Protein 6HSJ (pdb70)

Solvent-accessible surface area: 30578 Å² total

B-factor: mean 15.61, std 7.83, range [5.98, 73.57]

InterPro domains:
  IPR003033 SCP2 sterol-binding domain [PF02036] (428-529)
  IPR016039 Thiolase-like [G3DSA:3.40.47.10] (7-398)
  IPR016039 Thiolase-like [SSF53901] (8-240)
  IPR016039 Thiolase-like [SSF53901] (267-387)
  IPR020613 Thiolase, conserved site [PS00737] (338-354)
  IPR020615 Thiolase, acyl-enzyme intermediate active site [PS00098] (83-101)
  IPR020616 Thiolase, N-terminal [PF00108] (8-233)
  IPR036527 SCP2 sterol-binding domain superfamily [G3DSA:3.30.1050.10] (414-533)
  IPR036527 SCP2 sterol-binding domain superfamily [SSF55718] (421-530)
  IPR055140 Thiolase, C-terminal domain 2 [PF22691] (264-387)

Sequence (773 aa):
NRVFVIGVGMTKFEKPGARDIDYPDMMAKEAGQRALADAGIKYSAIQQACVGYVYGDSTCGQRAIYHSLGLSGIPIINVNNNCSTGSTALFMMMGRQLIQGGLADCVLALGFEKMENPMDKHMEVMMINRYGLAAVPAAPQMMFGNAGREHMEKYGTKPEHFAKVAWKNHKHSTNNPYSQFQDEYSLEQVIDSRKVFEFLTLLQCCPTSDGAGAAVLASESFVRRNGLEKKAVEIVAQEMVTDLSSTTFEENSCMKMVGYDMTRLAAERCYDDTAGVKPSDVDVIELHDCFSANELITYEALGLCPEGKAGELIDRGDNTYGGKWVINPSGGLISKGHPLGATGLAQCAELCWQLRAEAGPRQVPGAKLALQHNIGLGGAVVVTLYKMGFPNRVFVIGVGMTKKFEKPGARDIDYPDMAKEAGQRALADAGIKYSAIQQACVGYVYGDSTCGQRAIYHSLGLSGIPIINVNNNNSTGSTALFMGRQLIQGGLADCVLALGFEKMEKYMDRTNPMMDKHMMEVMINRRYGLAAVPAAPQMFGNAGREHMEKYGTKPEEHFAKVAWKNHKHSTNNPYSQFQDEYSLEQVIDSRRKVFEFLTLLQCCPTSDGAGAAVLASESFVRRNGLEKKAVEIVAQEMVTDLSTTFEENNSCMKMVGYDMTRLAAERCYDTAGVKPSDVDVIELHDCFSANELITYEALGLCPEGKAGELIDRGDNTYGGKWVINPSGGLISKGHPLGATGLAQCAELCWQLRAEAGPRQVPGAKLALQHNIGLGGAVVVTLYKMGFP

Organism: Danio rerio (NCBI:txid7955)

Secondary structure (DSSP, 8-state):
--EEEEEEEEPPPB-TTSS---HHHHHHHHHHHHHHHHT--GGG--EEEEE-SSS-TTHHHHHHHHHH-S----EEESS-TTS----HHHHHHHHHHTTS-SEEEEEEEE----HHHHHHHHHHHHHTBSS-THHHHHHHHHHHHHHHHH---HHHHHHHHHHHHHHHTT-TTSS---PPPHHHHHHSPEEETTEEGGGBPBP-BEEEEEEEEEHHHHHHHT-GGG-EEEEEEEEE------TTT--HHHHTTHHHHHHHHHHHHHHHT--GGG--EEE---SBHHHHHHHHHHTTSS-TT-HHHHHHHTTTSTTSS-EE-TT-HHHHH---TTTHHHHHHHHHHHHHTT--GGG--TT---EEEEEE-TTS-EEEEEEEES--/--EEEEEEEEPPPB-TTSS---HHHHHHHHHHHHHHHHT--GGG---EEEE-SSSSTTHHHHHHTTTT------EEEE----HHHHHHHHHHHHHHTTS-SEEEEEEEE-----TTS--TTHHHHHHHHHHH---SS-HHHHHHHHHHHHHHHHH---HHHHHHHHHHHHHHHTT-TT-S------HHHHHHSPEEETTEEGGGBPPP-BEEEEEEEEEHHHHHHHT-GGG-EEEEEEEEE---THHHHS--HHHHTTHHHHHHHHHHHHHHHT--GGG--EEE---SBHHHHHHHHHHTTSS-TT-HHHHHHTTTTSTTSS-EE-TT-HHHHH---TTTHHHHHHHHHHHHHTT--GGG--TT---EEEEEEETTTEEEEEEEEES--

Radius of gyration: 32.55 Å; Cα contacts (8 Å, |Δi|>4): 1963; chains: 2; bounding box: 54×94×73 Å

Nearest PDB structures (foldseek):
  6hsj-assembly1_A  TM=1.003E+00  e=1.430E-80  Danio rerio
  6hrv-assembly1_A  TM=1.001E+00  e=1.631E-75  Danio rerio
  6hsp-assembly1_A  TM=1.001E+00  e=6.613E-75  Danio rerio
  6hrv-assembly2_B  TM=9.274E-01  e=1.551E-68  Danio rerio
  6hsp-assembly2_B-2  TM=9.266E-01  e=2.427E-68  Danio rerio

Foldseek 3Di:
DWKWFLFKFKAQWAQQPPDPDDWLVLQQRQQVRRCVSNVDQLVLAQAEEEEADDDDPCVQVVSVCSNRNDDDHHRHYQCDPVLQGFALVVVVRVCQVVVVHFKHKRKYWFRDPVVQLVVLVVVCVVLQFPDHSCPVVLLVQLLVVLCVPQVFDLLLLLLLLQLLLCLQLLARSANHNDHDDSVCSQPADDNDDSFHLLQAFGATGIMMMTMMGYPCVCVVVVSLLLIKIFQAKFWFDQDDDDPVPDGSCSVLPLQLLLVQLVRRCVSNVHALLLAAEEAAASNGSSCVQSSCCSNPVDDRSCSSVCSVVVLCPAPHSYPYNSNSHSSTRPDNPRHRQSVRVVCVSCQQSVNSPPSHRPPGFKYWYWDAGSSGIIMITIIGRPND/DWKWFLFKFKAQWADFPPDPDDQLVLQLRQVVRRCVSNVHALLQAQEFEEEADDDDPPVQVVSCPPRRHDNPHHYHYAYFLVRQVVLVVVLRCCQVVVVHFKHKRKFWFRDNDDPVDDDLCVLLLVLQCVQPNDDPADSPCSLLVVLLVVLCVVQVQDLLLLLLLLLLLQCLQCLASSWNFNDHDDSVCSQPAPDRDDSFHLSQAFAATTMMMMTMMGYPVVCVVVVSLLLIKIFQFKDKFDADCCLRPVSHSNSVQPLQQLLVGLVVRCVSNVHALLLAAEEAAASNGSSNVLSSCCSNPVDDRSCSSVCSVQVLCPAPHSYPYNSNSHSSGRPDRSGHRQSVRVNCVSCQQSVNSPPSHRPPGAKYWYWDWRRSRMIMITIIGRPND

Structure (mmCIF, N/CA/C/O backbone):
data_6HSJ
#
_entry.id   6HSJ
#
_cell.length_a   132.960
_cell.length_b   80.880
_cell.length_c   96.470
_cell.angle_alpha   90.00
_cell.angle_beta   126.29
_cell.angle_gamma   90.00
#
_symmetry.space_group_name_H-M   'C 1 2 1'
#
loop_
_entity.id
_entity.type
_entity.pdbx_description
1 polymer 'SCP2-thiolase (type-1)'
2 polymer 'SCP2-thiolase (type-1)'
3 non-polymer 'ACETATE ION'
4 non-polymer GLYCEROL
5 non-polymer 'COENZYME A'
6 water water
#
loop_
_atom_site.group_PDB
_atom_site.id
_atom_site.type_symbol
_atom_site.label_atom_id
_atom_site.label_alt_id
_atom_site.label_comp_id
_atom_site.label_asym_id
_atom_site.label_entity_id
_atom_site.label_seq_id
_atom_site.pdbx_PDB_ins_code
_atom_site.Cartn_x
_atom_site.Cartn_y
_atom_site.Cartn_z
_atom_site.occupancy
_atom_site.B_iso_or_equiv
_atom_site.auth_seq_id
_atom_site.auth_comp_id
_atom_site.auth_asym_id
_atom_site.auth_atom_id
_atom_site.pdbx_PDB_model_num
ATOM 1 N N . ASN A 1 14 ? 28.788 -37.371 32.871 1.00 31.05 6 ASN A N 1
ATOM 2 C CA . ASN A 1 14 ? 30.138 -37.362 32.236 1.00 27.93 6 ASN A CA 1
ATOM 3 C C . ASN A 1 14 ? 30.180 -36.235 31.192 1.00 24.36 6 ASN A C 1
ATOM 4 O O . ASN A 1 14 ? 29.301 -36.210 30.301 1.00 23.91 6 ASN A O 1
ATOM 9 N N . ARG A 1 15 ? 31.139 -35.317 31.299 1.00 20.39 7 ARG A N 1
ATOM 10 C CA . ARG A 1 15 ? 31.306 -34.210 30.316 1.00 18.39 7 ARG A CA 1
ATOM 11 C C . ARG A 1 15 ? 31.824 -34.802 29.003 1.00 16.01 7 ARG A C 1
ATOM 12 O O . ARG A 1 15 ? 32.559 -35.830 29.023 1.00 16.89 7 ARG A O 1
ATOM 20 N N . VAL A 1 16 ? 31.440 -34.186 27.890 1.00 14.29 8 VAL A N 1
ATOM 21 C CA . VAL A 1 16 ? 31.818 -34.665 26.535 1.00 12.85 8 VAL A CA 1
ATOM 22 C C . VAL A 1 16 ? 32.453 -33.516 25.755 1.00 11.53 8 VAL A C 1
ATOM 23 O O . VAL A 1 16 ? 31.923 -32.394 25.806 1.00 11.99 8 VAL A O 1
ATOM 27 N N . PHE A 1 17 ? 33.521 -33.814 25.038 1.00 11.27 9 PHE A N 1
ATOM 28 C CA . PHE A 1 17 ? 34.296 -32.802 24.279 1.00 11.02 9 PHE A CA 1
ATOM 29 C C . PHE A 1 17 ? 34.500 -33.267 22.849 1.00 11.01 9 PHE A C 1
ATOM 30 O O . PHE A 1 17 ? 34.761 -34.440 22.601 1.00 11.78 9 PHE A O 1
ATOM 38 N N . VAL A 1 18 ? 34.414 -32.316 21.937 1.00 10.52 10 VAL A N 1
ATOM 39 C CA . VAL A 1 18 ? 34.846 -32.514 20.530 1.00 10.46 10 VAL A CA 1
ATOM 40 C C . VAL A 1 18 ? 36.298 -32.073 20.455 1.00 10.52 10 VAL A C 1
ATOM 41 O O . VAL A 1 18 ? 36.562 -30.888 20.758 1.00 12.37 10 VAL A O 1
ATOM 45 N N . ILE A 1 19 ? 37.213 -32.993 20.175 1.00 11.14 11 ILE A N 1
ATOM 46 C CA . ILE A 1 19 ? 38.685 -32.722 20.214 1.00 11.27 11 ILE A CA 1
ATOM 47 C C . ILE A 1 19 ? 39.277 -32.666 18.810 1.00 12.15 11 ILE A C 1
ATOM 48 O O . ILE A 1 19 ? 40.446 -32.289 18.671 1.00 12.04 11 ILE A O 1
ATOM 53 N N . GLY A 1 20 ? 38.508 -32.991 17.773 1.00 11.38 12 GLY A N 1
ATOM 54 C CA . GLY A 1 20 ? 38.983 -32.915 16.385 1.00 10.90 12 GLY A CA 1
ATOM 55 C C . GLY A 1 20 ? 37.809 -32.882 15.446 1.00 10.09 12 GLY A C 1
ATOM 56 O O . GLY A 1 20 ? 36.861 -33.612 15.705 1.00 10.66 12 GLY A O 1
ATOM 57 N N . VAL A 1 21 ? 37.905 -32.103 14.387 1.00 9.96 13 VAL A N 1
ATOM 58 C CA . VAL A 1 21 ? 36.835 -32.031 13.344 1.00 10.10 13 VAL A CA 1
ATOM 59 C C . VAL A 1 21 ? 37.473 -32.082 11.969 1.00 10.12 13 VAL A C 1
ATOM 60 O O . VAL A 1 21 ? 38.650 -31.696 11.783 1.00 10.13 13 VAL A O 1
ATOM 64 N N . GLY A 1 22 ? 36.706 -32.553 11.002 1.00 10.09 14 GLY A N 1
ATOM 65 C CA . GLY A 1 22 ? 37.178 -32.610 9.620 1.00 10.52 14 GLY A CA 1
ATOM 66 C C . GLY A 1 22 ? 36.026 -32.703 8.657 1.00 11.10 14 GLY A C 1
ATOM 67 O O . GLY A 1 22 ? 34.983 -33.280 9.000 1.00 11.11 14 GLY A O 1
ATOM 68 N N . MET A 1 23 ? 36.175 -32.164 7.468 1.00 10.95 15 MET A N 1
ATOM 69 C CA . MET A 1 23 ? 35.152 -32.418 6.447 1.00 12.01 15 MET A CA 1
ATOM 70 C C . MET A 1 23 ? 35.766 -32.351 5.064 1.00 10.49 15 MET A C 1
ATOM 71 O O . MET A 1 23 ? 36.859 -31.796 4.883 1.00 10.64 15 MET A O 1
ATOM 76 N N . THR A 1 24 ? 35.111 -32.972 4.124 1.00 10.04 16 THR A N 1
ATOM 77 C CA . THR A 1 24 ? 35.363 -32.723 2.689 1.00 10.04 16 THR A CA 1
ATOM 78 C C . THR A 1 24 ? 34.699 -31.417 2.291 1.00 10.15 16 THR A C 1
ATOM 79 O O . THR A 1 24 ? 33.737 -30.957 2.946 1.00 9.69 16 THR A O 1
ATOM 83 N N . LYS A 1 25 ? 35.116 -30.868 1.173 1.00 10.13 17 LYS A N 1
ATOM 84 C CA . LYS A 1 25 ? 34.261 -29.875 0.486 1.00 10.70 17 LYS A CA 1
ATOM 85 C C . LYS A 1 25 ? 32.933 -30.570 0.160 1.00 10.52 17 LYS A C 1
ATOM 86 O O . LYS A 1 25 ? 32.937 -31.763 -0.193 1.00 11.20 17 LYS A O 1
ATOM 92 N N . PHE A 1 26 ? 31.818 -29.875 0.295 1.00 10.64 18 PHE A N 1
ATOM 93 C CA . PHE A 1 26 ? 30.502 -30.358 -0.169 1.00 10.76 18 PHE A CA 1
ATOM 94 C C . PHE A 1 26 ? 30.330 -29.917 -1.622 1.00 11.73 18 PHE A C 1
ATOM 95 O O . PHE A 1 26 ? 30.484 -28.718 -1.876 1.00 12.16 18 PHE A O 1
ATOM 103 N N . GLU A 1 27 ? 30.130 -30.858 -2.544 1.00 11.59 19 GLU A N 1
ATOM 104 C CA . GLU A 1 27 ? 30.090 -30.539 -3.999 1.00 13.64 19 GLU A CA 1
ATOM 105 C C . GLU A 1 27 ? 28.835 -31.099 -4.643 1.00 12.89 19 GLU A C 1
ATOM 106 O O . GLU A 1 27 ? 28.195 -32.003 -4.085 1.00 11.32 19 GLU A O 1
ATOM 112 N N . LYS A 1 28 ? 28.511 -30.591 -5.831 1.00 13.88 20 LYS A N 1
ATOM 113 C CA . LYS A 1 28 ? 27.359 -31.103 -6.602 1.00 15.59 20 LYS A CA 1
ATOM 114 C C . LYS A 1 28 ? 27.548 -32.606 -6.787 1.00 15.54 20 LYS A C 1
ATOM 115 O O . LYS A 1 28 ? 28.675 -33.028 -7.046 1.00 15.75 20 LYS A O 1
ATOM 121 N N . PRO A 1 29 ? 26.519 -33.464 -6.640 1.00 16.27 21 PRO A N 1
ATOM 122 C CA . PRO A 1 29 ? 26.685 -34.892 -6.913 1.00 17.85 21 PRO A CA 1
ATOM 123 C C . PRO A 1 29 ? 27.253 -35.109 -8.318 1.00 18.75 21 PRO A C 1
ATOM 124 O O . PRO A 1 29 ? 26.772 -34.480 -9.271 1.00 20.05 21 PRO A O 1
ATOM 128 N N . GLY A 1 30 ? 28.319 -35.914 -8.391 1.00 19.36 22 GLY A N 1
ATOM 129 C CA . GLY A 1 30 ? 29.021 -36.240 -9.647 1.00 20.75 22 GLY A CA 1
ATOM 130 C C . GLY A 1 30 ? 30.110 -35.246 -10.016 1.00 21.01 22 GLY A C 1
ATOM 131 O O . GLY A 1 30 ? 30.866 -35.524 -10.972 1.00 23.62 22 GLY A O 1
ATOM 132 N N . ALA A 1 31 ? 30.262 -34.139 -9.288 1.00 19.69 23 ALA A N 1
ATOM 133 C CA . ALA A 1 31 ? 31.307 -33.133 -9.576 1.00 19.61 23 ALA A CA 1
ATOM 134 C C . ALA A 1 31 ? 32.686 -33.738 -9.303 1.00 19.67 23 ALA A C 1
ATOM 135 O O . ALA A 1 31 ? 33.623 -33.473 -10.049 1.00 21.86 23 ALA A O 1
ATOM 137 N N . ARG A 1 32 ? 32.796 -34.533 -8.246 1.00 17.76 24 ARG A N 1
ATOM 138 C CA . ARG A 1 32 ? 34.064 -35.141 -7.798 1.00 18.73 24 ARG A CA 1
ATOM 139 C C . ARG A 1 32 ? 33.958 -36.648 -7.972 1.00 19.05 24 ARG A C 1
ATOM 140 O O . ARG A 1 32 ? 33.001 -37.241 -7.468 1.00 21.87 24 ARG A O 1
ATOM 148 N N . ASP A 1 33 ? 34.933 -37.238 -8.660 1.00 21.65 25 ASP A N 1
ATOM 149 C CA . ASP A 1 33 ? 34.899 -38.665 -9.045 1.00 24.64 25 ASP A CA 1
ATOM 150 C C . ASP A 1 33 ? 35.571 -39.497 -7.951 1.00 25.46 25 ASP A C 1
ATOM 151 O O . ASP A 1 33 ? 36.587 -40.160 -8.245 1.00 28.41 25 ASP A O 1
ATOM 156 N N . ILE A 1 34 ? 35.050 -39.448 -6.727 1.00 21.65 26 ILE A N 1
ATOM 157 C CA . ILE A 1 34 ? 35.454 -40.420 -5.675 1.00 21.15 26 ILE A CA 1
ATOM 158 C C . ILE A 1 34 ? 34.199 -40.997 -5.030 1.00 20.28 26 ILE A C 1
ATOM 159 O O . ILE A 1 34 ? 33.134 -40.349 -5.064 1.00 21.68 26 ILE A O 1
ATOM 164 N N . ASP A 1 35 ? 34.324 -42.213 -4.526 1.00 18.15 27 ASP A N 1
ATOM 165 C CA . ASP A 1 35 ? 33.167 -42.916 -3.938 1.00 17.92 27 ASP A CA 1
ATOM 166 C C . ASP A 1 35 ? 33.142 -42.598 -2.444 1.00 15.52 27 ASP A C 1
ATOM 167 O O . ASP A 1 35 ? 34.048 -41.912 -1.906 1.00 14.03 27 ASP A O 1
ATOM 172 N N . TYR A 1 36 ? 32.084 -43.050 -1.793 1.00 14.04 28 TYR A N 1
ATOM 173 C CA . TYR A 1 36 ? 31.813 -42.614 -0.410 1.00 13.82 28 TYR A CA 1
ATOM 174 C C . TYR A 1 36 ? 32.943 -43.065 0.517 1.00 11.85 28 TYR A C 1
ATOM 175 O O . TYR A 1 36 ? 33.255 -42.340 1.460 1.00 12.58 28 TYR A O 1
ATOM 184 N N . PRO A 1 37 ? 33.610 -44.241 0.374 1.00 12.36 29 PRO A N 1
ATOM 185 C CA . PRO A 1 37 ? 34.676 -44.559 1.317 1.00 12.01 29 PRO A CA 1
ATOM 186 C C . PRO A 1 37 ? 35.812 -43.535 1.263 1.00 11.74 29 PRO A C 1
ATOM 187 O O . PRO A 1 37 ? 36.308 -43.185 2.279 1.00 12.04 29 PRO A O 1
ATOM 191 N N . ASP A 1 38 ? 36.203 -43.059 0.087 1.00 12.29 30 ASP A N 1
ATOM 192 C CA . ASP A 1 38 ? 37.284 -42.049 -0.000 1.00 13.75 30 ASP A CA 1
ATOM 193 C C . ASP A 1 38 ? 36.812 -40.721 0.605 1.00 12.25 30 ASP A C 1
ATOM 194 O O . ASP A 1 38 ? 37.640 -40.004 1.165 1.00 12.26 30 ASP A O 1
ATOM 199 N N . MET A 1 39 ? 35.533 -40.372 0.478 1.00 11.94 31 MET A N 1
ATOM 200 C CA A MET A 1 39 ? 34.993 -39.133 1.095 0.50 11.67 31 MET A CA 1
ATOM 201 C CA B MET A 1 39 ? 35.018 -39.125 1.094 0.50 12.07 31 MET A CA 1
ATOM 202 C C . MET A 1 39 ? 35.108 -39.260 2.619 1.00 11.52 31 MET A C 1
ATOM 203 O O . MET A 1 39 ? 35.614 -38.343 3.285 1.00 10.39 31 MET A O 1
ATOM 212 N N . ALA A 1 40 ? 34.650 -40.391 3.146 1.00 11.14 32 ALA A N 1
ATOM 213 C CA . ALA A 1 40 ? 34.736 -40.703 4.590 1.00 11.29 32 ALA A CA 1
ATOM 214 C C . ALA A 1 40 ? 36.187 -40.631 5.050 1.00 11.08 32 ALA A C 1
ATOM 215 O O . ALA A 1 40 ? 36.470 -40.069 6.118 1.00 11.18 32 ALA A O 1
ATOM 217 N N . LYS A 1 41 ? 37.112 -41.211 4.280 1.00 11.03 33 LYS A N 1
ATOM 218 C CA . LYS A 1 41 ? 38.539 -41.228 4.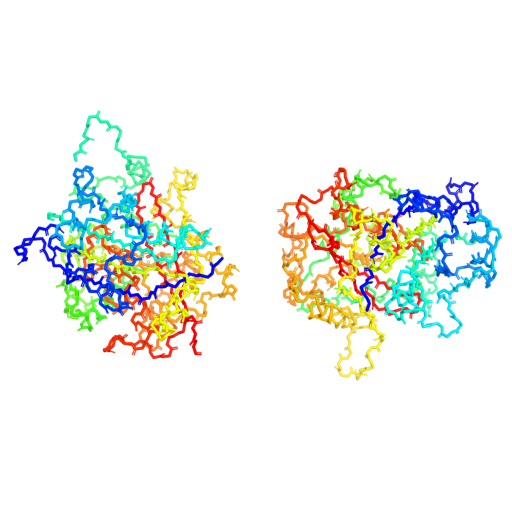659 1.00 12.31 33 LYS A CA 1
ATOM 219 C C . LYS A 1 41 ? 39.080 -39.792 4.732 1.00 11.77 33 LYS A C 1
ATOM 220 O O . LYS A 1 41 ? 39.804 -39.450 5.689 1.00 11.15 33 LYS A O 1
ATOM 226 N N . GLU A 1 42 ? 38.749 -38.964 3.749 1.00 10.96 34 GLU A N 1
ATOM 227 C CA . GLU A 1 42 ? 39.257 -37.574 3.755 1.00 11.22 34 GLU A CA 1
ATOM 228 C C . GLU A 1 42 ? 38.756 -36.863 5.009 1.00 10.52 34 GLU A C 1
ATOM 229 O O . GLU A 1 42 ? 39.562 -36.268 5.731 1.00 11.20 34 GLU A O 1
ATOM 235 N N . ALA A 1 43 ? 37.456 -36.948 5.311 1.00 9.91 35 ALA A N 1
ATOM 236 C CA . ALA A 1 43 ? 36.890 -36.244 6.482 1.00 10.47 35 ALA A CA 1
ATOM 237 C C . ALA A 1 43 ? 37.431 -36.867 7.779 1.00 9.63 35 ALA A C 1
ATOM 238 O O . ALA A 1 43 ? 37.839 -36.144 8.692 1.00 9.91 35 ALA A O 1
ATOM 240 N N . GLY A 1 44 ? 37.446 -38.194 7.854 1.00 10.53 36 GLY A N 1
ATOM 241 C CA . GLY A 1 44 ? 37.830 -38.907 9.082 1.00 10.36 36 GLY A CA 1
ATOM 242 C C . GLY A 1 44 ? 39.297 -38.691 9.404 1.00 10.35 36 GLY A C 1
ATOM 243 O O . GLY A 1 44 ? 39.620 -38.393 10.584 1.00 11.01 36 GLY A O 1
ATOM 244 N N . GLN A 1 45 ? 40.154 -38.819 8.392 1.00 11.17 37 GLN A N 1
ATOM 245 C CA . GLN A 1 45 ? 41.596 -38.610 8.650 1.00 11.35 37 GLN A CA 1
ATOM 246 C C . GLN A 1 45 ? 41.854 -37.140 8.988 1.00 11.54 37 GLN A C 1
ATOM 247 O O . GLN A 1 45 ? 42.748 -36.886 9.788 1.00 12.60 37 GLN A O 1
ATOM 253 N N . ARG A 1 46 ? 41.095 -36.186 8.447 1.00 10.18 38 ARG A N 1
ATOM 254 C CA . ARG A 1 46 ? 41.261 -34.771 8.843 1.00 10.55 38 ARG A CA 1
ATOM 255 C C . ARG A 1 46 ? 40.870 -34.619 10.309 1.00 10.19 38 ARG A C 1
ATOM 256 O O . ARG A 1 46 ? 41.563 -33.912 11.049 1.00 11.02 38 ARG A O 1
ATOM 264 N N . ALA A 1 47 ? 39.785 -35.259 10.760 1.00 10.82 39 ALA A N 1
ATOM 265 C CA . ALA A 1 47 ? 39.369 -35.116 12.161 1.00 10.54 39 ALA A CA 1
ATOM 266 C C . ALA A 1 47 ? 40.418 -35.746 13.086 1.00 10.77 39 ALA A C 1
ATOM 267 O O . ALA A 1 47 ? 40.699 -35.176 14.139 1.00 10.98 39 ALA A O 1
ATOM 269 N N . LEU A 1 48 ? 40.963 -36.892 12.693 1.00 11.51 40 LEU A N 1
ATOM 270 C CA . LEU A 1 48 ? 41.959 -37.581 13.549 1.00 12.33 40 LEU A CA 1
ATOM 271 C C . LEU A 1 48 ? 43.257 -36.775 13.586 1.00 12.33 40 LEU A C 1
ATOM 272 O O . LEU A 1 48 ? 43.822 -36.712 14.676 1.00 12.70 40 LEU A O 1
ATOM 277 N N . ALA A 1 49 ? 43.663 -36.157 12.466 1.00 11.58 41 ALA A N 1
ATOM 278 C CA . ALA A 1 49 ? 44.867 -35.285 12.445 1.00 12.74 41 ALA A CA 1
ATOM 279 C C . ALA A 1 49 ? 44.623 -34.083 13.341 1.00 13.65 41 ALA A C 1
ATOM 280 O O . ALA A 1 49 ? 45.531 -33.709 14.091 1.00 15.43 41 ALA A O 1
ATOM 282 N N . ASP A 1 50 ? 43.422 -33.520 13.295 1.00 12.19 42 ASP A N 1
ATOM 283 C CA . ASP A 1 50 ? 43.073 -32.338 14.108 1.00 13.68 42 ASP A CA 1
ATOM 284 C C . ASP A 1 50 ? 43.166 -32.735 15.575 1.00 13.70 42 ASP A C 1
ATOM 285 O O . ASP A 1 50 ? 43.698 -31.940 16.380 1.00 16.62 42 ASP A O 1
ATOM 290 N N . ALA A 1 51 ? 42.609 -33.891 15.920 1.00 14.21 43 ALA A N 1
ATOM 291 C CA . ALA A 1 51 ? 42.559 -34.392 17.315 1.00 13.92 43 ALA A CA 1
ATOM 292 C C . ALA A 1 51 ? 43.985 -34.641 17.839 1.00 15.47 43 ALA A C 1
ATOM 293 O O . ALA A 1 51 ? 44.208 -34.416 19.049 1.00 17.01 43 ALA A O 1
ATOM 295 N N . GLY A 1 52 ? 44.870 -35.154 16.983 1.00 15.57 44 GLY A N 1
ATOM 296 C CA . GLY A 1 52 ? 46.274 -35.430 17.346 1.00 17.12 44 GLY A CA 1
ATOM 297 C C . GLY A 1 52 ? 46.402 -36.712 18.135 1.00 18.79 44 GLY A C 1
ATOM 298 O O . GLY A 1 52 ? 47.228 -36.742 19.073 1.00 22.00 44 GLY A O 1
ATOM 299 N N . ILE A 1 53 ? 45.559 -37.708 17.845 1.00 17.78 45 ILE A N 1
ATOM 300 C CA . ILE A 1 53 ? 45.525 -39.011 18.574 1.00 17.00 45 ILE A CA 1
ATOM 301 C C . ILE A 1 53 ? 45.874 -40.150 17.624 1.00 16.89 45 ILE A C 1
ATOM 302 O O . ILE A 1 53 ? 45.676 -40.051 16.406 1.00 16.58 45 ILE A O 1
ATOM 307 N N . LYS A 1 54 ? 46.299 -41.264 18.202 1.00 18.42 46 LYS A N 1
ATOM 308 C CA . LYS A 1 54 ? 46.488 -42.517 17.451 1.00 19.23 46 LYS A CA 1
ATOM 309 C C . LYS A 1 54 ? 45.113 -43.022 17.000 1.00 16.46 46 LYS A C 1
ATOM 310 O O . LYS A 1 54 ? 44.125 -42.838 17.755 1.00 16.45 46 LYS A O 1
ATOM 316 N N . TYR A 1 55 ? 45.048 -43.634 15.825 1.00 16.02 47 TYR A N 1
ATOM 317 C CA . TYR A 1 55 ? 43.795 -44.233 15.297 1.00 17.11 47 TYR A CA 1
ATOM 318 C C . TYR A 1 55 ? 43.252 -45.291 16.252 1.00 16.27 47 TYR A C 1
ATOM 319 O O . TYR A 1 55 ? 42.004 -45.408 16.391 1.00 15.00 47 TYR A O 1
ATOM 328 N N . SER A 1 56 ? 44.134 -46.003 16.957 1.00 16.40 48 SER A N 1
ATOM 329 C CA . SER A 1 56 ? 43.747 -47.059 17.924 1.00 16.39 48 SER A CA 1
ATOM 330 C C . SER A 1 56 ? 42.996 -46.487 19.132 1.00 16.28 48 SER A C 1
ATOM 331 O O . SER A 1 56 ? 42.370 -47.271 19.846 1.00 17.16 48 SER A O 1
ATOM 334 N N . ALA A 1 57 ? 43.042 -45.176 19.386 1.00 14.36 49 ALA A N 1
ATOM 335 C CA . ALA A 1 57 ? 42.332 -44.534 20.509 1.00 14.40 49 ALA A CA 1
ATOM 336 C C . ALA A 1 57 ? 40.817 -44.607 20.268 1.00 13.53 49 ALA A C 1
ATOM 337 O O . ALA A 1 57 ? 40.086 -44.506 21.250 1.00 15.68 49 ALA A O 1
ATOM 339 N N . ILE A 1 58 ? 40.383 -44.703 19.008 1.00 13.10 50 ILE A N 1
ATOM 340 C CA . ILE A 1 58 ? 38.926 -44.764 18.676 1.00 12.17 50 ILE A CA 1
ATOM 341 C C . ILE A 1 58 ? 38.367 -46.099 19.187 1.00 12.48 50 ILE A C 1
ATOM 342 O O . ILE A 1 58 ? 38.787 -47.156 18.677 1.00 12.89 50 ILE A O 1
ATOM 347 N N . GLN A 1 59 ? 37.415 -46.057 20.117 1.00 11.63 51 GLN A N 1
ATOM 348 C CA . GLN A 1 59 ? 36.846 -47.299 20.715 1.00 12.10 51 GLN A CA 1
ATOM 349 C C . GLN A 1 59 ? 35.563 -47.753 20.017 1.00 11.93 51 GLN A C 1
ATOM 350 O O . GLN A 1 59 ? 35.225 -48.942 20.069 1.00 12.02 51 GLN A O 1
ATOM 356 N N . GLN A 1 60 ? 34.825 -46.806 19.436 1.00 10.98 52 GLN A N 1
ATOM 357 C CA . GLN A 1 60 ? 33.570 -47.088 18.712 1.00 10.52 52 GLN A CA 1
ATOM 358 C C . GLN A 1 60 ? 33.406 -46.007 17.643 1.00 10.39 52 GLN A C 1
ATOM 359 O O . GLN A 1 60 ? 33.962 -44.882 17.812 1.00 10.58 52 GLN A O 1
ATOM 365 N N . ALA A 1 61 ? 32.696 -46.354 16.578 1.00 9.91 53 ALA A N 1
ATOM 366 C CA . ALA A 1 61 ? 32.370 -45.396 15.500 1.00 10.22 53 ALA A CA 1
ATOM 367 C C . ALA A 1 61 ? 30.845 -45.338 15.379 1.00 11.05 53 ALA A C 1
ATOM 368 O O . ALA A 1 61 ? 30.184 -46.381 15.370 1.00 11.56 53 ALA A O 1
ATOM 370 N N . CYS A 1 62 ? 30.314 -44.135 15.261 1.00 10.45 54 CYS A N 1
ATOM 371 C CA . CYS A 1 62 ? 28.888 -43.884 14.971 1.00 10.66 54 CYS A CA 1
ATOM 372 C C . CYS A 1 62 ? 28.824 -43.270 13.578 1.00 9.72 54 CYS A C 1
ATOM 373 O O . CYS A 1 62 ? 29.484 -42.237 13.365 1.00 10.32 54 CYS A O 1
ATOM 376 N N . VAL A 1 63 ? 28.100 -43.896 12.667 1.00 9.44 55 VAL A N 1
ATOM 377 C CA . VAL A 1 63 ? 28.175 -43.562 11.220 1.00 9.76 55 VAL A CA 1
ATOM 378 C C . VAL A 1 63 ? 26.791 -43.223 10.680 1.00 8.85 55 VAL A C 1
ATOM 379 O O . VAL A 1 63 ? 25.901 -44.084 10.724 1.00 9.68 55 VAL A O 1
ATOM 383 N N . GLY A 1 64 ? 26.623 -42.019 10.139 1.00 8.86 56 GLY A N 1
ATOM 384 C CA . GLY A 1 64 ? 25.337 -41.522 9.636 1.00 8.80 56 GLY A CA 1
ATOM 385 C C . GLY A 1 64 ? 25.335 -41.475 8.117 1.00 8.77 56 GLY A C 1
ATOM 386 O O . GLY A 1 64 ? 26.223 -40.847 7.530 1.00 9.63 56 GLY A O 1
ATOM 387 N N . TYR A 1 65 ? 24.387 -42.144 7.485 1.00 9.13 57 TYR A N 1
ATOM 388 C CA . TYR A 1 65 ? 24.178 -42.083 6.019 1.00 10.14 57 TYR A CA 1
ATOM 389 C C . TYR A 1 65 ? 22.786 -42.631 5.744 1.00 11.41 57 TYR A C 1
ATOM 390 O O . TYR A 1 65 ? 22.243 -43.363 6.578 1.00 11.44 57 TYR A O 1
ATOM 399 N N . VAL A 1 66 ? 22.186 -42.214 4.646 1.00 13.76 58 VAL A N 1
ATOM 400 C CA . VAL A 1 66 ? 20.795 -42.627 4.327 1.00 14.75 58 VAL A CA 1
ATOM 401 C C . VAL A 1 66 ? 20.795 -43.634 3.193 1.00 17.24 58 VAL A C 1
ATOM 402 O O . VAL A 1 66 ? 19.996 -44.581 3.270 1.00 20.45 58 VAL A O 1
ATOM 406 N N . TYR A 1 67 ? 21.586 -43.412 2.160 1.00 18.60 59 TYR A N 1
ATOM 407 C CA . TYR A 1 67 ? 21.517 -44.255 0.942 1.00 22.25 59 TYR A CA 1
ATOM 408 C C . TYR A 1 67 ? 22.501 -45.412 1.103 1.00 24.38 59 TYR A C 1
ATOM 409 O O . TYR A 1 67 ? 23.573 -45.218 1.681 1.00 29.54 59 TYR A O 1
ATOM 418 N N . GLY A 1 68 ? 22.121 -46.597 0.638 1.00 25.03 60 GLY A N 1
ATOM 419 C CA . GLY A 1 68 ? 23.005 -47.776 0.582 1.00 26.05 60 GLY A CA 1
ATOM 420 C C . GLY A 1 68 ? 22.655 -48.758 1.672 1.00 26.35 60 GLY A C 1
ATOM 421 O O . GLY A 1 68 ? 21.827 -48.418 2.533 1.00 26.60 60 GLY A O 1
ATOM 422 N N . ASP A 1 69 ? 23.276 -49.930 1.667 1.00 23.08 61 ASP A N 1
ATOM 423 C CA . ASP A 1 69 ? 22.860 -51.032 2.565 1.00 22.21 61 ASP A CA 1
ATOM 424 C C . ASP A 1 69 ? 23.563 -50.874 3.916 1.00 19.54 61 ASP A C 1
ATOM 425 O O . ASP A 1 69 ? 24.362 -49.910 4.096 1.00 17.43 61 ASP A O 1
ATOM 430 N N . SER A 1 70 ? 23.276 -51.788 4.835 1.00 18.00 62 SER A N 1
ATOM 431 C CA . SER A 1 70 ? 23.749 -51.746 6.237 1.00 17.22 62 SER A CA 1
ATOM 432 C C . SER A 1 70 ? 25.275 -51.931 6.337 1.00 16.84 62 SER A C 1
ATOM 433 O O . SER A 1 70 ? 25.796 -51.705 7.419 1.00 15.80 62 SER A O 1
ATOM 436 N N . THR A 1 71 ? 25.969 -52.377 5.288 1.00 15.01 63 THR A N 1
ATOM 437 C CA . THR A 1 71 ? 27.441 -52.615 5.356 1.00 14.55 63 THR A CA 1
ATOM 438 C C . THR A 1 71 ? 28.238 -51.340 5.026 1.00 14.14 63 THR A C 1
ATOM 439 O O . THR A 1 71 ? 29.457 -51.339 5.269 1.00 12.69 63 THR A O 1
ATOM 443 N N . CYS A 1 72 ? 27.626 -50.272 4.513 1.00 12.86 64 CYS A N 1
ATOM 444 C CA . CYS A 1 72 ? 28.407 -49.099 4.037 1.00 12.95 64 CYS A CA 1
ATOM 445 C C . CYS A 1 72 ? 29.148 -48.426 5.210 1.00 12.11 64 CYS A C 1
ATOM 446 O O . CYS A 1 72 ? 30.247 -47.910 4.976 1.00 10.47 64 CYS A O 1
ATOM 449 N N . GLY A 1 73 ? 28.578 -48.378 6.410 1.00 11.58 65 GLY A N 1
ATOM 450 C CA . GLY A 1 73 ? 29.242 -47.765 7.577 1.00 11.94 65 GLY A CA 1
ATOM 451 C C . GLY A 1 73 ? 30.561 -48.459 7.856 1.00 12.37 65 GLY A C 1
ATOM 452 O O . GLY A 1 73 ? 31.591 -47.779 7.964 1.00 11.06 65 GLY A O 1
ATOM 453 N N . GLN A 1 74 ? 30.539 -49.788 7.960 1.00 12.51 66 GLN A N 1
ATOM 454 C CA . GLN A 1 74 ? 31.744 -50.630 8.172 1.00 13.69 66 GLN A CA 1
ATOM 455 C C . GLN A 1 74 ? 32.717 -50.416 7.018 1.00 12.24 66 GLN A C 1
ATOM 456 O O . GLN A 1 74 ? 33.948 -50.268 7.255 1.00 11.59 66 GLN A O 1
ATOM 462 N N . ARG A 1 75 ? 32.235 -50.424 5.784 1.00 11.58 67 ARG A N 1
ATOM 463 C CA . ARG A 1 75 ? 33.127 -50.273 4.616 1.00 11.22 67 ARG A CA 1
ATOM 464 C C . ARG A 1 75 ? 33.863 -48.942 4.709 1.00 11.03 67 ARG A C 1
ATOM 465 O O . ARG A 1 75 ? 35.088 -48.883 4.445 1.00 11.83 67 ARG A O 1
ATOM 473 N N . ALA A 1 76 ? 33.163 -47.870 5.048 1.00 10.08 68 ALA A N 1
ATOM 474 C CA . ALA A 1 76 ? 33.759 -46.525 5.145 1.00 10.08 68 ALA A CA 1
ATOM 475 C C . ALA A 1 76 ? 34.774 -46.482 6.280 1.00 10.13 68 ALA A C 1
ATOM 476 O O . ALA A 1 76 ? 35.867 -45.910 6.095 1.00 10.24 68 ALA A O 1
ATOM 478 N N . ILE A 1 77 ? 34.434 -47.016 7.457 1.00 10.75 69 ILE A N 1
ATOM 479 C CA . ILE A 1 77 ? 35.369 -47.020 8.606 1.00 10.69 69 ILE A CA 1
ATOM 480 C C . ILE A 1 77 ? 36.623 -47.831 8.306 1.00 10.79 69 ILE A C 1
ATOM 481 O O . ILE A 1 77 ? 37.727 -47.355 8.611 1.00 11.43 69 ILE A O 1
ATOM 486 N N . TYR A 1 78 ? 36.505 -49.019 7.734 1.00 11.11 70 TYR A N 1
ATOM 487 C CA . TYR A 1 78 ? 37.728 -49.819 7.504 1.00 11.91 70 TYR A CA 1
ATOM 488 C C . TYR A 1 78 ? 38.606 -49.130 6.461 1.00 11.81 70 TYR A C 1
ATOM 489 O O . TYR A 1 78 ? 39.859 -49.177 6.587 1.00 12.57 70 TYR A O 1
ATOM 498 N N . HIS A 1 79 ? 38.020 -48.512 5.440 1.00 11.37 71 HIS A N 1
ATOM 499 C CA . HIS A 1 79 ? 38.788 -47.762 4.416 1.00 11.79 71 HIS A CA 1
ATOM 500 C C . HIS A 1 79 ? 39.497 -46.568 5.069 1.00 12.22 71 HIS A C 1
ATOM 501 O O . HIS A 1 79 ? 40.599 -46.178 4.627 1.00 15.01 71 HIS A O 1
ATOM 508 N N . SER A 1 80 ? 38.886 -45.969 6.089 1.00 12.47 72 SER A N 1
ATOM 509 C CA . SER A 1 80 ? 39.394 -44.749 6.756 1.00 13.54 72 SER A CA 1
ATOM 510 C C . SER A 1 80 ? 40.468 -45.099 7.793 1.00 15.00 72 SER A C 1
ATOM 511 O O . SER A 1 80 ? 41.532 -44.427 7.825 1.00 17.38 72 SER A O 1
ATOM 514 N N . LEU A 1 81 ? 40.249 -46.121 8.624 1.00 14.76 73 LEU A N 1
ATOM 515 C CA . LEU A 1 81 ? 41.080 -46.363 9.828 1.00 15.84 73 LEU A CA 1
ATOM 516 C C . LEU A 1 81 ? 41.907 -47.634 9.690 1.00 15.38 73 LEU A C 1
ATOM 517 O O . LEU A 1 81 ? 42.797 -47.830 10.541 1.00 18.06 73 LEU A O 1
ATOM 522 N N . GLY A 1 82 ? 41.562 -48.494 8.740 1.00 14.53 74 GLY A N 1
ATOM 523 C CA . GLY A 1 82 ? 42.045 -49.883 8.693 1.00 14.38 74 GLY A CA 1
ATOM 524 C C . GLY A 1 82 ? 41.061 -50.824 9.353 1.00 13.93 74 GLY A C 1
ATOM 525 O O . GLY A 1 82 ? 40.058 -50.358 9.990 1.00 13.78 74 GLY A O 1
ATOM 526 N N . LEU A 1 83 ? 41.294 -52.117 9.215 1.00 13.08 75 LEU A N 1
ATOM 527 C CA . LEU A 1 83 ? 40.388 -53.122 9.797 1.00 14.23 75 LEU A CA 1
ATOM 528 C C . LEU A 1 83 ? 40.557 -53.118 11.311 1.00 14.79 75 LEU A C 1
ATOM 529 O O . LEU A 1 83 ? 41.654 -52.916 11.819 1.00 16.20 75 LEU A O 1
ATOM 534 N N . SER A 1 84 ? 39.455 -53.259 12.032 1.00 15.00 76 SER A N 1
ATOM 535 C CA . SER A 1 84 ? 39.511 -53.414 13.504 1.00 16.24 76 SER A CA 1
ATOM 536 C C . SER A 1 84 ? 38.246 -54.118 13.971 1.00 15.79 76 SER A C 1
ATOM 537 O O . SER A 1 84 ? 37.372 -54.334 13.142 1.00 16.87 76 SER A O 1
ATOM 540 N N . GLY A 1 85 ? 38.220 -54.434 15.263 1.00 15.36 77 GLY A N 1
ATOM 541 C CA . GLY A 1 85 ? 37.093 -55.108 15.921 1.00 16.07 77 GLY A CA 1
ATOM 542 C C . GLY A 1 85 ? 36.131 -54.130 16.560 1.00 15.19 77 GLY A C 1
ATOM 543 O O . GLY A 1 85 ? 35.168 -54.603 17.197 1.00 15.82 77 GLY A O 1
ATOM 544 N N . ILE A 1 86 ? 36.313 -52.818 16.392 1.00 12.77 78 ILE A N 1
ATOM 545 C CA . ILE A 1 86 ? 35.504 -51.846 17.171 1.00 12.15 78 ILE A CA 1
ATOM 546 C C . ILE A 1 86 ? 34.050 -51.918 16.712 1.00 11.22 78 ILE A C 1
ATOM 547 O O . ILE A 1 86 ? 33.750 -52.194 15.546 1.00 10.61 78 ILE A O 1
ATOM 552 N N . PRO A 1 87 ? 33.093 -51.624 17.616 1.00 11.00 79 PRO A N 1
ATOM 553 C CA . PRO A 1 87 ? 31.719 -51.434 17.203 1.00 10.72 79 PRO A CA 1
ATOM 554 C C . PRO A 1 87 ? 31.614 -50.315 16.157 1.00 10.55 79 PRO A C 1
ATOM 555 O O . PRO A 1 87 ? 32.202 -49.260 16.315 1.00 11.00 79 PRO A O 1
ATOM 559 N N . ILE A 1 88 ? 30.797 -50.586 15.161 1.00 10.52 80 ILE A N 1
ATOM 560 C CA . ILE A 1 88 ? 30.448 -49.609 14.103 1.00 11.20 80 ILE A CA 1
ATOM 561 C C . ILE A 1 88 ? 28.932 -49.534 14.105 1.00 10.62 80 ILE A C 1
ATOM 562 O O . ILE A 1 88 ? 28.242 -50.504 13.733 1.00 11.86 80 ILE A O 1
ATOM 567 N N . ILE A 1 89 ? 28.445 -48.435 14.638 1.00 10.72 81 ILE A N 1
ATOM 568 C CA . ILE A 1 89 ? 26.991 -48.211 14.842 1.00 11.83 81 ILE A CA 1
ATOM 569 C C . ILE A 1 89 ? 26.444 -47.393 13.678 1.00 11.64 81 ILE A C 1
ATOM 570 O O . ILE A 1 89 ? 26.959 -46.296 13.422 1.00 12.25 81 ILE A O 1
ATOM 575 N N . ASN A 1 90 ? 25.450 -47.922 12.990 1.00 11.75 82 ASN A N 1
ATOM 576 C CA . ASN A 1 90 ? 24.757 -47.145 11.934 1.00 11.69 82 ASN A CA 1
ATOM 577 C C . ASN A 1 90 ? 23.643 -46.342 12.597 1.00 11.38 82 ASN A C 1
ATOM 578 O O . ASN A 1 90 ? 22.746 -46.940 13.187 1.00 11.60 82 ASN A O 1
ATOM 583 N N . VAL A 1 91 ? 23.652 -45.023 12.422 1.00 10.69 83 VAL A N 1
ATOM 584 C CA . VAL A 1 91 ? 22.660 -44.098 13.018 1.00 12.67 83 VAL A CA 1
ATOM 585 C C . VAL A 1 91 ? 21.274 -44.425 12.483 1.00 13.04 83 VAL A C 1
ATOM 586 O O . VAL A 1 91 ? 20.312 -44.414 13.277 1.00 13.16 83 VAL A O 1
ATOM 590 N N . ASN A 1 92 ? 21.168 -44.694 11.185 1.00 12.47 84 ASN A N 1
ATOM 591 C CA . ASN A 1 92 ? 19.844 -44.784 10.515 1.00 15.33 84 ASN A CA 1
ATOM 592 C C . ASN A 1 92 ? 19.308 -46.220 10.627 1.00 15.94 84 ASN A C 1
ATOM 593 O O . ASN A 1 92 ? 19.401 -46.976 9.665 1.00 19.34 84 ASN A O 1
ATOM 598 N N . ASN A 1 93 ? 18.727 -46.576 11.767 1.00 17.72 85 ASN A N 1
ATOM 599 C CA . ASN A 1 93 ? 18.189 -47.938 12.013 1.00 18.24 85 ASN A CA 1
ATOM 600 C C . ASN A 1 93 ? 16.800 -48.080 11.356 1.00 20.77 85 ASN A C 1
ATOM 601 O O . ASN A 1 93 ? 16.186 -47.066 10.941 1.00 19.91 85 ASN A O 1
ATOM 606 N N . ASN A 1 94 ? 16.303 -49.317 11.288 1.00 21.15 86 ASN A N 1
ATOM 607 C CA . ASN A 1 94 ? 15.040 -49.674 10.581 1.00 26.85 86 ASN A CA 1
ATOM 608 C C . ASN A 1 94 ? 13.794 -49.242 11.377 1.00 26.82 86 ASN A C 1
ATOM 609 O O . ASN A 1 94 ? 12.682 -49.398 10.820 1.00 30.15 86 ASN A O 1
ATOM 614 N N . CYS A 1 95 ? 13.926 -48.720 12.604 1.00 25.46 87 CYS A N 1
ATOM 615 C CA . CYS A 1 95 ? 12.796 -48.070 13.335 1.00 26.73 87 CYS A CA 1
ATOM 616 C C . CYS A 1 95 ? 12.457 -46.702 12.722 1.00 29.60 87 CYS A C 1
ATOM 617 O O . CYS A 1 95 ? 11.381 -46.171 13.064 1.00 31.68 87 CYS A O 1
ATOM 620 N N . SER A 1 96 ? 13.338 -46.134 11.883 1.00 29.57 88 SER A N 1
ATOM 621 C CA . SER A 1 96 ? 13.171 -44.791 11.259 1.00 29.63 88 SER A CA 1
ATOM 622 C C . SER A 1 96 ? 13.070 -43.709 12.348 1.00 28.76 88 SER A C 1
ATOM 623 O O . SER A 1 96 ? 12.390 -42.681 12.100 1.00 29.86 88 SER A O 1
ATOM 626 N N . THR A 1 97 ? 13.714 -43.922 13.508 1.00 26.67 89 THR A N 1
ATOM 627 C CA . THR A 1 97 ? 13.747 -42.969 14.653 1.00 25.65 89 THR A CA 1
ATOM 628 C C . THR A 1 97 ? 15.200 -42.549 14.932 1.00 22.92 89 THR A C 1
ATOM 629 O O . THR A 1 97 ? 15.468 -42.032 16.011 1.00 23.54 89 THR A O 1
ATOM 633 N N . GLY A 1 98 ? 16.100 -42.746 13.968 1.00 21.74 90 GLY A N 1
ATOM 634 C CA . GLY A 1 98 ? 17.540 -42.447 14.093 1.00 20.09 90 GLY A CA 1
ATOM 635 C C . GLY A 1 98 ? 17.811 -40.996 14.456 1.00 16.84 90 GLY A C 1
ATOM 636 O O . GLY A 1 98 ? 17.043 -40.112 14.059 1.00 17.75 90 GLY A O 1
ATOM 637 N N . SER A 1 99 ? 18.905 -40.745 15.166 1.00 14.57 91 SER A N 1
ATOM 638 C CA . SER A 1 99 ? 19.325 -39.390 15.567 1.00 13.29 91 SER A CA 1
ATOM 639 C C . SER A 1 99 ? 20.401 -38.940 14.582 1.00 12.66 91 SER A C 1
ATOM 640 O O . SER A 1 99 ? 20.096 -38.788 13.363 1.00 12.18 91 SER A O 1
ATOM 643 N N . THR A 1 100 ? 21.608 -38.698 15.076 1.00 12.76 92 THR A N 1
ATOM 644 C CA . THR A 1 100 ? 22.745 -38.223 14.266 1.00 12.64 92 THR A CA 1
ATOM 645 C C . THR A 1 100 ? 24.015 -38.872 14.799 1.00 11.46 92 THR A C 1
ATOM 646 O O . THR A 1 100 ? 24.017 -39.348 15.945 1.00 11.08 92 THR A O 1
ATOM 650 N N . ALA A 1 101 ? 25.058 -38.914 13.978 1.00 11.25 93 ALA A N 1
ATOM 651 C CA . ALA A 1 101 ? 26.332 -39.532 14.402 1.00 11.37 93 ALA A CA 1
ATOM 652 C C . ALA A 1 101 ? 26.886 -38.799 15.630 1.00 11.62 93 ALA A C 1
ATOM 653 O O . ALA A 1 101 ? 27.356 -39.433 16.587 1.00 11.51 93 ALA A O 1
ATOM 655 N N . LEU A 1 102 ? 26.861 -37.476 15.624 1.00 12.13 94 LEU A N 1
ATOM 656 C CA . LEU A 1 102 ? 27.395 -36.695 16.748 1.00 14.23 94 LEU A CA 1
ATOM 657 C C . LEU A 1 102 ? 26.561 -36.973 17.999 1.00 12.78 94 LEU A C 1
ATOM 658 O O . LEU A 1 102 ? 27.115 -37.081 19.091 1.00 13.06 94 LEU A O 1
ATOM 663 N N . PHE A 1 103 ? 25.239 -37.007 17.874 1.00 12.14 95 PHE A N 1
ATOM 664 C CA . PHE A 1 103 ? 24.352 -37.186 19.037 1.00 11.54 95 PHE A CA 1
ATOM 665 C C . PHE A 1 103 ? 24.648 -38.540 19.683 1.00 11.11 95 PHE A C 1
ATOM 666 O O . PHE A 1 103 ? 24.785 -38.655 20.915 1.00 10.60 95 PHE A O 1
ATOM 674 N N . MET A 1 104 ? 24.738 -39.571 18.848 1.00 10.74 96 MET A N 1
ATOM 675 C CA A MET A 1 104 ? 25.036 -40.956 19.322 0.10 11.12 96 MET A CA 1
ATOM 676 C CA B MET A 1 104 ? 25.029 -40.937 19.352 0.60 10.84 96 MET A CA 1
ATOM 677 C CA C MET A 1 104 ? 25.017 -40.930 19.378 0.30 11.52 96 MET A CA 1
ATOM 678 C C . MET A 1 104 ? 26.425 -40.999 19.980 1.00 11.03 96 MET A C 1
ATOM 679 O O . MET A 1 104 ? 26.549 -41.634 21.059 1.00 11.71 96 MET A O 1
ATOM 692 N N . GLY A 1 105 ? 27.412 -40.374 19.348 1.00 11.47 97 GLY A N 1
ATOM 693 C CA . GLY A 1 105 ? 28.767 -40.400 19.925 1.00 11.55 97 GLY A CA 1
ATOM 694 C C . GLY A 1 105 ? 28.765 -39.715 21.285 1.00 12.90 97 GLY A C 1
ATOM 695 O O . GLY A 1 105 ? 29.376 -40.253 22.245 1.00 13.27 97 GLY A O 1
ATOM 696 N N . ARG A 1 106 ? 28.022 -38.619 21.421 1.00 11.38 98 ARG A N 1
ATOM 697 C CA . ARG A 1 106 ? 27.892 -37.892 22.710 1.00 12.78 98 ARG A CA 1
ATOM 698 C C . ARG A 1 106 ? 27.238 -38.833 23.725 1.00 12.96 98 ARG A C 1
ATOM 699 O O . ARG A 1 106 ? 27.691 -38.901 24.887 1.00 13.28 98 ARG A O 1
ATOM 707 N N . GLN A 1 107 ? 26.215 -39.584 23.312 1.00 12.11 99 GLN A N 1
ATOM 708 C CA . GLN A 1 107 ? 25.524 -40.547 24.202 1.00 12.65 99 GLN A CA 1
ATOM 709 C C . GLN A 1 107 ? 26.517 -41.570 24.736 1.00 13.04 99 GLN A C 1
ATOM 710 O O . GLN A 1 107 ? 26.433 -41.896 25.918 1.00 13.39 99 GLN A O 1
ATOM 716 N N . LEU A 1 108 ? 27.366 -42.107 23.866 1.00 12.88 100 LEU A N 1
ATOM 717 C CA . LEU A 1 108 ? 28.309 -43.182 24.272 1.00 14.21 100 LEU A CA 1
ATOM 718 C C . LEU A 1 108 ? 29.257 -42.623 25.324 1.00 14.22 100 LEU A C 1
ATOM 719 O O . LEU A 1 108 ? 29.495 -43.357 26.299 1.00 17.47 100 LEU A O 1
ATOM 724 N N . ILE A 1 109 ? 29.772 -41.408 25.131 1.00 14.57 101 ILE A N 1
ATOM 725 C CA . ILE A 1 109 ? 30.733 -40.800 26.101 1.00 15.64 101 ILE A CA 1
ATOM 726 C C . ILE A 1 109 ? 29.963 -40.514 27.397 1.00 16.17 101 ILE A C 1
ATOM 727 O O . ILE A 1 109 ? 30.462 -40.837 28.501 1.00 16.44 101 ILE A O 1
ATOM 732 N N . GLN A 1 110 ? 28.837 -39.818 27.288 1.00 16.26 102 GLN A N 1
ATOM 733 C CA . GLN A 1 110 ? 28.100 -39.289 28.461 1.00 17.05 102 GLN A CA 1
ATOM 734 C C . GLN A 1 110 ? 27.602 -40.468 29.291 1.00 18.09 102 GLN A C 1
ATOM 735 O O . GLN A 1 110 ? 27.636 -40.363 30.544 1.00 19.78 102 GLN A O 1
ATOM 741 N N . GLY A 1 111 ? 27.235 -41.573 28.638 1.00 17.86 103 GLY A N 1
ATOM 742 C CA . GLY A 1 111 ? 26.755 -42.807 29.289 1.00 19.03 103 GLY A CA 1
ATOM 743 C C . GLY A 1 111 ? 27.863 -43.705 29.816 1.00 19.95 103 GLY A C 1
ATOM 744 O O . GLY A 1 111 ? 27.528 -44.774 30.362 1.00 22.79 103 GLY A O 1
ATOM 745 N N . GLY A 1 112 ? 29.137 -43.328 29.656 1.00 19.82 104 GLY A N 1
ATOM 746 C CA . GLY A 1 112 ? 30.299 -44.106 30.127 1.00 20.39 104 GLY A CA 1
ATOM 747 C C . GLY A 1 112 ? 30.489 -45.398 29.350 1.00 21.16 104 GLY A C 1
ATOM 748 O O . GLY A 1 112 ? 31.1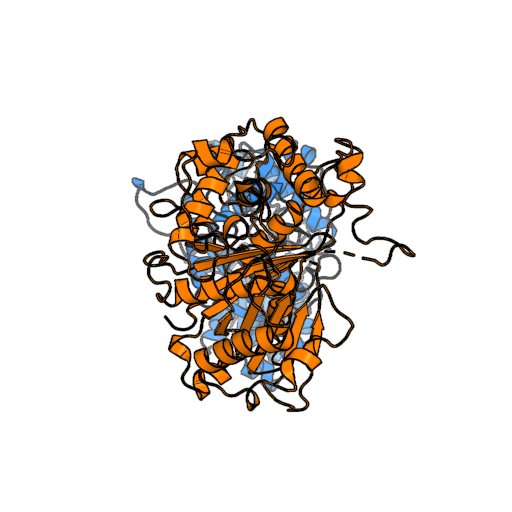07 -46.322 29.865 1.00 22.98 104 GLY A O 1
ATOM 749 N N . LEU A 1 113 ? 29.988 -45.479 28.115 1.00 19.66 105 LEU A N 1
ATOM 750 C CA . LEU A 1 113 ? 30.119 -46.690 27.274 1.00 19.27 105 LEU A CA 1
ATOM 751 C C . LEU A 1 113 ? 31.433 -46.655 26.478 1.00 19.11 105 LEU A C 1
ATOM 752 O O . LEU A 1 113 ? 31.847 -47.708 25.993 1.00 21.81 105 LEU A O 1
ATOM 757 N N . ALA A 1 114 ? 32.081 -45.494 26.366 1.00 18.44 106 ALA A N 1
ATOM 758 C CA . ALA A 1 114 ? 33.365 -45.288 25.664 1.00 17.31 106 ALA A CA 1
ATOM 759 C C . ALA A 1 114 ? 34.044 -44.023 26.200 1.00 16.94 106 ALA A C 1
ATOM 760 O O . ALA A 1 114 ? 33.329 -43.158 26.731 1.00 17.63 106 ALA A O 1
ATOM 762 N N . ASP A 1 115 ? 35.354 -43.949 26.044 1.00 17.00 107 ASP A N 1
ATOM 763 C CA . ASP A 1 115 ? 36.201 -42.782 26.385 1.00 17.82 107 ASP A CA 1
ATOM 764 C C . ASP A 1 115 ? 36.469 -41.935 25.136 1.00 15.27 107 ASP A C 1
ATOM 765 O O . ASP A 1 115 ? 36.768 -40.752 25.301 1.00 14.50 107 ASP A O 1
ATOM 770 N N . CYS A 1 116 ? 36.493 -42.539 23.947 1.00 12.82 108 CYS A N 1
ATOM 771 C CA . CYS A 1 116 ? 36.886 -41.819 22.718 1.00 12.62 108 CYS A CA 1
ATOM 772 C C . CYS A 1 116 ? 36.178 -42.479 21.538 1.00 12.26 108 CYS A C 1
ATOM 773 O O . CYS A 1 116 ? 36.264 -43.729 21.402 1.00 12.70 108 CYS A O 1
ATOM 776 N N . VAL A 1 117 ? 35.437 -41.688 20.757 1.00 10.72 109 VAL A N 1
ATOM 777 C CA . VAL A 1 117 ? 34.589 -42.231 19.668 1.00 11.98 109 VAL A CA 1
ATOM 778 C C . VAL A 1 117 ? 34.789 -41.365 18.421 1.00 11.12 109 VAL A C 1
ATOM 779 O O . VAL A 1 117 ? 35.086 -40.136 18.531 1.00 11.72 109 VAL A O 1
ATOM 783 N N . LEU A 1 118 ? 34.619 -41.983 17.271 1.00 10.05 110 LEU A N 1
ATOM 784 C CA . LEU A 1 118 ? 34.578 -41.239 15.996 1.00 10.03 110 LEU A CA 1
ATOM 785 C C . LEU A 1 118 ? 33.124 -41.136 15.546 1.00 9.89 110 LEU A C 1
ATOM 786 O O . LEU A 1 118 ? 32.462 -42.178 15.434 1.00 10.67 110 LEU A O 1
ATOM 791 N N . ALA A 1 119 ? 32.659 -39.919 15.283 1.00 9.16 111 ALA A N 1
ATOM 792 C CA . ALA A 1 119 ? 31.364 -39.654 14.623 1.00 8.97 111 ALA A CA 1
ATOM 793 C C . ALA A 1 119 ? 31.689 -39.351 13.161 1.00 9.08 111 ALA A C 1
ATOM 794 O O . ALA A 1 119 ? 32.534 -38.476 12.888 1.00 10.80 111 ALA A O 1
ATOM 796 N N . LEU A 1 120 ? 31.057 -40.068 12.238 1.00 8.74 112 LEU A N 1
ATOM 797 C CA . LEU A 1 120 ? 31.336 -39.963 10.796 1.00 9.73 112 LEU A CA 1
ATOM 798 C C . LEU A 1 120 ? 30.011 -39.899 10.073 1.00 8.87 112 LEU A C 1
ATOM 799 O O . LEU A 1 120 ? 29.084 -40.645 10.417 1.00 9.13 112 LEU A O 1
ATOM 804 N N . GLY A 1 121 ? 29.902 -39.010 9.102 1.00 8.82 113 GLY A N 1
ATOM 805 C CA . GLY A 1 121 ? 28.690 -38.967 8.274 1.00 9.05 113 GLY A CA 1
ATOM 806 C C . GLY A 1 121 ? 29.053 -38.708 6.836 1.00 9.22 113 GLY A C 1
ATOM 807 O O . GLY A 1 121 ? 30.057 -38.008 6.581 1.00 9.31 113 GLY A O 1
ATOM 808 N N . PHE A 1 122 ? 28.299 -39.251 5.899 1.00 9.13 114 PHE A N 1
ATOM 809 C CA . PHE A 1 122 ? 28.618 -39.083 4.467 1.00 9.95 114 PHE A CA 1
ATOM 810 C C . PHE A 1 122 ? 27.357 -39.262 3.661 1.00 10.19 114 PHE A C 1
ATOM 811 O O . PHE A 1 122 ? 26.402 -39.916 4.103 1.00 10.07 114 PHE A O 1
ATOM 819 N N . GLU A 1 123 ? 27.356 -38.726 2.459 1.00 11.07 115 GLU A N 1
ATOM 820 C CA . GLU A 1 123 ? 26.337 -39.102 1.458 1.00 12.75 115 GLU A CA 1
ATOM 821 C C . GLU A 1 123 ? 26.935 -38.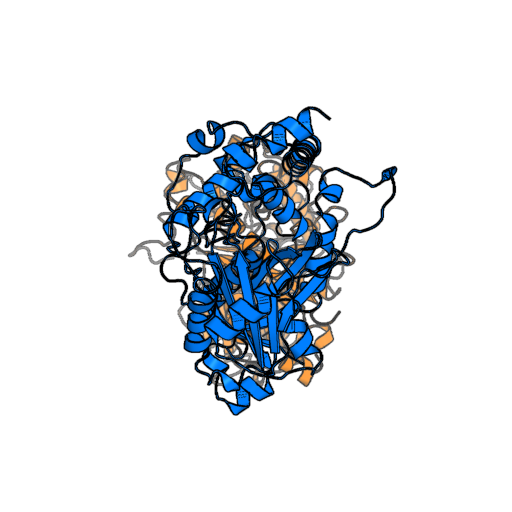976 0.069 1.00 14.08 115 GLU A C 1
ATOM 822 O O . GLU A 1 123 ? 27.626 -37.991 -0.190 1.00 13.78 115 GLU A O 1
ATOM 828 N N . LYS A 1 124 ? 26.687 -39.985 -0.769 1.00 15.27 116 LYS A N 1
ATOM 829 C CA . LYS A 1 124 ? 26.996 -40.014 -2.229 1.00 18.73 116 LYS A CA 1
ATOM 830 C C . LYS A 1 124 ? 25.668 -40.386 -2.911 1.00 20.74 116 LYS A C 1
ATOM 831 O O . LYS A 1 124 ? 25.291 -41.553 -2.805 1.00 23.05 116 LYS A O 1
ATOM 837 N N . MET A 1 125 ? 24.955 -39.412 -3.479 1.00 23.76 117 MET A N 1
ATOM 838 C CA . MET A 1 125 ? 23.660 -39.630 -4.198 1.00 29.10 117 MET A CA 1
ATOM 839 C C . MET A 1 125 ? 23.785 -40.845 -5.118 1.00 30.42 117 MET A C 1
ATOM 840 O O . MET A 1 125 ? 24.827 -40.970 -5.788 1.00 27.47 117 MET A O 1
ATOM 845 N N . GLU A 1 126 ? 22.751 -41.684 -5.178 1.00 34.25 118 GLU A N 1
ATOM 846 C CA . GLU A 1 126 ? 22.645 -42.764 -6.199 1.00 44.37 118 GLU A CA 1
ATOM 847 C C . GLU A 1 126 ? 24.017 -43.427 -6.381 1.00 46.53 118 GLU A C 1
ATOM 848 O O . GLU A 1 126 ? 24.038 -44.557 -6.903 1.00 54.81 118 GLU A O 1
ATOM 854 N N . ASN A 1 139 ? -0.905 -37.364 -4.620 1.00 51.08 131 ASN A N 1
ATOM 855 C CA . ASN A 1 139 ? -1.721 -36.519 -5.534 1.00 48.58 131 ASN A CA 1
ATOM 856 C C . ASN A 1 139 ? -0.809 -35.964 -6.636 1.00 43.68 131 ASN A C 1
ATOM 857 O O . ASN A 1 139 ? 0.391 -36.257 -6.662 1.00 40.66 131 ASN A O 1
ATOM 862 N N . PRO A 1 140 ? -1.340 -35.187 -7.614 1.00 35.93 132 PRO A N 1
ATOM 863 C CA . PRO A 1 140 ? -0.508 -34.583 -8.654 1.00 30.43 132 PRO A CA 1
ATOM 864 C C . PRO A 1 140 ? 0.582 -33.630 -8.136 1.00 23.58 132 PRO A C 1
ATOM 865 O O . PRO A 1 140 ? 1.605 -33.551 -8.777 1.00 21.52 132 PRO A O 1
ATOM 869 N N . MET A 1 141 ? 0.354 -32.898 -7.049 1.00 21.79 133 MET A N 1
ATOM 870 C CA . MET A 1 141 ? 1.378 -31.955 -6.545 1.00 19.69 133 MET A CA 1
ATOM 871 C C . MET A 1 141 ? 2.573 -32.749 -5.988 1.00 17.39 133 MET A C 1
ATOM 872 O O . MET A 1 141 ? 3.738 -32.311 -6.148 1.00 16.58 133 MET A O 1
ATOM 877 N N . ASP A 1 142 ? 2.329 -33.875 -5.333 1.00 17.20 134 ASP A N 1
ATOM 878 C CA . ASP A 1 142 ? 3.437 -34.710 -4.803 1.00 17.59 134 ASP A CA 1
ATOM 879 C C . ASP A 1 142 ? 4.273 -35.258 -5.966 1.00 17.04 134 ASP A C 1
ATOM 880 O O . ASP A 1 142 ? 5.526 -35.221 -5.889 1.00 16.33 134 ASP A O 1
ATOM 885 N N . LYS A 1 143 ? 3.628 -35.703 -7.040 1.00 17.32 135 LYS A N 1
ATOM 886 C CA . LYS A 1 143 ? 4.348 -36.153 -8.255 1.00 19.75 135 LYS A CA 1
ATOM 887 C C . LYS A 1 143 ? 5.148 -34.980 -8.845 1.00 16.96 135 LYS A C 1
ATOM 888 O O . LYS A 1 143 ? 6.318 -35.185 -9.225 1.00 15.96 135 LYS A O 1
ATOM 894 N N . HIS A 1 144 ? 4.558 -33.798 -8.962 1.00 14.39 136 HIS A N 1
ATOM 895 C CA . HIS A 1 144 ? 5.240 -32.601 -9.517 1.00 13.73 136 HIS A CA 1
ATOM 896 C C . HIS A 1 144 ? 6.459 -32.276 -8.649 1.00 13.30 136 HIS A C 1
ATOM 897 O O . HIS A 1 144 ? 7.535 -32.019 -9.213 1.00 12.22 136 HIS A O 1
ATOM 904 N N . MET A 1 145 ? 6.330 -32.282 -7.320 1.00 13.57 137 MET A N 1
ATOM 905 C CA . MET A 1 145 ? 7.475 -31.970 -6.435 1.00 14.18 137 MET A CA 1
ATOM 906 C C . MET A 1 145 ? 8.562 -33.040 -6.540 1.00 13.52 137 MET A C 1
ATOM 907 O O . MET A 1 145 ? 9.750 -32.689 -6.494 1.00 12.89 137 MET A O 1
ATOM 912 N N . GLU A 1 146 ? 8.196 -34.305 -6.701 1.00 13.25 138 GLU A N 1
ATOM 913 C CA . GLU A 1 146 ? 9.204 -35.385 -6.853 1.00 15.50 138 GLU A CA 1
ATOM 914 C C . GLU A 1 146 ? 10.035 -35.115 -8.103 1.00 13.99 138 GLU A C 1
ATOM 915 O O . GLU A 1 146 ? 11.274 -35.197 -8.049 1.00 13.69 138 GLU A O 1
ATOM 921 N N . VAL A 1 147 ? 9.378 -34.769 -9.203 1.00 13.02 139 VAL A N 1
ATOM 922 C CA . VAL A 1 147 ? 10.128 -34.462 -10.454 1.00 13.38 139 VAL A CA 1
ATOM 923 C C . VAL A 1 147 ? 10.980 -33.206 -10.234 1.00 13.59 139 VAL A C 1
ATOM 924 O O . VAL A 1 147 ? 12.162 -33.188 -10.642 1.00 13.13 139 VAL A O 1
ATOM 928 N N . MET A 1 148 ? 10.411 -32.163 -9.642 1.00 13.24 140 MET A N 1
ATOM 929 C CA A MET A 1 148 ? 11.119 -30.879 -9.363 0.30 13.93 140 MET A CA 1
ATOM 930 C CA B MET A 1 148 ? 11.135 -30.898 -9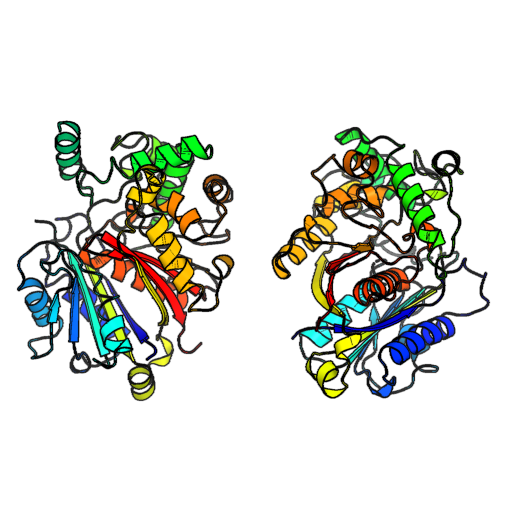.391 0.70 13.33 140 MET A CA 1
ATOM 931 C C . MET A 1 148 ? 12.385 -31.179 -8.540 1.00 13.69 140 MET A C 1
ATOM 932 O O . MET A 1 148 ? 13.477 -30.683 -8.882 1.00 13.90 140 MET A O 1
ATOM 941 N N . ILE A 1 149 ? 12.244 -31.981 -7.500 1.00 13.96 141 ILE A N 1
ATOM 942 C CA . ILE A 1 149 ? 13.389 -32.304 -6.594 1.00 15.16 141 ILE A CA 1
ATOM 943 C C . ILE A 1 149 ? 14.506 -32.963 -7.398 1.00 16.23 141 ILE A C 1
ATOM 944 O O . ILE A 1 149 ? 15.668 -32.584 -7.216 1.00 15.75 141 ILE A O 1
ATOM 949 N N . ASN A 1 150 ? 14.168 -33.912 -8.253 1.00 15.40 142 ASN A N 1
ATOM 950 C CA . ASN A 1 150 ? 15.123 -34.637 -9.132 1.00 17.98 142 ASN A CA 1
ATOM 951 C C . ASN A 1 150 ? 15.772 -33.615 -10.079 1.00 17.76 142 ASN A C 1
ATOM 952 O O . ASN A 1 150 ? 17.032 -33.518 -10.136 1.00 20.46 142 ASN A O 1
ATOM 957 N N . ARG A 1 151 ? 14.979 -32.840 -10.805 1.00 15.83 143 ARG A N 1
ATOM 958 C CA . ARG A 1 151 ? 15.538 -32.029 -11.922 1.00 17.11 143 ARG A CA 1
ATOM 959 C C . ARG A 1 151 ? 16.276 -30.794 -11.396 1.00 17.72 143 ARG A C 1
ATOM 960 O O . ARG A 1 151 ? 17.243 -30.357 -12.070 1.00 19.77 143 ARG A O 1
ATOM 968 N N . TYR A 1 152 ? 15.858 -30.218 -10.269 1.00 16.54 144 TYR A N 1
ATOM 969 C CA . TYR A 1 152 ? 16.490 -29.008 -9.676 1.00 16.70 144 TYR A CA 1
ATOM 970 C C . TYR A 1 152 ? 17.617 -29.445 -8.715 1.00 16.54 144 TYR A C 1
ATOM 971 O O . TYR A 1 152 ? 18.376 -28.580 -8.271 1.00 16.31 144 TYR A O 1
ATOM 980 N N . GLY A 1 153 ? 17.732 -30.731 -8.386 1.00 14.73 145 GLY A N 1
ATOM 981 C CA . GLY A 1 153 ? 18.761 -31.239 -7.450 1.00 14.91 145 GLY A CA 1
ATOM 982 C C . GLY A 1 153 ? 18.556 -30.690 -6.040 1.00 14.96 145 GLY A C 1
ATOM 983 O O . GLY A 1 153 ? 19.524 -30.185 -5.432 1.00 15.10 145 GLY A O 1
ATOM 984 N N . LEU A 1 154 ? 17.339 -30.796 -5.507 1.00 12.77 146 LEU A N 1
ATOM 985 C CA . LEU A 1 154 ? 17.016 -30.351 -4.135 1.00 13.68 146 LEU A CA 1
ATOM 986 C C . LEU A 1 154 ? 17.200 -31.516 -3.169 1.00 12.62 146 LEU A C 1
ATOM 987 O O . LEU A 1 154 ? 16.888 -32.669 -3.515 1.00 13.96 146 LEU A O 1
ATOM 992 N N . ALA A 1 155 ? 17.660 -31.208 -1.963 1.00 12.16 147 ALA A N 1
ATOM 993 C CA . ALA A 1 155 ? 17.823 -32.223 -0.908 1.00 12.00 147 ALA A CA 1
ATOM 994 C C . ALA A 1 155 ? 16.589 -32.187 -0.021 1.00 13.27 147 ALA A C 1
ATOM 995 O O . ALA A 1 155 ? 16.642 -31.646 1.115 1.00 17.07 147 ALA A O 1
ATOM 997 N N . ALA A 1 156 ? 15.486 -32.670 -0.548 1.00 12.50 148 ALA A N 1
ATOM 998 C CA . ALA A 1 156 ? 14.168 -32.624 0.111 1.00 12.25 148 ALA A CA 1
ATOM 999 C C . ALA A 1 156 ? 13.370 -33.848 -0.299 1.00 11.92 148 ALA A C 1
ATOM 1000 O O . ALA A 1 156 ? 13.597 -34.411 -1.373 1.00 12.93 148 ALA A O 1
ATOM 1002 N N . VAL A 1 157 ? 12.432 -34.241 0.549 1.00 12.54 149 VAL A N 1
ATOM 1003 C CA . VAL A 1 157 ? 11.387 -35.208 0.144 1.00 12.60 149 VAL A CA 1
ATOM 1004 C C . VAL A 1 157 ? 10.211 -34.430 -0.451 1.00 12.26 149 VAL A C 1
ATOM 1005 O O . VAL A 1 157 ? 10.056 -33.226 -0.196 1.00 11.00 149 VAL A O 1
ATOM 1009 N N . PRO A 1 158 ? 9.357 -35.076 -1.290 1.00 12.34 150 PRO A N 1
ATOM 1010 C CA . PRO A 1 158 ? 8.295 -34.358 -2.001 1.00 12.75 150 PRO A CA 1
ATOM 1011 C C . PRO A 1 158 ? 7.360 -33.502 -1.131 1.00 13.63 150 PRO A C 1
ATOM 1012 O O . PRO A 1 158 ? 6.950 -32.452 -1.566 1.00 14.12 150 PRO A O 1
ATOM 1016 N N . ALA A 1 159 ? 7.045 -33.938 0.090 1.00 12.70 151 ALA A N 1
ATOM 1017 C CA . ALA A 1 159 ? 6.139 -33.187 0.983 1.00 12.69 151 ALA A CA 1
ATOM 1018 C C . ALA A 1 159 ? 6.793 -31.888 1.477 1.00 12.18 151 ALA A C 1
ATOM 1019 O O . ALA A 1 159 ? 6.064 -30.933 1.870 1.00 11.96 151 ALA A O 1
ATOM 1021 N N . ALA A 1 160 ? 8.129 -31.822 1.510 1.00 11.69 152 ALA A N 1
ATOM 1022 C CA . ALA A 1 160 ? 8.818 -30.805 2.334 1.00 11.68 152 ALA A CA 1
ATOM 1023 C C . ALA A 1 160 ? 8.595 -29.398 1.779 1.00 11.49 152 ALA A C 1
ATOM 1024 O O . ALA A 1 160 ? 8.316 -28.464 2.544 1.00 10.48 152 ALA A O 1
ATOM 1026 N N . PRO A 1 161 ? 8.748 -29.132 0.461 1.00 11.12 153 PRO A N 1
ATOM 1027 C CA . PRO A 1 161 ? 8.544 -27.754 0.015 1.00 11.46 153 PRO A CA 1
ATOM 1028 C C . PRO A 1 161 ? 7.116 -27.259 0.308 1.00 11.41 153 PRO A C 1
ATOM 1029 O O . PRO A 1 161 ? 6.966 -26.105 0.651 1.00 11.27 153 PRO A O 1
ATOM 1033 N N . GLN A 1 162 ? 6.124 -28.140 0.178 1.00 11.79 154 GLN A N 1
ATOM 1034 C CA . GLN A 1 162 ? 4.712 -27.809 0.470 1.00 12.67 154 GLN A CA 1
ATOM 1035 C C . GLN A 1 162 ? 4.556 -27.500 1.967 1.00 10.70 154 GLN A C 1
ATOM 1036 O O . GLN A 1 162 ? 3.998 -26.472 2.327 1.00 10.41 154 GLN A O 1
ATOM 1042 N N . MET A 1 163 ? 5.109 -28.343 2.832 1.00 10.71 155 MET A N 1
ATOM 1043 C CA A MET A 1 163 ? 4.973 -28.135 4.296 0.70 11.45 155 MET A CA 1
ATOM 1044 C CA B MET A 1 163 ? 4.984 -28.151 4.306 0.30 11.28 155 MET A CA 1
ATOM 1045 C C . MET A 1 163 ? 5.672 -26.839 4.726 1.00 11.25 155 MET A C 1
ATOM 1046 O O . MET A 1 163 ? 5.107 -26.093 5.526 1.00 11.28 155 MET A O 1
ATOM 1055 N N . PHE A 1 164 ? 6.860 -26.564 4.196 1.00 10.81 156 PHE A N 1
ATOM 1056 C CA . PHE A 1 164 ? 7.596 -25.338 4.598 1.00 11.43 156 PHE A CA 1
ATOM 1057 C C . PHE A 1 164 ? 7.000 -24.085 3.961 1.00 11.28 156 PHE A C 1
ATOM 1058 O O . PHE A 1 164 ? 6.975 -23.036 4.621 1.00 11.49 156 PHE A O 1
ATOM 1066 N N . GLY A 1 165 ? 6.512 -24.163 2.725 1.00 11.42 157 GLY A N 1
ATOM 1067 C CA . GLY A 1 165 ? 5.771 -23.054 2.132 1.00 12.30 157 GLY A CA 1
ATOM 1068 C C . GLY A 1 165 ? 4.516 -22.757 2.935 1.00 12.03 157 GLY A C 1
ATOM 1069 O O . GLY A 1 165 ? 4.224 -21.591 3.156 1.00 13.63 157 GLY A O 1
ATOM 1070 N N . ASN A 1 166 ? 3.804 -23.796 3.367 1.00 11.53 158 ASN A N 1
ATOM 1071 C CA . ASN A 1 166 ? 2.568 -23.611 4.176 1.00 10.75 158 ASN A CA 1
ATOM 1072 C C . ASN A 1 166 ? 2.917 -22.917 5.506 1.00 9.85 158 ASN A C 1
ATOM 1073 O O . ASN A 1 166 ? 2.161 -22.051 5.980 1.00 9.79 158 ASN A O 1
ATOM 1078 N N . ALA A 1 167 ? 3.985 -23.354 6.160 1.00 9.97 159 ALA A N 1
ATOM 1079 C CA . ALA A 1 167 ? 4.424 -22.757 7.443 1.00 10.01 159 ALA A CA 1
ATOM 1080 C C . ALA A 1 167 ? 4.800 -21.287 7.232 1.00 9.41 159 ALA A C 1
ATOM 1081 O O . ALA A 1 167 ? 4.450 -20.440 8.043 1.00 9.66 159 ALA A O 1
ATOM 1083 N N . GLY A 1 168 ? 5.552 -20.982 6.160 1.00 9.61 160 GLY A N 1
ATOM 1084 C CA . GLY A 1 168 ? 5.896 -19.594 5.827 1.00 10.23 160 GLY A CA 1
ATOM 1085 C C . GLY A 1 168 ? 4.658 -18.741 5.623 1.00 10.43 160 GLY A C 1
ATOM 1086 O O . GLY A 1 168 ? 4.591 -17.622 6.173 1.00 10.55 160 GLY A O 1
ATOM 1087 N N . ARG A 1 169 ? 3.708 -19.250 4.856 1.00 11.06 161 ARG A N 1
ATOM 1088 C CA . ARG A 1 169 ? 2.463 -18.516 4.533 1.00 12.00 161 ARG A CA 1
ATOM 1089 C C . ARG A 1 169 ? 1.673 -18.299 5.818 1.00 11.78 161 ARG A C 1
ATOM 1090 O O . ARG A 1 169 ? 1.195 -17.176 6.039 1.00 12.16 161 ARG A O 1
ATOM 1098 N N . GLU A 1 170 ? 1.623 -19.300 6.696 1.00 11.68 162 GLU A N 1
ATOM 1099 C CA . GLU A 1 170 ? 0.947 -19.152 8.014 1.00 12.09 162 GLU A CA 1
ATOM 1100 C C . GLU A 1 170 ? 1.579 -18.003 8.796 1.00 12.34 162 GLU A C 1
ATOM 1101 O O . GLU A 1 170 ? 0.855 -17.206 9.403 1.00 13.04 162 GLU A O 1
ATOM 1107 N N . HIS A 1 171 ? 2.904 -17.885 8.776 1.00 11.80 163 HIS A N 1
ATOM 1108 C CA . HIS A 1 171 ? 3.607 -16.820 9.526 1.00 11.76 163 HIS A CA 1
ATOM 1109 C C . HIS A 1 171 ? 3.260 -15.456 8.923 1.00 12.03 163 HIS A C 1
ATOM 1110 O O . HIS A 1 171 ? 3.024 -14.507 9.699 1.00 13.08 163 HIS A O 1
ATOM 1117 N N . MET A 1 172 ? 3.185 -15.372 7.596 1.00 12.30 164 MET A N 1
ATOM 1118 C CA . MET A 1 172 ? 2.843 -14.096 6.923 1.00 13.63 164 MET A CA 1
ATOM 1119 C C . MET A 1 172 ? 1.422 -13.698 7.308 1.00 14.61 164 MET A C 1
ATOM 1120 O O . MET A 1 172 ? 1.228 -12.519 7.630 1.00 15.62 164 MET A O 1
ATOM 1125 N N . GLU A 1 173 ? 0.499 -14.649 7.349 1.00 16.47 165 GLU A N 1
ATOM 1126 C CA . GLU A 1 173 ? -0.933 -14.289 7.542 1.00 19.45 165 GLU A CA 1
ATOM 1127 C C . GLU A 1 173 ? -1.119 -13.880 9.008 1.00 19.71 165 GLU A C 1
ATOM 1128 O O . GLU A 1 173 ? -1.852 -12.890 9.271 1.00 22.59 165 GLU A O 1
ATOM 1134 N N . LYS A 1 174 ? -0.424 -14.516 9.939 1.00 17.76 166 LYS A N 1
ATOM 1135 C CA . LYS A 1 174 ? -0.594 -14.229 11.390 1.00 19.76 166 LYS A CA 1
ATOM 1136 C C . LYS A 1 174 ? 0.161 -12.961 11.810 1.00 18.93 166 LYS A C 1
ATOM 1137 O O . LYS A 1 174 ? -0.348 -12.232 12.692 1.00 18.99 166 LYS A O 1
ATOM 1143 N N . TYR A 1 175 ? 1.361 -12.711 11.276 1.00 16.82 167 TYR A N 1
ATOM 1144 C CA . TYR A 1 175 ? 2.300 -11.723 11.855 1.00 16.49 167 TYR A CA 1
ATOM 1145 C C . TYR A 1 175 ? 2.664 -10.601 10.876 1.00 15.61 167 TYR A C 1
ATOM 1146 O O . TYR A 1 175 ? 3.290 -9.637 11.343 1.00 17.76 167 TYR A O 1
ATOM 1155 N N . GLY A 1 176 ? 2.340 -10.710 9.592 1.00 15.20 168 GLY A N 1
ATOM 1156 C CA . GLY A 1 176 ? 2.612 -9.635 8.619 1.00 15.09 168 GLY A CA 1
ATOM 1157 C C . GLY A 1 176 ? 4.007 -9.704 8.044 1.00 15.37 168 GLY A C 1
ATOM 1158 O O . GLY A 1 176 ? 4.392 -8.795 7.317 1.00 16.35 168 GLY A O 1
ATOM 1159 N N . THR A 1 177 ? 4.745 -10.785 8.312 1.00 14.83 169 THR A N 1
ATOM 1160 C CA . THR A 1 177 ? 6.008 -11.092 7.610 1.00 13.90 169 THR A CA 1
ATOM 1161 C C . THR A 1 177 ? 5.777 -10.959 6.101 1.00 13.94 169 THR A C 1
ATOM 1162 O O . THR A 1 177 ? 4.697 -11.396 5.601 1.00 14.35 169 THR A O 1
ATOM 1166 N N . LYS A 1 178 ? 6.775 -10.441 5.377 1.00 15.28 170 LYS A N 1
ATOM 1167 C CA . LYS A 1 178 ? 6.705 -10.276 3.904 1.00 15.68 170 LYS A CA 1
ATOM 1168 C C . LYS A 1 178 ? 7.425 -11.424 3.199 1.00 15.45 170 LYS A C 1
ATOM 1169 O O . LYS A 1 178 ? 8.376 -11.987 3.745 1.00 13.69 170 LYS A O 1
ATOM 1175 N N . PRO A 1 179 ? 7.011 -11.807 1.972 1.00 15.59 171 PRO A N 1
ATOM 1176 C CA . PRO A 1 179 ? 7.762 -12.764 1.165 1.00 14.59 171 PRO A CA 1
ATOM 1177 C C . PRO A 1 179 ? 9.240 -12.361 1.079 1.00 14.85 171 PRO A C 1
ATOM 1178 O O . PRO A 1 179 ? 10.110 -13.214 1.074 1.00 14.20 171 PRO A O 1
ATOM 1182 N N . GLU A 1 180 ? 9.535 -11.070 0.978 1.00 14.57 172 GLU A N 1
ATOM 1183 C CA . GLU A 1 180 ? 10.932 -10.575 0.865 1.00 15.90 172 GLU A CA 1
ATOM 1184 C C . GLU A 1 180 ? 11.759 -10.917 2.113 1.00 13.98 172 GLU A C 1
ATOM 1185 O O . GLU A 1 180 ? 12.991 -11.044 1.971 1.00 13.08 172 GLU A O 1
ATOM 1191 N N . HIS A 1 181 ? 11.155 -11.089 3.297 1.00 11.83 173 HIS A N 1
ATOM 1192 C CA . HIS A 1 181 ? 11.911 -11.470 4.506 1.00 11.20 173 HIS A CA 1
ATOM 1193 C C . HIS A 1 181 ? 12.508 -12.872 4.300 1.00 10.52 173 HIS A C 1
ATOM 1194 O O . HIS A 1 181 ? 13.663 -13.101 4.709 1.00 10.06 173 HIS A O 1
ATOM 1201 N N . PHE A 1 182 ? 11.759 -13.781 3.675 1.00 9.89 174 PHE A N 1
ATOM 1202 C CA . PHE A 1 182 ? 12.249 -15.158 3.416 1.00 9.88 174 PHE A CA 1
ATOM 1203 C C . PHE A 1 182 ? 13.402 -15.070 2.413 1.00 9.75 174 PHE A C 1
ATOM 1204 O O . PHE A 1 182 ? 14.459 -15.720 2.596 1.00 9.36 174 PHE A O 1
ATOM 1212 N N . ALA A 1 183 ? 13.246 -14.246 1.374 1.00 9.83 175 ALA A N 1
ATOM 1213 C CA . ALA A 1 183 ? 14.296 -14.055 0.351 1.00 9.93 175 ALA A CA 1
ATOM 1214 C C . ALA A 1 183 ? 15.527 -13.433 1.021 1.00 9.97 175 ALA A C 1
ATOM 1215 O O . ALA A 1 183 ? 16.649 -13.848 0.689 1.00 9.78 175 ALA A O 1
ATOM 1217 N N . LYS A 1 184 ? 15.360 -12.518 1.977 1.00 10.52 176 LYS A N 1
ATOM 1218 C CA . LYS A 1 184 ? 16.507 -11.855 2.647 1.00 11.50 176 LYS A CA 1
ATOM 1219 C C . LYS A 1 184 ? 17.284 -12.883 3.479 1.00 10.63 176 LYS A C 1
ATOM 1220 O O . LYS A 1 184 ? 18.521 -12.754 3.588 1.00 10.31 176 LYS A O 1
ATOM 1226 N N . VAL A 1 185 ? 16.593 -13.849 4.084 1.00 9.68 177 VAL A N 1
ATOM 1227 C CA . VAL A 1 185 ? 17.293 -14.925 4.844 1.00 9.99 177 VAL A CA 1
ATOM 1228 C C . VAL A 1 185 ? 18.213 -15.693 3.881 1.00 9.52 177 VAL A C 1
ATOM 1229 O O . VAL A 1 185 ? 19.403 -15.922 4.187 1.00 8.93 177 VAL A O 1
ATOM 1233 N N . ALA A 1 186 ? 17.688 -16.084 2.734 1.00 8.92 178 ALA A N 1
ATOM 1234 C CA . ALA A 1 186 ? 18.450 -16.885 1.758 1.00 9.48 178 ALA A CA 1
ATOM 1235 C C . ALA A 1 186 ? 19.612 -16.037 1.242 1.00 9.18 178 ALA A C 1
ATOM 1236 O O . ALA A 1 186 ? 20.736 -16.543 1.089 1.00 9.52 178 ALA A O 1
ATOM 1238 N N . TRP A 1 187 ? 19.340 -14.781 0.902 1.00 9.67 179 TRP A N 1
ATOM 1239 C CA . TRP A 1 187 ? 20.369 -13.816 0.458 1.00 9.90 179 TRP A CA 1
ATOM 1240 C C . TRP A 1 187 ? 21.521 -13.764 1.474 1.00 10.31 179 TRP A C 1
ATOM 1241 O O . TRP A 1 187 ? 22.710 -13.794 1.076 1.00 9.68 179 TRP A O 1
ATOM 1252 N N . LYS A 1 188 ? 21.203 -13.665 2.758 1.00 10.13 180 LYS A N 1
ATOM 1253 C CA . LYS A 1 188 ? 22.234 -13.547 3.819 1.00 10.08 180 LYS A CA 1
ATOM 1254 C C . LYS A 1 188 ? 23.071 -14.828 3.828 1.00 10.06 180 LYS A C 1
ATOM 1255 O O . LYS A 1 188 ? 24.313 -14.786 3.970 1.00 9.80 180 LYS A O 1
ATOM 1261 N N . ASN A 1 189 ? 22.443 -15.978 3.656 1.00 9.47 181 ASN A N 1
ATOM 1262 C CA . ASN A 1 189 ? 23.197 -17.256 3.657 1.00 9.56 181 ASN A CA 1
ATOM 1263 C C . ASN A 1 189 ? 24.155 -17.311 2.466 1.00 9.20 181 ASN A C 1
ATOM 1264 O O . ASN A 1 189 ? 25.341 -17.643 2.645 1.00 9.95 181 ASN A O 1
ATOM 1269 N N . HIS A 1 190 ? 23.701 -16.969 1.270 1.00 9.13 182 HIS A N 1
ATOM 1270 C CA . HIS A 1 190 ? 24.611 -16.955 0.106 1.00 9.59 182 HIS A CA 1
ATOM 1271 C C . HIS A 1 190 ? 25.726 -15.932 0.339 1.00 9.90 182 HIS A C 1
ATOM 1272 O O . HIS A 1 190 ? 26.875 -16.199 -0.085 1.00 9.76 182 HIS A O 1
ATOM 1279 N N . LYS A 1 191 ? 25.448 -14.787 0.953 1.00 10.68 183 LYS A N 1
ATOM 1280 C CA . LYS A 1 191 ? 26.504 -13.785 1.210 1.00 11.98 183 LYS A CA 1
ATOM 1281 C C . LYS A 1 191 ? 27.569 -14.410 2.125 1.00 11.26 183 LYS A C 1
ATOM 1282 O O . LYS A 1 191 ? 28.777 -14.266 1.858 1.00 11.36 183 LYS A O 1
ATOM 1288 N N . HIS A 1 192 ? 27.177 -15.083 3.190 1.00 9.85 184 HIS A N 1
ATOM 1289 C CA . HIS A 1 192 ? 28.113 -15.737 4.135 1.00 10.12 184 HIS A CA 1
ATOM 1290 C C . HIS A 1 192 ? 28.959 -16.774 3.401 1.00 10.26 184 HIS A C 1
ATOM 1291 O O . HIS A 1 192 ? 30.158 -16.907 3.708 1.00 10.82 184 HIS A O 1
ATOM 1298 N N . SER A 1 193 ? 28.376 -17.491 2.439 1.00 10.02 185 SER A N 1
ATOM 1299 C CA . SER A 1 193 ? 29.024 -18.629 1.754 1.00 10.27 185 SER A CA 1
ATOM 1300 C C . SER A 1 193 ? 30.274 -18.164 1.009 1.00 10.05 185 SER A C 1
ATOM 1301 O O . SER A 1 193 ? 31.135 -19.023 0.695 1.00 10.01 185 SER A O 1
ATOM 1304 N N . THR A 1 194 ? 30.348 -16.870 0.666 1.00 10.73 186 THR A N 1
ATOM 1305 C CA . THR A 1 194 ? 31.515 -16.355 -0.098 1.00 11.39 186 THR A CA 1
ATOM 1306 C C . THR A 1 194 ? 32.808 -16.601 0.674 1.00 11.92 186 THR A C 1
ATOM 1307 O O . THR A 1 194 ? 33.868 -16.626 0.011 1.00 13.05 186 THR A O 1
ATOM 1311 N N . ASN A 1 195 ? 32.741 -16.815 1.991 1.00 12.01 187 ASN A N 1
ATOM 1312 C CA . ASN A 1 195 ? 33.962 -17.024 2.800 1.00 12.04 187 ASN A CA 1
ATOM 1313 C C . ASN A 1 195 ? 34.098 -18.469 3.284 1.00 12.26 187 ASN A C 1
ATOM 1314 O O . ASN A 1 195 ? 34.949 -18.689 4.168 1.00 12.05 187 ASN A O 1
ATOM 1319 N N . ASN A 1 196 ? 33.338 -19.414 2.726 1.00 10.88 188 ASN A N 1
ATOM 1320 C CA . ASN A 1 196 ? 33.430 -20.831 3.160 1.00 10.75 188 ASN A CA 1
ATOM 1321 C C . ASN A 1 196 ? 33.922 -21.709 2.031 1.00 10.86 188 ASN A C 1
ATOM 1322 O O . ASN A 1 196 ? 33.157 -22.060 1.139 1.00 11.21 188 ASN A O 1
ATOM 1327 N N . PRO A 1 197 ? 35.211 -22.114 2.037 1.00 10.78 189 PRO A N 1
ATOM 1328 C CA . PRO A 1 197 ? 35.747 -22.936 0.963 1.00 11.85 189 PRO A CA 1
ATOM 1329 C C . PRO A 1 197 ? 35.230 -24.380 0.908 1.00 11.17 189 PRO A C 1
ATOM 1330 O O . PRO A 1 197 ? 35.444 -25.084 -0.075 1.00 12.24 189 PRO A O 1
ATOM 1334 N N . TYR A 1 198 ? 34.479 -24.765 1.937 1.00 10.47 190 TYR A N 1
ATOM 1335 C CA . TYR A 1 198 ? 33.863 -26.107 2.003 1.00 10.69 190 TYR A CA 1
ATOM 1336 C C . TYR A 1 198 ? 32.471 -26.123 1.362 1.00 10.55 190 TYR A C 1
ATOM 1337 O O . TYR A 1 198 ? 31.860 -27.188 1.302 1.00 11.34 190 TYR A O 1
ATOM 1346 N N . SER A 1 199 ? 31.915 -24.959 1.013 1.00 9.27 191 SER A N 1
ATOM 1347 C CA . SER A 1 199 ? 30.518 -24.840 0.540 1.00 9.59 191 SER A CA 1
ATOM 1348 C C . SER A 1 199 ? 30.425 -25.131 -0.960 1.00 9.99 191 SER A C 1
ATOM 1349 O O . SER A 1 199 ? 31.286 -24.673 -1.728 1.00 10.37 191 SER A O 1
ATOM 1352 N N . GLN A 1 200 ? 29.378 -25.806 -1.410 1.00 10.32 192 GLN A N 1
ATOM 1353 C CA . GLN A 1 200 ? 29.170 -26.077 -2.852 1.00 10.80 192 GLN A CA 1
ATOM 1354 C C . GLN A 1 200 ? 29.069 -24.733 -3.575 1.00 11.63 192 GLN A C 1
ATOM 1355 O O . GLN A 1 200 ? 29.715 -24.576 -4.615 1.00 13.11 192 GLN A O 1
ATOM 1361 N N . PHE A 1 201 ? 28.248 -23.824 -3.052 1.00 10.76 193 PHE A N 1
ATOM 1362 C CA . PHE A 1 201 ? 28.071 -22.468 -3.636 1.00 11.19 193 PHE A CA 1
ATOM 1363 C C . PHE A 1 201 ? 28.775 -21.456 -2.763 1.00 11.35 193 PHE A C 1
ATOM 1364 O O . PHE A 1 201 ? 28.639 -21.493 -1.541 1.00 10.59 193 PHE A O 1
ATOM 1372 N N . GLN A 1 202 ? 29.522 -20.567 -3.412 1.00 11.12 194 GLN A N 1
ATOM 1373 C CA . GLN A 1 202 ? 30.339 -19.537 -2.720 1.00 12.11 194 GLN A CA 1
ATOM 1374 C C . GLN A 1 202 ? 30.163 -18.171 -3.381 1.00 13.52 194 GLN A C 1
ATOM 1375 O O . GLN A 1 202 ? 31.049 -17.341 -3.195 1.00 14.47 194 GLN A O 1
ATOM 1381 N N . ASP A 1 203 ? 29.004 -17.927 -3.978 1.00 14.54 195 ASP A N 1
ATOM 1382 C CA . ASP A 1 203 ? 28.751 -16.675 -4.723 1.00 16.01 195 ASP A CA 1
ATOM 1383 C C . ASP A 1 203 ? 27.622 -15.904 -4.073 1.00 14.96 195 ASP A C 1
ATOM 1384 O O . ASP A 1 203 ? 26.613 -16.506 -3.653 1.00 13.97 195 ASP A O 1
ATOM 1389 N N . GLU A 1 204 ? 27.792 -14.587 -4.030 1.00 13.06 196 GLU A N 1
ATOM 1390 C CA . GLU A 1 204 ? 26.748 -13.672 -3.557 1.00 13.67 196 GLU A CA 1
ATOM 1391 C C . GLU A 1 204 ? 25.785 -13.433 -4.717 1.00 14.23 196 GLU A C 1
ATOM 1392 O O . GLU A 1 204 ? 26.222 -13.044 -5.808 1.00 16.57 196 GLU A O 1
ATOM 1398 N N . TYR A 1 205 ? 24.516 -13.705 -4.492 1.00 12.51 197 TYR A N 1
ATOM 1399 C CA . TYR A 1 205 ? 23.419 -13.335 -5.406 1.00 12.39 197 TYR A CA 1
ATOM 1400 C C . TYR A 1 205 ? 22.792 -12.048 -4.887 1.00 11.87 197 TYR A C 1
ATOM 1401 O O . TYR A 1 205 ? 22.831 -11.786 -3.679 1.00 12.82 197 TYR A O 1
ATOM 1410 N N . SER A 1 206 ? 22.252 -11.218 -5.774 1.00 11.30 198 SER A N 1
ATOM 1411 C CA . SER A 1 206 ? 21.450 -10.057 -5.331 1.00 11.41 198 SER A CA 1
ATOM 1412 C C . SER A 1 206 ? 20.119 -10.535 -4.750 1.00 10.96 198 SER A C 1
ATOM 1413 O O . SER A 1 206 ? 19.692 -11.652 -5.058 1.00 11.59 198 SER A O 1
ATOM 1416 N N . LEU A 1 207 ? 19.494 -9.707 -3.942 1.00 11.18 199 LEU A N 1
ATOM 1417 C CA . LEU A 1 207 ? 18.162 -10.053 -3.404 1.00 11.37 199 LEU A CA 1
ATOM 1418 C C . LEU A 1 207 ? 17.188 -10.286 -4.562 1.00 12.09 199 LEU A C 1
ATOM 1419 O O . LEU A 1 207 ? 16.409 -11.280 -4.533 1.00 11.21 199 LEU A O 1
ATOM 1424 N N . GLU A 1 208 ? 17.233 -9.438 -5.597 1.00 13.04 200 GLU A N 1
ATOM 1425 C CA . GLU A 1 208 ? 16.360 -9.608 -6.789 1.00 15.16 200 GLU A CA 1
ATOM 1426 C C . GLU A 1 208 ? 16.628 -10.971 -7.426 1.00 13.20 200 GLU A C 1
ATOM 1427 O O . GLU A 1 208 ? 15.678 -11.683 -7.823 1.00 13.66 200 GLU A O 1
ATOM 1433 N N . GLN A 1 209 ? 17.877 -11.417 -7.514 1.00 11.35 201 GLN A N 1
ATOM 1434 C CA . GLN A 1 209 ? 18.157 -12.745 -8.105 1.00 11.63 201 GLN A CA 1
ATOM 1435 C C . GLN A 1 209 ? 17.563 -13.873 -7.253 1.00 10.82 201 GLN A C 1
ATOM 1436 O O . GLN A 1 209 ? 17.103 -14.865 -7.835 1.00 10.79 201 GLN A O 1
ATOM 1442 N N . VAL A 1 210 ? 17.604 -13.743 -5.939 1.00 10.53 202 VAL A N 1
ATOM 1443 C CA . VAL A 1 210 ? 16.961 -14.775 -5.075 1.00 10.60 202 VAL A CA 1
ATOM 1444 C C . VAL A 1 210 ? 15.465 -14.830 -5.389 1.00 11.30 202 VAL A C 1
ATOM 1445 O O . VAL A 1 210 ? 14.937 -15.934 -5.615 1.00 11.43 202 VAL A O 1
ATOM 1449 N N . ILE A 1 211 ? 14.814 -13.671 -5.426 1.00 11.98 203 ILE A N 1
ATOM 1450 C CA . ILE A 1 211 ? 13.343 -13.577 -5.673 1.00 12.81 203 ILE A CA 1
ATOM 1451 C C . ILE A 1 211 ? 12.996 -14.087 -7.076 1.00 13.46 203 ILE A C 1
ATOM 1452 O O . ILE A 1 211 ? 11.935 -14.712 -7.245 1.00 13.60 203 ILE A O 1
ATOM 1457 N N . ASP A 1 212 ? 13.853 -13.829 -8.063 1.00 13.59 204 ASP A N 1
ATOM 1458 C CA . ASP A 1 212 ? 13.580 -14.143 -9.480 1.00 14.42 204 ASP A CA 1
ATOM 1459 C C . ASP A 1 212 ? 14.041 -15.545 -9.870 1.00 13.33 204 ASP A C 1
ATOM 1460 O O . ASP A 1 212 ? 13.802 -15.954 -11.031 1.00 14.68 204 ASP A O 1
ATOM 1465 N N . SER A 1 213 ? 14.670 -16.308 -8.964 1.00 12.68 205 SER A N 1
ATOM 1466 C CA . SER A 1 213 ? 15.125 -17.677 -9.286 1.00 12.62 205 SER A CA 1
ATOM 1467 C C . SER A 1 213 ? 13.907 -18.599 -9.451 1.00 12.29 205 SER A C 1
ATOM 1468 O O . SER A 1 213 ? 12.781 -18.222 -9.090 1.00 12.44 205 SER A O 1
ATOM 1471 N N . ARG A 1 214 ? 14.121 -19.777 -10.009 1.00 13.60 206 ARG A N 1
ATOM 1472 C CA . ARG A 1 214 ? 13.017 -20.661 -10.476 1.00 14.71 206 ARG A CA 1
ATOM 1473 C C . ARG A 1 214 ? 12.079 -20.945 -9.301 1.00 13.94 206 ARG A C 1
ATOM 1474 O O . ARG A 1 214 ? 12.564 -21.283 -8.195 1.00 12.80 206 ARG A O 1
ATOM 1482 N N . LYS A 1 215 ? 10.776 -20.843 -9.541 1.00 14.11 207 LYS A N 1
ATOM 1483 C CA . LYS A 1 215 ? 9.758 -21.138 -8.509 1.00 14.77 207 LYS A CA 1
ATOM 1484 C C . LYS A 1 215 ? 9.850 -22.606 -8.099 1.00 13.45 207 LYS A C 1
ATOM 1485 O O . LYS A 1 215 ? 9.902 -23.511 -8.969 1.00 13.63 207 LYS A O 1
ATOM 1491 N N . VAL A 1 216 ? 9.863 -22.849 -6.789 1.00 12.50 208 VAL A N 1
ATOM 1492 C CA . VAL A 1 216 ? 9.769 -24.229 -6.230 1.00 12.74 208 VAL A CA 1
ATOM 1493 C C . VAL A 1 216 ? 8.345 -24.448 -5.718 1.00 13.72 208 VAL A C 1
ATOM 1494 O O . VAL A 1 216 ? 7.658 -25.381 -6.193 1.00 14.97 208 VAL A O 1
ATOM 1498 N N . PHE A 1 217 ? 7.915 -23.619 -4.786 1.00 14.18 209 PHE A N 1
ATOM 1499 C CA . PHE A 1 217 ? 6.545 -23.703 -4.235 1.00 15.82 209 PHE A CA 1
ATOM 1500 C C . PHE A 1 217 ? 6.188 -22.347 -3.666 1.00 16.47 209 PHE A C 1
ATOM 1501 O O . PHE A 1 217 ? 6.837 -21.877 -2.721 1.00 13.56 209 PHE A O 1
ATOM 1509 N N . GLU A 1 218 ? 5.153 -21.726 -4.216 1.00 19.27 210 GLU A N 1
ATOM 1510 C CA . GLU A 1 218 ? 4.661 -20.449 -3.661 1.00 22.03 210 GLU A CA 1
ATOM 1511 C C . GLU A 1 218 ? 5.833 -19.453 -3.693 1.00 17.45 210 GLU A C 1
ATOM 1512 O O . GLU A 1 218 ? 6.537 -19.361 -4.681 1.00 21.33 210 GLU A O 1
ATOM 1518 N N . PHE A 1 219 ? 6.104 -18.810 -2.567 1.00 16.20 211 PHE A N 1
ATOM 1519 C CA . PHE A 1 219 ? 7.160 -17.780 -2.427 1.00 13.35 211 PHE A CA 1
ATOM 1520 C C . PHE A 1 219 ? 8.549 -18.437 -2.456 1.00 13.03 211 PHE A C 1
ATOM 1521 O O . PHE A 1 219 ? 9.533 -17.730 -2.671 1.00 13.29 211 PHE A O 1
ATOM 1529 N N . LEU A 1 220 ? 8.653 -19.736 -2.192 1.00 11.71 212 LEU A N 1
ATOM 1530 C CA . LEU A 1 220 ? 9.970 -20.423 -2.184 1.00 11.59 212 LEU A CA 1
ATOM 1531 C C . LEU A 1 220 ? 10.488 -20.569 -3.619 1.00 11.43 212 LEU A C 1
ATOM 1532 O O . LEU A 1 220 ? 9.826 -21.185 -4.457 1.00 12.75 212 LEU A O 1
ATOM 1537 N N . THR A 1 221 ? 11.672 -20.019 -3.864 1.00 11.19 213 THR A N 1
ATOM 1538 C CA . THR A 1 221 ? 12.409 -20.136 -5.147 1.00 11.32 213 THR A CA 1
ATOM 1539 C C . THR A 1 221 ? 13.662 -20.980 -4.934 1.00 11.48 213 THR A C 1
ATOM 1540 O O . THR A 1 221 ? 14.051 -21.286 -3.793 1.00 10.83 213 THR A O 1
ATOM 1544 N N . LEU A 1 222 ? 14.290 -21.387 -6.023 1.00 11.07 214 LEU A N 1
ATOM 1545 C CA . LEU A 1 222 ? 15.415 -22.339 -5.979 1.00 11.41 214 LEU A CA 1
ATOM 1546 C C . LEU A 1 222 ? 16.537 -21.850 -5.051 1.00 10.69 214 LEU A C 1
ATOM 1547 O O . LEU A 1 222 ? 17.090 -22.658 -4.280 1.00 11.09 214 LEU A O 1
ATOM 1552 N N . LEU A 1 223 ? 16.843 -20.566 -5.036 1.00 9.61 215 LEU A N 1
ATOM 1553 C CA . LEU A 1 223 ? 17.959 -20.050 -4.208 1.00 10.15 215 LEU A CA 1
ATOM 1554 C C . LEU A 1 223 ? 17.554 -19.943 -2.737 1.00 10.10 215 LEU A C 1
ATOM 1555 O O . LEU A 1 223 ? 18.411 -19.559 -1.954 1.00 10.78 215 LEU A O 1
ATOM 1560 N N . GLN A 1 224 ? 16.312 -20.285 -2.358 1.00 9.70 216 GLN A N 1
ATOM 1561 C CA . GLN A 1 224 ? 15.863 -20.374 -0.943 1.00 9.85 216 GLN A CA 1
ATOM 1562 C C . GLN A 1 224 ? 15.769 -21.822 -0.472 1.00 10.01 216 GLN A C 1
ATOM 1563 O O . GLN A 1 224 ? 15.307 -22.027 0.654 1.00 10.10 216 GLN A O 1
ATOM 1569 N N . CYS A 1 225 ? 16.178 -22.778 -1.294 1.00 9.83 217 CYS A N 1
ATOM 1570 C CA . CYS A 1 225 ? 16.017 -24.224 -0.995 1.00 10.83 217 CYS A CA 1
ATOM 1571 C C . CYS A 1 225 ? 17.379 -24.895 -1.011 1.00 11.08 217 CYS A C 1
ATOM 1572 O O . CYS A 1 225 ? 18.254 -24.542 -1.815 1.00 12.67 217 CYS A O 1
ATOM 1575 N N . CYS A 1 226 ? 17.596 -25.833 -0.114 1.00 10.30 218 CYS A N 1
ATOM 1576 C CA . CYS A 1 226 ? 18.943 -26.445 -0.056 1.00 10.62 218 CYS A CA 1
ATOM 1577 C C . CYS A 1 226 ? 19.125 -27.448 -1.191 1.00 9.67 218 CYS A C 1
ATOM 1578 O O . CYS A 1 226 ? 18.279 -28.299 -1.485 1.00 10.67 218 CYS A O 1
ATOM 1581 N N . PRO A 1 227 ? 20.270 -27.368 -1.899 1.00 9.61 219 PRO A N 1
ATOM 1582 C CA . PRO A 1 227 ? 20.568 -28.344 -2.936 1.00 10.28 219 PRO A CA 1
ATOM 1583 C C . PRO A 1 227 ? 21.164 -29.627 -2.341 1.00 10.37 219 PRO A C 1
ATOM 1584 O O . PRO A 1 227 ? 21.666 -29.591 -1.233 1.00 10.54 219 PRO A O 1
ATOM 1588 N N . THR A 1 228 ? 21.144 -30.703 -3.104 1.00 11.16 220 THR A N 1
ATOM 1589 C CA . THR A 1 228 ? 21.967 -31.888 -2.768 1.00 12.05 220 THR A CA 1
ATOM 1590 C C . THR A 1 228 ? 23.447 -31.545 -2.919 1.00 10.95 220 THR A C 1
ATOM 1591 O O . THR A 1 228 ? 23.844 -30.832 -3.856 1.00 11.21 220 THR A O 1
ATOM 1595 N N . SER A 1 229 ? 24.230 -32.063 -1.990 1.00 10.86 221 SER A N 1
ATOM 1596 C CA . SER A 1 229 ? 25.696 -32.128 -2.065 1.00 10.94 221 SER A CA 1
ATOM 1597 C C . SER A 1 229 ? 26.099 -33.541 -1.715 1.00 10.71 221 SER A C 1
ATOM 1598 O O . SER A 1 229 ? 25.396 -34.206 -0.937 1.00 11.83 221 SER A O 1
ATOM 1601 N N . ASP A 1 230 ? 27.215 -33.950 -2.292 1.00 10.04 222 ASP A N 1
ATOM 1602 C CA . ASP A 1 230 ? 27.914 -35.166 -1.848 1.00 11.01 222 ASP A CA 1
ATOM 1603 C C . ASP A 1 230 ? 29.096 -34.725 -0.989 1.00 10.14 222 ASP A C 1
ATOM 1604 O O . ASP A 1 230 ? 29.724 -33.690 -1.286 1.00 10.33 222 ASP A O 1
ATOM 1609 N N . GLY A 1 231 ? 29.378 -35.450 0.071 1.00 9.94 223 GLY A N 1
ATOM 1610 C CA . GLY A 1 231 ? 30.475 -35.072 0.954 1.00 10.05 223 GLY A CA 1
ATOM 1611 C C . GLY A 1 231 ? 30.461 -35.864 2.236 1.00 9.26 223 GLY A C 1
ATOM 1612 O O . GLY A 1 231 ? 29.629 -36.754 2.409 1.00 9.45 223 GLY A O 1
ATOM 1613 N N . ALA A 1 232 ? 31.411 -35.569 3.097 1.00 8.93 224 ALA A N 1
ATOM 1614 C CA . ALA A 1 232 ? 31.534 -36.270 4.388 1.00 8.25 224 ALA A CA 1
ATOM 1615 C C . ALA A 1 232 ? 31.983 -35.273 5.456 1.00 8.39 224 ALA A C 1
ATOM 1616 O O . ALA A 1 232 ? 32.671 -34.281 5.150 1.00 8.84 224 ALA A O 1
ATOM 1618 N N . GLY A 1 233 ? 31.675 -35.610 6.702 1.00 8.40 225 GLY A N 1
ATOM 1619 C CA . GLY A 1 233 ? 32.178 -34.886 7.856 1.00 8.10 225 GLY A CA 1
ATOM 1620 C C . GLY A 1 233 ? 32.485 -35.830 8.971 1.00 8.00 225 GLY A C 1
ATOM 1621 O O . GLY A 1 233 ? 32.006 -36.974 8.953 1.00 8.79 225 GLY A O 1
ATOM 1622 N N . ALA A 1 234 ? 33.287 -35.374 9.910 1.00 8.48 226 ALA A N 1
ATOM 1623 C CA . ALA A 1 234 ? 33.717 -36.249 11.020 1.00 8.28 226 ALA A CA 1
ATOM 1624 C C . ALA A 1 234 ? 34.100 -35.438 12.240 1.00 9.02 226 ALA A C 1
ATOM 1625 O O . ALA A 1 234 ? 34.539 -34.280 12.110 1.00 9.30 226 ALA A O 1
ATOM 1627 N N . ALA A 1 235 ? 33.972 -36.051 13.403 1.00 9.06 227 ALA A N 1
ATOM 1628 C CA . ALA A 1 235 ? 34.382 -35.437 14.683 1.00 9.35 227 ALA A CA 1
ATOM 1629 C C . ALA A 1 235 ? 34.864 -36.541 15.607 1.00 9.43 227 ALA A C 1
ATOM 1630 O O . ALA A 1 235 ? 34.295 -37.646 15.620 1.00 10.28 227 ALA A O 1
ATOM 1632 N N . VAL A 1 236 ? 35.916 -36.239 16.341 1.00 9.70 228 VAL A N 1
ATOM 1633 C CA . VAL A 1 236 ? 36.417 -37.116 17.424 1.00 10.38 228 VAL A CA 1
ATOM 1634 C C . VAL A 1 236 ? 35.874 -36.587 18.735 1.00 10.02 228 VAL A C 1
ATOM 1635 O O . VAL A 1 236 ? 36.082 -35.401 19.031 1.00 10.15 228 VAL A O 1
ATOM 1639 N N . LEU A 1 237 ? 35.150 -37.424 19.462 1.00 11.00 229 LEU A N 1
ATOM 1640 C CA . LEU A 1 237 ? 34.591 -37.053 20.781 1.00 11.80 229 LEU A CA 1
ATOM 1641 C C . LEU A 1 237 ? 35.331 -37.804 21.890 1.00 12.13 229 LEU A C 1
ATOM 1642 O O . LEU A 1 237 ? 35.752 -38.957 21.689 1.00 12.02 229 LEU A O 1
ATOM 1647 N N . ALA A 1 238 ? 35.457 -37.155 23.032 1.00 11.65 230 ALA A N 1
ATOM 1648 C CA . ALA A 1 238 ? 36.251 -37.731 24.142 1.00 12.51 230 ALA A CA 1
ATOM 1649 C C . ALA A 1 238 ? 35.697 -37.326 25.498 1.00 12.80 230 ALA A C 1
ATOM 1650 O O . ALA A 1 238 ? 35.042 -36.293 25.620 1.00 12.20 230 ALA A O 1
ATOM 1652 N N . SER A 1 239 ? 35.981 -38.167 26.496 1.00 13.11 231 SER A N 1
ATOM 1653 C CA . SER A 1 239 ? 35.640 -37.883 27.902 1.00 13.66 231 SER A CA 1
ATOM 1654 C C . SER A 1 239 ? 36.636 -36.865 28.474 1.00 14.08 231 SER A C 1
ATOM 1655 O O . SER A 1 239 ? 37.710 -36.666 27.902 1.00 14.41 231 SER A O 1
ATOM 1658 N N . GLU A 1 240 ? 36.276 -36.296 29.615 1.00 15.78 232 GLU A N 1
ATOM 1659 C CA . GLU A 1 240 ? 37.157 -35.415 30.412 1.00 17.36 232 GLU A CA 1
ATOM 1660 C C . GLU A 1 240 ? 38.451 -36.164 30.749 1.00 17.86 232 GLU A C 1
ATOM 1661 O O . GLU A 1 240 ? 39.533 -35.577 30.578 1.00 18.03 232 GLU A O 1
ATOM 1667 N N . SER A 1 241 ? 38.366 -37.411 31.216 1.00 19.28 233 SER A N 1
ATOM 1668 C CA . SER A 1 241 ? 39.590 -38.166 31.594 1.00 20.57 233 SER A CA 1
ATOM 1669 C C . SER A 1 241 ? 40.481 -38.372 30.365 1.00 19.09 233 SER A C 1
ATOM 1670 O O . SER A 1 241 ? 41.725 -38.224 30.477 1.00 19.67 233 SER A O 1
ATOM 1673 N N . PHE A 1 242 ? 39.898 -38.659 29.193 1.00 16.39 234 PHE A N 1
ATOM 1674 C CA . PHE A 1 242 ? 40.690 -38.854 27.955 1.00 15.46 234 PHE A CA 1
ATOM 1675 C C . PHE A 1 242 ? 41.407 -37.545 27.610 1.00 15.56 234 PHE A C 1
ATOM 1676 O O . PHE A 1 242 ? 42.587 -37.563 27.278 1.00 15.16 234 PHE A O 1
ATOM 1684 N N . VAL A 1 243 ? 40.710 -36.417 27.678 1.00 15.11 235 VAL A N 1
ATOM 1685 C CA . VAL A 1 243 ? 41.317 -35.093 27.365 1.00 15.61 235 VAL A CA 1
ATOM 1686 C C . VAL A 1 243 ? 42.474 -34.810 28.338 1.00 16.79 235 VAL A C 1
ATOM 1687 O O . VAL A 1 243 ? 43.544 -34.396 27.842 1.00 17.26 235 VAL A O 1
ATOM 1691 N N . ARG A 1 244 ? 42.246 -35.024 29.631 1.00 19.57 236 ARG A N 1
ATOM 1692 C CA . ARG A 1 244 ? 43.258 -34.745 30.689 1.00 21.63 236 ARG A CA 1
ATOM 1693 C C . ARG A 1 244 ? 44.474 -35.653 30.474 1.00 22.23 236 ARG A C 1
ATOM 1694 O O . ARG A 1 244 ? 45.604 -35.127 30.417 1.00 25.09 236 ARG A O 1
ATOM 1702 N N . ARG A 1 245 ? 44.251 -36.961 30.354 1.00 23.76 237 ARG A N 1
ATOM 1703 C CA . ARG A 1 245 ? 45.334 -37.975 30.238 1.00 25.09 237 ARG A CA 1
ATOM 1704 C C . ARG A 1 245 ? 46.210 -37.685 29.017 1.00 25.03 237 ARG A C 1
ATOM 1705 O O . ARG A 1 245 ? 47.427 -37.921 29.081 1.00 24.60 237 ARG A O 1
ATOM 1713 N N . ASN A 1 246 ? 45.636 -37.165 27.932 1.00 22.41 238 ASN A N 1
ATOM 1714 C CA . ASN A 1 246 ? 46.352 -36.974 26.650 1.00 21.90 238 ASN A CA 1
ATOM 1715 C C . ASN A 1 246 ? 46.786 -35.512 26.478 1.00 19.33 238 ASN A C 1
ATOM 1716 O O . ASN A 1 246 ? 47.380 -35.205 25.438 1.00 20.51 238 ASN A O 1
ATOM 1721 N N . GLY A 1 247 ? 46.466 -34.622 27.409 1.00 19.70 239 GLY A N 1
ATOM 1722 C CA . GLY A 1 247 ? 46.866 -33.198 27.323 1.00 20.37 239 GLY A CA 1
ATOM 1723 C C . GLY A 1 247 ? 46.217 -32.470 26.157 1.00 19.08 239 GLY A C 1
ATOM 1724 O O . GLY A 1 247 ? 46.875 -31.644 25.526 1.00 19.28 239 GLY A O 1
ATOM 1725 N N . LEU A 1 248 ? 44.932 -32.731 25.901 1.00 18.75 240 LEU A N 1
ATOM 1726 C CA . LEU A 1 248 ? 44.243 -32.210 24.688 1.00 18.80 240 LEU A CA 1
ATOM 1727 C C . LEU A 1 248 ? 43.274 -31.077 25.046 1.00 20.03 240 LEU A C 1
ATOM 1728 O O . LEU A 1 248 ? 42.305 -30.843 24.267 1.00 17.91 240 LEU A O 1
ATOM 1733 N N . GLU A 1 249 ? 43.518 -30.340 26.132 1.00 18.44 241 GLU A N 1
ATOM 1734 C CA . GLU A 1 249 ? 42.623 -29.237 26.583 1.00 19.43 241 GLU A CA 1
ATOM 1735 C C . GLU A 1 249 ? 42.490 -28.149 25.498 1.00 19.20 241 GLU A C 1
ATOM 1736 O O . GLU A 1 249 ? 41.412 -27.574 25.392 1.00 19.95 241 GLU A O 1
ATOM 1742 N N . LYS A 1 250 ? 43.529 -27.874 24.719 1.00 19.03 242 LYS A N 1
ATOM 1743 C CA . LYS A 1 250 ? 43.600 -26.674 23.847 1.00 20.88 242 LYS A CA 1
ATOM 1744 C C . LYS A 1 250 ? 42.431 -26.614 22.855 1.00 20.82 242 LYS A C 1
ATOM 1745 O O . LYS A 1 250 ? 41.862 -25.512 22.700 1.00 20.59 242 LYS A O 1
ATOM 1751 N N . LYS A 1 251 ? 42.158 -27.711 22.147 1.00 18.74 243 LYS A N 1
ATOM 1752 C CA . LYS A 1 251 ? 41.137 -27.752 21.065 1.00 18.24 243 LYS A CA 1
ATOM 1753 C C . LYS A 1 251 ? 39.823 -28.337 21.584 1.00 18.47 243 LYS A C 1
ATOM 1754 O O . LYS A 1 251 ? 38.890 -28.463 20.775 1.00 18.32 243 LYS A O 1
ATOM 1760 N N . ALA A 1 252 ? 39.732 -28.672 22.869 1.00 15.11 244 ALA A N 1
ATOM 1761 C CA . ALA A 1 252 ? 38.576 -29.420 23.412 1.00 14.43 244 ALA A CA 1
ATOM 1762 C C . ALA A 1 252 ? 37.366 -28.495 23.488 1.00 13.65 244 ALA A C 1
ATOM 1763 O O . ALA A 1 252 ? 37.333 -27.569 24.335 1.00 14.54 244 ALA A O 1
ATOM 1765 N N . VAL A 1 253 ? 36.377 -28.728 22.625 1.00 11.79 245 VAL A N 1
ATOM 1766 C CA . VAL A 1 253 ? 35.115 -27.941 22.626 1.00 11.39 245 VAL A CA 1
ATOM 1767 C C . VAL A 1 253 ? 34.060 -28.729 23.387 1.00 11.71 245 VAL A C 1
ATOM 1768 O O . VAL A 1 253 ? 33.753 -29.841 22.967 1.00 12.05 245 VAL A O 1
ATOM 1772 N N . GLU A 1 254 ? 33.576 -28.207 24.502 1.00 11.61 246 GLU A N 1
ATOM 1773 C CA . GLU A 1 254 ? 32.619 -28.954 25.344 1.00 12.38 246 GLU A CA 1
ATOM 1774 C C . GLU A 1 254 ? 31.221 -28.879 24.726 1.00 12.23 246 GLU A C 1
ATOM 1775 O O . GLU A 1 254 ? 30.800 -27.789 24.326 1.00 11.52 246 GLU A O 1
ATOM 1781 N N . ILE A 1 255 ? 30.543 -30.019 24.674 1.00 11.52 247 ILE A N 1
ATOM 1782 C CA . ILE A 1 255 ? 29.067 -30.064 24.482 1.00 12.29 247 ILE A CA 1
ATOM 1783 C C . ILE A 1 255 ? 28.427 -29.789 25.844 1.00 11.89 247 ILE A C 1
ATOM 1784 O O . ILE A 1 255 ? 28.378 -30.706 26.676 1.00 13.02 247 ILE A O 1
ATOM 1789 N N . VAL A 1 256 ? 27.996 -28.557 26.077 1.00 12.74 248 VAL A N 1
ATOM 1790 C CA . VAL A 1 256 ? 27.476 -28.168 27.423 1.00 13.12 248 VAL A CA 1
ATOM 1791 C C . VAL A 1 256 ? 25.988 -28.501 27.541 1.00 14.30 248 VAL A C 1
ATOM 1792 O O . VAL A 1 256 ? 25.484 -28.518 28.678 1.00 15.75 248 VAL A O 1
ATOM 1796 N N . ALA A 1 257 ? 25.285 -28.763 26.426 1.00 13.16 249 ALA A N 1
ATOM 1797 C CA . ALA A 1 257 ? 23.883 -29.219 26.458 1.00 12.62 249 ALA A CA 1
ATOM 1798 C C . ALA A 1 257 ? 23.571 -29.838 25.104 1.00 12.29 249 ALA A C 1
ATOM 1799 O O . ALA A 1 257 ? 24.108 -29.353 24.102 1.00 11.25 249 ALA A O 1
ATOM 1801 N N . GLN A 1 258 ? 22.733 -30.861 25.083 1.00 10.85 250 GLN A N 1
ATOM 1802 C CA . GLN A 1 258 ? 22.283 -31.462 23.810 1.00 10.82 250 GLN A CA 1
ATOM 1803 C C . GLN A 1 258 ? 20.950 -32.138 24.056 1.00 11.60 250 GLN A C 1
ATOM 1804 O O . GLN A 1 258 ? 20.841 -32.951 24.991 1.00 13.01 250 GLN A O 1
ATOM 1810 N N . GLU A 1 259 ? 19.939 -31.775 23.286 1.00 11.90 251 GLU A N 1
ATOM 1811 C CA . GLU A 1 259 ? 18.567 -32.294 23.485 1.00 12.53 251 GLU A CA 1
ATOM 1812 C C . GLU A 1 259 ? 17.981 -32.690 22.143 1.00 13.34 251 GLU A C 1
ATOM 1813 O O . GLU A 1 259 ? 18.118 -31.911 21.192 1.00 13.68 251 GLU A O 1
ATOM 1819 N N . MET A 1 260 ? 17.306 -33.822 22.107 1.00 12.79 252 MET A N 1
ATOM 1820 C CA . MET A 1 260 ? 16.506 -34.217 20.938 1.00 13.25 252 MET A CA 1
ATOM 1821 C C . MET A 1 260 ? 15.048 -34.237 21.371 1.00 12.87 252 MET A C 1
ATOM 1822 O O . MET A 1 260 ? 14.738 -34.757 22.463 1.00 15.07 252 MET A O 1
ATOM 1827 N N . VAL A 1 261 ? 14.191 -33.663 20.546 1.00 11.28 253 VAL A N 1
ATOM 1828 C CA . VAL A 1 261 ? 12.729 -33.715 20.795 1.00 11.66 253 VAL A CA 1
ATOM 1829 C C . VAL A 1 261 ? 12.069 -34.336 19.579 1.00 12.17 253 VAL A C 1
ATOM 1830 O O . VAL A 1 261 ? 12.236 -33.804 18.462 1.00 12.03 253 VAL A O 1
ATOM 1834 N N . THR A 1 262 ? 11.299 -35.393 19.801 1.00 12.46 254 THR A N 1
ATOM 1835 C CA . THR A 1 262 ? 10.511 -36.080 18.746 1.00 14.37 254 THR A CA 1
ATOM 1836 C C . THR A 1 262 ? 9.129 -35.441 18.646 1.00 14.06 254 THR A C 1
ATOM 1837 O O . THR A 1 262 ? 8.795 -34.601 19.485 1.00 14.39 254 THR A O 1
ATOM 1841 N N . ASP A 1 263 ? 8.367 -35.834 17.629 1.00 16.27 255 ASP A N 1
ATOM 1842 C CA . ASP A 1 263 ? 7.020 -35.307 17.307 1.00 19.16 255 ASP A CA 1
ATOM 1843 C C . ASP A 1 263 ? 6.178 -35.211 18.578 1.00 17.22 255 ASP A C 1
ATOM 1844 O O . ASP A 1 263 ? 6.111 -36.189 19.346 1.00 17.80 255 ASP A O 1
ATOM 1849 N N . LEU A 1 264 ? 5.582 -34.053 18.788 1.00 15.70 256 LEU A N 1
ATOM 1850 C CA . LEU A 1 264 ? 4.739 -33.777 19.968 1.00 16.09 256 LEU A CA 1
ATOM 1851 C C . LEU A 1 264 ? 3.266 -33.983 19.619 1.00 17.09 256 LEU A C 1
ATOM 1852 O O . LEU A 1 264 ? 2.636 -33.045 19.067 1.00 21.60 256 LEU A O 1
ATOM 1857 N N . SER A 1 265 ? 2.694 -35.100 20.028 1.00 13.40 257 SER A N 1
ATOM 1858 C CA A SER A 1 265 ? 1.289 -35.475 19.726 0.50 13.66 257 SER A CA 1
ATOM 1859 C CA B SER A 1 265 ? 1.296 -35.440 19.671 0.50 14.02 257 SER A CA 1
ATOM 1860 C C . SER A 1 265 ? 0.344 -34.381 20.225 1.00 13.62 257 SER A C 1
ATOM 1861 O O . SER A 1 265 ? 0.379 -34.129 21.429 1.00 13.09 257 SER A O 1
ATOM 1866 N N . THR A 1 266 ? -0.446 -33.801 19.336 1.00 13.59 258 THR A N 1
ATOM 1867 C CA . THR A 1 266 ? -1.326 -32.676 19.693 1.00 14.45 258 THR A CA 1
ATOM 1868 C C . THR A 1 266 ? -2.722 -32.916 19.139 1.00 14.41 258 THR A C 1
ATOM 1869 O O . THR A 1 266 ? -2.998 -33.970 18.575 1.00 17.61 258 THR A O 1
ATOM 1873 N N . THR A 1 267 ? -3.616 -31.993 19.424 1.00 11.67 259 THR A N 1
ATOM 1874 C CA . THR A 1 267 ? -5.017 -32.106 18.996 1.00 10.44 259 THR A CA 1
ATOM 1875 C C . THR A 1 267 ? -5.226 -31.354 17.691 1.00 10.16 259 THR A C 1
ATOM 1876 O O . THR A 1 267 ? -4.418 -30.499 17.316 1.00 10.20 259 THR A O 1
ATOM 1880 N N . PHE A 1 268 ? -6.342 -31.645 17.052 1.00 10.54 260 PHE A N 1
ATOM 1881 C CA . PHE A 1 268 ? -6.805 -30.901 15.874 1.00 10.77 260 PHE A CA 1
ATOM 1882 C C . PHE A 1 268 ? -6.812 -29.406 16.180 1.00 10.76 260 PHE A C 1
ATOM 1883 O O . PHE A 1 268 ? -6.325 -28.584 15.398 1.00 10.77 260 PHE A O 1
ATOM 1891 N N . GLU A 1 269 ? -7.389 -29.022 17.324 1.00 10.36 261 GLU A N 1
ATOM 1892 C CA . GLU A 1 269 ? -7.593 -27.604 17.668 1.00 11.42 261 GLU A CA 1
ATOM 1893 C C . GLU A 1 269 ? -6.273 -26.864 17.820 1.00 10.31 261 GLU A C 1
ATOM 1894 O O . GLU A 1 269 ? -6.260 -25.677 17.551 1.00 11.95 261 GLU A O 1
ATOM 1900 N N . GLU A 1 270 ? -5.213 -27.528 18.284 1.00 9.43 262 GLU A N 1
ATOM 1901 C CA . GLU A 1 270 ? -3.936 -26.833 18.559 1.00 10.41 262 GLU A CA 1
ATOM 1902 C C . GLU A 1 270 ? -2.967 -26.957 17.384 1.00 10.65 262 GLU A C 1
ATOM 1903 O O . GLU A 1 270 ? -1.925 -26.280 17.448 1.00 12.76 262 GLU A O 1
ATOM 1909 N N . ASN A 1 271 ? -3.223 -27.826 16.416 1.00 10.64 263 ASN A N 1
ATOM 1910 C CA . ASN A 1 271 ? -2.205 -28.052 15.357 1.00 10.99 263 ASN A CA 1
ATOM 1911 C C . ASN A 1 271 ? -2.113 -26.818 14.452 1.00 11.68 263 ASN A C 1
ATOM 1912 O O . ASN A 1 271 ? -3.028 -25.983 14.393 1.00 12.52 263 ASN A O 1
ATOM 1917 N N . SER A 1 272 ? -0.978 -26.684 13.790 1.00 10.90 264 SER A N 1
ATOM 1918 C CA . SER A 1 272 ? -0.712 -25.559 12.876 1.00 10.87 264 SER A CA 1
ATOM 1919 C C . SER A 1 272 ? 0.331 -25.991 11.857 1.00 10.10 264 SER A C 1
ATOM 1920 O O . SER A 1 272 ? 1.026 -26.962 12.069 1.00 9.92 264 SER A O 1
ATOM 1923 N N . CYS A 1 273 ? 0.437 -25.244 10.766 1.00 11.25 265 CYS A N 1
ATOM 1924 C CA . CYS A 1 273 ? 1.467 -25.569 9.747 1.00 10.99 265 CYS A CA 1
ATOM 1925 C C . CYS A 1 273 ? 2.872 -25.410 10.330 1.00 10.74 265 CYS A C 1
ATOM 1926 O O . CYS A 1 273 ? 3.738 -26.217 9.984 1.00 10.69 265 CYS A O 1
ATOM 1929 N N . MET A 1 274 ? 3.087 -24.429 11.202 1.00 10.14 266 MET A N 1
ATOM 1930 C CA . MET A 1 274 ? 4.415 -24.238 11.846 1.00 10.37 266 MET A CA 1
ATOM 1931 C C . MET A 1 274 ? 4.722 -25.412 12.800 1.00 9.88 266 MET A C 1
ATOM 1932 O O . MET A 1 274 ? 5.839 -25.958 12.778 1.00 9.90 266 MET A O 1
ATOM 1937 N N . LYS A 1 275 ? 3.752 -25.877 13.569 1.00 9.72 267 LYS A N 1
ATOM 1938 C CA . LYS A 1 275 ? 3.956 -27.063 14.447 1.00 10.96 267 LYS A CA 1
ATOM 1939 C C . LYS A 1 275 ? 4.252 -28.312 13.594 1.00 10.13 267 LYS A C 1
ATOM 1940 O O . LYS A 1 275 ? 5.083 -29.146 13.956 1.00 10.37 267 LYS A O 1
ATOM 1946 N N . MET A 1 276 ? 3.634 -28.453 12.420 1.00 10.49 268 MET A N 1
ATOM 1947 C CA . MET A 1 276 ? 3.788 -29.652 11.572 1.00 10.81 268 MET A CA 1
ATOM 1948 C C . MET A 1 276 ? 5.203 -29.734 10.990 1.00 10.81 268 MET A C 1
ATOM 1949 O O . MET A 1 276 ? 5.594 -30.844 10.599 1.00 12.23 268 MET A O 1
ATOM 1954 N N . VAL A 1 277 ? 5.941 -28.621 10.926 1.00 9.52 269 VAL A N 1
ATOM 1955 C CA . VAL A 1 277 ? 7.367 -28.633 10.492 1.00 9.39 269 VAL A CA 1
ATOM 1956 C C . VAL A 1 277 ? 8.316 -28.521 11.692 1.00 9.81 269 VAL A C 1
ATOM 1957 O O . VAL A 1 277 ? 9.527 -28.284 11.482 1.00 11.19 269 VAL A O 1
ATOM 1961 N N . GLY A 1 278 ? 7.834 -28.747 12.901 1.00 9.70 270 GLY A N 1
ATOM 1962 C CA . GLY A 1 278 ? 8.704 -28.981 14.071 1.00 9.41 270 GLY A CA 1
ATOM 1963 C C . GLY A 1 278 ? 8.950 -27.748 14.924 1.00 9.14 270 GLY A C 1
ATOM 1964 O O . GLY A 1 278 ? 9.877 -27.801 15.739 1.00 9.88 270 GLY A O 1
ATOM 1965 N N . TYR A 1 279 ? 8.195 -26.659 14.774 1.00 8.97 271 TYR A N 1
ATOM 1966 C CA . TYR A 1 279 ? 8.443 -25.404 15.515 1.00 9.63 271 TYR A CA 1
ATOM 1967 C C . TYR A 1 279 ? 8.547 -25.717 17.018 1.00 9.85 271 TYR A C 1
ATOM 1968 O O . TYR A 1 279 ? 9.455 -25.225 17.686 1.00 10.22 271 TYR A O 1
ATOM 1977 N N . ASP A 1 280 ? 7.572 -26.425 17.572 1.00 9.95 272 ASP A N 1
ATOM 1978 C CA . ASP A 1 280 ? 7.557 -26.649 19.037 1.00 10.61 272 ASP A CA 1
ATOM 1979 C C . ASP A 1 280 ? 8.620 -27.677 19.433 1.00 10.49 272 ASP A C 1
ATOM 1980 O O . ASP A 1 280 ? 9.067 -27.623 20.584 1.00 10.27 272 ASP A O 1
ATOM 1985 N N . MET A 1 281 ? 9.027 -28.583 18.545 1.00 9.46 273 MET A N 1
ATOM 1986 C CA . MET A 1 281 ? 10.163 -29.487 18.861 1.00 9.42 273 MET A CA 1
ATOM 1987 C C . MET A 1 281 ? 11.446 -28.660 19.017 1.00 9.68 273 MET A C 1
ATOM 1988 O O . MET A 1 281 ? 12.204 -28.885 19.973 1.00 9.15 273 MET A O 1
ATOM 1993 N N . THR A 1 282 ? 11.710 -27.744 18.093 1.00 8.48 274 THR A N 1
ATOM 1994 C CA . THR A 1 282 ? 12.852 -26.818 18.226 1.00 9.25 274 THR A CA 1
ATOM 1995 C C . THR A 1 282 ? 12.718 -26.026 19.525 1.00 9.41 274 THR A C 1
ATOM 1996 O O . THR A 1 282 ? 13.711 -25.880 20.227 1.00 10.60 274 THR A O 1
ATOM 2000 N N . ARG A 1 283 ? 11.535 -25.491 19.781 1.00 9.41 275 ARG A N 1
ATOM 2001 C CA . ARG A 1 283 ? 11.338 -24.580 20.935 1.00 10.51 275 ARG A CA 1
ATOM 2002 C C . ARG A 1 283 ? 11.675 -25.342 22.222 1.00 10.11 275 ARG A C 1
ATOM 2003 O O . ARG A 1 283 ? 12.451 -24.821 23.062 1.00 11.34 275 ARG A O 1
ATOM 2011 N N . LEU A 1 284 ? 11.146 -26.541 22.391 1.00 10.54 276 LEU A N 1
ATOM 2012 C CA . LEU A 1 284 ? 11.386 -27.310 23.642 1.00 11.51 276 LEU A CA 1
ATOM 2013 C C . LEU A 1 284 ? 12.844 -27.782 23.675 1.00 10.78 276 LEU A C 1
ATOM 2014 O O . LEU A 1 284 ? 13.441 -27.743 24.751 1.00 11.20 276 LEU A O 1
ATOM 2019 N N . ALA A 1 285 ? 13.449 -28.250 22.573 1.00 9.80 277 ALA A N 1
ATOM 2020 C CA . ALA A 1 285 ? 14.860 -28.683 22.609 1.00 10.17 277 ALA A CA 1
ATOM 2021 C C . ALA A 1 285 ? 15.750 -27.529 23.083 1.00 10.83 277 ALA A C 1
ATOM 2022 O O . ALA A 1 285 ? 16.635 -27.750 23.925 1.00 10.45 277 ALA A O 1
ATOM 2024 N N . ALA A 1 286 ? 15.552 -26.333 22.540 1.00 10.56 278 ALA A N 1
ATOM 2025 C CA . ALA A 1 286 ? 16.349 -25.147 22.894 1.00 10.56 278 ALA A CA 1
ATOM 2026 C C . ALA A 1 286 ? 16.083 -24.764 24.352 1.00 11.49 278 ALA A C 1
ATOM 2027 O O . ALA A 1 286 ? 17.052 -24.531 25.043 1.00 12.06 278 ALA A O 1
ATOM 2029 N N . GLU A 1 287 ? 14.832 -24.698 24.784 1.00 11.97 279 GLU A N 1
ATOM 2030 C CA . GLU A 1 287 ? 14.496 -24.317 26.188 1.00 13.56 279 GLU A CA 1
ATOM 2031 C C . GLU A 1 287 ? 15.263 -25.260 27.119 1.00 13.82 279 GLU A C 1
ATOM 2032 O O . GLU A 1 287 ? 15.851 -24.765 28.123 1.00 13.61 279 GLU A O 1
ATOM 2038 N N . ARG A 1 288 ? 15.256 -26.561 26.830 1.00 12.92 280 ARG A N 1
ATOM 2039 C CA . ARG A 1 288 ? 15.902 -27.558 27.729 1.00 12.94 280 ARG A CA 1
ATOM 2040 C C . ARG A 1 288 ? 17.414 -27.324 27.713 1.00 13.33 280 ARG A C 1
ATOM 2041 O O . ARG A 1 288 ? 18.042 -27.389 28.807 1.00 14.62 280 ARG A O 1
ATOM 2049 N N . CYS A 1 289 ? 18.005 -27.033 26.550 1.00 12.24 281 CYS A N 1
ATOM 2050 C CA . CYS A 1 289 ? 19.451 -26.739 26.483 1.00 12.88 281 CYS A CA 1
ATOM 2051 C C . CYS A 1 289 ? 19.769 -25.492 27.319 1.00 13.57 281 CYS A C 1
ATOM 2052 O O . CYS A 1 289 ? 20.731 -25.519 28.097 1.00 13.97 281 CYS A O 1
ATOM 2055 N N . TYR A 1 290 ? 19.050 -24.397 27.116 1.00 13.34 282 TYR A N 1
ATOM 2056 C CA . TYR A 1 290 ? 19.279 -23.125 27.850 1.00 14.53 282 TYR A CA 1
ATOM 2057 C C . TYR A 1 290 ? 19.251 -23.420 29.353 1.00 15.99 282 TYR A C 1
ATOM 2058 O O . TYR A 1 290 ? 20.105 -22.896 30.066 1.00 17.66 282 TYR A O 1
ATOM 2067 N N . ASP A 1 291 ? 18.284 -24.206 29.808 1.00 16.52 283 ASP A N 1
ATOM 2068 C CA A ASP A 1 291 ? 18.099 -24.496 31.254 0.70 18.92 283 ASP A CA 1
ATOM 2069 C CA B ASP A 1 291 ? 18.103 -24.477 31.260 0.30 17.97 283 ASP A CA 1
ATOM 2070 C C . ASP A 1 291 ? 19.309 -25.300 31.750 1.00 19.47 283 ASP A C 1
ATOM 2071 O O . ASP A 1 291 ? 19.895 -24.934 32.795 1.00 21.31 283 ASP A O 1
ATOM 2080 N N . THR A 1 292 ? 19.699 -26.331 31.017 1.00 18.07 284 THR A N 1
ATOM 2081 C CA . THR A 1 292 ? 20.846 -27.207 31.370 1.00 19.53 284 THR A CA 1
ATOM 2082 C C . THR A 1 292 ? 22.119 -26.367 31.462 1.00 19.67 284 THR A C 1
ATOM 2083 O O . THR A 1 292 ? 22.873 -26.544 32.434 1.00 21.08 284 THR A O 1
ATOM 2087 N N . ALA A 1 293 ? 22.367 -25.477 30.502 1.00 18.92 285 ALA A N 1
ATOM 2088 C CA . ALA A 1 293 ? 23.655 -24.766 30.378 1.00 18.64 285 ALA A CA 1
ATOM 2089 C C . ALA A 1 293 ? 23.649 -23.504 31.247 1.00 19.45 285 ALA A C 1
ATOM 2090 O O . ALA A 1 293 ? 24.740 -22.910 31.387 1.00 21.64 285 ALA A O 1
ATOM 2092 N N . GLY A 1 294 ? 22.476 -23.088 31.740 1.00 19.97 286 GLY A N 1
ATOM 2093 C CA . GLY A 1 294 ? 22.271 -21.836 32.492 1.00 20.62 286 GLY A CA 1
ATOM 2094 C C . GLY A 1 294 ? 22.563 -20.619 31.649 1.00 21.61 286 GLY A C 1
ATOM 2095 O O . GLY A 1 294 ? 23.182 -19.670 32.146 1.00 22.67 286 GLY A O 1
ATOM 2096 N N . VAL A 1 295 ? 22.071 -20.596 30.413 1.00 21.01 287 VAL A N 1
ATOM 2097 C CA . VAL A 1 295 ? 22.290 -19.454 29.489 1.00 20.31 287 VAL A CA 1
ATOM 2098 C C . VAL A 1 295 ? 20.944 -19.040 28.907 1.00 19.44 287 VAL A C 1
ATOM 2099 O O . VAL A 1 295 ? 19.945 -19.747 29.131 1.00 20.25 287 VAL A O 1
ATOM 2103 N N . LYS A 1 296 ? 20.968 -17.932 28.180 1.00 19.98 288 LYS A N 1
ATOM 2104 C CA . LYS A 1 296 ? 19.805 -17.339 27.482 1.00 21.01 288 LYS A CA 1
ATOM 2105 C C . LYS A 1 296 ? 20.156 -17.225 26.006 1.00 18.20 288 LYS A C 1
ATOM 2106 O O . LYS A 1 296 ? 21.325 -17.174 25.637 1.00 17.05 288 LYS A O 1
ATOM 2112 N N . PRO A 1 297 ? 19.155 -17.103 25.109 1.00 17.92 289 PRO A N 1
ATOM 2113 C CA . PRO A 1 297 ? 19.448 -16.836 23.701 1.00 18.14 289 PRO A CA 1
ATOM 2114 C C . PRO A 1 297 ? 20.389 -15.655 23.449 1.00 17.83 289 PRO A C 1
ATOM 2115 O O . PRO A 1 297 ? 21.233 -15.724 22.577 1.00 17.66 289 PRO A O 1
ATOM 2119 N N . SER A 1 298 ? 20.266 -14.579 24.232 1.00 18.50 290 SER A N 1
ATOM 2120 C CA . SER A 1 298 ? 21.127 -13.381 24.076 1.00 19.00 290 SER A CA 1
ATOM 2121 C C . SER A 1 298 ? 22.592 -13.697 24.395 1.00 18.68 290 SER A C 1
ATOM 2122 O O . SER A 1 298 ? 23.465 -12.879 24.028 1.00 21.24 290 SER A O 1
ATOM 2125 N N . ASP A 1 299 ? 22.885 -14.810 25.073 1.00 17.20 291 ASP A N 1
ATOM 2126 C CA . ASP A 1 299 ? 24.284 -15.209 25.374 1.00 16.90 291 ASP A CA 1
ATOM 2127 C C . ASP A 1 299 ? 24.922 -15.892 24.161 1.00 15.76 291 ASP A C 1
ATOM 2128 O O . ASP A 1 299 ? 26.151 -15.955 24.106 1.00 17.25 291 ASP A O 1
ATOM 2133 N N . VAL A 1 300 ? 24.111 -16.417 23.247 1.00 14.80 292 VAL A N 1
ATOM 2134 C CA . VAL A 1 300 ? 24.638 -17.181 22.080 1.00 14.08 292 VAL A CA 1
ATOM 2135 C C . VAL A 1 300 ? 25.281 -16.179 21.112 1.00 13.81 292 VAL A C 1
ATOM 2136 O O . VAL A 1 300 ? 24.651 -15.126 20.836 1.00 14.30 292 VAL A O 1
ATOM 2140 N N . ASP A 1 301 ? 26.475 -16.476 20.610 1.00 13.41 293 ASP A N 1
ATOM 2141 C CA . ASP A 1 301 ? 27.259 -15.556 19.762 1.00 13.38 293 ASP A CA 1
ATOM 2142 C C . ASP A 1 301 ? 27.126 -15.972 18.301 1.00 12.83 293 ASP A C 1
ATOM 2143 O O . ASP A 1 301 ? 27.204 -15.115 17.404 1.00 13.47 293 ASP A O 1
ATOM 2148 N N . VAL A 1 302 ? 27.006 -17.274 18.059 1.00 11.47 294 VAL A N 1
ATOM 2149 C CA . VAL A 1 302 ? 27.116 -17.805 16.682 1.00 11.17 294 VAL A CA 1
ATOM 2150 C C . VAL A 1 302 ? 26.228 -19.040 16.602 1.00 10.01 294 VAL A C 1
ATOM 2151 O O . VAL A 1 302 ? 26.157 -19.803 17.576 1.00 10.91 294 VAL A O 1
ATOM 2155 N N . ILE A 1 303 ? 25.549 -19.203 15.474 1.00 10.60 295 ILE A N 1
ATOM 2156 C CA . ILE A 1 303 ? 24.538 -20.274 15.285 1.00 10.22 295 ILE A CA 1
ATOM 2157 C C . ILE A 1 303 ? 24.791 -20.956 13.950 1.00 9.82 295 ILE A C 1
ATOM 2158 O O . ILE A 1 303 ? 25.033 -20.264 12.966 1.00 10.24 295 ILE A O 1
ATOM 2163 N N . GLU A 1 304 ? 24.676 -22.280 13.903 1.00 9.37 296 GLU A N 1
ATOM 2164 C CA . GLU A 1 304 ? 24.483 -23.031 12.641 1.00 8.91 296 GLU A CA 1
ATOM 2165 C C . GLU A 1 304 ? 23.144 -23.735 12.775 1.00 9.04 296 GLU A C 1
ATOM 2166 O O . GLU A 1 304 ? 22.970 -24.482 13.762 1.00 8.82 296 GLU A O 1
ATOM 2172 N N . LEU A 1 305 ? 22.196 -23.443 11.893 1.00 8.36 297 LEU A N 1
ATOM 2173 C CA . LEU A 1 305 ? 20.835 -24.026 12.022 1.00 8.36 297 LEU A CA 1
ATOM 2174 C C . LEU A 1 305 ? 20.464 -24.703 10.699 1.00 8.71 297 LEU A C 1
ATOM 2175 O O . LEU A 1 305 ? 21.199 -24.627 9.721 1.00 8.54 297 LEU A O 1
ATOM 2180 N N . HIS A 1 306 ? 19.322 -25.391 10.712 1.00 9.04 298 HIS A N 1
ATOM 2181 C CA . HIS A 1 306 ? 18.933 -26.289 9.613 1.00 9.50 298 HIS A CA 1
ATOM 2182 C C . HIS A 1 306 ? 18.067 -25.509 8.634 1.00 9.37 298 HIS A C 1
ATOM 2183 O O . HIS A 1 306 ? 16.834 -25.622 8.685 1.00 9.83 298 HIS A O 1
ATOM 2190 N N . ASP A 1 307 ? 18.700 -24.719 7.776 1.00 9.11 299 ASP A N 1
ATOM 2191 C CA . ASP A 1 307 ? 17.989 -23.884 6.767 1.00 10.08 299 ASP A CA 1
ATOM 2192 C C . ASP A 1 307 ? 17.760 -24.739 5.512 1.00 10.01 299 ASP A C 1
ATOM 2193 O O . ASP A 1 307 ? 18.264 -24.417 4.444 1.00 10.75 299 ASP A O 1
ATOM 2198 N N . CYS A 1 308 ? 16.991 -25.821 5.632 1.00 10.49 300 CYS A N 1
ATOM 2199 C CA . CYS A 1 308 ? 16.614 -26.674 4.488 1.00 10.46 300 CYS A CA 1
ATOM 2200 C C . CYS A 1 308 ? 15.833 -25.817 3.476 1.00 10.14 300 CYS A C 1
ATOM 2201 O O . CYS A 1 308 ? 15.923 -26.037 2.273 1.00 10.99 300 CYS A O 1
ATOM 2204 N N . PHE A 1 309 ? 15.041 -24.894 4.006 1.00 9.59 301 PHE A N 1
ATOM 2205 C CA . PHE A 1 309 ? 14.335 -23.821 3.272 1.00 9.49 301 PHE A CA 1
ATOM 2206 C C . PHE A 1 309 ? 14.518 -22.547 4.078 1.00 9.71 301 PHE A C 1
ATOM 2207 O O . PHE A 1 309 ? 14.654 -22.566 5.311 1.00 9.63 301 PHE A O 1
ATOM 2215 N N . SER A 1 310 ? 14.488 -21.418 3.389 1.00 9.09 302 SER A N 1
ATOM 2216 C CA . SER A 1 310 ? 14.536 -20.099 4.050 1.00 9.39 302 SER A CA 1
ATOM 2217 C C . SER A 1 310 ? 13.443 -20.041 5.119 1.00 9.16 302 SER A C 1
ATOM 2218 O O . SER A 1 310 ? 13.651 -19.415 6.159 1.00 10.08 302 SER A O 1
ATOM 2221 N N . ALA A 1 311 ? 12.277 -20.604 4.847 1.00 9.68 303 ALA A N 1
ATOM 2222 C CA . ALA A 1 311 ? 11.115 -20.570 5.767 1.00 9.21 303 ALA A CA 1
ATOM 2223 C C . ALA A 1 311 ? 11.469 -21.240 7.101 1.00 8.88 303 ALA A C 1
ATOM 2224 O O . ALA A 1 311 ? 11.035 -20.756 8.142 1.00 9.03 303 ALA A O 1
ATOM 2226 N N . ASN A 1 312 ? 12.249 -22.323 7.077 1.00 8.60 304 ASN A N 1
ATOM 2227 C CA . ASN A 1 312 ? 12.640 -22.995 8.341 1.00 8.86 304 ASN A CA 1
ATOM 2228 C C . ASN A 1 312 ? 13.544 -22.074 9.145 1.00 8.96 304 ASN A C 1
ATOM 2229 O O . ASN A 1 312 ? 13.315 -21.930 10.356 1.00 9.04 304 ASN A O 1
ATOM 2234 N N . GLU A 1 313 ? 14.525 -21.433 8.521 1.00 8.96 305 GLU A N 1
ATOM 2235 C CA . GLU A 1 313 ? 15.392 -20.520 9.280 1.00 9.26 305 GLU A CA 1
ATOM 2236 C C . GLU A 1 313 ? 14.550 -19.401 9.906 1.00 9.42 305 GLU A C 1
ATOM 2237 O O . GLU A 1 313 ? 14.761 -19.080 11.094 1.00 10.24 305 GLU A O 1
ATOM 2243 N N . LEU A 1 314 ? 13.671 -18.756 9.136 1.00 9.37 306 LEU A N 1
ATOM 2244 C CA . LEU A 1 314 ? 12.944 -17.567 9.639 1.00 9.78 306 LEU A CA 1
ATOM 2245 C C . LEU A 1 314 ? 12.110 -17.952 10.857 1.00 9.54 306 LEU A C 1
ATOM 2246 O O . LEU A 1 314 ? 12.215 -17.277 11.896 1.00 10.33 306 LEU A O 1
ATOM 2251 N N . ILE A 1 315 ? 11.359 -19.047 10.805 1.00 9.45 307 ILE A N 1
ATOM 2252 C CA . ILE A 1 315 ? 10.524 -19.399 11.992 1.00 9.41 307 ILE A CA 1
ATOM 2253 C C . ILE A 1 315 ? 11.413 -19.910 13.132 1.00 9.87 307 ILE A C 1
ATOM 2254 O O . ILE A 1 315 ? 11.031 -19.744 14.288 1.00 10.60 307 ILE A O 1
ATOM 2259 N N . THR A 1 316 ? 12.553 -20.519 12.825 1.00 9.43 308 THR A N 1
ATOM 2260 C CA . THR A 1 316 ? 13.484 -21.037 13.855 1.00 9.56 308 THR A CA 1
ATOM 2261 C C . THR A 1 316 ? 14.044 -19.867 14.681 1.00 10.20 308 THR A C 1
ATOM 2262 O O . THR A 1 316 ? 14.356 -20.070 15.862 1.00 9.54 308 THR A O 1
ATOM 2266 N N . TYR A 1 317 ? 14.178 -18.665 14.112 1.00 9.67 309 TYR A N 1
ATOM 2267 C CA . TYR A 1 317 ? 14.599 -17.487 14.936 1.00 10.25 309 TYR A CA 1
ATOM 2268 C C . TYR A 1 317 ? 13.659 -17.377 16.145 1.00 10.95 309 TYR A C 1
ATOM 2269 O O . TYR A 1 317 ? 14.110 -17.052 17.263 1.00 12.29 309 TYR A O 1
ATOM 2278 N N . GLU A 1 318 ? 12.365 -17.533 15.919 1.00 11.17 310 GLU A N 1
ATOM 2279 C CA . GLU A 1 318 ? 11.357 -17.354 16.989 1.00 10.87 310 GLU A CA 1
ATOM 2280 C C . GLU A 1 318 ? 11.321 -18.602 17.885 1.00 11.07 310 GLU A C 1
ATOM 2281 O O . GLU A 1 318 ? 11.240 -18.456 19.120 1.00 11.76 310 GLU A O 1
ATOM 2287 N N . ALA A 1 319 ? 11.440 -19.798 17.310 1.00 10.34 311 ALA A N 1
ATOM 2288 C CA . ALA A 1 319 ? 11.437 -21.040 18.104 1.00 10.59 311 ALA A CA 1
ATOM 2289 C C . ALA A 1 319 ? 12.613 -21.036 19.077 1.00 10.96 311 ALA A C 1
ATOM 2290 O O . ALA A 1 319 ? 12.451 -21.513 20.221 1.00 11.08 311 ALA A O 1
ATOM 2292 N N . LEU A 1 320 ? 13.772 -20.561 18.630 1.00 10.57 312 LEU A N 1
ATOM 2293 C CA . LEU A 1 320 ? 14.984 -20.504 19.485 1.00 11.61 312 LEU A CA 1
ATOM 2294 C C . LEU A 1 320 ? 14.894 -19.364 20.511 1.00 12.71 312 LEU A C 1
ATOM 2295 O O . LEU A 1 320 ? 15.803 -19.266 21.377 1.00 13.67 312 LEU A O 1
ATOM 2300 N N . GLY A 1 321 ? 13.902 -18.483 20.395 1.00 13.37 313 GLY A N 1
ATOM 2301 C CA . GLY A 1 321 ? 13.736 -17.381 21.361 1.00 13.90 313 GLY A CA 1
ATOM 2302 C C . GLY A 1 321 ? 14.700 -16.241 21.105 1.00 14.43 313 GLY A C 1
ATOM 2303 O O . GLY A 1 321 ? 14.876 -15.415 22.034 1.00 15.83 313 GLY A O 1
ATOM 2304 N N . LEU A 1 322 ? 15.220 -16.084 19.885 1.00 13.55 314 LEU A N 1
ATOM 2305 C CA . LEU A 1 322 ? 16.082 -14.925 19.531 1.00 14.86 314 LEU A CA 1
ATOM 2306 C C . LEU A 1 322 ? 15.242 -13.652 19.583 1.00 16.26 314 LEU A C 1
ATOM 2307 O O . LEU A 1 322 ? 15.768 -12.618 20.026 1.00 20.26 314 LEU A O 1
ATOM 2312 N N . CYS A 1 323 ? 13.986 -13.713 19.143 1.00 16.18 315 CYS A N 1
ATOM 2313 C CA . CYS A 1 323 ? 13.046 -12.566 19.179 1.00 16.84 315 CYS A CA 1
ATOM 2314 C C . CYS A 1 323 ? 11.654 -13.073 19.520 1.00 16.97 315 CYS A C 1
ATOM 2315 O O . CYS A 1 323 ? 11.384 -14.264 19.398 1.00 17.35 315 CYS A O 1
ATOM 2318 N N . PRO A 1 324 ? 10.735 -12.186 19.958 1.00 17.72 316 PRO A N 1
ATOM 2319 C CA . PRO A 1 324 ? 9.351 -12.580 20.193 1.00 18.33 316 PRO A CA 1
ATOM 2320 C C . PRO A 1 324 ? 8.625 -13.103 18.951 1.00 17.74 316 PRO A C 1
ATOM 2321 O O . PRO A 1 324 ? 9.062 -12.867 17.839 1.00 16.50 316 PRO A O 1
ATOM 2325 N N . GLU A 1 325 ? 7.543 -13.824 19.218 1.00 17.65 317 GLU A N 1
ATOM 2326 C CA . GLU A 1 325 ? 6.554 -14.317 18.232 1.00 19.67 317 GLU A CA 1
ATOM 2327 C C . GLU A 1 325 ? 6.244 -13.190 17.240 1.00 17.38 317 GLU A C 1
ATOM 2328 O O . GLU A 1 325 ? 5.867 -12.094 17.652 1.00 17.62 317 GLU A O 1
ATOM 2334 N N . GLY A 1 326 ? 6.424 -13.451 15.955 1.00 16.73 318 GLY A N 1
ATOM 2335 C CA . GLY A 1 326 ? 6.056 -12.516 14.887 1.00 16.55 318 GLY A CA 1
ATOM 2336 C C . GLY A 1 326 ? 7.105 -11.471 14.601 1.00 17.23 318 GLY A C 1
ATOM 2337 O O . GLY A 1 326 ? 6.866 -10.675 13.673 1.00 19.76 318 GLY A O 1
ATOM 2338 N N . LYS A 1 327 ? 8.239 -11.452 15.311 1.00 16.70 319 LYS A N 1
ATOM 2339 C CA . LYS A 1 327 ? 9.247 -10.363 15.183 1.00 17.09 319 LYS A CA 1
ATOM 2340 C C . LYS A 1 327 ? 10.455 -10.749 14.312 1.00 14.67 319 LYS A C 1
ATOM 2341 O O . LYS A 1 327 ? 11.376 -9.932 14.187 1.00 14.90 319 LYS A O 1
ATOM 2347 N N . ALA A 1 328 ? 10.465 -11.903 13.645 1.00 13.79 320 ALA A N 1
ATOM 2348 C CA . ALA A 1 328 ? 11.621 -12.321 12.818 1.00 13.00 320 ALA A CA 1
ATOM 2349 C C . ALA A 1 328 ? 11.886 -11.292 11.710 1.00 12.57 320 ALA A C 1
ATOM 2350 O O . ALA A 1 328 ? 13.053 -11.061 11.360 1.00 13.62 320 ALA A O 1
ATOM 2352 N N . GLY A 1 329 ? 10.842 -10.713 11.120 1.00 13.67 321 GLY A N 1
ATOM 2353 C CA . GLY A 1 329 ? 11.025 -9.753 10.021 1.00 14.18 321 GLY A CA 1
ATOM 2354 C C . GLY A 1 329 ? 11.824 -8.552 10.512 1.00 14.76 321 GLY A C 1
ATOM 2355 O O . GLY A 1 329 ? 12.648 -8.016 9.745 1.00 15.14 321 GLY A O 1
ATOM 2356 N N . GLU A 1 330 ? 11.598 -8.143 11.761 1.00 15.88 322 GLU A N 1
ATOM 2357 C CA . GLU A 1 330 ? 12.331 -6.996 12.370 1.00 17.95 322 GLU A CA 1
ATOM 2358 C C . GLU A 1 330 ? 13.789 -7.384 12.631 1.00 16.51 322 GLU A C 1
ATOM 2359 O O . GLU A 1 330 ? 14.681 -6.583 12.291 1.00 17.62 322 GLU A O 1
ATOM 2365 N N . LEU A 1 331 ? 14.040 -8.611 13.119 1.00 15.50 323 LEU A N 1
ATOM 2366 C CA . LEU A 1 331 ? 15.411 -9.137 13.318 1.00 14.71 323 LEU A CA 1
ATOM 2367 C C . LEU A 1 331 ? 16.136 -9.102 11.964 1.00 13.99 323 LEU A C 1
ATOM 2368 O O . LEU A 1 331 ? 17.272 -8.582 11.873 1.00 14.44 323 LEU A O 1
ATOM 2373 N N . ILE A 1 332 ? 15.492 -9.605 10.903 1.00 13.16 324 ILE A N 1
ATOM 2374 C CA . ILE A 1 332 ? 16.070 -9.663 9.540 1.00 13.92 324 ILE A CA 1
ATOM 2375 C C . ILE A 1 332 ? 16.371 -8.237 9.073 1.00 14.97 324 ILE A C 1
ATOM 2376 O O . ILE A 1 332 ? 17.463 -8.000 8.547 1.00 14.62 324 ILE A O 1
ATOM 2381 N N . ASP A 1 333 ? 15.421 -7.323 9.234 1.00 16.65 325 ASP A N 1
ATOM 2382 C CA . ASP A 1 333 ? 15.570 -5.957 8.658 1.00 17.01 325 ASP A CA 1
ATOM 2383 C C . ASP A 1 333 ? 16.630 -5.166 9.435 1.00 18.97 325 ASP A C 1
ATOM 2384 O O . ASP A 1 333 ? 17.215 -4.253 8.826 1.00 19.90 325 ASP A O 1
ATOM 2389 N N . ARG A 1 334 ? 16.897 -5.515 10.692 1.00 18.25 326 ARG A N 1
ATOM 2390 C CA . ARG A 1 334 ? 17.962 -4.890 11.525 1.00 19.64 326 ARG A CA 1
ATOM 2391 C C . ARG A 1 334 ? 19.335 -5.478 11.162 1.00 19.11 326 ARG A C 1
ATOM 2392 O O . ARG A 1 334 ? 20.346 -4.898 11.567 1.00 19.86 326 ARG A O 1
ATOM 2400 N N . GLY A 1 335 ? 19.396 -6.576 10.408 1.00 17.18 327 GLY A N 1
ATOM 2401 C CA . GLY A 1 335 ? 20.636 -7.328 10.156 1.00 16.51 327 GLY A CA 1
ATOM 2402 C C . GLY A 1 335 ? 21.136 -8.035 11.413 1.00 15.45 327 GLY A C 1
ATOM 2403 O O . GLY A 1 335 ? 22.337 -8.265 11.525 1.00 16.14 327 GLY A O 1
ATOM 2404 N N . ASP A 1 336 ? 20.247 -8.451 12.311 1.00 15.47 328 ASP A N 1
ATOM 2405 C CA . ASP A 1 336 ? 20.644 -9.074 13.598 1.00 15.16 328 ASP A CA 1
ATOM 2406 C C . ASP A 1 336 ? 20.892 -10.582 13.429 1.00 14.27 328 ASP A C 1
ATOM 2407 O O . ASP A 1 336 ? 21.054 -11.236 14.454 1.00 14.85 328 ASP A O 1
ATOM 2412 N N . ASN A 1 337 ? 21.025 -11.055 12.194 1.00 13.99 329 ASN A N 1
ATOM 2413 C CA . ASN A 1 337 ? 21.355 -12.459 11.844 1.00 13.72 329 ASN A CA 1
ATOM 2414 C C . ASN A 1 337 ? 22.703 -12.509 11.128 1.00 13.55 329 ASN A C 1
ATOM 2415 O O . ASN A 1 337 ? 23.074 -13.594 10.671 1.00 13.53 329 ASN A O 1
ATOM 2420 N N . THR A 1 338 ? 23.459 -11.395 11.041 1.00 13.54 330 THR A N 1
ATOM 2421 C CA . THR A 1 338 ? 24.763 -11.379 10.335 1.00 13.97 330 THR A CA 1
ATOM 2422 C C . THR A 1 338 ? 25.784 -10.518 11.071 1.00 14.33 330 THR A C 1
ATOM 2423 O O . THR A 1 338 ? 25.465 -10.003 12.163 1.00 15.07 330 THR A O 1
ATOM 2427 N N . TYR A 1 339 ? 26.965 -10.426 10.484 1.00 14.28 331 TYR A N 1
ATOM 2428 C CA . TYR A 1 339 ? 28.122 -9.724 11.078 1.00 14.92 331 TYR A CA 1
ATOM 2429 C C . TYR A 1 339 ? 27.704 -8.285 11.355 1.00 15.88 331 TYR A C 1
ATOM 2430 O O . TYR A 1 339 ? 27.057 -7.661 10.487 1.00 16.37 331 TYR A O 1
ATOM 2439 N N . GLY A 1 340 ? 28.080 -7.817 12.531 1.00 17.70 332 GLY A N 1
ATOM 2440 C CA . GLY A 1 340 ? 27.738 -6.476 13.041 1.00 18.53 332 GLY A CA 1
ATOM 2441 C C . GLY A 1 340 ? 26.395 -6.429 13.727 1.00 20.11 332 GLY A C 1
ATOM 2442 O O . GLY A 1 340 ? 26.067 -5.372 14.288 1.00 22.02 332 GLY A O 1
ATOM 2443 N N . GLY A 1 341 ? 25.616 -7.514 13.668 1.00 18.55 333 GLY A N 1
ATOM 2444 C CA . GLY A 1 341 ? 24.348 -7.636 14.390 1.00 16.98 333 GLY A CA 1
ATOM 2445 C C . GLY A 1 341 ? 24.449 -8.512 15.616 1.00 16.24 333 GLY A C 1
ATOM 2446 O O . GLY A 1 341 ? 25.530 -8.945 15.959 1.00 18.04 333 GLY A O 1
ATOM 2447 N N . LYS A 1 342 ? 23.324 -8.789 16.247 1.00 16.96 334 LYS A N 1
ATOM 2448 C CA . LYS A 1 342 ? 23.298 -9.488 17.548 1.00 15.92 334 LYS A CA 1
ATOM 2449 C C . LYS A 1 342 ? 23.816 -10.924 17.376 1.00 16.36 334 LYS A C 1
ATOM 2450 O O . LYS A 1 342 ? 24.690 -11.322 18.140 1.00 16.34 334 LYS A O 1
ATOM 2456 N N . TRP A 1 343 ? 23.318 -11.678 16.393 1.00 14.46 335 TRP A N 1
ATOM 2457 C CA . TRP A 1 343 ? 23.747 -13.091 16.165 1.00 14.39 335 TRP A CA 1
ATOM 2458 C C . TRP A 1 343 ? 24.345 -13.243 14.780 1.00 13.93 335 TRP A C 1
ATOM 2459 O O . TRP A 1 343 ? 23.706 -12.822 13.819 1.00 15.88 335 TRP A O 1
ATOM 2470 N N . VAL A 1 344 ? 25.451 -13.954 14.658 1.00 13.04 336 VAL A N 1
ATOM 2471 C CA . VAL A 1 344 ? 25.916 -14.369 13.317 1.00 12.51 336 VAL A CA 1
ATOM 2472 C C . VAL A 1 344 ? 25.353 -15.769 13.066 1.00 11.43 336 VAL A C 1
ATOM 2473 O O . VAL A 1 344 ? 25.783 -16.724 13.718 1.00 11.38 336 VAL A O 1
ATOM 2477 N N . ILE A 1 345 ? 24.448 -15.864 12.112 1.00 10.95 337 ILE A N 1
ATOM 2478 C CA . ILE A 1 345 ? 23.673 -17.102 11.871 1.00 9.99 337 ILE A CA 1
ATOM 2479 C C . ILE A 1 345 ? 24.156 -17.689 10.550 1.00 9.56 337 ILE A C 1
ATOM 2480 O O . ILE A 1 345 ? 24.098 -17.015 9.508 1.00 9.45 337 ILE A O 1
ATOM 2485 N N . ASN A 1 346 ? 24.596 -18.938 10.602 1.00 9.65 338 ASN A N 1
ATOM 2486 C CA . ASN A 1 346 ? 25.142 -19.701 9.461 1.00 9.54 338 ASN A CA 1
ATOM 2487 C C . ASN A 1 346 ? 26.315 -18.952 8.837 1.00 9.58 338 ASN A C 1
ATOM 2488 O O . ASN A 1 346 ? 26.292 -18.662 7.648 1.00 9.68 338 ASN A O 1
ATOM 2493 N N . PRO A 1 347 ? 27.405 -18.722 9.593 1.00 9.96 339 PRO A N 1
ATOM 2494 C CA . PRO A 1 347 ? 28.623 -18.201 8.968 1.00 9.90 339 PRO A CA 1
ATOM 2495 C C . PRO A 1 347 ? 29.115 -19.117 7.835 1.00 10.38 339 PRO A C 1
ATOM 2496 O O . PRO A 1 347 ? 29.806 -18.657 6.942 1.00 10.38 339 PRO A O 1
ATOM 2500 N N . SER A 1 348 ? 28.748 -20.410 7.858 1.00 10.05 340 SER A N 1
ATOM 2501 C CA . SER A 1 348 ? 29.109 -21.385 6.801 1.00 10.09 340 SER A CA 1
ATOM 2502 C C . SER A 1 348 ? 28.455 -21.073 5.444 1.00 9.42 340 SER A C 1
ATOM 2503 O O . SER A 1 348 ? 28.833 -21.676 4.444 1.00 9.96 340 SER A O 1
ATOM 2506 N N . GLY A 1 349 ? 27.350 -20.325 5.448 1.00 9.25 341 GLY A N 1
ATOM 2507 C CA . GLY A 1 349 ? 26.471 -20.163 4.275 1.00 9.22 341 GLY A CA 1
ATOM 2508 C C . GLY A 1 349 ? 25.213 -21.008 4.361 1.00 9.15 341 GLY A C 1
ATOM 2509 O O . GLY A 1 349 ? 24.332 -20.896 3.483 1.00 8.91 341 GLY A O 1
ATOM 2510 N N . GLY A 1 350 ? 25.111 -21.831 5.399 1.00 8.56 342 GLY A N 1
ATOM 2511 C CA . GLY A 1 350 ? 23.926 -22.668 5.665 1.00 9.14 342 GLY A CA 1
ATOM 2512 C C . GLY A 1 350 ? 23.780 -23.809 4.670 1.00 8.62 342 GLY A C 1
ATOM 2513 O O . GLY A 1 350 ? 24.586 -23.933 3.716 1.00 8.82 342 GLY A O 1
ATOM 2514 N N . LEU A 1 351 ? 22.779 -24.663 4.893 1.00 8.14 343 LEU A N 1
ATOM 2515 C CA . LEU A 1 351 ? 22.426 -25.733 3.930 1.00 8.20 343 LEU A CA 1
ATOM 2516 C C . LEU A 1 351 ? 22.108 -25.130 2.550 1.00 8.57 343 LEU A C 1
ATOM 2517 O O . LEU A 1 351 ? 22.356 -25.786 1.536 1.00 9.10 343 LEU A O 1
ATOM 2522 N N . ILE A 1 352 ? 21.557 -23.909 2.524 1.00 9.78 344 ILE A N 1
ATOM 2523 C CA . ILE A 1 352 ? 21.153 -23.213 1.269 1.00 10.22 344 ILE A CA 1
ATOM 2524 C C . ILE A 1 352 ? 22.372 -23.084 0.357 1.00 9.95 344 ILE A C 1
ATOM 2525 O O . ILE A 1 352 ? 22.206 -23.163 -0.862 1.00 10.97 344 ILE A O 1
ATOM 2530 N N . SER A 1 353 ? 23.566 -22.876 0.911 1.00 9.30 345 SER A N 1
ATOM 2531 C CA . SER A 1 353 ? 24.794 -22.659 0.104 1.00 9.35 345 SER A CA 1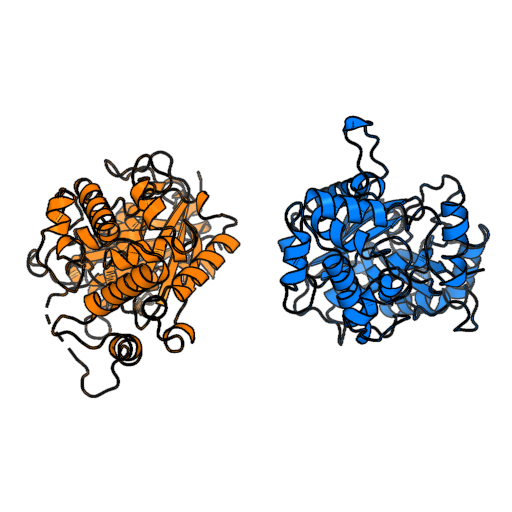
ATOM 2532 C C . SER A 1 353 ? 25.630 -23.935 0.076 1.00 9.43 345 SER A C 1
ATOM 2533 O O . SER A 1 353 ? 26.200 -24.281 -0.989 1.00 9.94 345 SER A O 1
ATOM 2536 N N . LYS A 1 354 ? 25.779 -24.587 1.228 1.00 9.32 346 LYS A N 1
ATOM 2537 C CA . LYS A 1 354 ? 26.682 -25.761 1.334 1.00 9.88 346 LYS A CA 1
ATOM 2538 C C . LYS A 1 354 ? 26.089 -26.929 0.550 1.00 10.58 346 LYS A C 1
ATOM 2539 O O . LYS A 1 354 ? 26.857 -27.781 0.058 1.00 11.39 346 LYS A O 1
ATOM 2545 N N . GLY A 1 355 ? 24.770 -26.979 0.453 1.00 10.20 347 GLY A N 1
ATOM 2546 C CA . GLY A 1 355 ? 24.034 -28.211 0.122 1.00 10.16 347 GLY A CA 1
ATOM 2547 C C . GLY A 1 355 ? 23.967 -29.147 1.316 1.00 10.49 347 GLY A C 1
ATOM 2548 O O . GLY A 1 355 ? 24.557 -28.838 2.374 1.00 10.48 347 GLY A O 1
ATOM 2549 N N . HIS A 1 356 ? 23.267 -30.266 1.171 1.00 9.92 348 HIS A N 1
ATOM 2550 C CA . HIS A 1 356 ? 22.792 -31.099 2.297 1.00 10.80 348 HIS A CA 1
ATOM 2551 C C . HIS A 1 356 ? 23.042 -32.563 1.965 1.00 11.67 348 HIS A C 1
ATOM 2552 O O . HIS A 1 356 ? 22.189 -33.203 1.339 1.00 12.52 348 HIS A O 1
ATOM 2559 N N . PRO A 1 357 ? 24.261 -33.101 2.230 1.00 10.52 349 PRO A N 1
ATOM 2560 C CA . PRO A 1 357 ? 24.503 -34.537 2.164 1.00 11.11 349 PRO A CA 1
ATOM 2561 C C . PRO A 1 357 ? 23.926 -35.104 3.467 1.00 11.63 349 PRO A C 1
ATOM 2562 O O . PRO A 1 357 ? 24.426 -34.790 4.541 1.00 13.68 349 PRO A O 1
ATOM 2566 N N . LEU A 1 358 ? 22.821 -35.838 3.372 1.00 13.94 350 LEU A N 1
ATOM 2567 C CA . LEU A 1 358 ? 21.946 -36.109 4.532 1.00 15.53 350 LEU A CA 1
ATOM 2568 C C . LEU A 1 358 ? 22.740 -36.549 5.764 1.00 16.73 350 LEU A C 1
ATOM 2569 O O . LEU A 1 358 ? 22.508 -35.990 6.832 1.00 19.28 350 LEU A O 1
ATOM 2574 N N . GLY A 1 359 ? 23.623 -37.523 5.646 1.00 14.95 351 GLY A N 1
ATOM 2575 C CA . GLY A 1 359 ? 24.328 -38.052 6.839 1.00 13.59 351 GLY A CA 1
ATOM 2576 C C . GLY A 1 359 ? 25.399 -37.129 7.421 1.00 11.63 351 GLY A C 1
ATOM 2577 O O . GLY A 1 359 ? 25.847 -37.389 8.529 1.00 11.63 351 GLY A O 1
ATOM 2578 N N . ALA A 1 360 ? 25.852 -36.122 6.676 1.00 11.55 352 ALA A N 1
ATOM 2579 C CA . ALA A 1 360 ? 27.068 -35.334 6.990 1.00 10.69 352 ALA A CA 1
ATOM 2580 C C . ALA A 1 360 ? 26.739 -33.936 7.514 1.00 10.12 352 ALA A C 1
ATOM 2581 O O . ALA A 1 360 ? 27.660 -33.271 7.976 1.00 9.45 352 ALA A O 1
ATOM 2583 N N . THR A 1 361 ? 25.506 -33.459 7.372 1.00 9.45 353 THR A N 1
ATOM 2584 C CA . THR A 1 361 ? 25.168 -32.039 7.630 1.00 9.65 353 THR A CA 1
ATOM 2585 C C . THR A 1 361 ? 25.499 -31.654 9.072 1.00 9.23 353 THR A C 1
ATOM 2586 O O . THR A 1 361 ? 26.133 -30.597 9.266 1.00 9.11 353 THR A O 1
ATOM 2590 N N . GLY A 1 362 ? 25.089 -32.443 10.057 1.00 9.29 354 GLY A N 1
ATOM 2591 C CA . GLY A 1 362 ? 25.351 -32.095 11.462 1.00 9.11 354 GLY A CA 1
ATOM 2592 C C . GLY A 1 362 ? 26.834 -31.992 11.751 1.00 9.07 354 GLY A C 1
ATOM 2593 O O . GLY A 1 362 ? 27.266 -31.140 12.556 1.00 9.65 354 GLY A O 1
ATOM 2594 N N . LEU A 1 363 ? 27.624 -32.878 11.165 1.00 9.06 355 LEU A N 1
ATOM 2595 C CA . LEU A 1 363 ? 29.072 -32.844 11.438 1.00 9.42 355 LEU A CA 1
ATOM 2596 C C . LEU A 1 363 ? 29.719 -31.633 10.774 1.00 9.07 355 LEU A C 1
ATOM 2597 O O . LEU A 1 363 ? 30.667 -31.094 11.383 1.00 9.96 355 LEU A O 1
ATOM 2602 N N . ALA A 1 364 ? 29.230 -31.160 9.620 1.00 8.69 356 ALA A N 1
ATOM 2603 C CA . ALA A 1 364 ? 29.737 -29.909 9.019 1.00 8.53 356 ALA A CA 1
ATOM 2604 C C . ALA A 1 364 ? 29.363 -28.727 9.918 1.00 8.83 356 ALA A C 1
ATOM 2605 O O . ALA A 1 364 ? 30.173 -27.772 10.047 1.00 9.27 356 ALA A O 1
ATOM 2607 N N . GLN A 1 365 ? 28.149 -28.690 10.447 1.00 8.80 357 GLN A N 1
ATOM 2608 C CA . GLN A 1 365 ? 27.739 -27.620 11.391 1.00 9.04 357 GLN A CA 1
ATOM 2609 C C . GLN A 1 365 ? 28.679 -27.623 12.593 1.00 9.14 357 GLN A C 1
ATOM 2610 O O . GLN A 1 365 ? 29.158 -26.530 13.002 1.00 9.39 357 GLN A O 1
ATOM 2616 N N . CYS A 1 366 ? 28.929 -28.807 13.168 1.00 9.13 358 CYS A N 1
ATOM 2617 C CA . CYS A 1 366 ? 29.828 -28.968 14.335 1.00 10.40 358 CYS A CA 1
ATOM 2618 C C . CYS A 1 366 ? 31.229 -28.458 13.977 1.00 9.95 358 CYS A C 1
ATOM 2619 O O . CYS A 1 366 ? 31.809 -27.692 14.772 1.00 10.05 358 CYS A O 1
ATOM 2622 N N . ALA A 1 367 ? 31.753 -28.802 12.821 1.00 9.95 359 ALA A N 1
ATOM 2623 C CA . ALA A 1 367 ? 33.114 -28.392 12.418 1.00 9.84 359 ALA A CA 1
ATOM 2624 C C . ALA A 1 367 ? 33.170 -26.867 12.429 1.00 10.12 359 ALA A C 1
ATOM 2625 O O . ALA A 1 367 ? 34.107 -26.295 13.026 1.00 10.63 359 ALA A O 1
ATOM 2627 N N . GLU A 1 368 ? 32.201 -26.200 11.818 1.00 9.80 360 GLU A N 1
ATOM 2628 C CA . GLU A 1 368 ? 32.240 -24.728 11.730 1.00 10.24 360 GLU A CA 1
ATOM 2629 C C . GLU A 1 368 ? 32.133 -24.139 13.127 1.00 9.23 360 GLU A C 1
ATOM 2630 O O . GLU A 1 368 ? 32.902 -23.197 13.432 1.00 9.84 360 GLU A O 1
ATOM 2636 N N . LEU A 1 369 ? 31.258 -24.648 13.999 1.00 8.56 361 LEU A N 1
ATOM 2637 C CA . LEU A 1 369 ? 31.092 -24.028 15.328 1.00 9.14 361 LEU A CA 1
ATOM 2638 C C . LEU A 1 369 ? 32.353 -24.268 16.175 1.00 10.05 361 LEU A C 1
ATOM 2639 O O . LEU A 1 369 ? 32.738 -23.360 16.920 1.00 10.95 361 LEU A O 1
ATOM 2644 N N . CYS A 1 370 ? 32.975 -25.428 16.051 1.00 10.17 362 CYS A N 1
ATOM 2645 C CA . CYS A 1 370 ? 34.257 -25.692 16.758 1.00 10.52 362 CYS A CA 1
ATOM 2646 C C . CYS A 1 370 ? 35.333 -24.726 16.257 1.00 10.72 362 CYS A C 1
ATOM 2647 O O . CYS A 1 370 ? 36.019 -24.125 17.099 1.00 11.35 362 CYS A O 1
ATOM 2650 N N . TRP A 1 371 ? 35.450 -24.527 14.954 1.00 9.99 363 TRP A N 1
ATOM 2651 C CA . TRP A 1 371 ? 36.444 -23.569 14.401 1.00 10.85 363 TRP A CA 1
ATOM 2652 C C . TRP A 1 371 ? 36.123 -22.177 14.939 1.00 11.60 363 TRP A C 1
ATOM 2653 O O . TRP A 1 371 ? 37.062 -21.443 15.316 1.00 12.73 363 TRP A O 1
ATOM 2664 N N . GLN A 1 372 ? 34.852 -21.775 14.974 1.00 10.44 364 GLN A N 1
ATOM 2665 C CA . GLN A 1 372 ? 34.459 -20.441 15.497 1.00 11.20 364 GLN A CA 1
ATOM 2666 C C . GLN A 1 372 ? 34.927 -20.322 16.944 1.00 11.30 364 GLN A C 1
ATOM 2667 O O . GLN A 1 372 ? 35.558 -19.297 17.277 1.00 12.14 364 GLN A O 1
ATOM 2673 N N . LEU A 1 373 ? 34.678 -21.306 17.808 1.00 11.36 365 LEU A N 1
ATOM 2674 C CA . LEU A 1 373 ? 35.015 -21.145 19.247 1.00 12.04 365 LEU A CA 1
ATOM 2675 C C . LEU A 1 373 ? 36.532 -21.233 19.442 1.00 12.80 365 LEU A C 1
ATOM 2676 O O . LEU A 1 373 ? 37.033 -20.599 20.409 1.00 14.22 365 LEU A O 1
ATOM 2681 N N . ARG A 1 374 ? 37.230 -21.962 18.579 1.00 13.60 366 ARG A N 1
ATOM 2682 C CA . ARG A 1 374 ? 38.706 -22.096 18.649 1.00 13.26 366 ARG A CA 1
ATOM 2683 C C . ARG A 1 374 ? 39.382 -20.868 18.024 1.00 14.15 366 ARG A C 1
ATOM 2684 O O . ARG A 1 374 ? 40.625 -20.855 18.020 1.00 16.35 366 ARG A O 1
ATOM 2692 N N . ALA A 1 375 ? 38.636 -19.921 17.432 1.00 13.50 367 ALA A N 1
ATOM 2693 C CA . ALA A 1 375 ? 39.175 -18.711 16.761 1.00 14.78 367 ALA A CA 1
ATOM 2694 C C . ALA A 1 375 ? 40.004 -19.134 15.544 1.00 15.59 367 ALA A C 1
ATOM 2695 O O . ALA A 1 375 ? 41.019 -18.472 15.217 1.00 18.19 367 ALA A O 1
ATOM 2697 N N . GLU A 1 376 ? 39.579 -20.202 14.847 1.00 14.43 368 GLU A N 1
ATOM 2698 C CA . GLU A 1 376 ? 40.237 -20.754 13.637 1.00 14.79 368 GLU A CA 1
ATOM 2699 C C . GLU A 1 376 ? 39.332 -20.648 12.399 1.00 13.43 368 GLU A C 1
ATOM 2700 O O . GLU A 1 376 ? 39.616 -21.323 11.410 1.00 15.15 368 GLU A O 1
ATOM 2706 N N . ALA A 1 377 ? 38.264 -19.846 12.434 1.00 12.88 369 ALA A N 1
ATOM 2707 C CA . ALA A 1 377 ? 37.312 -19.771 11.304 1.00 13.39 369 ALA A CA 1
ATOM 2708 C C . ALA A 1 377 ? 37.743 -18.718 10.269 1.00 14.56 369 ALA A C 1
ATOM 2709 O O . ALA A 1 377 ? 37.015 -18.496 9.290 1.00 15.04 369 ALA A O 1
ATOM 2711 N N . GLY A 1 378 ? 38.952 -18.176 10.389 1.00 14.62 370 GLY A N 1
ATOM 2712 C CA . GLY A 1 378 ? 39.581 -17.379 9.321 1.00 15.36 370 GLY A CA 1
ATOM 2713 C C . GLY A 1 378 ? 38.672 -16.246 8.861 1.00 14.48 370 GLY A C 1
ATOM 2714 O O . GLY A 1 378 ? 38.216 -15.442 9.679 1.00 16.64 370 GLY A O 1
ATOM 2715 N N . PRO A 1 379 ? 38.344 -16.189 7.544 1.00 15.69 371 PRO A N 1
ATOM 2716 C CA . PRO A 1 379 ? 37.560 -15.074 6.992 1.00 15.22 371 PRO A CA 1
ATOM 2717 C C . PRO A 1 379 ? 36.096 -15.047 7.462 1.00 16.21 371 PRO A C 1
ATOM 2718 O O . PRO A 1 379 ? 35.404 -14.079 7.215 1.00 17.53 371 PRO A O 1
ATOM 2722 N N . ARG A 1 380 ? 35.643 -16.077 8.166 1.00 13.90 372 ARG A N 1
ATOM 2723 C CA . ARG A 1 380 ? 34.270 -16.140 8.697 1.00 13.12 372 ARG A CA 1
ATOM 2724 C C . ARG A 1 380 ? 34.240 -15.860 10.202 1.00 12.70 372 ARG A C 1
ATOM 2725 O O . ARG A 1 380 ? 33.170 -15.915 10.811 1.00 12.78 372 ARG A O 1
ATOM 2733 N N . GLN A 1 381 ? 35.394 -15.617 10.824 1.00 13.38 373 GLN A N 1
ATOM 2734 C CA . GLN A 1 381 ? 35.488 -15.573 12.297 1.00 13.79 373 GLN A CA 1
ATOM 2735 C C . GLN A 1 381 ? 34.504 -14.559 12.877 1.00 14.48 373 GLN A C 1
ATOM 2736 O O . GLN A 1 381 ? 34.511 -13.367 12.462 1.00 16.82 373 GLN A O 1
ATOM 2742 N N . VAL A 1 382 ? 33.713 -15.017 13.837 1.00 13.42 374 VAL A N 1
ATOM 2743 C CA . VAL A 1 382 ? 32.853 -14.168 14.705 1.00 14.89 374 VAL A CA 1
ATOM 2744 C C . VAL A 1 382 ? 33.761 -13.723 15.842 1.00 16.24 374 VAL A C 1
ATOM 2745 O O . VAL A 1 382 ? 34.172 -14.537 16.670 1.00 15.17 374 VAL A O 1
ATOM 2749 N N . PRO A 1 383 ? 34.165 -12.428 15.884 1.00 17.43 375 PRO A N 1
ATOM 2750 C CA . PRO A 1 383 ? 35.114 -11.985 16.907 1.00 18.90 375 PRO A CA 1
ATOM 2751 C C . PRO A 1 383 ? 34.560 -12.220 18.322 1.00 18.31 375 PRO A C 1
ATOM 2752 O O . PRO A 1 383 ? 33.431 -11.873 18.574 1.00 19.37 375 PRO A O 1
ATOM 2756 N N . GLY A 1 384 ? 35.354 -12.853 19.198 1.00 18.61 376 GLY A N 1
ATOM 2757 C CA . GLY A 1 384 ? 35.022 -13.048 20.620 1.00 18.89 376 GLY A CA 1
ATOM 2758 C C . GLY A 1 384 ? 33.994 -14.141 20.867 1.00 17.16 376 GLY A C 1
ATOM 2759 O O . GLY A 1 384 ? 33.473 -14.221 21.992 1.00 18.83 376 GLY A O 1
ATOM 2760 N N . ALA A 1 385 ? 33.659 -14.954 19.856 1.00 16.54 377 ALA A N 1
ATOM 2761 C CA . ALA A 1 385 ? 32.617 -15.982 20.049 1.00 15.73 377 ALA A CA 1
ATOM 2762 C C . ALA A 1 385 ? 33.009 -16.924 21.192 1.00 14.58 377 ALA A C 1
ATOM 2763 O O . ALA A 1 385 ? 34.115 -17.482 21.172 1.00 14.79 377 ALA A O 1
ATOM 2765 N N . LYS A 1 386 ? 32.086 -17.142 22.113 1.00 15.16 378 LYS A N 1
ATOM 2766 C CA . LYS A 1 386 ? 32.291 -18.009 23.297 1.00 16.24 378 LYS A CA 1
ATOM 2767 C C . LYS A 1 386 ? 31.181 -19.054 23.433 1.00 14.26 378 LYS A C 1
ATOM 2768 O O . LYS A 1 386 ? 31.466 -20.113 24.042 1.00 15.58 378 LYS A O 1
ATOM 2774 N N . LEU A 1 387 ? 29.967 -18.787 22.958 1.00 13.95 379 LEU A N 1
ATOM 2775 C CA . LEU A 1 387 ? 28.844 -19.759 23.070 1.00 13.51 379 LEU A CA 1
ATOM 2776 C C . LEU A 1 387 ? 28.249 -19.964 21.682 1.00 12.78 379 LEU A C 1
ATOM 2777 O O . LEU A 1 387 ? 27.909 -18.986 21.016 1.00 12.25 379 LEU A O 1
ATOM 2782 N N . ALA A 1 388 ? 28.158 -21.222 21.247 1.00 10.88 380 ALA A N 1
ATOM 2783 C CA . ALA A 1 388 ? 27.660 -21.586 19.901 1.00 10.18 380 ALA A CA 1
ATOM 2784 C C . ALA A 1 388 ? 26.433 -22.461 20.077 1.00 9.92 380 ALA A C 1
ATOM 2785 O O . ALA A 1 388 ? 26.402 -23.293 20.999 1.00 10.51 380 ALA A O 1
ATOM 2787 N N . LEU A 1 389 ? 25.453 -22.270 19.203 1.00 9.65 381 LEU A N 1
ATOM 2788 C CA . LEU A 1 389 ? 24.229 -23.103 19.164 1.00 9.77 381 LEU A CA 1
ATOM 2789 C C . LEU A 1 389 ? 24.156 -23.769 17.794 1.00 9.09 381 LEU A C 1
ATOM 2790 O O . LEU A 1 389 ? 24.314 -23.083 16.758 1.00 9.19 381 LEU A O 1
ATOM 2795 N N . GLN A 1 390 ? 23.862 -25.059 17.818 1.00 8.94 382 GLN A N 1
ATOM 2796 C CA . GLN A 1 390 ? 23.594 -25.885 16.617 1.00 8.80 382 GLN A CA 1
ATOM 2797 C C . GLN A 1 390 ? 22.136 -26.329 16.667 1.00 8.42 382 GLN A C 1
ATOM 2798 O O . GLN A 1 390 ? 21.648 -26.784 17.711 1.00 8.19 382 GLN A O 1
ATOM 2804 N N . HIS A 1 391 ? 21.458 -26.224 15.521 1.00 7.97 383 HIS A N 1
ATOM 2805 C CA . HIS A 1 391 ? 20.092 -26.729 15.297 1.00 8.29 383 HIS A CA 1
ATOM 2806 C C . HIS A 1 391 ? 20.108 -27.632 14.074 1.00 8.44 383 HIS A C 1
ATOM 2807 O O . HIS A 1 391 ? 20.589 -27.219 13.015 1.00 7.90 383 HIS A O 1
ATOM 2814 N N . ASN A 1 392 ? 19.597 -28.844 14.254 1.00 8.81 384 ASN A N 1
ATOM 2815 C CA . ASN A 1 392 ? 19.680 -29.864 13.194 1.00 9.60 384 ASN A CA 1
ATOM 2816 C C . ASN A 1 392 ? 18.509 -30.819 13.332 1.00 9.72 384 ASN A C 1
ATOM 2817 O O . ASN A 1 392 ? 17.782 -30.720 14.334 1.00 9.74 384 ASN A O 1
ATOM 2822 N N . ILE A 1 393 ? 18.287 -31.619 12.292 1.00 10.28 385 ILE A N 1
ATOM 2823 C CA . ILE A 1 393 ? 17.166 -32.588 12.237 1.00 11.74 385 ILE A CA 1
ATOM 2824 C C . ILE A 1 393 ? 17.796 -33.974 12.095 1.00 12.38 385 ILE A C 1
ATOM 2825 O O . ILE A 1 393 ? 18.692 -34.173 11.248 1.00 13.83 385 ILE A O 1
ATOM 2830 N N . GLY A 1 394 ? 17.327 -34.895 12.910 1.00 12.89 386 GLY A N 1
ATOM 2831 C CA . GLY A 1 394 ? 17.795 -36.286 12.943 1.00 13.79 386 GLY A CA 1
ATOM 2832 C C . GLY A 1 394 ? 17.355 -37.007 11.697 1.00 15.11 386 GLY A C 1
ATOM 2833 O O . GLY A 1 394 ? 16.427 -36.554 10.965 1.00 14.94 386 GLY A O 1
ATOM 2834 N N . LEU A 1 395 ? 17.997 -38.145 11.433 1.00 16.93 387 LEU A N 1
ATOM 2835 C CA . LEU A 1 395 ? 17.653 -38.947 10.235 1.00 18.46 387 LEU A CA 1
ATOM 2836 C C . LEU A 1 395 ? 16.208 -39.440 10.344 1.00 20.21 387 LEU A C 1
ATOM 2837 O O . LEU A 1 395 ? 15.615 -39.680 9.286 1.00 21.14 387 LEU A O 1
ATOM 2842 N N . GLY A 1 396 ? 15.678 -39.605 11.562 1.00 18.00 388 GLY A N 1
ATOM 2843 C CA . GLY A 1 396 ? 14.265 -39.936 11.811 1.00 17.50 388 GLY A CA 1
ATOM 2844 C C . GLY A 1 396 ? 13.341 -38.730 11.975 1.00 17.64 388 GLY A C 1
ATOM 2845 O O . GLY A 1 396 ? 12.150 -38.980 12.257 1.00 20.41 388 GLY A O 1
ATOM 2846 N N . GLY A 1 397 ? 13.790 -37.476 11.784 1.00 15.68 389 GLY A N 1
ATOM 2847 C CA . GLY A 1 397 ? 12.891 -36.297 11.724 1.00 15.06 389 GLY A CA 1
ATOM 2848 C C . GLY A 1 397 ? 12.822 -35.476 13.037 1.00 14.49 389 GLY A C 1
ATOM 2849 O O . GLY A 1 397 ? 12.239 -34.367 13.072 1.00 16.24 389 GLY A O 1
ATOM 2850 N N . ALA A 1 398 ? 13.420 -35.950 14.113 1.00 12.49 390 ALA A N 1
ATOM 2851 C CA . ALA A 1 398 ? 13.447 -35.258 15.418 1.00 11.97 390 ALA A CA 1
ATOM 2852 C C . ALA A 1 398 ? 14.362 -34.046 15.321 1.00 11.85 390 ALA A C 1
ATOM 2853 O O . ALA A 1 398 ? 15.308 -34.062 14.520 1.00 12.01 390 ALA A O 1
ATOM 2855 N N . VAL A 1 399 ? 14.114 -33.049 16.152 1.00 10.95 391 VAL A N 1
ATOM 2856 C CA . VAL A 1 399 ? 14.983 -31.852 16.195 1.00 10.21 391 VAL A CA 1
ATOM 2857 C C . VAL A 1 399 ? 16.027 -32.051 17.285 1.00 10.66 391 VAL A C 1
ATOM 2858 O O . VAL A 1 399 ? 15.699 -32.487 18.396 1.00 10.38 391 VAL A O 1
ATOM 2862 N N . VAL A 1 400 ? 17.261 -31.713 16.958 1.00 9.66 392 VAL A N 1
ATOM 2863 C CA . VAL A 1 400 ? 18.395 -31.753 17.917 1.00 10.29 392 VAL A CA 1
ATOM 2864 C C . VAL A 1 400 ? 18.972 -30.353 18.050 1.00 9.71 392 VAL A C 1
ATOM 2865 O O . VAL A 1 400 ? 19.354 -29.739 17.045 1.00 9.90 392 VAL A O 1
ATOM 2869 N N . VAL A 1 401 ? 19.041 -29.850 19.279 1.00 9.34 393 VAL A N 1
ATOM 2870 C CA . VAL A 1 401 ? 19.730 -28.576 19.556 1.00 9.14 393 VAL A CA 1
ATOM 2871 C C . VAL A 1 401 ? 20.924 -28.894 20.448 1.00 9.26 393 VAL A C 1
ATOM 2872 O O . VAL A 1 401 ? 20.805 -29.746 21.331 1.00 9.92 393 VAL A O 1
ATOM 2876 N N . THR A 1 402 ? 22.050 -28.260 20.158 1.00 9.40 394 THR A N 1
ATOM 2877 C CA . THR A 1 402 ? 23.330 -28.473 20.863 1.00 9.72 394 THR A CA 1
ATOM 2878 C C . THR A 1 402 ? 23.896 -27.116 21.248 1.00 10.77 394 THR A C 1
ATOM 2879 O O . THR A 1 402 ? 23.900 -26.210 20.406 1.00 10.30 394 THR A O 1
ATOM 2883 N N . LEU A 1 403 ? 24.449 -27.001 22.456 1.00 10.45 395 LEU A N 1
ATOM 2884 C CA . LEU A 1 403 ? 25.257 -25.817 22.844 1.00 11.46 395 LEU A CA 1
ATOM 2885 C C . LEU A 1 403 ? 26.702 -26.224 23.078 1.00 10.87 395 LEU A C 1
ATOM 2886 O O . LEU A 1 403 ? 26.939 -27.282 23.711 1.00 11.09 395 LEU A O 1
ATOM 2891 N N . TYR A 1 404 ? 27.626 -25.387 22.619 1.00 10.20 396 TYR A N 1
ATOM 2892 C CA . TYR A 1 404 ? 29.084 -25.608 22.714 1.00 10.76 396 TYR A CA 1
ATOM 2893 C C . TYR A 1 404 ? 29.740 -24.397 23.368 1.00 12.25 396 TYR A C 1
ATOM 2894 O O . TYR A 1 404 ? 29.357 -23.241 23.069 1.00 11.56 396 TYR A O 1
ATOM 2903 N N . LYS A 1 405 ? 30.756 -24.684 24.166 1.00 12.60 397 LYS A N 1
ATOM 2904 C CA . LYS A 1 405 ? 31.705 -23.684 24.721 1.00 14.26 397 LYS A CA 1
ATOM 2905 C C . LYS A 1 405 ? 33.080 -24.340 24.765 1.00 13.46 397 LYS A C 1
ATOM 2906 O O . LYS A 1 405 ? 33.157 -25.588 24.852 1.00 13.79 397 LYS A O 1
ATOM 2912 N N . MET A 1 406 ? 34.155 -23.551 24.753 1.00 13.92 398 MET A N 1
ATOM 2913 C CA . MET A 1 406 ? 35.494 -24.152 24.979 1.00 14.60 398 MET A CA 1
ATOM 2914 C C . MET A 1 406 ? 35.479 -24.854 26.354 1.00 15.00 398 MET A C 1
ATOM 2915 O O . MET A 1 406 ? 34.904 -24.325 27.337 1.00 16.13 398 MET A O 1
ATOM 2920 N N . GLY A 1 407 ? 36.092 -26.036 26.429 1.00 15.25 399 GLY A N 1
ATOM 2921 C CA . GLY A 1 407 ? 36.080 -26.888 27.630 1.00 15.83 399 GLY A CA 1
ATOM 2922 C C . GLY A 1 407 ? 36.959 -26.329 28.741 1.00 18.66 399 GLY A C 1
ATOM 2923 O O . GLY A 1 407 ? 36.620 -26.547 29.895 1.00 18.89 399 GLY A O 1
ATOM 2924 N N . PHE A 1 408 ? 38.060 -25.679 28.367 1.00 20.19 400 PHE A N 1
ATOM 2925 C CA . PHE A 1 408 ? 39.204 -25.310 29.256 1.00 23.12 400 PHE A CA 1
ATOM 2926 C C . PHE A 1 408 ? 39.702 -23.937 28.822 1.00 27.62 400 PHE A C 1
ATOM 2927 O O . PHE A 1 408 ? 40.772 -23.818 28.249 1.00 33.12 400 PHE A O 1
ATOM 2935 N N . PRO A 1 409 ? 38.904 -22.866 29.007 1.00 33.22 401 PRO A N 1
ATOM 2936 C CA . PRO A 1 409 ? 39.228 -21.564 28.413 1.00 37.48 401 PRO A CA 1
ATOM 2937 C C . PRO A 1 409 ? 40.438 -20.851 29.048 1.00 40.63 401 PRO A C 1
ATOM 2938 O O . PRO A 1 409 ? 40.785 -21.101 30.201 1.00 41.36 401 PRO A O 1
ATOM 2942 N N . ASN B 2 14 ? 31.694 -7.884 40.225 1.00 24.48 6 ASN B N 1
ATOM 2943 C CA . ASN B 2 14 ? 31.307 -7.750 41.664 1.00 19.73 6 ASN B CA 1
ATOM 2944 C C . ASN B 2 14 ? 30.046 -6.879 41.796 1.00 16.84 6 ASN B C 1
ATOM 2945 O O . ASN B 2 14 ? 29.978 -5.822 41.175 1.00 16.84 6 ASN B O 1
ATOM 2950 N N . ARG B 2 15 ? 29.098 -7.300 42.619 1.00 13.97 7 ARG B N 1
ATOM 2951 C CA . ARG B 2 15 ? 27.867 -6.520 42.906 1.00 12.54 7 ARG B CA 1
ATOM 2952 C C . ARG B 2 15 ? 28.263 -5.291 43.731 1.00 11.36 7 ARG B C 1
ATOM 2953 O O . ARG B 2 15 ? 29.227 -5.329 44.484 1.00 11.20 7 ARG B O 1
ATOM 2961 N N . VAL B 2 16 ? 27.496 -4.231 43.585 1.00 9.50 8 VAL B N 1
ATOM 2962 C CA . VAL B 2 16 ? 27.778 -2.940 44.266 1.00 8.92 8 VAL B CA 1
ATOM 2963 C C . VAL B 2 16 ? 26.528 -2.509 45.012 1.00 8.56 8 VAL B C 1
ATOM 2964 O O . VAL B 2 16 ? 25.436 -2.513 44.426 1.00 8.82 8 VAL B O 1
ATOM 2968 N N . PHE B 2 17 ? 26.686 -2.061 46.245 1.00 8.14 9 PHE B N 1
ATOM 2969 C CA . PHE B 2 17 ? 25.558 -1.631 47.102 1.00 8.57 9 PHE B CA 1
ATOM 2970 C C . PHE B 2 17 ? 25.826 -0.248 47.679 1.00 9.35 9 PHE B C 1
ATOM 2971 O O . PHE B 2 17 ? 26.943 0.048 48.147 1.00 10.19 9 PHE B O 1
ATOM 2979 N N . VAL B 2 18 ? 24.790 0.581 47.698 1.00 8.38 10 VAL B N 1
ATOM 2980 C CA . VAL B 2 18 ? 24.775 1.817 48.514 1.00 8.98 10 VAL B CA 1
ATOM 2981 C C . VAL B 2 18 ? 24.292 1.416 49.902 1.00 9.59 10 VAL B C 1
ATOM 2982 O O . VAL B 2 18 ? 23.156 0.955 50.026 1.00 10.20 10 VAL B O 1
ATOM 2986 N N . ILE B 2 19 ? 25.133 1.550 50.912 1.00 9.28 11 ILE B N 1
ATOM 2987 C CA . ILE B 2 19 ? 24.814 1.078 52.296 1.00 9.56 11 ILE B CA 1
ATOM 2988 C C . ILE B 2 19 ? 24.500 2.262 53.203 1.00 9.79 11 ILE B C 1
ATOM 2989 O O . ILE B 2 19 ? 24.057 2.021 54.334 1.00 10.69 11 ILE B O 1
ATOM 2994 N N . GLY B 2 20 ? 24.773 3.497 52.777 1.00 8.65 12 GLY B N 1
ATOM 2995 C CA . GLY B 2 20 ? 24.421 4.667 53.589 1.00 8.65 12 GLY B CA 1
ATOM 2996 C C . GLY B 2 20 ? 24.326 5.895 52.724 1.00 7.99 12 GLY B C 1
ATOM 2997 O O . GLY B 2 20 ? 25.135 6.015 51.803 1.00 7.71 12 GLY B O 1
ATOM 2998 N N . VAL B 2 21 ? 23.404 6.768 53.040 1.00 7.95 13 VAL B N 1
ATOM 2999 C CA . VAL B 2 21 ? 23.231 8.052 52.324 1.00 8.11 13 VAL B CA 1
ATOM 3000 C C . VAL B 2 21 ? 23.015 9.175 53.330 1.00 8.27 13 VAL B C 1
ATOM 3001 O O . VAL B 2 21 ? 22.537 8.963 54.452 1.00 8.05 13 VAL B O 1
ATOM 3005 N N . GLY B 2 22 ? 23.316 10.374 52.882 1.00 7.57 14 GLY B N 1
ATOM 3006 C CA . GLY B 2 22 ? 23.105 11.551 53.714 1.00 8.10 14 GLY B CA 1
ATOM 3007 C C . GLY B 2 22 ? 23.099 12.809 52.890 1.00 8.33 14 GLY B C 1
ATOM 3008 O O . GLY B 2 22 ? 23.765 12.864 51.861 1.00 9.55 14 GLY B O 1
ATOM 3009 N N . MET B 2 23 ? 22.386 13.817 53.345 1.00 8.36 15 MET B N 1
ATOM 3010 C CA . MET B 2 23 ? 22.420 15.113 52.659 1.00 9.16 15 MET B CA 1
ATOM 3011 C C . MET B 2 23 ? 22.090 16.223 53.643 1.00 9.15 15 MET B C 1
ATOM 3012 O O . MET B 2 23 ? 21.479 15.945 54.701 1.00 9.14 15 MET B O 1
ATOM 3017 N N . THR B 2 24 ? 22.515 17.420 53.315 1.00 8.47 16 THR B N 1
ATOM 3018 C CA . THR B 2 24 ? 22.048 18.646 53.982 1.00 8.92 16 THR B CA 1
ATOM 3019 C C . THR B 2 24 ? 20.707 19.049 53.413 1.00 9.50 16 THR B C 1
ATOM 3020 O O . THR B 2 24 ? 20.353 18.673 52.300 1.00 8.69 16 THR B O 1
ATOM 3024 N N . LYS B 2 25 ? 19.976 19.879 54.130 1.00 9.28 17 LYS B N 1
ATOM 3025 C CA A LYS B 2 25 ? 18.921 20.671 53.469 0.40 10.25 17 LYS B CA 1
ATOM 3026 C CA B LYS B 2 25 ? 18.921 20.664 53.459 0.60 10.30 17 LYS B CA 1
ATOM 3027 C C . LYS B 2 25 ? 19.560 21.462 52.323 1.00 9.66 17 LYS B C 1
ATOM 3028 O O . LYS B 2 25 ? 20.725 21.921 52.459 1.00 9.42 17 LYS B O 1
ATOM 3039 N N . PHE B 2 26 ? 18.832 21.649 51.242 1.00 9.70 18 PHE B N 1
ATOM 3040 C CA . PHE B 2 26 ? 19.279 22.495 50.124 1.00 9.84 18 PHE B CA 1
ATOM 3041 C C . PHE B 2 26 ? 18.654 23.863 50.352 1.00 11.05 18 PHE B C 1
ATOM 3042 O O . PHE B 2 26 ? 17.423 23.932 50.416 1.00 12.74 18 PHE B O 1
ATOM 3050 N N . GLU B 2 27 ? 19.464 24.887 50.534 1.00 11.09 19 GLU B N 1
ATOM 3051 C CA . GLU B 2 27 ? 18.978 26.234 50.923 1.00 12.94 19 GLU B CA 1
ATOM 3052 C C . GLU B 2 27 ? 19.425 27.309 49.947 1.00 12.83 19 GLU B C 1
ATOM 3053 O O . GLU B 2 27 ? 20.444 27.150 49.258 1.00 12.42 19 GLU B O 1
ATOM 3059 N N . LYS B 2 28 ? 18.692 28.421 49.936 1.00 13.44 20 LYS B N 1
ATOM 3060 C CA . LYS B 2 28 ? 19.121 29.610 49.168 1.00 15.42 20 LYS B CA 1
ATOM 3061 C C . LYS B 2 28 ? 20.532 29.989 49.591 1.00 15.47 20 LYS B C 1
ATOM 3062 O O . LYS B 2 28 ? 20.844 29.975 50.783 1.00 13.81 20 LYS B O 1
ATOM 3068 N N . PRO B 2 29 ? 21.421 30.349 48.643 1.00 15.94 21 PRO B N 1
ATOM 3069 C CA . PRO B 2 29 ? 22.763 30.815 49.010 1.00 18.31 21 PRO B CA 1
ATOM 3070 C C . PRO B 2 29 ? 22.697 31.946 50.044 1.00 18.99 21 PRO B C 1
ATOM 3071 O O . PRO B 2 29 ? 21.899 32.843 49.879 1.00 20.36 21 PRO B O 1
ATOM 3075 N N . GLY B 2 30 ? 23.488 31.840 51.109 1.00 21.21 22 GLY B N 1
ATOM 3076 C CA . GLY B 2 30 ? 23.521 32.837 52.199 1.00 23.10 22 GLY B CA 1
ATOM 3077 C C . GLY B 2 30 ? 22.434 32.653 53.253 1.00 23.53 22 GLY B C 1
ATOM 3078 O O . GLY B 2 30 ? 22.540 33.308 54.308 1.00 26.18 22 GLY B O 1
ATOM 3079 N N . ALA B 2 31 ? 21.427 31.784 53.053 1.00 19.83 23 ALA B N 1
ATOM 3080 C CA . ALA B 2 31 ? 20.378 31.537 54.069 1.00 19.09 23 ALA B CA 1
ATOM 3081 C C . ALA B 2 31 ? 20.975 30.885 55.319 1.00 20.17 23 ALA B C 1
ATOM 3082 O O . ALA B 2 31 ? 20.520 31.189 56.441 1.00 22.39 23 ALA B O 1
ATOM 3084 N N . ARG B 2 32 ? 21.923 29.965 55.136 1.00 17.46 24 ARG B N 1
ATOM 3085 C CA . ARG B 2 32 ? 22.616 29.270 56.232 1.00 17.29 24 ARG B CA 1
ATOM 3086 C C . ARG B 2 32 ? 24.051 29.797 56.266 1.00 18.87 24 ARG B C 1
ATOM 3087 O O . ARG B 2 32 ? 24.726 29.839 55.216 1.00 18.25 24 ARG B O 1
ATOM 3095 N N . ASP B 2 33 ? 24.505 30.160 57.456 1.00 17.30 25 ASP B N 1
ATOM 3096 C CA . ASP B 2 33 ? 25.848 30.754 57.664 1.00 18.24 25 ASP B CA 1
ATOM 3097 C C . ASP B 2 33 ? 26.862 29.614 57.814 1.00 19.21 25 ASP B C 1
ATOM 3098 O O . ASP B 2 33 ? 27.288 29.328 58.943 1.00 20.56 25 ASP B O 1
ATOM 3103 N N . ILE B 2 34 ? 27.209 28.959 56.704 1.00 18.17 26 ILE B N 1
ATOM 3104 C CA . ILE B 2 34 ? 28.015 27.704 56.703 1.00 18.31 26 ILE B CA 1
ATOM 3105 C C . ILE B 2 34 ? 28.886 27.730 55.445 1.00 16.04 26 ILE B C 1
ATOM 3106 O O . ILE B 2 34 ? 28.416 28.219 54.433 1.00 17.26 26 ILE B O 1
ATOM 3111 N N . ASP B 2 35 ? 30.111 27.217 55.504 1.00 14.41 27 ASP B N 1
ATOM 3112 C CA . ASP B 2 35 ? 30.963 27.104 54.291 1.00 14.31 27 ASP B CA 1
ATOM 3113 C C . ASP B 2 35 ? 31.011 25.629 53.883 1.00 12.51 27 ASP B C 1
ATOM 3114 O O . ASP B 2 35 ? 30.497 24.760 54.609 1.00 11.86 27 ASP B O 1
ATOM 3119 N N . TYR B 2 36 ? 31.638 25.340 52.752 1.00 11.31 28 TYR B N 1
ATOM 3120 C CA . TYR B 2 36 ? 31.547 23.991 52.155 1.00 10.74 28 TYR B CA 1
ATOM 3121 C C . TYR B 2 36 ? 32.145 22.929 53.079 1.00 10.37 28 TYR B C 1
ATOM 3122 O O . TYR B 2 36 ? 31.629 21.819 53.086 1.00 10.91 28 TYR B O 1
ATOM 3131 N N . PRO B 2 37 ? 33.236 23.129 53.861 1.00 10.08 29 PRO B N 1
ATOM 3132 C CA . PRO B 2 37 ? 33.695 22.052 54.740 1.00 10.26 29 PRO B CA 1
ATOM 3133 C C . PRO B 2 37 ? 32.619 21.590 55.730 1.00 11.04 29 PRO B C 1
ATOM 3134 O O . PRO B 2 37 ? 32.451 20.390 55.953 1.00 11.22 29 PRO B O 1
ATOM 3138 N N . ASP B 2 38 ? 31.891 22.529 56.327 1.00 11.82 30 ASP B N 1
ATOM 3139 C CA . ASP B 2 38 ? 30.852 22.157 57.313 1.00 12.82 30 ASP B CA 1
ATOM 3140 C C . ASP B 2 38 ? 29.629 21.529 56.613 1.00 11.14 30 ASP B C 1
ATOM 3141 O O . ASP B 2 38 ? 28.997 20.643 57.206 1.00 11.17 30 ASP B O 1
ATOM 3146 N N . MET B 2 39 ? 29.332 21.908 55.374 1.00 10.77 31 MET B N 1
ATOM 3147 C CA . MET B 2 39 ? 28.249 21.246 54.590 1.00 11.35 31 MET B CA 1
ATOM 3148 C C . MET B 2 39 ? 28.647 19.793 54.332 1.00 10.08 31 MET B C 1
ATOM 3149 O O . MET B 2 39 ? 27.854 18.850 54.521 1.00 9.96 31 MET B O 1
ATOM 3154 N N . ALA B 2 40 ? 29.877 19.591 53.864 1.00 9.51 32 ALA B N 1
ATOM 3155 C CA . ALA B 2 40 ? 30.426 18.238 53.635 1.00 9.95 32 ALA B CA 1
ATOM 3156 C C . ALA B 2 40 ? 30.406 17.416 54.918 1.00 9.96 32 ALA B C 1
ATOM 3157 O O . ALA B 2 40 ? 30.109 16.219 54.883 1.00 10.34 32 ALA B O 1
ATOM 3159 N N . LYS B 2 41 ? 30.781 18.014 56.048 1.00 10.01 33 LYS B N 1
ATOM 3160 C CA . LYS B 2 41 ? 30.797 17.308 57.336 1.00 10.40 33 LYS B CA 1
ATOM 3161 C C . LYS B 2 41 ? 29.394 16.770 57.621 1.00 10.54 33 LYS B C 1
ATOM 3162 O O . LYS B 2 41 ? 29.248 15.609 57.955 1.00 11.15 33 LYS B O 1
ATOM 3168 N N . GLU B 2 42 ? 28.376 17.601 57.455 1.00 10.51 34 GLU B N 1
ATOM 3169 C CA . GLU B 2 42 ? 27.006 17.166 57.806 1.00 10.82 34 GLU B CA 1
ATOM 3170 C C . GLU B 2 42 ? 26.588 16.010 56.891 1.00 9.90 34 GLU B C 1
ATOM 3171 O O . GLU B 2 42 ? 26.059 15.009 57.370 1.00 10.63 34 GLU B O 1
ATOM 3177 N N . ALA B 2 43 ? 26.768 16.161 55.588 1.00 9.26 35 ALA B N 1
ATOM 3178 C CA . ALA B 2 43 ? 26.308 15.102 54.661 1.00 9.01 35 ALA B CA 1
ATOM 3179 C C . ALA B 2 43 ? 27.126 13.830 54.899 1.00 9.45 35 ALA B C 1
ATOM 3180 O O . ALA B 2 43 ? 26.582 12.732 54.877 1.00 10.02 35 ALA B O 1
ATOM 3182 N N . GLY B 2 44 ? 28.443 13.970 54.999 1.00 9.31 36 GLY B N 1
ATOM 3183 C CA . GLY B 2 44 ? 29.342 12.828 55.139 1.00 9.61 36 GLY B CA 1
ATOM 3184 C C . GLY B 2 44 ? 29.094 12.086 56.422 1.00 9.22 36 GLY B C 1
ATOM 3185 O O . GLY B 2 44 ? 28.996 10.858 56.399 1.00 8.86 36 GLY B O 1
ATOM 3186 N N . GLN B 2 45 ? 28.964 12.816 57.523 1.00 9.28 37 GLN B N 1
ATOM 3187 C CA . GLN B 2 45 ? 28.695 12.151 58.824 1.00 10.85 37 GLN B CA 1
ATOM 3188 C C . GLN B 2 45 ? 27.320 11.473 58.792 1.00 9.96 37 GLN B C 1
ATOM 3189 O O . GLN B 2 45 ? 27.192 10.353 59.322 1.00 11.01 37 GLN B O 1
ATOM 3195 N N . ARG B 2 46 ? 26.330 12.067 58.128 1.00 9.53 38 ARG B N 1
ATOM 3196 C CA . ARG B 2 46 ? 25.008 11.429 57.998 1.00 9.80 38 ARG B CA 1
ATOM 3197 C C . ARG B 2 46 ? 25.127 10.134 57.197 1.00 8.95 38 ARG B C 1
ATOM 3198 O O . ARG B 2 46 ? 24.535 9.120 57.602 1.00 9.28 38 ARG B O 1
ATOM 3206 N N . ALA B 2 47 ? 25.888 10.109 56.114 1.00 9.08 39 ALA B N 1
ATOM 3207 C CA . ALA B 2 47 ? 26.006 8.893 55.295 1.00 8.97 39 ALA B CA 1
ATOM 3208 C C . ALA B 2 47 ? 26.721 7.786 56.078 1.00 8.84 39 ALA B C 1
ATOM 3209 O O . ALA B 2 47 ? 26.306 6.628 56.012 1.00 9.33 39 ALA B O 1
ATOM 3211 N N . LEU B 2 48 ? 27.786 8.133 56.788 1.00 9.00 40 LEU B N 1
ATOM 3212 C CA . LEU B 2 48 ? 28.581 7.154 57.568 1.00 9.38 40 LEU B CA 1
ATOM 3213 C C . LEU B 2 48 ? 27.683 6.589 58.674 1.00 9.68 40 LEU B C 1
ATOM 3214 O O . LEU B 2 48 ? 27.684 5.374 58.879 1.00 10.02 40 LEU B O 1
ATOM 3219 N N . ALA B 2 49 ? 26.965 7.459 59.363 1.00 10.54 41 ALA B N 1
ATOM 3220 C CA . ALA B 2 49 ? 26.063 7.030 60.458 1.00 11.42 41 ALA B CA 1
ATOM 3221 C C . ALA B 2 49 ? 24.954 6.122 59.929 1.00 11.05 41 ALA B C 1
ATOM 3222 O O . ALA B 2 49 ? 24.641 5.080 60.568 1.00 12.26 41 ALA B O 1
ATOM 3224 N N . ASP B 2 50 ? 24.353 6.475 58.800 1.00 10.43 42 ASP B N 1
ATOM 3225 C CA . ASP B 2 50 ? 23.294 5.667 58.147 1.00 11.18 42 ASP B CA 1
ATOM 3226 C C . ASP B 2 50 ? 23.869 4.300 57.782 1.00 11.38 42 ASP B C 1
ATOM 3227 O O . ASP B 2 50 ? 23.216 3.261 57.999 1.00 12.75 42 ASP B O 1
ATOM 3232 N N . ALA B 2 51 ? 25.098 4.259 57.268 1.00 11.02 43 ALA B N 1
ATOM 3233 C CA . ALA B 2 51 ? 25.773 2.995 56.931 1.00 12.10 43 ALA B CA 1
ATOM 3234 C C . ALA B 2 51 ? 26.122 2.191 58.191 1.00 13.27 43 ALA B C 1
ATOM 3235 O O . ALA B 2 51 ? 26.306 0.972 58.054 1.00 18.59 43 ALA B O 1
ATOM 3237 N N . GLY B 2 52 ? 26.325 2.840 59.332 1.00 12.15 44 GLY B N 1
ATOM 3238 C CA . GLY B 2 52 ? 26.763 2.175 60.578 1.00 13.62 44 GLY B CA 1
ATOM 3239 C C . GLY B 2 52 ? 28.263 1.946 60.609 1.00 14.11 44 GLY B C 1
ATOM 3240 O O . GLY B 2 52 ? 28.732 0.975 61.254 1.00 16.63 44 GLY B O 1
ATOM 3241 N N . ILE B 2 53 ? 29.038 2.813 59.958 1.00 12.80 45 ILE B N 1
ATOM 3242 C CA . ILE B 2 53 ? 30.518 2.672 59.885 1.00 13.06 45 ILE B CA 1
ATOM 3243 C C . ILE B 2 53 ? 31.199 3.971 60.303 1.00 12.41 45 ILE B C 1
ATOM 3244 O O . ILE B 2 53 ? 30.560 5.025 60.401 1.00 13.20 45 ILE B O 1
ATOM 3249 N N . LYS B 2 54 ? 32.501 3.862 60.549 1.00 12.61 46 LYS B N 1
ATOM 3250 C CA . LYS B 2 54 ? 33.357 5.032 60.817 1.00 13.74 46 LYS B CA 1
ATOM 3251 C C . LYS B 2 54 ? 34.076 5.388 59.512 1.00 11.17 46 LYS B C 1
ATOM 3252 O O . LYS B 2 54 ? 34.211 4.525 58.625 1.00 11.50 46 LYS B O 1
ATOM 3258 N N . TYR B 2 55 ? 34.562 6.619 59.441 1.00 11.19 47 TYR B N 1
ATOM 3259 C CA . TYR B 2 55 ? 35.395 7.068 58.298 1.00 11.15 47 TYR B CA 1
ATOM 3260 C C . TYR B 2 55 ? 36.586 6.143 58.086 1.00 11.39 47 TYR B C 1
ATOM 3261 O O . TYR B 2 55 ? 37.003 5.951 56.929 1.00 10.25 47 TYR B O 1
ATOM 3270 N N . SER B 2 56 ? 37.142 5.548 59.147 1.00 11.79 48 SER B N 1
ATOM 3271 C CA . SER B 2 56 ? 38.294 4.622 59.001 1.00 12.33 48 SER B CA 1
ATOM 3272 C C . SER B 2 56 ? 37.993 3.435 58.076 1.00 11.51 48 SER B C 1
ATOM 3273 O O . SER B 2 56 ? 38.964 2.812 57.560 1.00 13.65 48 SER B O 1
ATOM 3276 N N . ALA B 2 57 ? 36.726 3.079 57.848 1.00 10.36 49 ALA B N 1
ATOM 3277 C CA . ALA B 2 57 ? 36.355 1.968 56.950 1.00 10.14 49 ALA B CA 1
ATOM 3278 C C . ALA B 2 57 ? 36.435 2.391 55.479 1.00 9.72 49 ALA B C 1
ATOM 3279 O O . ALA B 2 57 ? 36.504 1.504 54.651 1.00 11.12 49 ALA B O 1
ATOM 3281 N N . ILE B 2 58 ? 36.400 3.684 55.186 1.00 9.65 50 ILE B N 1
ATOM 3282 C CA . ILE B 2 58 ? 36.431 4.190 53.782 1.00 9.49 50 ILE B CA 1
ATOM 3283 C C . ILE B 2 58 ? 37.834 3.932 53.216 1.00 8.63 50 ILE B C 1
ATOM 3284 O O . ILE B 2 58 ? 38.824 4.314 53.844 1.00 9.37 50 ILE B O 1
ATOM 3289 N N . GLN B 2 59 ? 37.910 3.383 52.006 1.00 8.83 51 GLN B N 1
ATOM 3290 C CA . GLN B 2 59 ? 39.220 3.009 51.410 1.00 9.17 51 GLN B CA 1
ATOM 3291 C C . GLN B 2 59 ? 39.595 3.976 50.299 1.00 8.96 51 GLN B C 1
ATOM 3292 O O . GLN B 2 59 ? 40.786 4.044 49.947 1.00 9.55 51 GLN B O 1
ATOM 3298 N N . GLN B 2 60 ? 38.645 4.720 49.764 1.00 8.10 52 GLN B N 1
ATOM 3299 C CA . GLN B 2 60 ? 38.897 5.725 48.711 1.00 8.60 52 GLN B CA 1
ATOM 3300 C C . GLN B 2 60 ? 37.705 6.672 48.706 1.00 8.55 52 GLN B C 1
ATOM 3301 O O . GLN B 2 60 ? 36.583 6.227 49.000 1.00 8.66 52 GLN B O 1
ATOM 3307 N N . ALA B 2 61 ? 37.937 7.948 48.443 1.00 8.05 53 ALA B N 1
ATOM 3308 C CA . ALA B 2 61 ? 36.881 8.964 48.360 1.00 8.45 53 ALA B CA 1
ATOM 3309 C C . ALA B 2 61 ? 36.936 9.636 47.003 1.00 8.38 53 ALA B C 1
ATOM 3310 O O . ALA B 2 61 ? 38.020 9.986 46.510 1.00 9.20 53 ALA B O 1
ATOM 3312 N N . CYS B 2 62 ? 35.758 9.824 46.441 1.00 8.90 54 CYS B N 1
ATOM 3313 C CA . CYS B 2 62 ? 35.519 10.477 45.139 1.00 9.20 54 CYS B CA 1
ATOM 3314 C C . CYS B 2 62 ? 34.688 11.702 45.466 1.00 8.00 54 CYS B C 1
ATOM 3315 O O . CYS B 2 62 ? 33.555 11.531 45.978 1.00 7.63 54 CYS B O 1
ATOM 3318 N N . VAL B 2 63 ? 35.233 12.900 45.290 1.00 7.21 55 VAL B N 1
ATOM 3319 C CA . VAL B 2 63 ? 34.587 14.148 45.765 1.00 7.52 55 VAL B CA 1
ATOM 3320 C C . VAL B 2 63 ? 34.265 15.051 44.577 1.00 7.13 55 VAL B C 1
ATOM 3321 O O . VAL B 2 63 ? 35.191 15.446 43.842 1.00 7.99 55 VAL B O 1
ATOM 3325 N N . GLY B 2 64 ? 32.999 15.401 44.396 1.00 7.37 56 GLY B N 1
ATOM 3326 C CA . GLY B 2 64 ? 32.528 16.255 43.288 1.00 7.35 56 GLY B CA 1
ATOM 3327 C C . GLY B 2 64 ? 32.159 17.649 43.732 1.00 7.77 56 GLY B C 1
ATOM 3328 O O . GLY B 2 64 ? 31.340 17.791 44.645 1.00 8.32 56 GLY B O 1
ATOM 3329 N N . TYR B 2 65 ? 32.663 18.659 43.062 1.00 7.22 57 TYR B N 1
ATOM 3330 C CA . TYR B 2 65 ? 32.239 20.061 43.226 1.00 7.56 57 TYR B CA 1
ATOM 3331 C C . TYR B 2 65 ? 32.671 20.767 41.950 1.00 8.17 57 TYR B C 1
ATOM 3332 O O . TYR B 2 65 ? 33.677 20.364 41.339 1.00 8.03 57 TYR B O 1
ATOM 3341 N N . VAL B 2 66 ? 31.959 21.799 41.579 1.00 8.51 58 VAL B N 1
ATOM 3342 C CA . VAL B 2 66 ? 32.252 22.567 40.337 1.00 10.15 58 VAL B CA 1
ATOM 3343 C C . VAL B 2 66 ? 33.029 23.818 40.695 1.00 10.33 58 VAL B C 1
ATOM 3344 O O . VAL B 2 66 ? 33.988 24.148 39.956 1.00 14.49 58 VAL B O 1
ATOM 3348 N N . TYR B 2 67 ? 32.632 24.531 41.724 1.00 11.07 59 TYR B N 1
ATOM 3349 C CA . TYR B 2 67 ? 33.236 25.839 42.055 1.00 12.11 59 TYR B CA 1
ATOM 3350 C C . TYR B 2 67 ? 34.213 25.667 43.202 1.00 12.97 59 TYR B C 1
ATOM 3351 O O . TYR B 2 67 ? 33.882 25.122 44.254 1.00 15.44 59 TYR B O 1
ATOM 3360 N N . GLY B 2 68 ? 35.445 26.086 42.970 1.00 12.39 60 GLY B N 1
ATOM 3361 C CA . GLY B 2 68 ? 36.469 26.057 44.015 1.00 11.57 60 GLY B CA 1
ATOM 3362 C C . GLY B 2 68 ? 37.819 25.775 43.417 1.00 11.40 60 GLY B C 1
ATOM 3363 O O . GLY B 2 68 ? 37.903 25.238 42.310 1.00 11.71 60 GLY B O 1
ATOM 3364 N N . ASP B 2 69 ? 38.843 26.068 44.191 1.00 11.46 61 ASP B N 1
ATOM 3365 C CA . ASP B 2 69 ? 40.235 25.754 43.810 1.00 11.69 61 ASP B CA 1
ATOM 3366 C C . ASP B 2 69 ? 40.402 24.231 43.855 1.00 10.33 61 ASP B C 1
ATOM 3367 O O . ASP B 2 69 ? 39.640 23.539 44.558 1.00 10.63 61 ASP B O 1
ATOM 3372 N N . SER B 2 70 ? 41.407 23.702 43.171 1.00 9.35 62 SER B N 1
ATOM 3373 C CA . SER B 2 70 ? 41.737 22.255 43.262 1.00 8.58 62 SER B CA 1
ATOM 3374 C C . SER B 2 70 ? 41.983 21.834 44.719 1.00 8.70 62 SER B C 1
ATOM 3375 O O . SER B 2 70 ? 42.565 22.603 45.463 1.00 9.62 62 SER B O 1
ATOM 3378 N N . THR B 2 71 ? 41.525 20.647 45.085 1.00 8.59 63 THR B N 1
ATOM 3379 C CA . THR B 2 71 ? 41.656 19.977 46.408 1.00 8.64 63 THR B CA 1
ATOM 3380 C C . THR B 2 71 ? 40.695 20.567 47.454 1.00 8.50 63 THR B C 1
ATOM 3381 O O . THR B 2 71 ? 40.877 20.296 48.637 1.00 9.00 63 THR B O 1
ATOM 3385 N N . CYS B 2 72 ? 39.597 21.174 47.035 1.00 8.30 64 CYS B N 1
ATOM 3386 C CA . CYS B 2 72 ? 38.499 21.461 47.994 1.00 8.65 64 CYS B CA 1
ATOM 3387 C C . CYS B 2 72 ? 37.987 20.142 48.601 1.00 8.63 64 CYS B C 1
ATOM 3388 O O . CYS B 2 72 ? 37.421 20.171 49.695 1.00 8.63 64 CYS B O 1
ATOM 3391 N N . GLY B 2 73 ? 38.066 19.006 47.898 1.00 8.73 65 GLY B N 1
ATOM 3392 C CA . GLY B 2 73 ? 37.587 17.728 48.451 1.00 8.74 65 GLY B CA 1
ATOM 3393 C C . GLY B 2 73 ? 38.343 17.351 49.705 1.00 8.81 65 GLY B C 1
ATOM 3394 O O . GLY B 2 73 ? 37.734 17.067 50.756 1.00 9.71 65 GLY B O 1
ATOM 3395 N N . GLN B 2 74 ? 39.670 17.349 49.625 1.00 8.44 66 GLN B N 1
ATOM 3396 C CA . GLN B 2 74 ? 40.512 17.097 50.814 1.00 8.28 66 GLN B CA 1
ATOM 3397 C C . GLN B 2 74 ? 40.160 18.139 51.875 1.00 8.86 66 GLN B C 1
ATOM 3398 O O . GLN B 2 74 ? 40.033 17.774 53.050 1.00 9.54 66 GLN B O 1
ATOM 3404 N N . ARG B 2 75 ? 40.042 19.404 51.488 1.00 8.76 67 ARG B N 1
ATOM 3405 C CA . ARG B 2 75 ? 39.854 20.476 52.506 1.00 8.82 67 ARG B CA 1
ATOM 3406 C C . ARG B 2 75 ? 38.531 20.236 53.235 1.00 10.16 67 ARG B C 1
ATOM 3407 O O . ARG B 2 75 ? 38.436 20.621 54.417 1.00 11.34 67 ARG B O 1
ATOM 3415 N N . ALA B 2 76 ? 37.566 19.652 52.548 1.00 10.48 68 ALA B N 1
ATOM 3416 C CA . ALA B 2 76 ? 36.209 19.397 53.087 1.00 11.14 68 ALA B CA 1
ATOM 3417 C C . ALA B 2 76 ? 36.179 18.161 53.977 1.00 12.71 68 ALA B C 1
ATOM 3418 O O . ALA B 2 76 ? 35.242 18.113 54.798 1.00 16.46 68 ALA B O 1
ATOM 3420 N N . ILE B 2 77 ? 37.066 17.189 53.780 1.00 12.06 69 ILE B N 1
ATOM 3421 C CA . ILE B 2 77 ? 37.107 15.864 54.493 1.00 13.24 69 ILE B CA 1
ATOM 3422 C C . ILE B 2 77 ? 38.051 15.920 55.699 1.00 11.98 69 ILE B C 1
ATOM 3423 O O . ILE B 2 77 ? 37.760 15.305 56.739 1.00 11.21 69 ILE B O 1
ATOM 3428 N N . TYR B 2 78 ? 39.246 16.477 55.515 1.00 11.23 70 TYR B N 1
ATOM 3429 C CA . TYR B 2 78 ? 40.391 16.237 56.420 1.00 10.88 70 TYR B CA 1
ATOM 3430 C C . TYR B 2 78 ? 40.050 16.573 57.871 1.00 11.72 70 TYR B C 1
ATOM 3431 O O . TYR B 2 78 ? 40.422 15.828 58.766 1.00 12.66 70 TYR B O 1
ATOM 3440 N N . HIS B 2 79 ? 39.348 17.670 58.084 1.00 13.37 71 HIS B N 1
ATOM 3441 C CA . HIS B 2 79 ? 39.264 18.282 59.442 1.00 14.61 71 HIS B CA 1
ATOM 3442 C C . HIS B 2 79 ? 37.912 17.956 60.070 1.00 17.21 71 HIS B C 1
ATOM 3443 O O . HIS B 2 79 ? 37.710 18.346 61.230 1.00 22.12 71 HIS B O 1
ATOM 3450 N N . SER B 2 80 ? 37.062 17.219 59.377 1.00 18.62 72 SER B N 1
ATOM 3451 C CA . SER B 2 80 ? 35.804 16.699 59.962 1.00 21.47 72 SER B CA 1
ATOM 3452 C C . SER B 2 80 ? 35.815 15.175 59.961 1.00 21.39 72 SER B C 1
ATOM 3453 O O . SER B 2 80 ? 35.716 14.547 61.062 1.00 28.30 72 SER B O 1
ATOM 3456 N N . LEU B 2 81 ? 35.953 14.554 58.798 1.00 17.19 73 LEU B N 1
ATOM 3457 C CA . LEU B 2 81 ? 35.849 13.081 58.746 1.00 15.02 73 LEU B CA 1
ATOM 3458 C C . LEU B 2 81 ? 37.160 12.444 59.234 1.00 14.03 73 LEU B C 1
ATOM 3459 O O . LEU B 2 81 ? 37.109 11.494 60.057 1.00 14.69 73 LEU B O 1
ATOM 3464 N N . GLY B 2 82 ? 38.330 12.927 58.787 1.00 12.43 74 GLY B N 1
ATOM 3465 C CA . GLY B 2 82 ? 39.599 12.365 59.270 1.00 12.37 74 GLY B CA 1
ATOM 3466 C C . GLY B 2 82 ? 40.729 12.493 58.270 1.00 12.20 74 GLY B C 1
ATOM 3467 O O . GLY B 2 82 ? 40.487 12.970 57.132 1.00 10.99 74 GLY B O 1
ATOM 3468 N N . LEU B 2 83 ? 41.912 12.076 58.701 1.00 12.16 75 LEU B N 1
ATOM 3469 C CA . LEU B 2 83 ? 43.186 12.107 57.936 1.00 11.63 75 LEU B CA 1
ATOM 3470 C C . LEU B 2 83 ? 43.720 10.674 57.852 1.00 11.99 75 LEU B C 1
ATOM 3471 O O . LEU B 2 83 ? 44.664 10.302 58.565 1.00 13.74 75 LEU B O 1
ATOM 3476 N N . SER B 2 84 ? 43.129 9.853 57.022 1.00 9.98 76 SER B N 1
ATOM 3477 C CA . SER B 2 84 ? 43.450 8.411 56.944 1.00 9.88 76 SER B CA 1
ATOM 3478 C C . SER B 2 84 ? 44.506 8.113 55.878 1.00 9.53 76 SER B C 1
ATOM 3479 O O . SER B 2 84 ? 44.975 6.961 55.829 1.00 11.05 76 SER B O 1
ATOM 3482 N N . GLY B 2 85 ? 44.814 9.072 55.010 1.00 8.82 77 GLY B N 1
ATOM 3483 C CA . GLY B 2 85 ? 45.823 8.861 53.965 1.00 8.37 77 GLY B CA 1
ATOM 3484 C C . GLY B 2 85 ? 45.289 8.188 52.715 1.00 8.57 77 GLY B C 1
ATOM 3485 O O . GLY B 2 85 ? 46.062 8.003 51.770 1.00 8.63 77 GLY B O 1
ATOM 3486 N N . ILE B 2 86 ? 43.993 7.886 52.648 1.00 8.43 78 ILE B N 1
ATOM 3487 C CA . ILE B 2 86 ? 43.397 7.154 51.497 1.00 7.93 78 ILE B CA 1
ATOM 3488 C C . ILE B 2 86 ? 43.459 8.009 50.225 1.00 7.54 78 ILE B C 1
ATOM 3489 O O . ILE B 2 86 ? 43.504 9.231 50.257 1.00 7.44 78 ILE B O 1
ATOM 3494 N N . PRO B 2 87 ? 43.363 7.375 49.045 1.00 7.49 79 PRO B N 1
ATOM 3495 C CA . PRO B 2 87 ? 43.218 8.144 47.818 1.00 7.40 79 PRO B CA 1
ATOM 3496 C C . PRO B 2 87 ? 41.968 9.024 47.880 1.00 7.50 79 PRO B C 1
ATOM 3497 O O . PRO B 2 87 ? 40.910 8.537 48.261 1.00 7.92 79 PRO B O 1
ATOM 3501 N N . ILE B 2 88 ? 42.100 10.275 47.471 1.00 7.26 80 ILE B N 1
ATOM 3502 C CA . ILE B 2 88 ? 40.980 11.248 47.368 1.00 7.46 80 ILE B CA 1
ATOM 3503 C C . ILE B 2 88 ? 41.144 11.905 46.012 1.00 7.45 80 ILE B C 1
ATOM 3504 O O . ILE B 2 88 ? 42.235 12.397 45.729 1.00 7.60 80 ILE B O 1
ATOM 3509 N N . ILE B 2 89 ? 40.119 11.819 45.179 1.00 7.53 81 ILE B N 1
ATOM 3510 C CA . ILE B 2 89 ? 40.143 12.427 43.838 1.00 8.15 81 ILE B CA 1
ATOM 3511 C C . ILE B 2 89 ? 39.005 13.436 43.746 1.00 7.59 81 ILE B C 1
ATOM 3512 O O . ILE B 2 89 ? 37.865 13.098 44.082 1.00 7.92 81 ILE B O 1
ATOM 3517 N N . ASN B 2 90 ? 39.326 14.618 43.267 1.00 7.14 82 ASN B N 1
ATOM 3518 C CA . ASN B 2 90 ? 38.360 15.705 43.018 1.00 7.02 82 ASN B CA 1
ATOM 3519 C C . ASN B 2 90 ? 37.871 15.582 41.581 1.00 7.72 82 ASN B C 1
ATOM 3520 O O . ASN B 2 90 ? 38.703 15.471 40.682 1.00 7.66 82 ASN B O 1
ATOM 3525 N N . VAL B 2 91 ? 36.561 15.519 41.390 1.00 7.16 83 VAL B N 1
ATOM 3526 C CA . VAL B 2 91 ? 35.970 15.267 40.052 1.00 7.55 83 VAL B CA 1
ATOM 3527 C C . VAL B 2 91 ? 34.922 16.317 39.747 1.00 7.50 83 VAL B C 1
ATOM 3528 O O . VAL B 2 91 ? 34.348 16.955 40.643 1.00 7.63 83 VAL B O 1
ATOM 3532 N N . ASN B 2 92 ? 34.672 16.502 38.456 1.00 7.41 84 ASN B N 1
ATOM 3533 C CA . ASN B 2 92 ? 33.600 17.422 38.044 1.00 7.35 84 ASN B CA 1
ATOM 3534 C C . ASN B 2 92 ? 33.064 17.020 36.671 1.00 6.96 84 ASN B C 1
ATOM 3535 O O . ASN B 2 92 ? 33.768 16.396 35.863 1.00 6.77 84 ASN B O 1
ATOM 3540 N N . ASN B 2 93 ? 31.829 17.433 36.435 1.00 6.88 85 ASN B N 1
ATOM 3541 C CA . ASN B 2 93 ? 31.108 17.234 35.158 1.00 7.34 85 ASN B CA 1
ATOM 3542 C C . ASN B 2 93 ? 29.899 18.145 35.186 1.00 7.45 85 ASN B C 1
ATOM 3543 O O . ASN B 2 93 ? 28.780 17.675 34.900 1.00 7.76 85 ASN B O 1
ATOM 3548 N N . ASN B 2 94 ? 30.088 19.408 35.553 1.00 7.83 86 ASN B N 1
ATOM 3549 C CA A ASN B 2 94 ? 28.976 20.380 35.605 0.70 8.05 86 ASN B CA 1
ATOM 3550 C CA B ASN B 2 94 ? 28.966 20.373 35.576 0.30 8.11 86 ASN B CA 1
ATOM 3551 C C . ASN B 2 94 ? 27.826 19.776 36.423 1.00 8.38 86 ASN B C 1
ATOM 3552 O O . ASN B 2 94 ? 28.088 19.276 37.513 1.00 8.11 86 ASN B O 1
ATOM 3571 N N . SER B 2 96 ? 26.104 17.120 36.447 1.00 7.43 88 SER B N 1
ATOM 3572 C CA . SER B 2 96 ? 26.175 15.665 36.778 1.00 7.04 88 SER B CA 1
ATOM 3573 C C . SER B 2 96 ? 27.449 15.349 37.578 1.00 7.12 88 SER B C 1
ATOM 3574 O O . SER B 2 96 ? 27.791 14.170 37.728 1.00 7.38 88 SER B O 1
ATOM 3577 N N . THR B 2 97 ? 28.038 16.360 38.212 1.00 7.17 89 THR B N 1
ATOM 3578 C CA . THR B 2 97 ? 29.206 16.172 39.097 1.00 7.21 89 THR B CA 1
ATOM 3579 C C . THR B 2 97 ? 28.919 15.131 40.179 1.00 7.22 89 THR B C 1
ATOM 3580 O O . THR B 2 97 ? 29.786 14.302 40.474 1.00 7.02 89 THR B O 1
ATOM 3584 N N . GLY B 2 98 ? 27.777 15.224 40.846 1.00 7.33 90 GLY B N 1
ATOM 3585 C CA . GLY B 2 98 ? 27.462 14.297 41.943 1.00 7.18 90 GLY B CA 1
ATOM 3586 C C . GLY B 2 98 ? 27.341 12.874 41.441 1.00 7.52 90 GLY B C 1
ATOM 3587 O O . GLY B 2 98 ? 27.877 11.924 42.101 1.00 7.26 90 GLY B O 1
ATOM 3588 N N . SER B 2 99 ? 26.676 12.650 40.312 1.00 7.50 91 SER B N 1
ATOM 3589 C CA . SER B 2 99 ? 26.588 11.281 39.761 1.00 7.47 91 SER B CA 1
ATOM 3590 C C . SER B 2 99 ? 27.941 10.809 39.253 1.00 7.42 91 SER B C 1
ATOM 3591 O O . SER B 2 99 ? 28.131 9.583 39.128 1.00 7.85 91 SER B O 1
ATOM 3594 N N . THR B 2 100 ? 28.821 11.742 38.884 1.00 7.18 92 THR B N 1
ATOM 3595 C CA . THR B 2 100 ? 30.188 11.393 38.449 1.00 7.06 92 THR B CA 1
ATOM 3596 C C . THR B 2 100 ? 30.962 10.811 39.625 1.00 7.19 92 THR B C 1
ATOM 3597 O O . THR B 2 100 ? 31.639 9.772 39.443 1.00 7.18 92 THR B O 1
ATOM 3601 N N . ALA B 2 101 ? 30.866 11.447 40.794 1.00 7.10 93 ALA B N 1
ATOM 3602 C CA . ALA B 2 101 ? 31.480 10.886 42.018 1.00 7.34 93 ALA B CA 1
ATOM 3603 C C . ALA B 2 101 ? 30.896 9.490 42.304 1.00 7.78 93 ALA B C 1
ATOM 3604 O O . ALA B 2 101 ? 31.641 8.566 42.660 1.00 8.33 93 ALA B O 1
ATOM 3606 N N . LEU B 2 102 ? 29.582 9.337 42.233 1.00 7.91 94 LEU B N 1
ATOM 3607 C CA . LEU B 2 102 ? 28.884 8.052 42.458 1.00 8.72 94 LEU B CA 1
ATOM 3608 C C . LEU B 2 102 ? 29.381 7.005 41.460 1.00 8.44 94 LEU B C 1
ATOM 3609 O O . LEU B 2 102 ? 29.661 5.873 41.856 1.00 9.35 94 LEU B O 1
ATOM 3614 N N . PHE B 2 103 ? 29.451 7.353 40.180 1.00 7.88 95 PHE B N 1
ATOM 3615 C CA . PHE B 2 103 ? 29.911 6.474 39.088 1.00 8.25 95 PHE B CA 1
ATOM 3616 C C . PHE B 2 103 ? 31.314 5.952 39.394 1.00 8.66 95 PHE B C 1
ATOM 3617 O O . PHE B 2 103 ? 31.584 4.740 39.264 1.00 8.15 95 PHE B O 1
ATOM 3625 N N . MET B 2 104 ? 32.223 6.856 39.757 1.00 8.88 96 MET B N 1
ATOM 3626 C CA . MET B 2 104 ? 33.597 6.428 40.070 1.00 10.17 96 MET B CA 1
ATOM 3627 C C . MET B 2 104 ? 33.583 5.469 41.256 1.00 9.75 96 MET B C 1
ATOM 3628 O O . MET B 2 104 ? 34.298 4.476 41.235 1.00 9.00 96 MET B O 1
ATOM 3633 N N . GLY B 2 105 ? 32.833 5.796 42.295 1.00 8.48 97 GLY B N 1
ATOM 3634 C CA . GLY B 2 105 ? 32.757 4.925 43.472 1.00 8.99 97 GLY B CA 1
ATOM 3635 C C . GLY B 2 105 ? 32.229 3.556 43.093 1.00 8.63 97 GLY B C 1
ATOM 3636 O O . GLY B 2 105 ? 32.788 2.531 43.540 1.00 9.40 97 GLY B O 1
ATOM 3637 N N . ARG B 2 106 ? 31.207 3.502 42.241 1.00 8.61 98 ARG B N 1
ATOM 3638 C CA . ARG B 2 106 ? 30.613 2.232 41.783 1.00 8.54 98 ARG B CA 1
ATOM 3639 C C . ARG B 2 106 ? 31.689 1.444 41.041 1.00 8.68 98 ARG B C 1
ATOM 3640 O O . ARG B 2 106 ? 31.809 0.240 41.274 1.00 8.69 98 ARG B O 1
ATOM 3648 N N . GLN B 2 107 ? 32.459 2.090 40.177 1.00 8.04 99 GLN B N 1
ATOM 3649 C CA . GLN B 2 107 ? 33.505 1.386 39.402 1.00 8.47 99 GLN B CA 1
ATOM 3650 C C . GLN B 2 107 ? 34.531 0.770 40.358 1.00 8.57 99 GLN B C 1
ATOM 3651 O O . GLN B 2 107 ? 34.992 -0.362 40.085 1.00 8.94 99 GLN B O 1
ATOM 3657 N N . LEU B 2 108 ? 34.906 1.483 41.423 1.00 8.02 100 LEU B N 1
ATOM 3658 C CA . LEU B 2 108 ? 35.901 0.977 42.390 1.00 8.47 100 LEU B CA 1
ATOM 3659 C C . LEU B 2 108 ? 35.402 -0.320 43.046 1.00 8.91 100 LEU B C 1
ATOM 3660 O O . LEU B 2 108 ? 36.198 -1.287 43.180 1.00 9.38 100 LEU B O 1
ATOM 3665 N N . ILE B 2 109 ? 34.144 -0.363 43.451 1.00 8.75 101 ILE B N 1
ATOM 3666 C CA . ILE B 2 109 ? 33.606 -1.597 44.077 1.00 8.97 101 ILE B CA 1
ATOM 3667 C C . ILE B 2 109 ? 33.458 -2.674 43.012 1.00 9.31 101 ILE B C 1
ATOM 3668 O O . ILE B 2 109 ? 33.898 -3.832 43.254 1.00 8.94 101 ILE B O 1
ATOM 3673 N N . GLN B 2 110 ? 32.868 -2.348 41.872 1.00 9.45 102 GLN B N 1
ATOM 3674 C CA . GLN B 2 110 ? 32.642 -3.347 40.799 1.00 10.60 102 GLN B CA 1
ATOM 3675 C C . GLN B 2 110 ? 33.964 -3.992 40.403 1.00 10.59 102 GLN B C 1
ATOM 3676 O O . GLN B 2 110 ? 33.960 -5.203 40.125 1.00 11.37 102 GLN B O 1
ATOM 3682 N N . GLY B 2 111 ? 35.047 -3.223 40.301 1.00 10.27 103 GLY B N 1
ATOM 3683 C CA . GLY B 2 111 ? 36.336 -3.765 39.831 1.00 10.64 103 GLY B CA 1
ATOM 3684 C C . GLY B 2 111 ? 37.099 -4.484 40.923 1.00 10.91 103 GLY B C 1
ATOM 3685 O O . GLY B 2 111 ? 38.195 -4.989 40.652 1.00 12.17 103 GLY B O 1
ATOM 3686 N N . GLY B 2 112 ? 36.616 -4.478 42.157 1.00 10.93 104 GLY B N 1
ATOM 3687 C CA . GLY B 2 112 ? 37.338 -5.097 43.276 1.00 11.56 104 GLY B CA 1
ATOM 3688 C C . GLY B 2 112 ? 38.547 -4.287 43.704 1.00 12.54 104 GLY B C 1
ATOM 3689 O O . GLY B 2 112 ? 39.457 -4.862 44.335 1.00 15.87 104 GLY B O 1
ATOM 3690 N N . LEU B 2 113 ? 38.591 -2.980 43.422 1.00 12.33 105 LEU B N 1
ATOM 3691 C CA . LEU B 2 113 ? 39.699 -2.077 43.852 1.00 12.82 105 LEU B CA 1
ATOM 3692 C C . LEU B 2 113 ? 39.541 -1.788 45.358 1.00 11.94 105 LEU B C 1
ATOM 3693 O O . LEU B 2 113 ? 40.515 -1.473 46.028 1.00 13.76 105 LEU B O 1
ATOM 3698 N N . ALA B 2 114 ? 38.310 -1.832 45.873 1.00 10.79 106 ALA B N 1
ATOM 3699 C CA . ALA B 2 114 ? 37.991 -1.485 47.272 1.00 10.93 106 ALA B CA 1
ATOM 3700 C C . ALA B 2 114 ? 36.741 -2.254 47.661 1.00 10.65 106 ALA B C 1
ATOM 3701 O O . ALA B 2 114 ? 35.995 -2.670 46.759 1.00 11.31 106 ALA B O 1
ATOM 3703 N N . ASP B 2 115 ? 36.543 -2.417 48.958 1.00 10.33 107 ASP B N 1
ATOM 3704 C CA . ASP B 2 115 ? 35.300 -2.982 49.537 1.00 10.95 107 ASP B CA 1
ATOM 3705 C C . ASP B 2 115 ? 34.399 -1.895 50.112 1.00 10.06 107 ASP B C 1
ATOM 3706 O O . ASP B 2 115 ? 33.210 -2.186 50.335 1.00 9.73 107 ASP B O 1
ATOM 3711 N N . CYS B 2 116 ? 34.884 -0.673 50.328 1.00 9.20 108 CYS B N 1
ATOM 3712 C CA . CYS B 2 116 ? 34.067 0.392 50.959 1.00 10.25 108 CYS B CA 1
ATOM 3713 C C . CYS B 2 116 ? 34.612 1.740 50.503 1.00 9.71 108 CYS B C 1
ATOM 3714 O O . CYS B 2 116 ? 35.819 1.977 50.677 1.00 9.82 108 CYS B O 1
ATOM 3717 N N . VAL B 2 117 ? 33.772 2.553 49.870 1.00 8.86 109 VAL B N 1
ATOM 3718 C CA . VAL B 2 117 ? 34.215 3.867 49.331 1.00 9.18 109 VAL B CA 1
ATOM 3719 C C . VAL B 2 117 ? 33.174 4.938 49.632 1.00 8.30 109 VAL B C 1
ATOM 3720 O O . VAL B 2 117 ? 31.988 4.633 49.907 1.00 7.54 109 VAL B O 1
ATOM 3724 N N . LEU B 2 118 ? 33.593 6.195 49.585 1.00 7.73 110 LEU B N 1
ATOM 3725 C CA . LEU B 2 118 ? 32.750 7.369 49.860 1.00 8.09 110 LEU B CA 1
ATOM 3726 C C . LEU B 2 118 ? 32.610 8.154 48.565 1.00 8.37 110 LEU B C 1
ATOM 3727 O O . LEU B 2 118 ? 33.649 8.511 47.968 1.00 9.17 110 LEU B O 1
ATOM 3732 N N . ALA B 2 119 ? 31.394 8.478 48.185 1.00 7.43 111 ALA B N 1
ATOM 3733 C CA . ALA B 2 119 ? 31.088 9.471 47.136 1.00 7.69 111 ALA B CA 1
ATOM 3734 C C . ALA B 2 119 ? 30.530 10.689 47.855 1.00 7.56 111 ALA B C 1
ATOM 3735 O O . ALA B 2 119 ? 29.515 10.520 48.576 1.00 7.91 111 ALA B O 1
ATOM 3737 N N . LEU B 2 120 ? 31.127 11.854 47.674 1.00 7.47 112 LEU B N 1
ATOM 3738 C CA . LEU B 2 120 ? 30.720 13.098 48.369 1.00 8.48 112 LEU B CA 1
ATOM 3739 C C . LEU B 2 120 ? 30.584 14.193 47.328 1.00 8.51 112 LEU B C 1
ATOM 3740 O O . LEU B 2 120 ? 31.444 14.261 46.455 1.00 7.45 112 LEU B O 1
ATOM 3745 N N . GLY B 2 121 ? 29.538 14.996 47.391 1.00 8.26 113 GLY B N 1
ATOM 3746 C CA . GLY B 2 121 ? 29.374 16.107 46.441 1.00 8.07 113 GLY B CA 1
ATOM 3747 C C . GLY B 2 121 ? 28.852 17.311 47.164 1.00 9.06 113 GLY B C 1
ATOM 3748 O O . GLY B 2 121 ? 28.049 17.145 48.075 1.00 9.33 113 GLY B O 1
ATOM 3749 N N . PHE B 2 122 ? 29.274 18.499 46.793 1.00 7.54 114 PHE B N 1
ATOM 3750 C CA . PHE B 2 122 ? 28.803 19.732 47.468 1.00 8.13 114 PHE B CA 1
ATOM 3751 C C . PHE B 2 122 ? 28.873 20.901 46.514 1.00 8.77 114 PHE B C 1
ATOM 3752 O O . PHE B 2 122 ? 29.591 20.862 45.515 1.00 8.23 114 PHE B O 1
ATOM 3760 N N . GLU B 2 123 ? 28.152 21.948 46.887 1.00 8.90 115 GLU B N 1
ATOM 3761 C CA . GLU B 2 123 ? 28.313 23.217 46.151 1.00 8.69 115 GLU B CA 1
ATOM 3762 C C . GLU B 2 123 ? 27.912 24.386 47.026 1.00 9.15 115 GLU B C 1
ATOM 3763 O O . GLU B 2 123 ? 26.867 24.332 47.695 1.00 9.24 115 GLU B O 1
ATOM 3769 N N . LYS B 2 124 ? 28.739 25.416 46.959 1.00 11.20 116 LYS B N 1
ATOM 3770 C CA . LYS B 2 124 ? 28.423 26.760 47.470 1.00 13.45 116 LYS B CA 1
ATOM 3771 C C . LYS B 2 124 ? 28.395 27.713 46.270 1.00 14.15 116 LYS B C 1
ATOM 3772 O O . LYS B 2 124 ? 29.430 27.822 45.594 1.00 14.68 116 LYS B O 1
ATOM 3778 N N . MET B 2 125 ? 27.220 28.307 46.021 1.00 18.42 117 MET B N 1
ATOM 3779 C CA . MET B 2 125 ? 26.823 29.023 44.770 1.00 25.39 117 MET B CA 1
ATOM 3780 C C . MET B 2 125 ? 26.485 30.476 45.121 1.00 31.97 117 MET B C 1
ATOM 3781 O O . MET B 2 125 ? 26.857 30.893 46.251 1.00 37.43 117 MET B O 1
ATOM 3786 N N . GLU B 2 126 ? 25.874 31.238 44.196 1.00 37.34 118 GLU B N 1
ATOM 3787 C CA . GLU B 2 126 ? 25.543 32.690 44.367 1.00 39.12 118 GLU B CA 1
ATOM 3788 C C . GLU B 2 126 ? 24.040 32.945 44.171 1.00 39.46 118 GLU B C 1
ATOM 3789 O O . GLU B 2 126 ? 23.414 32.155 43.434 1.00 39.47 118 GLU B O 1
ATOM 3795 N N . LYS B 2 133 ? 34.082 32.675 35.161 1.00 53.44 125 LYS B N 1
ATOM 3796 C CA . LYS B 2 133 ? 35.536 32.998 35.153 1.00 48.78 125 LYS B CA 1
ATOM 3797 C C . LYS B 2 133 ? 36.236 32.128 34.104 1.00 45.35 125 LYS B C 1
ATOM 3798 O O . LYS B 2 133 ? 35.565 31.254 33.519 1.00 45.07 125 LYS B O 1
ATOM 3804 N N . TYR B 2 134 ? 37.522 32.389 33.862 1.00 38.00 126 TYR B N 1
ATOM 3805 C CA . TYR B 2 134 ? 38.349 31.783 32.784 1.00 32.96 126 TYR B CA 1
ATOM 3806 C C . TYR B 2 134 ? 37.800 32.263 31.445 1.00 33.74 126 TYR B C 1
ATOM 3807 O O . TYR B 2 134 ? 37.408 31.455 30.583 1.00 33.04 126 TYR B O 1
ATOM 3816 N N . MET B 2 135 ? 37.834 33.582 31.292 1.00 30.56 127 MET B N 1
ATOM 3817 C CA . MET B 2 135 ? 37.435 34.294 30.062 1.00 32.61 127 MET B CA 1
ATOM 3818 C C . MET B 2 135 ? 38.602 34.291 29.070 1.00 30.33 127 MET B C 1
ATOM 3819 O O . MET B 2 135 ? 38.326 34.565 27.891 1.00 29.45 127 MET B O 1
ATOM 3824 N N . ASP B 2 136 ? 39.823 33.940 29.512 1.00 27.30 128 ASP B N 1
ATOM 3825 C CA . ASP B 2 136 ? 41.091 34.006 28.728 1.00 23.85 128 ASP B CA 1
ATOM 3826 C C . ASP B 2 136 ? 41.277 32.776 27.826 1.00 22.42 128 ASP B C 1
ATOM 3827 O O . ASP B 2 136 ? 42.369 32.609 27.238 1.00 22.04 128 ASP B O 1
ATOM 3832 N N . ARG B 2 137 ? 40.307 31.873 27.783 1.00 19.38 129 ARG B N 1
ATOM 3833 C CA . ARG B 2 137 ? 40.496 30.566 27.128 1.00 16.96 129 ARG B CA 1
ATOM 3834 C C . ARG B 2 137 ? 39.141 30.042 26.687 1.00 16.63 129 ARG B C 1
ATOM 3835 O O . ARG B 2 137 ? 38.110 30.618 27.097 1.00 18.70 129 ARG B O 1
ATOM 3843 N N . THR B 2 138 ? 39.179 29.015 25.853 1.00 17.15 130 THR B N 1
ATOM 3844 C CA . THR B 2 138 ? 37.978 28.375 25.287 1.00 14.92 130 THR B CA 1
ATOM 3845 C C . THR B 2 138 ? 36.991 28.028 26.412 1.00 14.61 130 THR B C 1
ATOM 3846 O O . THR B 2 138 ? 37.319 27.292 27.342 1.00 12.31 130 THR B O 1
ATOM 3850 N N . ASN B 2 139 ? 35.760 28.520 26.303 1.00 13.56 131 ASN B N 1
ATOM 3851 C CA . ASN B 2 139 ? 34.656 28.157 27.214 1.00 13.95 131 ASN B CA 1
ATOM 3852 C C . ASN B 2 139 ? 34.138 26.781 26.814 1.00 12.03 131 ASN B C 1
ATOM 3853 O O . ASN B 2 139 ? 33.773 26.584 25.666 1.00 12.90 131 ASN B O 1
ATOM 3858 N N . PRO B 2 140 ? 34.049 25.788 27.728 1.00 11.06 132 PRO B N 1
ATOM 3859 C CA . PRO B 2 140 ? 33.597 24.456 27.338 1.00 11.17 132 PRO B CA 1
ATOM 3860 C C . PRO B 2 140 ? 32.177 24.381 26.769 1.00 11.01 132 PRO B C 1
ATOM 3861 O O . PRO B 2 140 ? 31.867 23.382 26.142 1.00 11.24 132 PRO B O 1
ATOM 3865 N N . MET B 2 141 ? 31.349 25.413 26.969 1.00 12.11 133 MET B N 1
ATOM 3866 C CA A MET B 2 141 ? 29.941 25.380 26.484 0.40 12.20 133 MET B CA 1
ATOM 3867 C CA B MET B 2 141 ? 29.923 25.466 26.535 0.60 13.06 133 MET B CA 1
ATOM 3868 C C . MET B 2 141 ? 29.779 26.153 25.170 1.00 12.07 133 MET B C 1
ATOM 3869 O O . MET B 2 141 ? 28.650 26.207 24.662 1.00 11.68 133 MET B O 1
ATOM 3878 N N . ASP B 2 142 ? 30.864 26.677 24.611 1.00 11.37 134 ASP B N 1
ATOM 3879 C CA . ASP B 2 142 ? 30.747 27.596 23.440 1.00 11.34 134 ASP B CA 1
ATOM 3880 C C . ASP B 2 142 ? 30.076 26.905 22.249 1.00 10.76 134 ASP B C 1
ATOM 3881 O O . ASP B 2 142 ? 29.292 27.574 21.501 1.00 10.49 134 ASP B O 1
ATOM 3886 N N . LYS B 2 143 ? 30.429 25.658 21.972 1.00 10.55 135 LYS B N 1
ATOM 3887 C CA . LYS B 2 143 ? 29.911 24.957 20.770 1.00 10.85 135 LYS B CA 1
ATOM 3888 C C . LYS B 2 143 ? 28.480 24.447 20.997 1.00 10.79 135 LYS B C 1
ATOM 3889 O O . LYS B 2 143 ? 27.735 24.300 20.026 1.00 10.54 135 LYS B O 1
ATOM 3895 N N . HIS B 2 144 ? 28.092 24.181 22.235 1.00 10.87 136 HIS B N 1
ATOM 3896 C CA . HIS B 2 144 ? 26.688 23.863 22.583 1.00 10.43 136 HIS B CA 1
ATOM 3897 C C . HIS B 2 144 ? 25.846 25.110 22.330 1.00 10.63 136 HIS B C 1
ATOM 3898 O O . HIS B 2 144 ? 24.820 25.028 21.668 1.00 10.32 136 HIS B O 1
ATOM 3905 N N . MET B 2 145 ? 26.257 26.246 22.873 1.00 10.93 137 MET B N 1
ATOM 3906 C CA A MET B 2 145 ? 25.489 27.511 22.732 0.50 12.46 137 MET B CA 1
ATOM 3907 C CA B MET B 2 145 ? 25.504 27.522 22.734 0.50 11.27 137 MET B CA 1
ATOM 3908 C C . MET B 2 145 ? 25.420 27.904 21.253 1.00 11.77 137 MET B C 1
ATOM 3909 O O . MET B 2 145 ? 24.378 28.450 20.847 1.00 11.77 137 MET B O 1
ATOM 3918 N N . GLU B 2 146 ? 26.459 27.612 20.469 1.00 10.91 138 GLU B N 1
ATOM 3919 C CA . GLU B 2 146 ? 26.452 27.930 19.012 1.00 11.28 138 GLU B CA 1
ATOM 3920 C C . GLU B 2 146 ? 25.226 27.286 18.349 1.00 11.54 138 GLU B C 1
ATOM 3921 O O . GLU B 2 146 ? 24.562 27.911 17.470 1.00 11.26 138 GLU B O 1
ATOM 3927 N N . VAL B 2 147 ? 24.908 26.048 18.702 1.00 11.15 139 VAL B N 1
ATOM 3928 C CA . VAL B 2 147 ? 23.754 25.339 18.094 1.00 11.10 139 VAL B CA 1
ATOM 3929 C C . VAL B 2 147 ? 22.472 26.114 18.393 1.00 10.59 139 VAL B C 1
ATOM 3930 O O . VAL B 2 147 ? 21.671 26.360 17.480 1.00 11.20 139 VAL B O 1
ATOM 3934 N N . MET B 2 148 ? 22.269 26.495 19.642 1.00 10.16 140 MET B N 1
ATOM 3935 C CA . MET B 2 148 ? 21.036 27.169 20.071 1.00 10.81 140 MET B CA 1
ATOM 3936 C C . MET B 2 148 ? 20.937 28.525 19.373 1.00 10.61 140 MET B C 1
ATOM 3937 O O . MET B 2 148 ? 19.862 28.879 18.874 1.00 11.23 140 MET B O 1
ATOM 3942 N N . ILE B 2 149 ? 22.018 29.286 19.399 1.00 10.01 141 ILE B N 1
ATOM 3943 C CA . ILE B 2 149 ? 21.957 30.692 18.921 1.00 9.78 141 ILE B CA 1
ATOM 3944 C C . ILE B 2 149 ? 21.736 30.664 17.411 1.00 9.95 141 ILE B C 1
ATOM 3945 O O . ILE B 2 149 ? 20.988 31.507 16.911 1.00 10.03 141 ILE B O 1
ATOM 3950 N N . ASN B 2 150 ? 22.340 29.733 16.683 1.00 10.43 142 ASN B N 1
ATOM 3951 C CA . ASN B 2 150 ? 22.150 29.680 15.216 1.00 11.30 142 ASN B CA 1
ATOM 3952 C C . ASN B 2 150 ? 20.702 29.327 14.891 1.00 11.80 142 ASN B C 1
ATOM 3953 O O . ASN B 2 150 ? 20.217 29.784 13.839 1.00 13.62 142 ASN B O 1
ATOM 3958 N N . ARG B 2 151 ? 19.998 28.597 15.748 1.00 11.87 143 ARG B N 1
ATOM 3959 C CA A ARG B 2 151 ? 18.587 28.258 15.450 0.50 12.79 143 ARG B CA 1
ATOM 3960 C CA B ARG B 2 151 ? 18.581 28.236 15.478 0.50 12.51 143 ARG B CA 1
ATOM 3961 C C . ARG B 2 151 ? 17.658 29.383 15.910 1.00 12.23 143 ARG B C 1
ATOM 3962 O O . ARG B 2 151 ? 16.767 29.751 15.129 1.00 12.53 143 ARG B O 1
ATOM 3977 N N . TYR B 2 152 ? 17.834 29.898 17.126 1.00 11.60 144 TYR B N 1
ATOM 3978 C CA . TYR B 2 152 ? 16.799 30.732 17.786 1.00 12.03 144 TYR B CA 1
ATOM 3979 C C . TYR B 2 152 ? 17.256 32.143 18.120 1.00 12.00 144 TYR B C 1
ATOM 3980 O O . TYR B 2 152 ? 16.417 32.945 18.561 1.00 13.75 144 TYR B O 1
ATOM 3989 N N . GLY B 2 153 ? 18.529 32.452 17.934 1.00 11.21 145 GLY B N 1
ATOM 3990 C CA . GLY B 2 153 ? 19.093 33.713 18.404 1.00 11.37 145 GLY B CA 1
ATOM 3991 C C . GLY B 2 153 ? 19.402 33.692 19.889 1.00 11.29 145 GLY B C 1
ATOM 3992 O O . GLY B 2 153 ? 19.356 32.617 20.519 1.00 11.60 145 GLY B O 1
ATOM 3993 N N . LEU B 2 154 ? 19.679 34.861 20.447 1.00 11.81 146 LEU B N 1
ATOM 3994 C CA . LEU B 2 154 ? 20.146 35.032 21.844 1.00 12.09 146 LEU B CA 1
ATOM 3995 C C . LEU B 2 154 ? 19.351 36.138 22.510 1.00 13.44 146 LEU B C 1
ATOM 3996 O O . LEU B 2 154 ? 19.339 37.279 22.006 1.00 12.36 146 LEU B O 1
ATOM 4001 N N . ALA B 2 155 ? 18.647 35.786 23.569 1.00 15.70 147 ALA B N 1
ATOM 4002 C CA . ALA B 2 155 ? 17.891 36.739 24.406 1.00 16.15 147 ALA B CA 1
ATOM 4003 C C . ALA B 2 155 ? 18.787 37.278 25.514 1.00 17.41 147 ALA B C 1
ATOM 4004 O O . ALA B 2 155 ? 19.847 36.696 25.818 1.00 17.36 147 ALA B O 1
ATOM 4006 N N . ALA B 2 156 ? 18.346 38.378 26.124 1.00 19.63 148 ALA B N 1
ATOM 4007 C CA . ALA B 2 156 ? 19.023 39.044 27.258 1.00 21.86 148 ALA B CA 1
ATOM 4008 C C . ALA B 2 156 ? 18.553 38.390 28.563 1.00 24.36 148 ALA B C 1
ATOM 4009 O O . ALA B 2 156 ? 17.989 39.093 29.427 1.00 26.11 148 ALA B O 1
ATOM 4011 N N . VAL B 2 157 ? 18.714 37.072 28.667 1.00 22.07 149 VAL B N 1
ATOM 4012 C CA . VAL B 2 157 ? 18.399 36.267 29.888 1.00 22.83 149 VAL B CA 1
ATOM 4013 C C . VAL B 2 157 ? 19.525 35.252 30.044 1.00 21.07 149 VAL B C 1
ATOM 4014 O O . VAL B 2 157 ? 20.301 35.034 29.117 1.00 18.86 149 VAL B O 1
ATOM 4018 N N . PRO B 2 158 ? 19.720 34.627 31.220 1.00 20.34 150 PRO B N 1
ATOM 4019 C CA . PRO B 2 158 ? 20.815 33.670 31.376 1.00 19.37 150 PRO B CA 1
ATOM 4020 C C . PRO B 2 158 ? 20.730 32.558 30.321 1.00 16.67 150 PRO B C 1
ATOM 4021 O O . PRO B 2 158 ? 19.644 32.268 29.851 1.00 17.75 150 PRO B O 1
ATOM 4025 N N . ALA B 2 159 ? 21.861 31.932 30.035 1.00 17.16 151 ALA B N 1
ATOM 4026 C CA . ALA B 2 159 ? 22.000 30.891 28.997 1.00 16.00 151 ALA B CA 1
ATOM 4027 C C . ALA B 2 159 ? 21.130 29.673 29.324 1.00 14.70 151 ALA B C 1
ATOM 4028 O O . ALA B 2 159 ? 20.508 29.163 28.404 1.00 13.16 151 ALA B O 1
ATOM 4030 N N . ALA B 2 160 ? 21.134 29.176 30.560 1.00 13.93 152 ALA B N 1
ATOM 4031 C CA . ALA B 2 160 ? 20.523 27.853 30.849 1.00 13.47 152 ALA B CA 1
ATOM 4032 C C . ALA B 2 160 ? 19.041 27.846 30.479 1.00 13.08 152 ALA B C 1
ATOM 4033 O O . ALA B 2 160 ? 18.571 26.962 29.777 1.00 12.95 152 ALA B O 1
ATOM 4035 N N . PRO B 2 161 ? 18.191 28.782 30.943 1.00 13.65 153 PRO B N 1
ATOM 4036 C CA . PRO B 2 161 ? 16.781 28.718 30.565 1.00 13.16 153 PRO B CA 1
ATOM 4037 C C . PRO B 2 161 ? 16.553 28.859 29.054 1.00 13.02 153 PRO B C 1
ATOM 4038 O O . PRO B 2 161 ? 15.617 28.309 28.533 1.00 12.49 153 PRO B O 1
ATOM 4042 N N . GLN B 2 162 ? 17.425 29.591 28.361 1.00 13.51 154 GLN B N 1
ATOM 4043 C CA . GLN B 2 162 ? 17.348 29.635 26.883 1.00 13.70 154 GLN B CA 1
ATOM 4044 C C . GLN B 2 162 ? 17.595 28.245 26.282 1.00 13.21 154 GLN B C 1
ATOM 4045 O O . GLN B 2 162 ? 16.875 27.852 25.345 1.00 12.47 154 GLN B O 1
ATOM 4051 N N . MET B 2 163 ? 18.617 27.542 26.750 1.00 12.81 155 MET B N 1
ATOM 4052 C CA . MET B 2 163 ? 18.982 26.246 26.126 1.00 13.20 155 MET B CA 1
ATOM 4053 C C . MET B 2 163 ? 17.811 25.271 26.278 1.00 12.18 155 MET B C 1
ATOM 4054 O O . MET B 2 163 ? 17.370 24.665 25.295 1.00 12.40 155 MET B O 1
ATOM 4059 N N . PHE B 2 164 ? 17.296 25.152 27.502 1.00 12.51 156 PHE B N 1
ATOM 4060 C CA . PHE B 2 164 ? 16.223 24.170 27.769 1.00 11.81 156 PHE B CA 1
ATOM 4061 C C . PHE B 2 164 ? 14.869 24.695 27.295 1.00 11.22 156 PHE B C 1
ATOM 4062 O O . PHE B 2 164 ? 14.066 23.919 26.794 1.00 11.95 156 PHE B O 1
ATOM 4070 N N . GLY B 2 165 ? 14.602 25.991 27.413 1.00 11.22 157 GLY B N 1
ATOM 4071 C CA . GLY B 2 165 ? 13.377 26.570 26.848 1.00 11.61 157 GLY B CA 1
ATOM 4072 C C . GLY B 2 165 ? 13.326 26.327 25.350 1.00 12.14 157 GLY B C 1
ATOM 4073 O O . GLY B 2 165 ? 12.289 25.933 24.818 1.00 12.30 157 GLY B O 1
ATOM 4074 N N . ASN B 2 166 ? 14.447 26.530 24.665 1.00 11.39 158 ASN B N 1
ATOM 4075 C CA . ASN B 2 166 ? 14.486 26.323 23.194 1.00 11.54 158 ASN B CA 1
ATOM 4076 C C . ASN B 2 166 ? 14.319 24.848 22.831 1.00 11.52 158 ASN B C 1
ATOM 4077 O O . ASN B 2 166 ? 13.685 24.533 21.814 1.00 10.62 158 ASN B O 1
ATOM 4082 N N . ALA B 2 167 ? 14.833 23.927 23.650 1.00 11.01 159 ALA B N 1
ATOM 4083 C CA . ALA B 2 167 ? 14.556 22.491 23.457 1.00 11.14 159 ALA B CA 1
ATOM 4084 C C . ALA B 2 167 ? 13.047 22.247 23.558 1.00 10.90 159 ALA B C 1
ATOM 4085 O O . ALA B 2 167 ? 12.502 21.475 22.780 1.00 11.26 159 ALA B O 1
ATOM 4087 N N . GLY B 2 168 ? 12.389 22.870 24.532 1.00 10.77 160 GLY B N 1
ATOM 4088 C CA . GLY B 2 168 ? 10.931 22.738 24.662 1.00 10.86 160 GLY B CA 1
ATOM 4089 C C . GLY B 2 168 ? 10.194 23.328 23.472 1.00 11.46 160 GLY B C 1
ATOM 4090 O O . GLY B 2 168 ? 9.207 22.710 23.005 1.00 11.76 160 GLY B O 1
ATOM 4091 N N . ARG B 2 169 ? 10.660 24.470 22.990 1.00 13.13 161 ARG B N 1
ATOM 4092 C CA . ARG B 2 169 ? 10.097 25.069 21.748 1.00 13.53 161 ARG B CA 1
ATOM 4093 C C . ARG B 2 169 ? 10.225 24.067 20.594 1.00 13.38 161 ARG B C 1
ATOM 4094 O O . ARG B 2 169 ? 9.255 23.929 19.823 1.00 14.57 161 ARG B O 1
ATOM 4102 N N . GLU B 2 170 ? 11.358 23.408 20.425 1.00 12.47 162 GLU B N 1
ATOM 4103 C CA . GLU B 2 170 ? 11.550 22.412 19.347 1.00 13.04 162 GLU B CA 1
ATOM 4104 C C . GLU B 2 170 ? 10.516 21.299 19.496 1.00 13.22 162 GLU B C 1
ATOM 4105 O O . GLU B 2 170 ? 9.942 20.826 18.499 1.00 13.60 162 GLU B O 1
ATOM 4111 N N . HIS B 2 171 ? 10.284 20.857 20.728 1.00 12.48 163 HIS B N 1
ATOM 4112 C CA . HIS B 2 171 ? 9.318 19.767 20.995 1.00 12.94 163 HIS B CA 1
ATOM 4113 C C . HIS B 2 171 ? 7.915 20.216 20.598 1.00 14.10 163 HIS B C 1
ATOM 4114 O O . HIS B 2 171 ? 7.172 19.434 19.999 1.00 14.34 163 HIS B O 1
ATOM 4121 N N . MET B 2 172 ? 7.549 21.438 20.916 1.00 13.45 164 MET B N 1
ATOM 4122 C CA . MET B 2 172 ? 6.216 21.962 20.536 1.00 15.17 164 MET B CA 1
ATOM 4123 C C . MET B 2 172 ? 6.130 22.048 19.007 1.00 16.09 164 MET B C 1
ATOM 4124 O O . MET B 2 172 ? 5.078 21.646 18.475 1.00 16.92 164 MET B O 1
ATOM 4129 N N . GLU B 2 173 ? 7.183 22.497 18.336 1.00 16.30 165 GLU B N 1
ATOM 4130 C CA . GLU B 2 173 ? 7.184 22.632 16.848 1.00 18.55 165 GLU B CA 1
ATOM 4131 C C . GLU B 2 173 ? 6.973 21.258 16.211 1.00 20.00 165 GLU B C 1
ATOM 4132 O O . GLU B 2 173 ? 6.201 21.153 15.250 1.00 20.49 165 GLU B O 1
ATOM 4138 N N . LYS B 2 174 ? 7.634 20.230 16.722 1.00 18.44 166 LYS B N 1
ATOM 4139 C CA . LYS B 2 174 ? 7.663 18.899 16.079 1.00 19.99 166 LYS B CA 1
ATOM 4140 C C . LYS B 2 174 ? 6.394 18.124 16.421 1.00 18.43 166 LYS B C 1
ATOM 4141 O O . LYS B 2 174 ? 5.940 17.354 15.562 1.00 18.99 166 LYS B O 1
ATOM 4147 N N . TYR B 2 175 ? 5.880 18.256 17.642 1.00 17.88 167 TYR B N 1
ATOM 4148 C CA . TYR B 2 175 ? 4.901 17.291 18.201 1.00 16.48 167 TYR B CA 1
ATOM 4149 C C . TYR B 2 175 ? 3.588 17.918 18.667 1.00 17.08 167 TYR B C 1
ATOM 4150 O O . TYR B 2 175 ? 2.676 17.125 18.928 1.00 18.20 167 TYR B O 1
ATOM 4159 N N . GLY B 2 176 ? 3.505 19.232 18.809 1.00 16.13 168 GLY B N 1
ATOM 4160 C CA . GLY B 2 176 ? 2.256 19.924 19.191 1.00 16.12 168 GLY B CA 1
ATOM 4161 C C . GLY B 2 176 ? 1.991 19.884 20.685 1.00 17.14 168 GLY B C 1
ATOM 4162 O O . GLY B 2 176 ? 0.876 20.212 21.102 1.00 18.46 168 GLY B O 1
ATOM 4163 N N . THR B 2 177 ? 2.997 19.521 21.483 1.00 15.29 169 THR B N 1
ATOM 4164 C CA . THR B 2 177 ? 3.000 19.756 22.947 1.00 16.00 169 THR B CA 1
ATOM 4165 C C . THR B 2 177 ? 2.550 21.194 23.208 1.00 15.61 169 THR B C 1
ATOM 4166 O O . THR B 2 177 ? 2.909 22.102 22.401 1.00 15.81 169 THR B O 1
ATOM 4170 N N . LYS B 2 178 ? 1.789 21.415 24.275 1.00 17.40 170 LYS B N 1
ATOM 4171 C CA . LYS B 2 178 ? 1.273 22.763 24.631 1.00 18.18 170 LYS B CA 1
ATOM 4172 C C . LYS B 2 178 ? 2.129 23.372 25.731 1.00 16.90 170 LYS B C 1
ATOM 4173 O O . LYS B 2 178 ? 2.687 22.647 26.564 1.00 14.64 170 LYS B O 1
ATOM 4179 N N . PRO B 2 179 ? 2.217 24.715 25.823 1.00 15.41 171 PRO B N 1
ATOM 4180 C CA . PRO B 2 179 ? 2.920 25.357 26.930 1.00 16.26 171 PRO B CA 1
ATOM 4181 C C . PRO B 2 179 ? 2.432 24.831 28.291 1.00 15.43 171 PRO B C 1
ATOM 4182 O O . PRO B 2 179 ? 3.214 24.698 29.219 1.00 15.91 171 PRO B O 1
ATOM 4186 N N . GLU B 2 180 ? 1.145 24.522 28.394 1.00 14.97 172 GLU B N 1
ATOM 4187 C CA A GLU B 2 180 ? 0.472 24.065 29.641 0.40 15.22 172 GLU B CA 1
ATOM 4188 C CA B GLU B 2 180 ? 0.534 24.113 29.673 0.60 14.76 172 GLU B CA 1
ATOM 4189 C C . GLU B 2 180 ? 1.099 22.743 30.091 1.00 13.49 172 GLU B C 1
ATOM 4190 O O . GLU B 2 180 ? 1.134 22.488 31.275 1.00 13.59 172 GLU B O 1
ATOM 4201 N N . HIS B 2 181 ? 1.562 21.917 29.154 1.00 12.63 173 HIS B N 1
ATOM 4202 C CA . HIS B 2 181 ? 2.182 20.620 29.513 1.00 12.58 173 HIS B CA 1
ATOM 4203 C C . HIS B 2 181 ? 3.440 20.859 30.360 1.00 11.03 173 HIS B C 1
ATOM 4204 O O . HIS B 2 181 ? 3.644 20.150 31.370 1.00 10.51 173 HIS B O 1
ATOM 4211 N N . PHE B 2 182 ? 4.250 21.837 29.983 1.00 11.11 174 PHE B N 1
ATOM 4212 C CA . PHE B 2 182 ? 5.483 22.199 30.728 1.00 10.76 174 PHE B CA 1
ATOM 4213 C C . PHE B 2 182 ? 5.088 22.723 32.101 1.00 10.72 174 PHE B C 1
ATOM 4214 O O . PHE B 2 182 ? 5.688 22.333 33.105 1.00 10.37 174 PHE B O 1
ATOM 4222 N N . ALA B 2 183 ? 4.073 23.592 32.179 1.00 10.58 175 ALA B N 1
ATOM 4223 C CA . ALA B 2 183 ? 3.612 24.128 33.465 1.00 10.32 175 ALA B CA 1
ATOM 4224 C C . ALA B 2 183 ? 3.088 22.995 34.356 1.00 9.77 175 ALA B C 1
ATOM 4225 O O . ALA B 2 183 ? 3.350 23.025 35.577 1.00 10.30 175 ALA B O 1
ATOM 4227 N N . LYS B 2 184 ? 2.378 22.012 33.803 1.00 10.35 176 LYS B N 1
ATOM 4228 C CA . LYS B 2 184 ? 1.884 20.852 34.581 1.00 10.64 176 LYS B CA 1
ATOM 4229 C C . LYS B 2 184 ? 3.035 20.027 35.163 1.00 10.10 176 LYS B C 1
ATOM 4230 O O . LYS B 2 184 ? 2.900 19.542 36.298 1.00 9.97 176 LYS B O 1
ATOM 4236 N N . VAL B 2 185 ? 4.135 19.856 34.431 1.00 9.88 177 VAL B N 1
ATOM 4237 C CA . VAL B 2 185 ? 5.307 19.142 35.015 1.00 10.15 177 VAL B CA 1
ATOM 4238 C C . VAL B 2 185 ? 5.826 19.929 36.227 1.00 9.67 177 VAL B C 1
ATOM 4239 O O . VAL B 2 185 ? 6.084 19.337 37.283 1.00 10.19 177 VAL B O 1
ATOM 4243 N N . ALA B 2 186 ? 5.959 21.247 36.140 1.00 9.66 178 ALA B N 1
ATOM 4244 C CA . ALA B 2 186 ? 6.456 22.049 37.274 1.00 9.93 178 ALA B CA 1
ATOM 4245 C C . ALA B 2 186 ? 5.459 22.006 38.427 1.00 9.76 178 ALA B C 1
ATOM 4246 O O . ALA B 2 186 ? 5.880 21.899 39.560 1.00 10.02 178 ALA B O 1
ATOM 4248 N N . TRP B 2 187 ? 4.168 22.115 38.140 1.00 10.61 179 TRP B N 1
ATOM 4249 C CA . TRP B 2 187 ? 3.092 21.989 39.154 1.00 11.38 179 TRP B CA 1
ATOM 4250 C C . TRP B 2 187 ? 3.289 20.696 39.956 1.00 10.13 179 TRP B C 1
ATOM 4251 O O . TRP B 2 187 ? 3.249 20.729 41.210 1.00 10.57 179 TRP B O 1
ATOM 4262 N N . LYS B 2 188 ? 3.497 19.588 39.237 1.00 10.03 180 LYS B N 1
ATOM 4263 C CA . LYS B 2 188 ? 3.664 18.244 39.834 1.00 10.35 180 LYS B CA 1
ATOM 4264 C C . LYS B 2 188 ? 4.883 18.269 40.766 1.00 9.78 180 LYS B C 1
ATOM 4265 O O . LYS B 2 188 ? 4.786 17.801 41.914 1.00 9.97 180 LYS B O 1
ATOM 4271 N N . ASN B 2 189 ? 5.997 18.834 40.322 1.00 10.10 181 ASN B N 1
ATOM 4272 C CA . ASN B 2 189 ? 7.215 18.836 41.152 1.00 10.12 181 ASN B CA 1
ATOM 4273 C C . ASN B 2 189 ? 6.968 19.644 42.435 1.00 9.47 181 ASN B C 1
ATOM 4274 O O . ASN B 2 189 ? 7.346 19.182 43.530 1.00 9.64 181 ASN B O 1
ATOM 4279 N N . HIS B 2 190 ? 6.347 20.820 42.353 1.00 9.76 182 HIS B N 1
ATOM 4280 C CA . HIS B 2 190 ? 6.084 21.631 43.567 1.00 9.60 182 HIS B CA 1
ATOM 4281 C C . HIS B 2 190 ? 5.100 20.908 44.482 1.00 9.53 182 HIS B C 1
ATOM 4282 O O . HIS B 2 190 ? 5.279 21.007 45.715 1.00 10.56 182 HIS B O 1
ATOM 4289 N N . LYS B 2 191 ? 4.122 20.191 43.940 1.00 10.21 183 LYS B N 1
ATOM 4290 C CA . LYS B 2 191 ? 3.209 19.401 44.814 1.00 11.30 183 LYS B CA 1
ATOM 4291 C C . LYS B 2 191 ? 3.994 18.338 45.605 1.00 10.84 183 LYS B C 1
ATOM 4292 O O . LYS B 2 191 ? 3.815 18.198 46.838 1.00 11.02 183 LYS B O 1
ATOM 4298 N N . HIS B 2 192 ? 4.896 17.622 44.937 1.00 9.66 184 HIS B N 1
ATOM 4299 C CA . HIS B 2 192 ? 5.724 16.606 45.634 1.00 9.30 184 HIS B CA 1
ATOM 4300 C C . HIS B 2 192 ? 6.587 17.250 46.731 1.00 9.49 184 HIS B C 1
ATOM 4301 O O . HIS B 2 192 ? 6.803 16.607 47.796 1.00 10.20 184 HIS B O 1
ATOM 4308 N N . SER B 2 193 ? 7.060 18.477 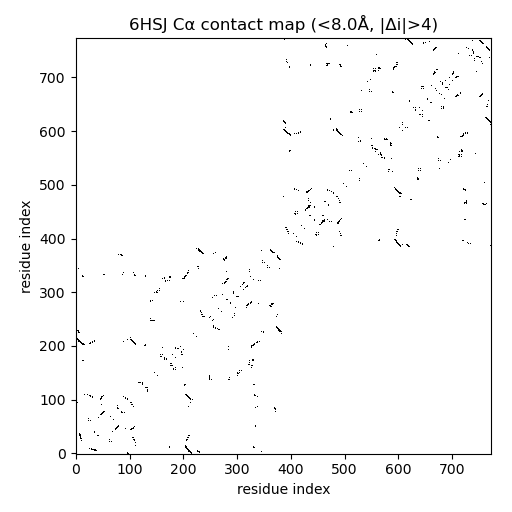46.507 1.00 8.89 185 SER B N 1
ATOM 4309 C CA . SER B 2 193 ? 8.025 19.155 47.409 1.00 9.81 185 SER B CA 1
ATOM 4310 C C . SER B 2 193 ? 7.412 19.379 48.799 1.00 10.07 185 SER B C 1
ATOM 4311 O O . SER B 2 193 ? 8.177 19.546 49.735 1.00 10.91 185 SER B O 1
ATOM 4314 N N . THR B 2 194 ? 6.089 19.408 48.916 1.00 10.43 186 THR B N 1
ATOM 4315 C CA . THR B 2 194 ? 5.443 19.640 50.222 1.00 11.33 186 THR B CA 1
ATOM 4316 C C . THR B 2 194 ? 5.855 18.538 51.192 1.00 11.19 186 THR B C 1
ATOM 4317 O O . THR B 2 194 ? 5.800 18.768 52.413 1.00 14.24 186 THR B O 1
ATOM 4321 N N . ASN B 2 195 ? 6.281 17.387 50.679 1.00 10.34 187 ASN B N 1
ATOM 4322 C CA . ASN B 2 195 ? 6.612 16.206 51.511 1.00 10.92 187 ASN B CA 1
ATOM 4323 C C . ASN B 2 195 ? 8.121 16.086 51.762 1.00 9.89 187 ASN B C 1
ATOM 4324 O O . ASN B 2 195 ? 8.537 15.048 52.299 1.00 10.03 187 ASN B O 1
ATOM 4329 N N . ASN B 2 196 ? 8.924 17.077 51.365 1.00 10.80 188 ASN B N 1
ATOM 4330 C CA . ASN B 2 196 ? 10.403 16.949 51.396 1.00 10.56 188 ASN B CA 1
ATOM 4331 C C . ASN B 2 196 ? 11.016 18.061 52.238 1.00 10.48 188 ASN B C 1
ATOM 4332 O O . ASN B 2 196 ? 11.211 19.171 51.748 1.00 10.25 188 ASN B O 1
ATOM 4337 N N . PRO B 2 197 ? 11.377 17.790 53.512 1.00 10.89 189 PRO B N 1
ATOM 4338 C CA . PRO B 2 197 ? 11.973 18.821 54.356 1.00 11.07 189 PRO B CA 1
ATOM 4339 C C . PRO B 2 197 ? 13.379 19.253 53.924 1.00 10.78 189 PRO B C 1
ATOM 4340 O O . PRO B 2 197 ? 13.863 20.285 54.419 1.00 12.00 189 PRO B O 1
ATOM 4344 N N . TYR B 2 198 ? 14.024 18.521 53.018 1.00 9.78 190 TYR B N 1
ATOM 4345 C CA . TYR B 2 198 ? 15.329 18.960 52.478 1.00 9.91 190 TYR B CA 1
ATOM 4346 C C . TYR B 2 198 ? 15.175 20.001 51.363 1.00 10.25 190 TYR B C 1
ATOM 4347 O O . TYR B 2 198 ? 16.176 20.573 50.918 1.00 11.25 190 TYR B O 1
ATOM 4356 N N . SER B 2 199 ? 13.984 20.206 50.834 1.00 9.94 191 SER B N 1
ATOM 4357 C CA . SER B 2 199 ? 13.754 21.054 49.642 1.00 9.96 191 SER B CA 1
ATOM 4358 C C . SER B 2 199 ? 13.826 22.551 49.976 1.00 10.36 191 SER B C 1
ATOM 4359 O O . SER B 2 199 ? 13.188 22.999 50.930 1.00 11.25 191 SER B O 1
ATOM 4362 N N . GLN B 2 200 ? 14.457 23.350 49.130 1.00 10.18 192 GLN B N 1
ATOM 4363 C CA . GLN B 2 200 ? 14.499 24.819 49.330 1.00 11.36 192 GLN B CA 1
ATOM 4364 C C . GLN B 2 200 ? 13.066 25.348 49.364 1.00 12.26 192 GLN B C 1
ATOM 4365 O O . GLN B 2 200 ? 12.728 26.131 50.299 1.00 13.74 192 GLN B O 1
ATOM 4371 N N . PHE B 2 201 ? 12.251 24.926 48.404 1.00 11.14 193 PHE B N 1
ATOM 4372 C CA . PHE B 2 201 ? 10.829 25.318 48.324 1.00 12.69 193 PHE B CA 1
ATOM 4373 C C . PHE B 2 201 ? 9.957 24.122 48.675 1.00 12.16 193 PHE B C 1
ATOM 4374 O O . PHE B 2 201 ? 10.146 23.026 48.112 1.00 11.88 193 PHE B O 1
ATOM 4382 N N . GLN B 2 202 ? 8.954 24.332 49.546 1.00 13.10 194 GLN B N 1
ATOM 4383 C CA . GLN B 2 202 ? 8.030 23.263 49.982 1.00 13.65 194 GLN B CA 1
ATOM 4384 C C . GLN B 2 202 ? 6.572 23.696 49.833 1.00 15.51 194 GLN B C 1
ATOM 4385 O O . GLN B 2 202 ? 5.714 23.028 50.429 1.00 17.73 194 GLN B O 1
ATOM 4391 N N . ASP B 2 203 ? 6.292 24.690 49.010 1.00 16.99 195 ASP B N 1
ATOM 4392 C CA . ASP B 2 203 ? 4.888 25.144 48.804 1.00 19.71 195 ASP B CA 1
ATOM 4393 C C . ASP B 2 203 ? 4.288 24.475 47.577 1.00 17.55 195 ASP B C 1
ATOM 4394 O O . ASP B 2 203 ? 4.956 24.375 46.560 1.00 16.82 195 ASP B O 1
ATOM 4399 N N . GLU B 2 204 ? 3.026 24.050 47.691 1.00 19.00 196 GLU B N 1
ATOM 4400 C CA . GLU B 2 204 ? 2.191 23.630 46.545 1.00 20.05 196 GLU B CA 1
ATOM 4401 C C . GLU B 2 204 ? 1.636 24.898 45.883 1.00 17.73 196 GLU B C 1
ATOM 4402 O O . GLU B 2 204 ? 1.205 25.826 46.587 1.00 19.38 196 GLU B O 1
ATOM 4408 N N . TYR B 2 205 ? 1.683 24.940 44.570 1.00 17.96 197 TYR B N 1
ATOM 4409 C CA . TYR B 2 205 ? 1.056 26.014 43.772 1.00 17.41 197 TYR B CA 1
ATOM 4410 C C . TYR B 2 205 ? -0.073 25.396 42.981 1.00 18.62 197 TYR B C 1
ATOM 4411 O O . TYR B 2 205 ? -0.028 24.201 42.654 1.00 20.46 197 TYR B O 1
ATOM 4420 N N . SER B 2 206 ? -1.073 26.196 42.648 1.00 16.14 198 SER B N 1
ATOM 4421 C CA . SER B 2 206 ? -2.061 25.818 41.625 1.00 16.70 198 SER B CA 1
ATOM 4422 C C . SER B 2 206 ? -1.368 25.850 40.264 1.00 14.59 198 SER B C 1
ATOM 4423 O O . SER B 2 206 ? -0.295 26.514 40.111 1.00 14.98 198 SER B O 1
ATOM 4426 N N . LEU B 2 207 ? -1.930 25.150 39.294 1.00 15.81 199 LEU B N 1
ATOM 4427 C CA . LEU B 2 207 ? -1.400 25.214 37.914 1.00 15.40 199 LEU B CA 1
ATOM 4428 C C . LEU B 2 207 ? -1.410 26.674 37.440 1.00 16.57 199 LEU B C 1
ATOM 4429 O O . LEU B 2 207 ? -0.453 27.123 36.782 1.00 15.10 199 LEU B O 1
ATOM 4434 N N . GLU B 2 208 ? -2.461 27.414 37.808 1.00 18.56 200 GLU B N 1
ATOM 4435 C CA . GLU B 2 208 ? -2.640 28.824 37.390 1.00 19.24 200 GLU B CA 1
ATOM 4436 C C . GLU B 2 208 ? -1.470 29.635 37.961 1.00 16.06 200 GLU B C 1
ATOM 4437 O O . GLU B 2 208 ? -0.894 30.492 37.245 1.00 15.69 200 GLU B O 1
ATOM 4443 N N . GLN B 2 209 ? -1.077 29.377 39.206 1.00 15.70 201 GLN B N 1
ATOM 4444 C CA . GLN B 2 209 ? 0.031 30.125 39.855 1.00 14.72 201 GLN B CA 1
ATOM 4445 C C . GLN B 2 209 ? 1.357 29.836 39.140 1.00 13.81 201 GLN B C 1
ATOM 4446 O O . GLN B 2 209 ? 2.189 30.749 39.003 1.00 14.01 201 GLN B O 1
ATOM 4452 N N . VAL B 2 210 ? 1.542 28.605 38.680 1.00 13.66 202 VAL B N 1
ATOM 4453 C CA . VAL B 2 210 ? 2.771 28.268 37.905 1.00 13.04 202 VAL B CA 1
ATOM 4454 C C . VAL B 2 210 ? 2.778 29.095 36.617 1.00 13.19 202 VAL B C 1
ATOM 4455 O O . VAL B 2 210 ? 3.799 29.724 36.308 1.00 13.39 202 VAL B O 1
ATOM 4459 N N . ILE B 2 211 ? 1.672 29.054 35.884 1.00 14.14 203 ILE B N 1
ATOM 4460 C CA . ILE B 2 211 ? 1.547 29.719 34.554 1.00 15.62 203 ILE B CA 1
ATOM 4461 C C . ILE B 2 211 ? 1.714 31.234 34.721 1.00 15.27 203 ILE B C 1
ATOM 4462 O O . ILE B 2 211 ? 2.294 31.871 33.814 1.00 16.25 203 ILE B O 1
ATOM 4467 N N . ASP B 2 212 ? 1.238 31.786 35.849 1.00 15.79 204 ASP B N 1
ATOM 4468 C CA . ASP B 2 212 ? 1.209 33.255 36.069 1.00 16.67 204 ASP B CA 1
ATOM 4469 C C . ASP B 2 212 ? 2.432 33.755 36.846 1.00 15.98 204 ASP B C 1
ATOM 4470 O O . ASP B 2 212 ? 2.531 34.977 37.087 1.00 16.02 204 ASP B O 1
ATOM 4475 N N . SER B 2 213 ? 3.417 32.911 37.145 1.00 14.17 205 SER B N 1
ATOM 4476 C CA . SER B 2 213 ? 4.675 33.358 37.782 1.00 14.40 205 SER B CA 1
ATOM 4477 C C . SER B 2 213 ? 5.516 34.123 36.744 1.00 14.60 205 SER B C 1
ATOM 4478 O O . SER B 2 213 ? 5.265 33.984 35.529 1.00 13.99 205 SER B O 1
ATOM 4481 N N . ARG B 2 214 ? 6.483 34.897 37.207 1.00 16.45 206 ARG B N 1
ATOM 4482 C CA A ARG B 2 214 ? 7.300 35.830 36.382 0.80 18.07 206 ARG B CA 1
ATOM 4483 C CA B ARG B 2 214 ? 7.254 35.838 36.351 0.20 16.33 206 ARG B CA 1
ATOM 4484 C C . ARG B 2 214 ? 7.855 35.091 35.154 1.00 16.86 206 ARG B C 1
ATOM 4485 O O . ARG B 2 214 ? 8.446 34.022 35.346 1.00 15.66 206 ARG B O 1
ATOM 4500 N N . LYS B 2 215 ? 7.704 35.656 33.954 1.00 17.13 207 LYS B N 1
ATOM 4501 C CA . LYS B 2 215 ? 8.306 35.064 32.735 1.00 18.49 207 LYS B CA 1
ATOM 4502 C C . LYS B 2 215 ? 9.834 35.122 32.831 1.00 17.42 207 LYS B C 1
ATOM 4503 O O . LYS B 2 215 ? 10.403 36.179 33.194 1.00 19.21 207 LYS B O 1
ATOM 4509 N N . VAL B 2 216 ? 10.508 34.007 32.558 1.00 16.04 208 VAL B N 1
ATOM 4510 C CA . VAL B 2 216 ? 11.994 33.925 32.542 1.00 15.83 208 VAL B CA 1
ATOM 4511 C C . VAL B 2 216 ? 12.449 33.873 31.078 1.00 15.69 208 VAL B C 1
ATOM 4512 O O . VAL B 2 216 ? 13.321 34.679 30.691 1.00 15.98 208 VAL B O 1
ATOM 4516 N N . PHE B 2 217 ? 11.852 32.996 30.282 1.00 15.22 209 PHE B N 1
ATOM 4517 C CA . PHE B 2 217 ? 12.218 32.858 28.852 1.00 15.55 209 PHE B CA 1
ATOM 4518 C C . PHE B 2 217 ? 11.080 32.154 28.133 1.00 15.65 209 PHE B C 1
ATOM 4519 O O . PHE B 2 217 ? 10.788 30.992 28.435 1.00 13.37 209 PHE B O 1
ATOM 4527 N N . GLU B 2 218 ? 10.458 32.838 27.179 1.00 16.67 210 GLU B N 1
ATOM 4528 C CA . GLU B 2 218 ? 9.373 32.242 26.359 1.00 17.83 210 GLU B CA 1
ATOM 4529 C C . GLU B 2 218 ? 8.308 31.663 27.303 1.00 17.50 210 GLU B C 1
ATOM 4530 O O . GLU B 2 218 ? 7.822 32.424 28.164 1.00 18.53 210 GLU B O 1
ATOM 4536 N N . PHE B 2 219 ? 7.985 30.375 27.216 1.00 15.05 211 PHE B N 1
ATOM 4537 C CA . PHE B 2 219 ? 6.914 29.755 28.040 1.00 14.68 211 PHE B CA 1
ATOM 4538 C C . PHE B 2 219 ? 7.417 29.470 29.464 1.00 14.02 211 PHE B C 1
ATOM 4539 O O . PHE B 2 219 ? 6.583 29.206 30.341 1.00 16.59 211 PHE B O 1
ATOM 4547 N N . LEU B 2 220 ? 8.732 29.478 29.701 1.00 13.72 212 LEU B N 1
ATOM 4548 C CA . LEU B 2 220 ? 9.296 29.162 31.034 1.00 12.72 212 LEU B CA 1
ATOM 4549 C C . LEU B 2 220 ? 9.038 30.331 31.971 1.00 13.66 212 LEU B C 1
ATOM 4550 O O . LEU B 2 220 ? 9.589 31.440 31.748 1.00 14.72 212 LEU B O 1
ATOM 4555 N N . THR B 2 221 ? 8.242 30.062 32.996 1.00 12.36 213 THR B N 1
ATOM 4556 C CA . THR B 2 221 ? 8.024 31.000 34.121 1.00 12.70 213 THR B CA 1
ATOM 4557 C C . THR B 2 221 ? 8.910 30.604 35.302 1.00 12.35 213 THR B C 1
ATOM 4558 O O . THR B 2 221 ? 9.487 29.489 35.323 1.00 12.09 213 THR B O 1
ATOM 4562 N N . LEU B 2 222 ? 9.005 31.462 36.301 1.00 12.10 214 LEU B N 1
ATOM 4563 C CA . LEU B 2 222 ? 9.945 31.261 37.427 1.00 13.36 214 LEU B CA 1
ATOM 4564 C C . LEU B 2 222 ? 9.723 29.900 38.100 1.00 12.48 214 LEU B C 1
ATOM 4565 O O . LEU B 2 222 ? 10.752 29.243 38.428 1.00 11.51 214 LEU B O 1
ATOM 4570 N N . LEU B 2 223 ? 8.470 29.476 38.289 1.00 11.82 215 LEU B N 1
ATOM 4571 C CA . LEU B 2 223 ? 8.160 28.232 39.038 1.00 12.11 215 LEU B CA 1
ATOM 4572 C C . LEU B 2 223 ? 8.431 27.001 38.171 1.00 11.15 215 LEU B C 1
ATOM 4573 O O . LEU B 2 223 ? 8.275 25.889 38.676 1.00 11.27 215 LEU B O 1
ATOM 4578 N N . GLN B 2 224 ? 8.855 27.192 36.928 1.00 10.59 216 GLN B N 1
ATOM 4579 C CA . GLN B 2 224 ? 9.297 26.097 36.024 1.00 10.37 216 GLN B CA 1
ATOM 4580 C C . GLN B 2 224 ? 10.818 25.983 35.978 1.00 10.22 216 GLN B C 1
ATOM 4581 O O . GLN B 2 224 ? 11.293 25.138 35.224 1.00 10.84 216 GLN B O 1
ATOM 4587 N N . CYS B 2 225 ? 11.541 26.787 36.727 1.00 10.27 217 CYS B N 1
ATOM 4588 C CA . CYS B 2 225 ? 13.016 26.899 36.681 1.00 11.15 217 CYS B CA 1
ATOM 4589 C C . CYS B 2 225 ? 13.597 26.502 38.030 1.00 12.08 217 CYS B C 1
ATOM 4590 O O . CYS B 2 225 ? 13.104 26.965 39.057 1.00 13.59 217 CYS B O 1
ATOM 4593 N N . CYS B 2 226 ? 14.681 25.729 38.043 1.00 11.87 218 CYS B N 1
ATOM 4594 C CA . CYS B 2 226 ? 15.336 25.374 39.312 1.00 13.30 218 CYS B CA 1
ATOM 4595 C C . CYS B 2 226 ? 15.983 26.636 39.851 1.00 13.85 218 CYS B C 1
ATOM 4596 O O . CYS B 2 226 ? 16.505 27.465 39.093 1.00 13.84 218 CYS B O 1
ATOM 4599 N N . PRO B 2 227 ? 15.896 26.845 41.176 1.00 15.72 219 PRO B N 1
ATOM 4600 C CA . PRO B 2 227 ? 16.700 27.871 41.840 1.00 16.15 219 PRO B CA 1
ATOM 4601 C C . PRO B 2 227 ? 18.112 27.359 42.101 1.00 17.02 219 PRO B C 1
ATOM 4602 O O . PRO B 2 227 ? 18.335 26.141 42.028 1.00 18.26 219 PRO B O 1
ATOM 4606 N N . THR B 2 228 ? 19.036 28.294 42.351 1.00 17.90 220 THR B N 1
ATOM 4607 C CA . THR B 2 228 ? 20.364 28.004 42.944 1.00 18.90 220 THR B CA 1
ATOM 4608 C C . THR B 2 228 ? 20.145 27.679 44.432 1.00 16.81 220 THR B C 1
ATOM 4609 O O . THR B 2 228 ? 19.395 28.340 45.120 1.00 16.03 220 THR B O 1
ATOM 4613 N N . SER B 2 229 ? 20.723 26.564 44.864 1.00 19.40 221 SER B N 1
ATOM 4614 C CA . SER B 2 229 ? 20.782 26.112 46.269 1.00 16.54 221 SER B CA 1
ATOM 4615 C C . SER B 2 229 ? 22.249 25.845 46.615 1.00 14.95 221 SER B C 1
ATOM 4616 O O . SER B 2 229 ? 23.058 25.485 45.729 1.00 16.08 221 SER B O 1
ATOM 4619 N N . ASP B 2 230 ? 22.570 25.970 47.892 1.00 11.56 222 ASP B N 1
ATOM 4620 C CA . ASP B 2 230 ? 23.815 25.463 48.511 1.00 11.08 222 ASP B CA 1
ATOM 4621 C C . ASP B 2 230 ? 23.456 24.173 49.233 1.00 10.01 222 ASP B C 1
ATOM 4622 O O . ASP B 2 230 ? 22.446 24.133 49.897 1.00 9.93 222 ASP B O 1
ATOM 4627 N N . GLY B 2 231 ? 24.336 23.194 49.204 1.00 8.59 223 GLY B N 1
ATOM 4628 C CA . GLY B 2 231 ? 24.141 21.954 49.955 1.00 8.87 223 GLY B CA 1
ATOM 4629 C C . GLY B 2 231 ? 25.178 20.916 49.637 1.00 7.96 223 GLY B C 1
ATOM 4630 O O . GLY B 2 231 ? 26.076 21.158 48.809 1.00 8.06 223 GLY B O 1
ATOM 4631 N N . ALA B 2 232 ? 25.066 19.783 50.311 1.00 7.70 224 ALA B N 1
ATOM 4632 C CA . ALA B 2 232 ? 25.971 18.645 50.122 1.00 7.68 224 ALA B CA 1
ATOM 4633 C C . ALA B 2 232 ? 25.175 17.336 50.199 1.00 7.51 224 ALA B C 1
ATOM 4634 O O . ALA B 2 232 ? 24.120 17.259 50.843 1.00 7.59 224 ALA B O 1
ATOM 4636 N N . GLY B 2 233 ? 25.726 16.300 49.586 1.00 7.68 225 GLY B N 1
ATOM 4637 C CA . GLY B 2 233 ? 25.217 14.931 49.708 1.00 8.12 225 GLY B CA 1
ATOM 4638 C C . GLY B 2 233 ? 26.331 13.921 49.717 1.00 7.43 225 GLY B C 1
ATOM 4639 O O . GLY B 2 233 ? 27.439 14.229 49.245 1.00 7.57 225 GLY B O 1
ATOM 4640 N N . ALA B 2 234 ? 26.052 12.715 50.196 1.00 7.07 226 ALA B N 1
ATOM 4641 C CA . ALA B 2 234 ? 27.090 11.681 50.291 1.00 7.18 226 ALA B CA 1
ATOM 4642 C C . ALA B 2 234 ? 26.453 10.302 50.237 1.00 7.18 226 ALA B C 1
ATOM 4643 O O . ALA B 2 234 ? 25.288 10.139 50.679 1.00 7.78 226 ALA B O 1
ATOM 4645 N N . ALA B 2 235 ? 27.202 9.347 49.706 1.00 7.56 227 ALA B N 1
ATOM 4646 C CA . ALA B 2 235 ? 26.805 7.928 49.668 1.00 7.63 227 ALA B CA 1
ATOM 4647 C C . ALA B 2 235 ? 28.015 7.081 50.030 1.00 7.94 227 ALA B C 1
ATOM 4648 O O . ALA B 2 235 ? 29.146 7.392 49.594 1.00 8.33 227 ALA B O 1
ATOM 4650 N N . VAL B 2 236 ? 27.800 6.066 50.827 1.00 7.72 228 VAL B N 1
ATOM 4651 C CA . VAL B 2 236 ? 28.802 5.013 51.101 1.00 8.07 228 VAL B CA 1
ATOM 4652 C C . VAL B 2 236 ? 28.455 3.823 50.215 1.00 8.16 228 VAL B C 1
ATOM 4653 O O . VAL B 2 236 ? 27.323 3.351 50.276 1.00 8.27 228 VAL B O 1
ATOM 4657 N N . LEU B 2 237 ? 29.402 3.359 49.408 1.00 8.31 229 LEU B N 1
ATOM 4658 C CA . LEU B 2 237 ? 29.226 2.198 48.519 1.00 9.22 229 LEU B CA 1
ATOM 4659 C C . LEU B 2 237 ? 30.078 1.054 49.079 1.00 9.33 229 LEU B C 1
ATOM 4660 O O . LEU B 2 237 ? 31.170 1.303 49.610 1.00 10.04 229 LEU B O 1
ATOM 4665 N N . ALA B 2 238 ? 29.630 -0.176 48.882 1.00 8.72 230 ALA B N 1
ATOM 4666 C CA . ALA B 2 238 ? 30.312 -1.339 49.479 1.00 9.23 230 ALA B CA 1
ATOM 4667 C C . ALA B 2 238 ? 30.088 -2.571 48.630 1.00 8.95 230 ALA B C 1
ATOM 4668 O O . ALA B 2 238 ? 29.121 -2.656 47.881 1.00 8.58 230 ALA B O 1
ATOM 4670 N N . SER B 2 239 ? 31.034 -3.494 48.758 1.00 9.55 231 SER B N 1
ATOM 4671 C CA . SER B 2 239 ? 30.970 -4.835 48.143 1.00 9.91 231 SER B CA 1
ATOM 4672 C C . SER B 2 239 ? 30.010 -5.769 48.893 1.00 10.75 231 SER B C 1
ATOM 4673 O O . SER B 2 239 ? 29.667 -5.531 50.044 1.00 11.02 231 SER B O 1
ATOM 4676 N N . GLU B 2 240 ? 29.697 -6.871 48.227 1.00 11.82 232 GLU B N 1
ATOM 4677 C CA . GLU B 2 240 ? 28.908 -7.973 48.839 1.00 13.28 232 GLU B CA 1
ATOM 4678 C C . GLU B 2 240 ? 29.641 -8.515 50.083 1.00 14.11 232 GLU B C 1
ATOM 4679 O O . GLU B 2 240 ? 29.000 -8.731 51.125 1.00 13.29 232 GLU B O 1
ATOM 4685 N N . SER B 2 241 ? 30.950 -8.732 49.984 1.00 14.98 233 SER B N 1
ATOM 4686 C CA . SER B 2 241 ? 31.727 -9.269 51.126 1.00 15.40 233 SER B CA 1
ATOM 4687 C C . SER B 2 241 ? 31.676 -8.280 52.296 1.00 14.55 233 SER B C 1
ATOM 4688 O O . SER B 2 241 ? 31.515 -8.710 53.448 1.00 15.15 233 SER B O 1
ATOM 4691 N N . PHE B 2 242 ? 31.708 -6.964 52.037 1.00 13.08 234 PHE B N 1
ATOM 4692 C CA . PHE B 2 242 ? 31.636 -5.959 53.117 1.00 12.51 234 PHE B CA 1
ATOM 4693 C C . PHE B 2 242 ? 30.250 -5.996 53.777 1.00 12.72 234 PHE B C 1
ATOM 4694 O O . PHE B 2 242 ? 30.129 -5.944 55.023 1.00 13.47 234 PHE B O 1
ATOM 4702 N N . VAL B 2 243 ? 29.208 -6.048 52.956 1.00 11.82 235 VAL B N 1
ATOM 4703 C CA . VAL B 2 243 ? 27.806 -6.109 53.443 1.00 11.85 235 VAL B CA 1
ATOM 4704 C C . VAL B 2 243 ? 27.645 -7.356 54.328 1.00 14.44 235 VAL B C 1
ATOM 4705 O O . VAL B 2 243 ? 27.113 -7.203 55.447 1.00 15.32 235 VAL B O 1
ATOM 4709 N N . ARG B 2 244 ? 28.133 -8.504 53.859 1.00 14.74 236 ARG B N 1
ATOM 4710 C CA . ARG B 2 244 ? 27.963 -9.786 54.610 1.00 17.41 236 ARG B CA 1
ATOM 4711 C C . ARG B 2 244 ? 28.749 -9.715 55.921 1.00 19.43 236 ARG B C 1
ATOM 4712 O O . ARG B 2 244 ? 28.183 -10.106 56.964 1.00 20.37 236 ARG B O 1
ATOM 4720 N N . ARG B 2 245 ? 29.996 -9.254 55.887 1.00 19.20 237 ARG B N 1
ATOM 4721 C CA . ARG B 2 245 ? 30.893 -9.235 57.074 1.00 22.24 237 ARG B CA 1
ATOM 4722 C C . ARG B 2 245 ? 30.308 -8.304 58.148 1.00 23.32 237 ARG B C 1
ATOM 4723 O O . ARG B 2 245 ? 30.497 -8.572 59.356 1.00 24.09 237 ARG B O 1
ATOM 4731 N N . ASN B 2 246 ? 29.637 -7.225 57.747 1.00 18.97 238 ASN B N 1
ATOM 4732 C CA . ASN B 2 246 ? 29.118 -6.188 58.669 1.00 20.90 238 ASN B CA 1
ATOM 4733 C C . ASN B 2 246 ? 27.613 -6.345 58.907 1.00 19.35 238 ASN B C 1
ATOM 4734 O O . ASN B 2 246 ? 27.068 -5.528 59.650 1.00 21.77 238 ASN B O 1
ATOM 4739 N N . GLY B 2 247 ? 26.957 -7.340 58.311 1.00 18.78 239 GLY B N 1
ATOM 4740 C CA . GLY B 2 247 ? 25.513 -7.592 58.525 1.00 19.08 239 GLY B CA 1
ATOM 4741 C C . GLY B 2 247 ? 24.645 -6.428 58.078 1.00 19.09 239 GLY B C 1
ATOM 4742 O O . GLY B 2 247 ? 23.693 -6.075 58.774 1.00 19.91 239 GLY B O 1
ATOM 4743 N N . LEU B 2 248 ? 24.949 -5.844 56.916 1.00 18.19 240 LEU B N 1
ATOM 4744 C CA . LEU B 2 248 ? 24.256 -4.623 56.431 1.00 17.81 240 LEU B CA 1
ATOM 4745 C C . LEU B 2 248 ? 23.260 -4.950 55.314 1.00 18.74 240 LEU B C 1
ATOM 4746 O O . LEU B 2 248 ? 22.902 -4.037 54.571 1.00 19.11 240 LEU B O 1
ATOM 4751 N N . GLU B 2 249 ? 22.762 -6.183 55.216 1.00 18.06 241 GLU B N 1
ATOM 4752 C CA . GLU B 2 249 ? 21.816 -6.578 54.146 1.00 18.82 241 GLU B CA 1
ATOM 4753 C C . GLU B 2 249 ? 20.589 -5.649 54.148 1.00 20.60 241 GLU B C 1
ATOM 4754 O O . GLU B 2 249 ? 20.108 -5.297 53.058 1.00 19.65 241 GLU B O 1
ATOM 4760 N N . LYS B 2 250 ? 20.129 -5.209 55.324 1.00 22.39 242 LYS B N 1
ATOM 4761 C CA . LYS B 2 250 ? 18.855 -4.457 55.470 1.00 25.57 242 LYS B CA 1
ATOM 4762 C C . LYS B 2 250 ? 18.887 -3.156 54.663 1.00 21.11 242 LYS B C 1
ATOM 4763 O O . LYS B 2 250 ? 17.868 -2.805 54.065 1.00 24.03 242 LYS B O 1
ATOM 4769 N N . LYS B 2 251 ? 19.962 -2.365 54.738 1.00 20.82 243 LYS B N 1
ATOM 4770 C CA . LYS B 2 251 ? 19.965 -1.039 54.088 1.00 20.50 243 LYS B CA 1
ATOM 4771 C C . LYS B 2 251 ? 20.623 -1.153 52.712 1.00 17.29 243 LYS B C 1
ATOM 4772 O O . LYS B 2 251 ? 20.755 -0.114 52.064 1.00 18.57 243 LYS B O 1
ATOM 4778 N N . ALA B 2 252 ? 21.066 -2.339 52.279 1.00 13.29 244 ALA B N 1
ATOM 4779 C CA . ALA B 2 252 ? 21.928 -2.421 51.083 1.00 11.65 244 ALA B CA 1
ATOM 4780 C C . ALA B 2 252 ? 21.109 -2.276 49.801 1.00 11.76 244 ALA B C 1
ATOM 4781 O O . ALA B 2 252 ? 20.347 -3.193 49.424 1.00 11.95 244 ALA B O 1
ATOM 4783 N N . VAL B 2 253 ? 21.267 -1.141 49.135 1.00 10.13 245 VAL B N 1
ATOM 4784 C CA . VAL B 2 253 ? 20.558 -0.824 47.874 1.00 10.08 245 VAL B CA 1
ATOM 4785 C C . VAL B 2 253 ? 21.505 -1.145 46.723 1.00 10.39 245 VAL B C 1
ATOM 4786 O O . VAL B 2 253 ? 22.548 -0.497 46.608 1.00 11.18 245 VAL B O 1
ATOM 4790 N N . GLU B 2 254 ? 21.197 -2.148 45.928 1.00 9.17 246 GLU B N 1
ATOM 4791 C CA . GLU B 2 254 ? 22.092 -2.584 44.843 1.00 9.60 246 GLU B CA 1
ATOM 4792 C C . GLU B 2 254 ? 21.986 -1.608 43.679 1.00 9.08 246 GLU B C 1
ATOM 4793 O O . GLU B 2 254 ? 20.878 -1.229 43.269 1.00 10.13 246 GLU B O 1
ATOM 4799 N N . ILE B 2 255 ? 23.122 -1.241 43.106 1.00 8.52 247 ILE B N 1
ATOM 4800 C CA . ILE B 2 255 ? 23.156 -0.613 41.763 1.00 9.31 247 ILE B CA 1
ATOM 4801 C C . ILE B 2 255 ? 23.131 -1.743 40.748 1.00 9.02 247 ILE B C 1
ATOM 4802 O O . ILE B 2 255 ? 24.152 -2.453 40.609 1.00 10.49 247 ILE B O 1
ATOM 4807 N N . VAL B 2 256 ? 22.010 -1.934 40.080 1.00 9.27 248 VAL B N 1
ATOM 4808 C CA . VAL B 2 256 ? 21.857 -3.089 39.157 1.00 9.45 248 VAL B CA 1
ATOM 4809 C C . VAL B 2 256 ? 22.281 -2.710 37.734 1.00 9.51 248 VAL B C 1
ATOM 4810 O O . VAL B 2 256 ? 22.496 -3.614 36.921 1.00 10.63 248 VAL B O 1
ATOM 4814 N N . ALA B 2 257 ? 22.417 -1.410 37.435 1.00 9.43 249 ALA B N 1
ATOM 4815 C CA . ALA B 2 257 ? 23.014 -0.935 36.168 1.00 9.08 249 ALA B CA 1
ATOM 4816 C C . ALA B 2 257 ? 23.396 0.527 36.331 1.00 8.69 249 ALA B C 1
ATOM 4817 O O . ALA B 2 257 ? 22.725 1.243 37.076 1.00 9.16 249 ALA B O 1
ATOM 4819 N N . GLN B 2 258 ? 24.428 0.939 35.625 1.00 8.16 250 GLN B N 1
ATOM 4820 C CA . GLN B 2 258 ? 24.781 2.366 35.609 1.00 8.08 250 GLN B CA 1
ATOM 4821 C C . GLN B 2 258 ? 25.573 2.663 34.344 1.00 8.40 250 GLN B C 1
ATOM 4822 O O . GLN B 2 258 ? 26.464 1.860 33.992 1.00 9.30 250 GLN B O 1
ATOM 4828 N N . GLU B 2 259 ? 25.242 3.759 33.672 1.00 8.45 251 GLU B N 1
ATOM 4829 C CA . GLU B 2 259 ? 25.923 4.173 32.433 1.00 9.35 251 GLU B CA 1
ATOM 4830 C C . GLU B 2 259 ? 26.203 5.665 32.474 1.00 8.54 251 GLU B C 1
ATOM 4831 O O . GLU B 2 259 ? 25.322 6.437 32.855 1.00 8.56 251 GLU B O 1
ATOM 4837 N N . MET B 2 260 ? 27.387 6.035 32.028 1.00 8.04 252 MET B N 1
ATOM 4838 C CA . MET B 2 260 ? 27.714 7.449 31.727 1.00 8.23 252 MET B CA 1
ATOM 4839 C C . MET B 2 260 ? 27.885 7.567 30.216 1.00 8.19 252 MET B C 1
ATOM 4840 O O . MET B 2 260 ? 28.650 6.788 29.645 1.00 9.91 252 MET B O 1
ATOM 4845 N N . VAL B 2 261 ? 27.209 8.515 29.591 1.00 7.73 253 VAL B N 1
ATOM 4846 C CA . VAL B 2 261 ? 27.361 8.802 28.143 1.00 7.45 253 VAL B CA 1
ATOM 4847 C C . VAL B 2 261 ? 27.697 10.287 27.987 1.00 7.46 253 VAL B C 1
ATOM 4848 O O . VAL B 2 261 ? 27.079 11.134 28.647 1.00 7.76 253 VAL B O 1
ATOM 4852 N N . THR B 2 262 ? 28.654 10.602 27.125 1.00 7.00 254 THR B N 1
ATOM 4853 C CA . THR B 2 262 ? 29.067 11.961 26.748 1.00 7.32 254 THR B CA 1
ATOM 4854 C C . THR B 2 262 ? 28.544 12.254 25.324 1.00 7.80 254 THR B C 1
ATOM 4855 O O . THR B 2 262 ? 27.891 11.387 24.706 1.00 8.67 254 THR B O 1
ATOM 4859 N N . ASP B 2 263 ? 28.845 13.432 24.795 1.00 7.91 255 ASP B N 1
ATOM 4860 C CA . ASP B 2 263 ? 28.157 13.901 23.586 1.00 8.14 255 ASP B CA 1
ATOM 4861 C C . ASP B 2 263 ? 28.508 13.021 22.395 1.00 9.04 255 ASP B C 1
ATOM 4862 O O . ASP B 2 263 ? 29.664 12.594 22.229 1.00 8.85 255 ASP B O 1
ATOM 4867 N N . LEU B 2 264 ? 27.517 12.881 21.531 1.00 9.87 256 LEU B N 1
ATOM 4868 C CA . LEU B 2 264 ? 27.689 12.317 20.166 1.00 10.42 256 LEU B CA 1
ATOM 4869 C C . LEU B 2 264 ? 27.652 13.459 19.144 1.00 10.71 256 LEU B C 1
ATOM 4870 O O . LEU B 2 264 ? 27.344 14.595 19.504 1.00 10.27 256 LEU B O 1
ATOM 4875 N N . SER B 2 265 ? 28.014 13.174 17.890 1.00 12.13 257 SER B N 1
ATOM 4876 C CA . SER B 2 265 ? 27.964 14.207 16.839 1.00 12.69 257 SER B CA 1
ATOM 4877 C C . SER B 2 265 ? 26.573 14.827 16.757 1.00 12.03 257 SER B C 1
ATOM 4878 O O . SER B 2 265 ? 26.496 15.982 16.302 1.00 11.58 257 SER B O 1
ATOM 4881 N N . THR B 2 266 ? 25.520 14.097 17.126 1.00 11.09 258 THR B N 1
ATOM 4882 C CA . THR B 2 266 ? 24.133 14.610 17.013 1.00 11.85 258 THR B CA 1
ATOM 4883 C C . THR B 2 266 ? 23.936 15.873 17.848 1.00 11.05 258 THR B C 1
ATOM 4884 O O . THR B 2 266 ? 23.030 16.638 17.547 1.00 11.15 258 THR B O 1
ATOM 4888 N N . THR B 2 267 ? 24.744 16.113 18.871 1.00 10.47 259 THR B N 1
ATOM 4889 C CA . THR B 2 267 ? 24.656 17.335 19.694 1.00 10.25 259 THR B CA 1
ATOM 4890 C C . THR B 2 267 ? 24.849 18.573 18.823 1.00 9.94 259 THR B C 1
ATOM 4891 O O . THR B 2 267 ? 24.190 19.593 19.066 1.00 11.09 259 THR B O 1
ATOM 4895 N N . PHE B 2 268 ? 25.789 18.475 17.894 1.00 10.54 260 PHE B N 1
ATOM 4896 C CA . PHE B 2 268 ? 26.344 19.655 17.204 1.00 11.18 260 PHE B CA 1
ATOM 4897 C C . PHE B 2 268 ? 25.840 19.727 15.769 1.00 12.78 260 PHE B C 1
ATOM 4898 O O . PHE B 2 268 ? 25.949 20.816 15.219 1.00 14.19 260 PHE B O 1
ATOM 4906 N N . GLU B 2 269 ? 25.373 18.628 15.179 1.00 13.16 261 GLU B N 1
ATOM 4907 C CA . GLU B 2 269 ? 25.262 18.541 13.690 1.00 15.22 261 GLU B CA 1
ATOM 4908 C C . GLU B 2 269 ? 23.810 18.488 13.197 1.00 16.39 261 GLU B C 1
ATOM 4909 O O . GLU B 2 269 ? 23.635 18.341 11.964 1.00 18.79 261 GLU B O 1
ATOM 4915 N N . GLU B 2 270 ? 22.804 18.586 14.071 1.00 15.07 262 GLU B N 1
ATOM 4916 C CA . GLU B 2 270 ? 21.376 18.362 13.697 1.00 15.57 262 GLU B CA 1
ATOM 4917 C C . GLU B 2 270 ? 20.540 19.633 13.892 1.00 13.54 262 GLU B C 1
ATOM 4918 O O . GLU B 2 270 ? 19.308 19.544 13.776 1.00 14.32 262 GLU B O 1
ATOM 4924 N N . ASN B 2 271 ? 21.139 20.788 14.196 1.00 13.45 263 ASN B N 1
ATOM 4925 C CA A ASN B 2 271 ? 20.388 22.062 14.366 0.60 14.30 263 ASN B CA 1
ATOM 4926 C CA B ASN B 2 271 ? 20.389 22.062 14.367 0.40 14.20 263 ASN B CA 1
ATOM 4927 C C . ASN B 2 271 ? 19.286 21.842 15.405 1.00 14.11 263 ASN B C 1
ATOM 4928 O O . ASN B 2 271 ? 18.198 22.418 15.265 1.00 14.63 263 ASN B O 1
ATOM 4937 N N . SER B 2 272 ? 19.553 20.999 16.406 1.00 12.87 264 SER B N 1
ATOM 4938 C CA . SER B 2 272 ? 18.526 20.528 17.364 1.00 13.29 264 SER B CA 1
ATOM 4939 C C . SER B 2 272 ? 18.884 20.923 18.798 1.00 12.31 264 SER B C 1
ATOM 4940 O O . SER B 2 272 ? 19.878 20.434 19.319 1.00 12.56 264 SER B O 1
ATOM 4943 N N . CYS B 2 273 ? 18.082 21.777 19.407 1.00 11.36 265 CYS B N 1
ATOM 4944 C CA . CYS B 2 273 ? 18.256 22.111 20.837 1.00 11.61 265 CYS B CA 1
ATOM 4945 C C . CYS B 2 273 ? 17.968 20.886 21.703 1.00 11.13 265 CYS B C 1
ATOM 4946 O O . CYS B 2 273 ? 18.622 20.755 22.753 1.00 11.44 265 CYS B O 1
ATOM 4949 N N . MET B 2 274 ? 17.033 20.018 21.314 1.00 11.08 266 MET B N 1
ATOM 4950 C CA . MET B 2 274 ? 16.804 18.789 22.115 1.00 11.06 266 MET B CA 1
ATOM 4951 C C . MET B 2 274 ? 18.067 17.926 22.127 1.00 11.23 266 MET B C 1
ATOM 4952 O O . MET B 2 274 ? 18.460 17.446 23.202 1.00 10.90 266 MET B O 1
ATOM 4957 N N . LYS B 2 275 ? 18.714 17.737 20.984 1.00 11.50 267 LYS B N 1
ATOM 4958 C CA . LYS B 2 275 ? 19.964 16.928 20.962 1.00 11.52 267 LYS B CA 1
ATOM 4959 C C . LYS B 2 275 ? 21.046 17.694 21.714 1.00 10.97 267 LYS B C 1
ATOM 4960 O O . LYS B 2 275 ? 21.858 17.073 22.438 1.00 10.91 267 LYS B O 1
ATOM 4966 N N . MET B 2 276 ? 21.092 19.006 21.561 1.00 10.45 268 MET B N 1
ATOM 4967 C CA . MET B 2 276 ? 22.174 19.771 22.185 1.00 11.20 268 MET B CA 1
ATOM 4968 C C . MET B 2 276 ? 22.125 19.647 23.710 1.00 10.29 268 MET B C 1
ATOM 4969 O O . MET B 2 276 ? 23.198 19.620 24.325 1.00 10.53 268 MET B O 1
ATOM 4974 N N . VAL B 2 277 ? 20.939 19.563 24.308 1.00 8.99 269 VAL B N 1
ATOM 4975 C CA . VAL B 2 277 ? 20.836 19.447 25.793 1.00 9.39 269 VAL B CA 1
ATOM 4976 C C . VAL B 2 277 ? 20.859 17.980 26.250 1.00 9.50 269 VAL B C 1
ATOM 4977 O O . VAL B 2 277 ? 20.652 17.773 27.446 1.00 9.61 269 VAL B O 1
ATOM 4981 N N . GLY B 2 278 ? 21.145 17.032 25.364 1.00 9.32 270 GLY B N 1
ATOM 4982 C CA . GLY B 2 278 ? 21.567 15.678 25.766 1.00 9.66 270 GLY B CA 1
ATOM 4983 C C . GLY B 2 278 ? 20.533 14.601 25.498 1.00 9.39 270 GLY B C 1
ATOM 4984 O O . GLY B 2 278 ? 20.713 13.491 26.012 1.00 9.85 270 GLY B O 1
ATOM 4985 N N . TYR B 2 279 ? 19.496 14.860 24.715 1.00 9.37 271 TYR B N 1
ATOM 4986 C CA . TYR B 2 279 ? 18.428 13.856 24.498 1.00 9.78 271 TYR B CA 1
ATOM 4987 C C . TYR B 2 279 ? 19.031 12.504 24.067 1.00 9.95 271 TYR B C 1
ATOM 4988 O O . TYR B 2 279 ? 18.649 11.450 24.643 1.00 9.55 271 TYR B O 1
ATOM 4997 N N . ASP B 2 280 ? 19.949 12.471 23.085 1.00 9.47 272 ASP B N 1
ATOM 4998 C CA . ASP B 2 280 ? 20.496 11.171 22.602 1.00 10.53 272 ASP B CA 1
ATOM 4999 C C . ASP B 2 280 ? 21.421 10.540 23.653 1.00 9.68 272 ASP B C 1
ATOM 5000 O O . ASP B 2 280 ? 21.541 9.291 23.685 1.00 10.72 272 ASP B O 1
ATOM 5005 N N . MET B 2 281 ? 22.077 11.343 24.477 1.00 9.16 273 MET B N 1
ATOM 5006 C CA . MET B 2 281 ? 22.953 10.831 25.559 1.00 9.66 273 MET B CA 1
ATOM 5007 C C . MET B 2 281 ? 22.071 10.099 26.577 1.00 8.86 273 MET B C 1
ATOM 5008 O O . MET B 2 281 ? 22.376 8.959 26.953 1.00 8.81 273 MET B O 1
ATOM 5013 N N . THR B 2 282 ? 21.006 10.760 27.009 1.00 8.84 274 THR B N 1
ATOM 5014 C CA . THR B 2 282 ? 20.022 10.120 27.920 1.00 8.41 274 THR B CA 1
ATOM 5015 C C . THR B 2 282 ? 19.491 8.820 27.322 1.00 8.67 274 THR B C 1
ATOM 5016 O O . THR B 2 282 ? 19.396 7.813 28.039 1.00 8.45 274 THR B O 1
ATOM 5020 N N . ARG B 2 283 ? 19.077 8.867 26.065 1.00 8.90 275 ARG B N 1
ATOM 5021 C CA . ARG B 2 283 ? 18.460 7.685 25.422 1.00 9.94 275 ARG B CA 1
ATOM 5022 C C . ARG B 2 283 ? 19.445 6.517 25.443 1.00 9.25 275 ARG B C 1
ATOM 5023 O O . ARG B 2 283 ? 19.044 5.384 25.805 1.00 10.44 275 ARG B O 1
ATOM 5031 N N . LEU B 2 284 ? 20.691 6.744 25.031 1.00 9.08 276 LEU B N 1
ATOM 5032 C CA . LEU B 2 284 ? 21.688 5.648 24.952 1.00 9.65 276 LEU B CA 1
ATOM 5033 C C . LEU B 2 284 ? 21.964 5.121 26.352 1.00 9.16 276 LEU B C 1
ATOM 5034 O O . LEU B 2 284 ? 22.043 3.907 26.532 1.00 9.55 276 LEU B O 1
ATOM 5039 N N . ALA B 2 285 ? 22.169 5.995 27.332 1.00 9.25 277 ALA B N 1
ATOM 5040 C CA . ALA B 2 285 ? 22.513 5.579 28.698 1.00 9.24 277 ALA B CA 1
ATOM 5041 C C . ALA B 2 285 ? 21.371 4.719 29.237 1.00 9.50 277 ALA B C 1
ATOM 5042 O O . ALA B 2 285 ? 21.640 3.650 29.830 1.00 9.18 277 ALA B O 1
ATOM 5044 N N . ALA B 2 286 ? 20.135 5.153 29.069 1.00 9.29 278 ALA B N 1
ATOM 5045 C CA . ALA B 2 286 ? 18.974 4.395 29.603 1.00 9.68 278 ALA B CA 1
ATOM 5046 C C . ALA B 2 286 ? 18.821 3.056 28.868 1.00 10.59 278 ALA B C 1
ATOM 5047 O O . ALA B 2 286 ? 18.613 2.012 29.556 1.00 9.11 278 ALA B O 1
ATOM 5049 N N . GLU B 2 287 ? 18.917 3.043 27.538 1.00 11.09 279 GLU B N 1
ATOM 5050 C CA . GLU B 2 287 ? 18.751 1.780 26.779 1.00 13.68 279 GLU B CA 1
ATOM 5051 C C . GLU B 2 287 ? 19.803 0.777 27.267 1.00 12.10 279 GLU B C 1
ATOM 5052 O O . GLU B 2 287 ? 19.499 -0.424 27.415 1.00 11.90 279 GLU B O 1
ATOM 5058 N N . ARG B 2 288 ? 21.041 1.208 27.469 1.00 10.44 280 ARG B N 1
ATOM 5059 C CA . ARG B 2 288 ? 22.107 0.270 27.900 1.00 11.31 280 ARG B CA 1
ATOM 5060 C C . ARG B 2 288 ? 21.782 -0.229 29.313 1.00 11.54 280 ARG B C 1
ATOM 5061 O O . ARG B 2 288 ? 21.994 -1.422 29.628 1.00 12.57 280 ARG B O 1
ATOM 5069 N N . CYS B 2 289 ? 21.305 0.649 30.192 1.00 10.78 281 CYS B N 1
ATOM 5070 C CA . CYS B 2 289 ? 20.916 0.195 31.555 1.00 10.80 281 CYS B CA 1
ATOM 5071 C C . CYS B 2 289 ? 19.789 -0.840 31.507 1.00 10.17 281 CYS B C 1
ATOM 5072 O O . CYS B 2 289 ? 19.833 -1.831 32.283 1.00 10.52 281 CYS B O 1
ATOM 5075 N N . TYR B 2 290 ? 18.736 -0.578 30.750 1.00 10.33 282 TYR B N 1
ATOM 5076 C CA . TYR B 2 290 ? 17.596 -1.519 30.644 1.00 11.01 282 TYR B CA 1
ATOM 5077 C C . TYR B 2 290 ? 18.123 -2.874 30.149 1.00 11.95 282 TYR B C 1
ATOM 5078 O O . TYR B 2 290 ? 17.696 -3.938 30.669 1.00 12.57 282 TYR B O 1
ATOM 5087 N N . ASP B 2 291 ? 19.035 -2.884 29.184 1.00 12.52 283 ASP B N 1
ATOM 5088 C CA . ASP B 2 291 ? 19.578 -4.154 28.631 1.00 14.56 283 ASP B CA 1
ATOM 5089 C C . ASP B 2 291 ? 20.378 -4.868 29.719 1.00 15.15 283 ASP B C 1
ATOM 5090 O O . ASP B 2 291 ? 20.192 -6.099 29.908 1.00 16.14 283 ASP B O 1
ATOM 5095 N N . THR B 2 292 ? 21.221 -4.154 30.459 1.00 13.13 284 THR B N 1
ATOM 5096 C CA . THR B 2 292 ? 22.072 -4.769 31.501 1.00 14.36 284 THR B CA 1
ATOM 5097 C C . THR B 2 292 ? 21.213 -5.397 32.603 1.00 14.58 284 THR B C 1
ATOM 5098 O O . THR B 2 292 ? 21.522 -6.496 33.075 1.00 15.90 284 THR B O 1
ATOM 5102 N N . ALA B 2 293 ? 20.208 -4.674 33.074 1.00 13.65 285 ALA B N 1
ATOM 5103 C CA . ALA B 2 293 ? 19.416 -5.074 34.248 1.00 14.13 285 ALA B CA 1
ATOM 5104 C C . ALA B 2 293 ? 18.285 -6.014 33.829 1.00 14.28 285 ALA B C 1
ATOM 5105 O O . ALA B 2 293 ? 17.653 -6.602 34.737 1.00 16.28 285 ALA B O 1
ATOM 5107 N N . GLY B 2 294 ? 18.015 -6.153 32.530 1.00 14.29 286 GLY B N 1
ATOM 5108 C CA . GLY B 2 294 ? 16.943 -7.025 32.031 1.00 14.89 286 GLY B CA 1
ATOM 5109 C C . GLY B 2 294 ? 15.589 -6.483 32.425 1.00 15.91 286 GLY B C 1
ATOM 5110 O O . GLY B 2 294 ? 14.677 -7.273 32.753 1.00 17.15 286 GLY B O 1
ATOM 5111 N N . VAL B 2 295 ? 15.410 -5.162 32.331 1.00 14.19 287 VAL B N 1
ATOM 5112 C CA . VAL B 2 295 ? 14.117 -4.514 32.644 1.00 14.56 287 VAL B CA 1
ATOM 5113 C C . VAL B 2 295 ? 13.699 -3.621 31.478 1.00 14.31 287 VAL B C 1
ATOM 5114 O O . VAL B 2 295 ? 14.480 -3.421 30.538 1.00 15.35 287 VAL B O 1
ATOM 5118 N N . LYS B 2 296 ? 12.461 -3.165 31.554 1.00 15.04 288 LYS B N 1
ATOM 5119 C CA . LYS B 2 296 ? 11.853 -2.202 30.614 1.00 15.87 288 LYS B CA 1
ATOM 5120 C C . LYS B 2 296 ? 11.431 -0.984 31.431 1.00 13.77 288 LYS B C 1
ATOM 5121 O O . LYS B 2 296 ? 11.284 -1.070 32.648 1.00 12.59 288 LYS B O 1
ATOM 5127 N N . PRO B 2 297 ? 11.222 0.181 30.783 1.00 12.77 289 PRO B N 1
ATOM 5128 C CA . PRO B 2 297 ? 10.724 1.376 31.460 1.00 13.36 289 PRO B CA 1
ATOM 5129 C C . PRO B 2 297 ? 9.478 1.143 32.308 1.00 12.96 289 PRO B C 1
ATOM 5130 O O . PRO B 2 297 ? 9.380 1.678 33.381 1.00 11.95 289 PRO B O 1
ATOM 5134 N N . SER B 2 298 ? 8.563 0.285 31.842 1.00 13.60 290 SER B N 1
ATOM 5135 C CA . SER B 2 298 ? 7.321 -0.040 32.569 1.00 13.78 290 SER B CA 1
ATOM 5136 C C . SER B 2 298 ? 7.610 -0.747 33.904 1.00 13.03 290 SER B C 1
ATOM 5137 O O . SER B 2 298 ? 6.744 -0.748 34.766 1.00 15.05 290 SER B O 1
ATOM 5140 N N . ASP B 2 299 ? 8.790 -1.334 34.102 1.00 11.62 291 ASP B N 1
ATOM 5141 C CA . ASP B 2 299 ? 9.151 -1.989 35.380 1.00 11.96 291 ASP B CA 1
ATOM 5142 C C . ASP B 2 299 ? 9.546 -0.943 36.437 1.00 11.11 291 ASP B C 1
ATOM 5143 O O . ASP B 2 299 ? 9.540 -1.280 37.650 1.00 12.02 291 ASP B O 1
ATOM 5148 N N . VAL B 2 300 ? 10.014 0.226 36.004 1.00 10.33 292 VAL B N 1
ATOM 5149 C CA . VAL B 2 300 ? 10.494 1.262 36.952 1.00 9.92 292 VAL B CA 1
ATOM 5150 C C . VAL B 2 300 ? 9.315 1.786 37.758 1.00 9.78 292 VAL B C 1
ATOM 5151 O O . VAL B 2 300 ? 8.287 2.120 37.167 1.00 10.66 292 VAL B O 1
ATOM 5155 N N . ASP B 2 301 ? 9.469 1.907 39.069 1.00 9.00 293 ASP B N 1
ATOM 5156 C CA . ASP B 2 301 ? 8.373 2.361 39.960 1.00 9.33 293 ASP B CA 1
ATOM 5157 C C . ASP B 2 301 ? 8.522 3.838 40.345 1.00 9.15 293 ASP B C 1
ATOM 5158 O O . ASP B 2 301 ? 7.520 4.528 40.564 1.00 10.24 293 ASP B O 1
ATOM 5163 N N . VAL B 2 302 ? 9.765 4.310 40.475 1.00 8.61 294 VAL B N 1
ATOM 5164 C CA . VAL B 2 302 ? 10.054 5.649 41.015 1.00 8.44 294 VAL B CA 1
ATOM 5165 C C . VAL B 2 302 ? 11.301 6.171 40.322 1.00 7.88 294 VAL B C 1
ATOM 5166 O O . VAL B 2 302 ? 12.224 5.409 40.021 1.00 7.96 294 VAL B O 1
ATOM 5170 N N . ILE B 2 303 ? 11.256 7.445 40.001 1.00 7.73 295 ILE B N 1
ATOM 5171 C CA . ILE B 2 303 ? 12.311 8.129 39.216 1.00 7.42 295 ILE B CA 1
ATOM 5172 C C . ILE B 2 303 ? 12.710 9.421 39.922 1.00 7.94 295 ILE B C 1
ATOM 5173 O O . ILE B 2 303 ? 11.851 10.161 40.398 1.00 8.06 295 ILE B O 1
ATOM 5178 N N . GLU B 2 304 ? 13.990 9.736 39.929 1.00 7.24 296 GLU B N 1
ATOM 5179 C CA . GLU B 2 304 ? 14.537 11.079 40.202 1.00 7.32 296 GLU B CA 1
ATOM 5180 C C . GLU B 2 304 ? 15.293 11.461 38.945 1.00 7.57 296 GLU B C 1
ATOM 5181 O O . GLU B 2 304 ? 16.262 10.751 38.615 1.00 7.44 296 GLU B O 1
ATOM 5187 N N . LEU B 2 305 ? 14.827 12.461 38.213 1.00 7.50 297 LEU B N 1
ATOM 5188 C CA . LEU B 2 305 ? 15.459 12.835 36.933 1.00 7.86 297 LEU B CA 1
ATOM 5189 C C . LEU B 2 305 ? 15.845 14.315 36.949 1.00 7.88 297 LEU B C 1
ATOM 5190 O O . LEU B 2 305 ? 15.600 15.043 37.941 1.00 8.03 297 LEU B O 1
ATOM 5195 N N . HIS B 2 306 ? 16.503 14.770 35.879 1.00 7.97 298 HIS B N 1
ATOM 5196 C CA . HIS B 2 306 ? 17.183 16.079 35.889 1.00 8.55 298 HIS B CA 1
ATOM 5197 C C . HIS B 2 306 ? 16.229 17.190 35.414 1.00 8.16 298 HIS B C 1
ATOM 5198 O O . HIS B 2 306 ? 16.367 17.678 34.286 1.00 9.31 298 HIS B O 1
ATOM 5205 N N . ASP B 2 307 ? 15.297 17.597 36.274 1.00 8.48 299 ASP B N 1
ATOM 5206 C CA . ASP B 2 307 ? 14.325 18.662 35.948 1.00 8.79 299 ASP B CA 1
ATOM 5207 C C . ASP B 2 307 ? 14.941 20.035 36.243 1.00 9.26 299 ASP B C 1
ATOM 5208 O O . ASP B 2 307 ? 14.348 20.804 36.998 1.00 10.15 299 ASP B O 1
ATOM 5213 N N . CYS B 2 308 ? 16.063 20.396 35.634 1.00 9.28 300 CYS B N 1
ATOM 5214 C CA . CYS B 2 308 ? 16.617 21.763 35.812 1.00 10.02 300 CYS B CA 1
ATOM 5215 C C . CYS B 2 308 ? 15.578 22.800 35.355 1.00 9.90 300 CYS B C 1
ATOM 5216 O O . CYS B 2 308 ? 15.517 23.887 35.936 1.00 10.68 300 CYS B O 1
ATOM 5219 N N . PHE B 2 309 ? 14.804 22.446 34.339 1.00 9.03 301 PHE B N 1
ATOM 5220 C CA . PHE B 2 309 ? 13.636 23.206 33.830 1.00 9.65 301 PHE B CA 1
ATOM 5221 C C . PHE B 2 309 ? 12.555 22.206 33.514 1.00 9.36 301 PHE B C 1
ATOM 5222 O O . PHE B 2 309 ? 12.866 21.046 33.171 1.00 9.50 301 PHE B O 1
ATOM 5230 N N . SER B 2 310 ? 11.295 22.625 33.593 1.00 8.85 302 SER B N 1
ATOM 5231 C CA . SER B 2 310 ? 10.158 21.763 33.226 1.00 9.20 302 SER B CA 1
ATOM 5232 C C . SER B 2 310 ? 10.407 21.130 31.852 1.00 9.10 302 SER B C 1
ATOM 5233 O O . SER B 2 310 ? 10.099 19.960 31.666 1.00 9.22 302 SER B O 1
ATOM 5236 N N . ALA B 2 311 ? 10.998 21.873 30.914 1.00 9.23 303 ALA B N 1
ATOM 5237 C CA . ALA B 2 311 ? 11.259 21.394 29.541 1.00 9.34 303 ALA B CA 1
ATOM 5238 C C . ALA B 2 311 ? 12.192 20.178 29.530 1.00 9.46 303 ALA B C 1
ATOM 5239 O O . ALA B 2 311 ? 11.985 19.255 28.714 1.00 10.84 303 ALA B O 1
ATOM 5241 N N . ASN B 2 312 ? 13.188 20.158 30.418 1.00 8.99 304 ASN B N 1
ATOM 5242 C CA . ASN B 2 312 ? 14.108 19.002 30.410 1.00 9.15 304 ASN B CA 1
ATOM 5243 C C . ASN B 2 312 ? 13.381 17.753 30.904 1.00 8.82 304 ASN B C 1
ATOM 5244 O O . ASN B 2 312 ? 13.616 16.671 30.365 1.00 9.21 304 ASN B O 1
ATOM 5249 N N . GLU B 2 313 ? 12.514 17.869 31.894 1.00 8.56 305 GLU B N 1
ATOM 5250 C CA . GLU B 2 313 ? 11.781 16.690 32.393 1.00 8.75 305 GLU B CA 1
ATOM 5251 C C . GLU B 2 313 ? 10.862 16.161 31.285 1.00 8.31 305 GLU B C 1
ATOM 5252 O O . GLU B 2 313 ? 10.857 14.977 31.038 1.00 8.25 305 GLU B O 1
ATOM 5258 N N . LEU B 2 314 ? 10.130 17.045 30.603 1.00 8.92 306 LEU B N 1
ATOM 5259 C CA . LEU B 2 314 ? 9.151 16.620 29.596 1.00 9.32 306 LEU B CA 1
ATOM 5260 C C . LEU B 2 314 ? 9.855 15.841 28.484 1.00 8.87 306 LEU B C 1
ATOM 5261 O O . LEU B 2 314 ? 9.387 14.738 28.176 1.00 9.94 306 LEU B O 1
ATOM 5266 N N . ILE B 2 315 ? 10.966 16.352 27.941 1.00 9.16 307 ILE B N 1
ATOM 5267 C CA . ILE B 2 315 ? 11.658 15.624 26.825 1.00 10.24 307 ILE B CA 1
ATOM 5268 C C . ILE B 2 315 ? 12.343 14.356 27.351 1.00 9.96 307 ILE B C 1
ATOM 5269 O O . ILE B 2 315 ? 12.408 13.353 26.616 1.00 9.84 307 ILE B O 1
ATOM 5274 N N . THR B 2 316 ? 12.756 14.350 28.605 1.00 9.19 308 THR B N 1
ATOM 5275 C CA . THR B 2 316 ? 13.427 13.178 29.210 1.00 9.26 308 THR B CA 1
ATOM 5276 C C . THR B 2 316 ? 12.427 12.020 29.338 1.00 9.09 308 THR B C 1
ATOM 5277 O O . THR B 2 316 ? 12.848 10.873 29.257 1.00 9.64 308 THR B O 1
ATOM 5281 N N . TYR B 2 317 ? 11.128 12.269 29.483 1.00 9.02 309 TYR B N 1
ATOM 5282 C CA . TYR B 2 317 ? 10.151 11.157 29.498 1.00 9.77 309 TYR B CA 1
ATOM 5283 C C . TYR B 2 317 ? 10.303 10.304 28.222 1.00 9.57 309 TYR B C 1
ATOM 5284 O O . TYR B 2 317 ? 10.220 9.062 28.257 1.00 10.43 309 TYR B O 1
ATOM 5293 N N . GLU B 2 318 ? 10.496 10.992 27.097 1.00 9.56 310 GLU B N 1
ATOM 5294 C CA . GLU B 2 318 ? 10.611 10.308 25.781 1.00 10.01 310 GLU B CA 1
ATOM 5295 C C . GLU B 2 318 ? 12.006 9.695 25.638 1.00 10.14 310 GLU B C 1
ATOM 5296 O O . GLU B 2 318 ? 12.128 8.547 25.159 1.00 10.76 310 GLU B O 1
ATOM 5302 N N . ALA B 2 319 ? 13.058 10.391 26.061 1.00 9.40 311 ALA B N 1
ATOM 5303 C CA . ALA B 2 319 ? 14.427 9.857 25.914 1.00 9.75 311 ALA B CA 1
ATOM 5304 C C . ALA B 2 319 ? 14.580 8.599 26.767 1.00 10.20 311 ALA B C 1
ATOM 5305 O O . ALA B 2 319 ? 15.306 7.684 26.347 1.00 11.07 311 ALA B O 1
ATOM 5307 N N . LEU B 2 320 ? 13.926 8.535 27.931 1.00 10.40 312 LEU B N 1
ATOM 5308 C CA . LEU B 2 320 ? 13.973 7.342 28.821 1.00 10.52 312 LEU B CA 1
ATOM 5309 C C . LEU B 2 320 ? 13.064 6.236 28.300 1.00 10.92 312 LEU B C 1
ATOM 5310 O O . LEU B 2 320 ? 13.091 5.136 28.862 1.00 12.12 312 LEU B O 1
ATOM 5315 N N . GLY B 2 321 ? 12.215 6.523 27.313 1.00 10.74 313 GLY B N 1
ATOM 5316 C CA . GLY B 2 321 ? 11.327 5.484 26.763 1.00 11.73 313 GLY B CA 1
ATOM 5317 C C . GLY B 2 321 ? 10.109 5.242 27.608 1.00 11.62 313 GLY B C 1
ATOM 5318 O O . GLY B 2 321 ? 9.466 4.213 27.414 1.00 12.93 313 GLY B O 1
ATOM 5319 N N . LEU B 2 322 ? 9.714 6.174 28.475 1.00 11.07 314 LEU B N 1
ATOM 5320 C CA . LEU B 2 322 ? 8.467 5.998 29.251 1.00 12.00 314 LEU B CA 1
ATOM 5321 C C . LEU B 2 322 ? 7.292 6.004 28.290 1.00 12.87 314 LEU B C 1
ATOM 5322 O O . LEU B 2 322 ? 6.350 5.204 28.493 1.00 15.62 314 LEU B O 1
ATOM 5327 N N . CYS B 2 323 ? 7.356 6.853 27.275 1.00 13.25 315 CYS B N 1
ATOM 5328 C CA . CYS B 2 323 ? 6.273 6.950 26.280 1.00 14.23 315 CYS B CA 1
ATOM 5329 C C . CYS B 2 323 ? 6.890 7.158 24.917 1.00 14.16 315 CYS B C 1
ATOM 5330 O O . CYS B 2 323 ? 8.059 7.503 24.805 1.00 14.99 315 CYS B O 1
ATOM 5333 N N . PRO B 2 324 ? 6.138 6.907 23.832 1.00 15.49 316 PRO B N 1
ATOM 5334 C CA . PRO B 2 324 ? 6.672 7.125 22.489 1.00 16.24 316 PRO B CA 1
ATOM 5335 C C . PRO B 2 324 ? 7.006 8.595 22.203 1.00 16.88 316 PRO B C 1
ATOM 5336 O O . PRO B 2 324 ? 6.532 9.508 22.886 1.00 14.66 316 PRO B O 1
ATOM 5340 N N . GLU B 2 325 ? 7.796 8.819 21.155 1.00 15.79 317 GLU B N 1
ATOM 5341 C CA . GLU B 2 325 ? 8.181 10.172 20.717 1.00 18.20 317 GLU B CA 1
ATOM 5342 C C . GLU B 2 325 ? 6.906 10.992 20.485 1.00 16.47 317 GLU B C 1
ATOM 5343 O O . GLU B 2 325 ? 5.929 10.489 19.856 1.00 17.22 317 GLU B O 1
ATOM 5349 N N . GLY B 2 326 ? 6.895 12.195 21.036 1.00 15.78 318 GLY B N 1
ATOM 5350 C CA . GLY B 2 326 ? 5.800 13.165 20.923 1.00 15.53 318 GLY B CA 1
ATOM 5351 C C . GLY B 2 326 ? 4.646 12.915 21.864 1.00 16.50 318 GLY B C 1
ATOM 5352 O O . GLY B 2 326 ? 3.723 13.738 21.849 1.00 20.12 318 GLY B O 1
ATOM 5353 N N . LYS B 2 327 ? 4.679 11.862 22.687 1.00 15.13 319 LYS B N 1
ATOM 5354 C CA . LYS B 2 327 ? 3.517 11.529 23.550 1.00 15.34 319 LYS B CA 1
ATOM 5355 C C . LYS B 2 327 ? 3.702 11.957 25.017 1.00 14.03 319 LYS B C 1
ATOM 5356 O O . LYS B 2 327 ? 2.822 11.615 25.822 1.00 14.40 319 LYS B O 1
ATOM 5362 N N . ALA B 2 328 ? 4.724 12.742 25.361 1.00 12.73 320 ALA B N 1
ATOM 5363 C CA . ALA B 2 328 ? 4.873 13.216 26.763 1.00 12.69 320 ALA B CA 1
ATOM 5364 C C . ALA B 2 328 ? 3.617 13.959 27.230 1.00 12.97 320 ALA B C 1
ATOM 5365 O O . ALA B 2 328 ? 3.271 13.857 28.412 1.00 12.42 320 ALA B O 1
ATOM 5367 N N . GLY B 2 329 ? 2.983 14.755 26.378 1.00 13.50 321 GLY B N 1
ATOM 5368 C CA . GLY B 2 329 ? 1.791 15.508 26.798 1.00 13.85 321 GLY B CA 1
ATOM 5369 C C . GLY B 2 329 ? 0.673 14.596 27.239 1.00 13.07 321 GLY B C 1
ATOM 5370 O O . GLY B 2 329 ? -0.017 14.943 28.190 1.00 13.37 321 GLY B O 1
ATOM 5371 N N . GLU B 2 330 ? 0.523 13.438 26.600 1.00 14.44 322 GLU B N 1
ATOM 5372 C CA . GLU B 2 330 ? -0.491 12.431 26.978 1.00 16.29 322 GLU B CA 1
ATOM 5373 C C . GLU B 2 330 ? -0.152 11.828 28.345 1.00 14.88 322 GLU B C 1
ATOM 5374 O O . GLU B 2 330 ? -1.076 11.669 29.168 1.00 15.74 322 GLU B O 1
ATOM 5380 N N . LEU B 2 331 ? 1.117 11.482 28.597 1.00 13.87 323 LEU B N 1
ATOM 5381 C CA . LEU B 2 331 ? 1.583 10.953 29.905 1.00 12.79 323 LEU B CA 1
ATOM 5382 C C . LEU B 2 331 ? 1.240 11.964 31.007 1.00 12.62 323 LEU B C 1
ATOM 5383 O O . LEU B 2 331 ? 0.641 11.595 32.044 1.00 12.43 323 LEU B O 1
ATOM 5388 N N . ILE B 2 332 ? 1.535 13.237 30.752 1.00 12.00 324 ILE B N 1
ATOM 5389 C CA . ILE B 2 332 ? 1.268 14.357 31.694 1.00 12.45 324 ILE B CA 1
ATOM 5390 C C . ILE B 2 332 ? -0.238 14.497 31.965 1.00 13.26 324 ILE B C 1
ATOM 5391 O O . ILE B 2 332 ? -0.659 14.570 33.162 1.00 13.30 324 ILE B O 1
ATOM 5396 N N . ASP B 2 333 ? -1.035 14.515 30.902 1.00 14.62 325 ASP B N 1
ATOM 5397 C CA . ASP B 2 333 ? -2.502 14.738 31.019 1.00 16.35 325 ASP B CA 1
ATOM 5398 C C . ASP B 2 333 ? -3.155 13.565 31.761 1.00 17.17 325 ASP B C 1
ATOM 5399 O O . ASP B 2 333 ? -4.215 13.796 32.417 1.00 18.49 325 ASP B O 1
ATOM 5404 N N . ARG B 2 334 ? -2.576 12.369 31.701 1.00 17.28 326 ARG B N 1
ATOM 5405 C CA . ARG B 2 334 ? -3.086 11.158 32.396 1.00 17.41 326 ARG B CA 1
ATOM 5406 C C . ARG B 2 334 ? -2.638 11.124 33.865 1.00 17.32 326 ARG B C 1
ATOM 5407 O O . ARG B 2 334 ? -3.119 10.245 34.599 1.00 17.51 326 ARG B O 1
ATOM 5415 N N . GLY B 2 335 ? -1.742 12.017 34.298 1.00 14.09 327 GLY B N 1
ATOM 5416 C CA . GLY B 2 335 ? -1.184 11.933 35.663 1.00 13.55 327 GLY B CA 1
ATOM 5417 C C . GLY B 2 335 ? -0.262 10.735 35.850 1.00 13.30 327 GLY B C 1
ATOM 5418 O O . GLY B 2 335 ? -0.108 10.240 36.995 1.00 13.09 327 GLY B O 1
ATOM 5419 N N . ASP B 2 336 ? 0.398 10.270 34.785 1.00 12.66 328 ASP B N 1
ATOM 5420 C CA . ASP B 2 336 ? 1.238 9.050 34.837 1.00 11.81 328 ASP B CA 1
ATOM 5421 C C . ASP B 2 336 ? 2.657 9.359 35.345 1.00 11.15 328 ASP B C 1
ATOM 5422 O O . ASP B 2 336 ? 3.500 8.454 35.261 1.00 11.70 328 ASP B O 1
ATOM 5427 N N . ASN B 2 337 ? 2.880 10.559 35.871 1.00 9.98 329 ASN B N 1
ATOM 5428 C CA . ASN B 2 337 ? 4.174 11.013 36.457 1.00 9.92 329 ASN B CA 1
ATOM 5429 C C . ASN B 2 337 ? 4.032 11.273 37.961 1.00 10.52 329 ASN B C 1
ATOM 5430 O O . ASN B 2 337 ? 4.994 11.804 38.580 1.00 10.38 329 ASN B O 1
ATOM 5435 N N . THR B 2 338 ? 2.907 10.949 38.591 1.00 10.51 330 THR B N 1
ATOM 5436 C CA . THR B 2 338 ? 2.721 11.224 40.036 1.00 10.55 330 THR B CA 1
ATOM 5437 C C . THR B 2 338 ? 2.025 10.042 40.707 1.00 10.81 330 THR B C 1
ATOM 5438 O O . THR B 2 338 ? 1.673 9.047 40.021 1.00 10.97 330 THR B O 1
ATOM 5442 N N . TYR B 2 339 ? 1.802 10.173 42.016 1.00 11.25 331 TYR B N 1
ATOM 5443 C CA . TYR B 2 339 ? 1.110 9.149 42.838 1.00 11.70 331 TYR B CA 1
ATOM 5444 C C . TYR B 2 339 ? -0.218 8.749 42.182 1.00 12.91 331 TYR B C 1
ATOM 5445 O O . TYR B 2 339 ? -0.984 9.624 41.753 1.00 13.80 331 TYR B O 1
ATOM 5454 N N . GLY B 2 340 ? -0.457 7.439 42.147 1.00 14.35 332 GLY B N 1
ATOM 5455 C CA . GLY B 2 340 ? -1.660 6.879 41.495 1.00 15.13 332 GLY B CA 1
ATOM 5456 C C . GLY B 2 340 ? -1.499 6.686 39.998 1.00 17.10 332 GLY B C 1
ATOM 5457 O O . GLY B 2 340 ? -2.382 6.030 39.370 1.00 20.52 332 GLY B O 1
ATOM 5458 N N . GLY B 2 341 ? -0.390 7.139 39.421 1.00 15.25 333 GLY B N 1
ATOM 5459 C CA . GLY B 2 341 ? -0.089 6.947 37.998 1.00 14.80 333 GLY B CA 1
ATOM 5460 C C . GLY B 2 341 ? 0.957 5.869 37.790 1.00 14.42 333 GLY B C 1
ATOM 5461 O O . GLY B 2 341 ? 1.402 5.178 38.743 1.00 15.51 333 GLY B O 1
ATOM 5462 N N . LYS B 2 342 ? 1.411 5.717 36.562 1.00 14.11 334 LYS B N 1
ATOM 5463 C CA . LYS B 2 342 ? 2.333 4.624 36.216 1.00 13.68 334 LYS B CA 1
ATOM 5464 C C . LYS B 2 342 ? 3.678 4.834 36.921 1.00 14.01 334 LYS B C 1
ATOM 5465 O O . LYS B 2 342 ? 4.211 3.865 37.497 1.00 16.56 334 LYS B O 1
ATOM 5471 N N . TRP B 2 343 ? 4.230 6.042 36.848 1.00 11.77 335 TRP B N 1
ATOM 5472 C CA . TRP B 2 343 ? 5.556 6.349 37.439 1.00 11.25 335 TRP B CA 1
ATOM 5473 C C . TRP B 2 343 ? 5.394 7.481 38.433 1.00 10.54 335 TRP B C 1
ATOM 5474 O O . TRP B 2 343 ? 4.767 8.478 38.087 1.00 13.34 335 TRP B O 1
ATOM 5485 N N . VAL B 2 344 ? 6.044 7.369 39.593 1.00 9.61 336 VAL B N 1
ATOM 5486 C CA . VAL B 2 344 ? 6.116 8.527 40.506 1.00 8.79 336 VAL B CA 1
ATOM 5487 C C . VAL B 2 344 ? 7.462 9.196 40.225 1.00 7.95 336 VAL B C 1
ATOM 5488 O O . VAL B 2 344 ? 8.523 8.599 40.527 1.00 8.49 336 VAL B O 1
ATOM 5492 N N . ILE B 2 345 ? 7.394 10.384 39.640 1.00 7.50 337 ILE B N 1
ATOM 5493 C CA . ILE B 2 345 ? 8.619 11.049 39.122 1.00 7.45 337 ILE B CA 1
ATOM 5494 C C . ILE B 2 345 ? 8.942 12.234 40.024 1.00 7.70 337 ILE B C 1
ATOM 5495 O O . ILE B 2 345 ? 8.085 13.143 40.201 1.00 7.91 337 ILE B O 1
ATOM 5500 N N . ASN B 2 346 ? 10.157 12.238 40.571 1.00 7.56 338 ASN B N 1
ATOM 5501 C CA . ASN B 2 346 ? 10.665 13.302 41.479 1.00 7.52 338 ASN B CA 1
ATOM 5502 C C . ASN B 2 346 ? 9.770 13.392 42.710 1.00 7.42 338 ASN B C 1
ATOM 5503 O O . ASN B 2 346 ? 9.276 14.473 43.022 1.00 8.03 338 ASN B O 1
ATOM 5508 N N . PRO B 2 347 ? 9.655 12.307 43.513 1.00 7.78 339 PRO B N 1
ATOM 5509 C CA . PRO B 2 347 ? 8.968 12.420 44.803 1.00 7.69 339 PRO B CA 1
ATOM 5510 C C . PRO B 2 347 ? 9.631 13.454 45.738 1.00 7.99 339 PRO B C 1
ATOM 5511 O O . PRO B 2 347 ? 8.965 13.999 46.633 1.00 7.94 339 PRO B O 1
ATOM 5515 N N . SER B 2 348 ? 10.905 13.771 45.491 1.00 8.01 340 SER B N 1
ATOM 5516 C CA . SER B 2 348 ? 11.668 14.803 46.243 1.00 8.11 340 SER B CA 1
ATOM 5517 C C . SER B 2 348 ? 11.163 16.218 45.949 1.00 8.52 340 SER B C 1
ATOM 5518 O O . SER B 2 348 ? 11.568 17.138 46.695 1.00 8.88 340 SER B O 1
ATOM 5521 N N . GLY B 2 349 ? 10.446 16.428 44.857 1.00 7.92 341 GLY B N 1
ATOM 5522 C CA . GLY B 2 349 ? 10.128 17.778 44.376 1.00 8.90 341 GLY B CA 1
ATOM 5523 C C . GLY B 2 349 ? 11.037 18.242 43.255 1.00 9.48 341 GLY B C 1
ATOM 5524 O O . GLY B 2 349 ? 10.740 19.301 42.632 1.00 10.06 341 GLY B O 1
ATOM 5525 N N . GLY B 2 350 ? 12.030 17.430 42.903 1.00 9.37 342 GLY B N 1
ATOM 5526 C CA . GLY B 2 350 ? 12.942 17.697 41.781 1.00 9.09 342 GLY B CA 1
ATOM 5527 C C . GLY B 2 350 ? 13.869 18.876 41.998 1.00 9.33 342 GLY B C 1
ATOM 5528 O O . GLY B 2 350 ? 13.801 19.584 43.025 1.00 9.21 342 GLY B O 1
ATOM 5529 N N . LEU B 2 351 ? 14.717 19.142 41.022 1.00 9.25 343 LEU B N 1
ATOM 5530 C CA . LEU B 2 351 ? 15.553 20.355 41.031 1.00 9.86 343 LEU B CA 1
ATOM 5531 C C . LEU B 2 351 ? 14.659 21.591 41.050 1.00 9.90 343 LEU B C 1
ATOM 5532 O O . LEU B 2 351 ? 15.054 22.574 41.634 1.00 9.60 343 LEU B O 1
ATOM 5537 N N . ILE B 2 352 ? 13.476 21.525 40.445 1.00 10.17 344 ILE B N 1
ATOM 5538 C CA . ILE B 2 352 ? 12.569 22.701 40.362 1.00 10.69 344 ILE B CA 1
ATOM 5539 C C . ILE B 2 352 ? 12.204 23.190 41.772 1.00 10.59 344 ILE B C 1
ATOM 5540 O O . ILE B 2 352 ? 12.093 24.425 41.957 1.00 11.36 344 ILE B O 1
ATOM 5545 N N . SER B 2 353 ? 12.041 22.284 42.734 1.00 9.61 345 SER B N 1
ATOM 5546 C CA . SER B 2 353 ? 11.663 22.670 44.120 1.00 10.35 345 SER B CA 1
ATOM 5547 C C . SER B 2 353 ? 12.875 22.666 45.050 1.00 11.24 345 SER B C 1
ATOM 5548 O O . SER B 2 353 ? 12.982 23.554 45.916 1.00 10.76 345 SER B O 1
ATOM 5551 N N . LYS B 2 354 ? 13.730 21.657 44.970 1.00 12.32 346 LYS B N 1
ATOM 5552 C CA . LYS B 2 354 ? 14.919 21.555 45.886 1.00 13.66 346 LYS B CA 1
ATOM 5553 C C . LYS B 2 354 ? 15.961 22.631 45.597 1.00 14.31 346 LYS B C 1
ATOM 5554 O O . LYS B 2 354 ? 16.679 23.081 46.551 1.00 15.71 346 LYS B O 1
ATOM 5560 N N . GLY B 2 355 ? 16.088 23.054 44.359 1.00 13.50 347 GLY B N 1
ATOM 5561 C CA . GLY B 2 355 ? 17.257 23.779 43.880 1.00 13.50 347 GLY B CA 1
ATOM 5562 C C . GLY B 2 355 ? 18.359 22.792 43.597 1.00 13.16 347 GLY B C 1
ATOM 5563 O O . GLY B 2 355 ? 18.160 21.565 43.691 1.00 13.83 347 GLY B O 1
ATOM 5564 N N . HIS B 2 356 ? 19.454 23.335 43.148 1.00 14.24 348 HIS B N 1
ATOM 5565 C CA . HIS B 2 356 ? 20.442 22.583 42.364 1.00 13.06 348 HIS B CA 1
ATOM 5566 C C . HIS B 2 356 ? 21.817 23.076 42.744 1.00 12.46 348 HIS B C 1
ATOM 5567 O O . HIS B 2 356 ? 22.357 23.935 42.076 1.00 14.58 348 HIS B O 1
ATOM 5574 N N . PRO B 2 357 ? 22.383 22.563 43.849 1.00 10.88 349 PRO B N 1
ATOM 5575 C CA . PRO B 2 357 ? 23.793 22.748 44.137 1.00 10.92 349 PRO B CA 1
ATOM 5576 C C . PRO B 2 357 ? 24.555 21.774 43.233 1.00 10.23 349 PRO B C 1
ATOM 5577 O O . PRO B 2 357 ? 24.451 20.564 43.421 1.00 9.93 349 PRO B O 1
ATOM 5581 N N . LEU B 2 358 ? 25.306 22.267 42.257 1.00 11.20 350 LEU B N 1
ATOM 5582 C CA . LEU B 2 358 ? 25.770 21.432 41.117 1.00 11.30 350 LEU B CA 1
ATOM 5583 C C . LEU B 2 358 ? 26.415 20.130 41.618 1.00 10.42 350 LEU B C 1
ATOM 5584 O O . LEU B 2 358 ? 25.988 19.050 41.160 1.00 11.58 350 LEU B O 1
ATOM 5589 N N . GLY B 2 359 ? 27.396 20.186 42.502 1.00 9.18 351 GLY B N 1
ATOM 5590 C CA . GLY B 2 359 ? 28.112 18.990 42.972 1.00 9.31 351 GLY B CA 1
ATOM 5591 C C . GLY B 2 359 ? 27.226 18.031 43.748 1.00 9.02 351 GLY B C 1
ATOM 5592 O O . GLY B 2 359 ? 27.552 16.852 43.790 1.00 9.47 351 GLY B O 1
ATOM 5593 N N . ALA B 2 360 ? 26.218 18.540 44.463 1.00 8.52 352 ALA B N 1
ATOM 5594 C CA . ALA B 2 360 ? 25.416 17.720 45.407 1.00 8.58 352 ALA B CA 1
ATOM 5595 C C . ALA B 2 360 ? 24.233 17.036 44.703 1.00 8.40 352 ALA B C 1
ATOM 5596 O O . ALA B 2 360 ? 23.742 16.050 45.233 1.00 8.27 352 ALA B O 1
ATOM 5598 N N . THR B 2 361 ? 23.716 17.575 43.600 1.00 7.86 353 THR B N 1
ATOM 5599 C CA . THR B 2 361 ? 22.408 17.121 43.047 1.00 8.37 353 THR B CA 1
ATOM 5600 C C . THR B 2 361 ? 22.389 15.603 42.856 1.00 8.06 353 THR B C 1
ATOM 5601 O O . THR B 2 361 ? 21.436 14.947 43.292 1.00 7.51 353 THR B O 1
ATOM 5605 N N . GLY B 2 362 ? 23.388 15.010 42.209 1.00 7.63 354 GLY B N 1
ATOM 5606 C CA . GLY B 2 362 ? 23.338 13.570 41.927 1.00 8.19 354 GLY B CA 1
ATOM 5607 C C . GLY B 2 362 ? 23.331 12.712 43.188 1.00 8.49 354 GLY B C 1
ATOM 5608 O O . GLY B 2 362 ? 22.716 11.640 43.189 1.00 9.02 354 GLY B O 1
ATOM 5609 N N . LEU B 2 363 ? 23.947 13.178 44.272 1.00 8.57 355 LEU B N 1
ATOM 5610 C CA . LEU B 2 363 ? 23.963 12.401 45.544 1.00 9.08 355 LEU B CA 1
ATOM 5611 C C . LEU B 2 363 ? 22.632 12.584 46.266 1.00 8.14 355 LEU B C 1
ATOM 5612 O O . LEU B 2 363 ? 22.190 11.586 46.867 1.00 8.60 355 LEU B O 1
ATOM 5617 N N . ALA B 2 364 ? 21.970 13.743 46.147 1.00 7.53 356 ALA B N 1
ATOM 5618 C CA . ALA B 2 364 ? 20.609 13.945 46.719 1.00 7.54 356 ALA B CA 1
ATOM 5619 C C . ALA B 2 364 ? 19.623 13.007 46.014 1.00 7.19 356 ALA B C 1
ATOM 5620 O O . ALA B 2 364 ? 18.710 12.426 46.700 1.00 6.89 356 ALA B O 1
ATOM 5622 N N . GLN B 2 365 ? 19.735 12.843 44.697 1.00 6.95 357 GLN B N 1
ATOM 5623 C CA . GLN B 2 365 ? 18.827 11.928 43.950 1.00 7.42 357 GLN B CA 1
ATOM 5624 C C . GLN B 2 365 ? 19.026 10.488 44.449 1.00 7.15 357 GLN B C 1
ATOM 5625 O O . GLN B 2 365 ? 18.050 9.759 44.670 1.00 7.81 357 GLN B O 1
ATOM 5631 N N . CYS B 2 366 ? 20.280 10.055 44.583 1.00 7.13 358 CYS B N 1
ATOM 5632 C CA . CYS B 2 366 ? 20.643 8.717 45.080 1.00 7.41 358 CYS B CA 1
ATOM 5633 C C . CYS B 2 366 ? 20.002 8.557 46.463 1.00 7.48 358 CYS B C 1
ATOM 5634 O O . CYS B 2 366 ? 19.381 7.529 46.729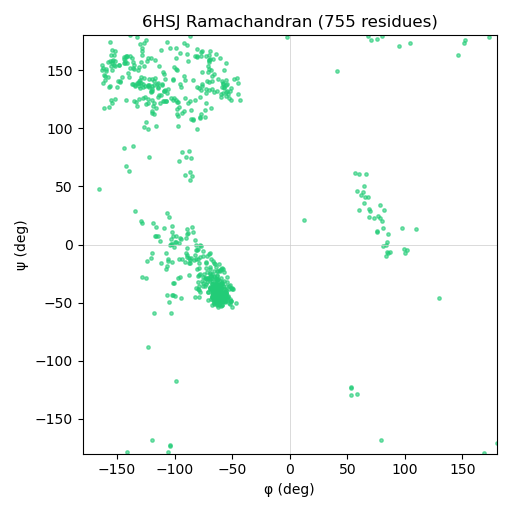 1.00 7.42 358 CYS B O 1
ATOM 5637 N N . ALA B 2 367 ? 20.165 9.539 47.338 1.00 7.24 359 ALA B N 1
ATOM 5638 C CA . ALA B 2 367 ? 19.637 9.420 48.716 1.00 7.32 359 ALA B CA 1
ATOM 5639 C C . ALA B 2 367 ? 18.129 9.183 48.687 1.00 6.89 359 ALA B C 1
ATOM 5640 O O . ALA B 2 367 ? 17.651 8.272 49.385 1.00 7.25 359 ALA B O 1
ATOM 5642 N N . GLU B 2 368 ? 17.378 9.961 47.924 1.00 6.98 360 GLU B N 1
ATOM 5643 C CA . GLU B 2 368 ? 15.907 9.835 47.892 1.00 7.67 360 GLU B CA 1
ATOM 5644 C C . GLU B 2 368 ? 15.550 8.455 47.371 1.00 7.38 360 GLU B C 1
ATOM 5645 O O . GLU B 2 368 ? 14.650 7.801 47.968 1.00 8.15 360 GLU B O 1
ATOM 5651 N N . LEU B 2 369 ? 16.217 7.984 46.314 1.00 6.88 361 LEU B N 1
ATOM 5652 C CA . LEU B 2 369 ? 15.845 6.686 45.727 1.00 6.82 361 LEU B CA 1
ATOM 5653 C C . LEU B 2 369 ? 16.163 5.566 46.724 1.00 7.25 361 LEU B C 1
ATOM 5654 O O . LEU B 2 369 ? 15.395 4.609 46.790 1.00 7.88 361 LEU B O 1
ATOM 5659 N N . CYS B 2 370 ? 17.251 5.675 47.466 1.00 7.49 362 CYS B N 1
ATOM 5660 C CA . CYS B 2 370 ? 17.579 4.655 48.492 1.00 8.23 362 CYS B CA 1
ATOM 5661 C C . CYS B 2 370 ? 16.507 4.675 49.588 1.00 8.56 362 CYS B C 1
ATOM 5662 O O . CYS B 2 370 ? 16.032 3.594 49.969 1.00 8.31 362 CYS B O 1
ATOM 5665 N N . TRP B 2 371 ? 16.116 5.846 50.053 1.00 7.76 363 TRP B N 1
ATOM 5666 C CA . TRP B 2 371 ? 15.052 5.919 51.089 1.00 7.70 363 TRP B CA 1
ATOM 5667 C C . TRP B 2 371 ? 13.759 5.311 50.547 1.00 7.91 363 TRP B C 1
ATOM 5668 O O . TRP B 2 371 ? 13.055 4.570 51.295 1.00 7.85 363 TRP B O 1
ATOM 5679 N N . GLN B 2 372 ? 13.419 5.585 49.294 1.00 7.88 364 GLN B N 1
ATOM 5680 C CA . GLN B 2 372 ? 12.215 5.003 48.662 1.00 7.59 364 GLN B CA 1
ATOM 5681 C C . GLN B 2 372 ? 12.298 3.470 48.678 1.00 8.38 364 GLN B C 1
ATOM 5682 O O . GLN B 2 372 ? 11.319 2.808 49.107 1.00 9.22 364 GLN B O 1
ATOM 5688 N N . LEU B 2 373 ? 13.390 2.881 48.199 1.00 7.89 365 LEU B N 1
ATOM 5689 C CA . LEU B 2 373 ? 13.468 1.395 48.101 1.00 8.64 365 LEU B CA 1
ATOM 5690 C C . LEU B 2 373 ? 13.550 0.743 49.486 1.00 8.28 365 LEU B C 1
ATOM 5691 O O . LEU B 2 373 ? 13.069 -0.383 49.624 1.00 9.58 365 LEU B O 1
ATOM 5696 N N . ARG B 2 374 ? 14.099 1.451 50.464 1.00 8.66 366 ARG B N 1
ATOM 5697 C CA . ARG B 2 374 ? 14.208 1.005 51.878 1.00 8.88 366 ARG B CA 1
ATOM 5698 C C . ARG B 2 374 ? 12.874 1.197 52.609 1.00 9.79 366 ARG B C 1
ATOM 5699 O O . ARG B 2 374 ? 12.786 0.802 53.821 1.00 10.72 366 ARG B O 1
ATOM 5707 N N . ALA B 2 375 ? 11.870 1.788 51.952 1.00 9.58 367 ALA B N 1
ATOM 5708 C CA . ALA B 2 375 ? 10.529 2.060 52.522 1.00 9.74 367 ALA B CA 1
ATOM 5709 C C . ALA B 2 375 ? 10.700 2.948 53.762 1.00 10.62 367 ALA B C 1
ATOM 5710 O O . ALA B 2 375 ? 10.087 2.714 54.831 1.00 12.10 367 ALA B O 1
ATOM 5712 N N . GLU B 2 376 ? 11.509 3.988 53.629 1.00 10.41 368 GLU B N 1
ATOM 5713 C CA . GLU B 2 376 ? 11.825 4.946 54.710 1.00 10.88 368 GLU B CA 1
ATOM 5714 C C . GLU B 2 376 ? 11.581 6.375 54.223 1.00 10.04 368 GLU B C 1
ATOM 5715 O O . GLU B 2 376 ? 12.050 7.303 54.886 1.00 11.00 368 GLU B O 1
ATOM 5721 N N . ALA B 2 377 ? 10.811 6.579 53.144 1.00 9.69 369 ALA B N 1
ATOM 5722 C CA . ALA B 2 377 ? 10.620 7.934 52.568 1.00 10.04 369 ALA B CA 1
ATOM 5723 C C . ALA B 2 377 ? 9.437 8.697 53.165 1.00 10.53 369 ALA B C 1
ATOM 5724 O O . ALA B 2 377 ? 9.016 9.706 52.596 1.00 11.46 369 ALA B O 1
ATOM 5726 N N . GLY B 2 378 ? 8.887 8.227 54.283 1.00 10.45 370 GLY B N 1
ATOM 5727 C CA . GLY B 2 378 ? 7.838 8.974 55.005 1.00 11.35 370 GLY B CA 1
ATOM 5728 C C . GLY B 2 378 ? 6.675 9.352 54.101 1.00 10.85 370 GLY B C 1
ATOM 5729 O O . GLY B 2 378 ? 6.125 8.528 53.391 1.00 10.89 370 GLY B O 1
ATOM 5730 N N . PRO B 2 379 ? 6.277 10.631 54.101 1.00 11.53 371 PRO B N 1
ATOM 5731 C CA . PRO B 2 379 ? 5.085 11.053 53.375 1.00 11.66 371 PRO B CA 1
ATOM 5732 C C . PRO B 2 379 ? 5.297 11.042 51.854 1.00 11.27 371 PRO B C 1
ATOM 5733 O O . PRO B 2 379 ? 4.333 11.166 51.121 1.00 12.95 371 PRO B O 1
ATOM 5737 N N . ARG B 2 380 ? 6.537 10.862 51.418 1.00 10.49 372 ARG B N 1
ATOM 5738 C CA . ARG B 2 380 ? 6.835 10.776 49.964 1.00 9.71 372 ARG B CA 1
ATOM 5739 C C . ARG B 2 380 ? 6.769 9.338 49.471 1.00 9.22 372 ARG B C 1
ATOM 5740 O O . ARG B 2 380 ? 6.956 9.104 48.271 1.00 9.58 372 ARG B O 1
ATOM 5748 N N . GLN B 2 381 ? 6.621 8.380 50.379 1.00 9.07 373 GLN B N 1
ATOM 5749 C CA . GLN B 2 381 ? 6.802 6.953 50.026 1.00 9.27 373 GLN B CA 1
ATOM 5750 C C . GLN B 2 381 ? 5.944 6.565 48.819 1.00 10.16 373 GLN B C 1
ATOM 5751 O O . GLN B 2 381 ? 4.705 6.778 48.810 1.00 10.88 373 GLN B O 1
ATOM 5757 N N . VAL B 2 382 ? 6.597 5.994 47.816 1.00 9.78 374 VAL B N 1
ATOM 5758 C CA . VAL B 2 382 ? 5.943 5.297 46.692 1.00 9.94 374 VAL B CA 1
ATOM 5759 C C . VAL B 2 382 ? 5.666 3.881 47.185 1.00 10.48 374 VAL B C 1
ATOM 5760 O O . VAL B 2 382 ? 6.588 3.082 47.364 1.00 9.73 374 VAL B O 1
ATOM 5764 N N . PRO B 2 383 ? 4.393 3.512 47.460 1.00 12.36 375 PRO B N 1
ATOM 5765 C CA . PRO B 2 383 ? 4.106 2.209 48.040 1.00 12.97 375 PRO B CA 1
ATOM 5766 C C . PRO B 2 383 ? 4.579 1.060 47.146 1.00 12.38 375 PRO B C 1
ATOM 5767 O O . PRO B 2 383 ? 4.306 1.070 45.953 1.00 14.09 375 PRO B O 1
ATOM 5771 N N . GLY B 2 384 ? 5.362 0.161 47.723 1.00 13.04 376 GLY B N 1
ATOM 5772 C CA . GLY B 2 384 ? 5.805 -1.060 47.040 1.00 13.13 376 GLY B CA 1
ATOM 5773 C C . GLY B 2 384 ? 6.901 -0.815 46.026 1.00 13.94 376 GLY B C 1
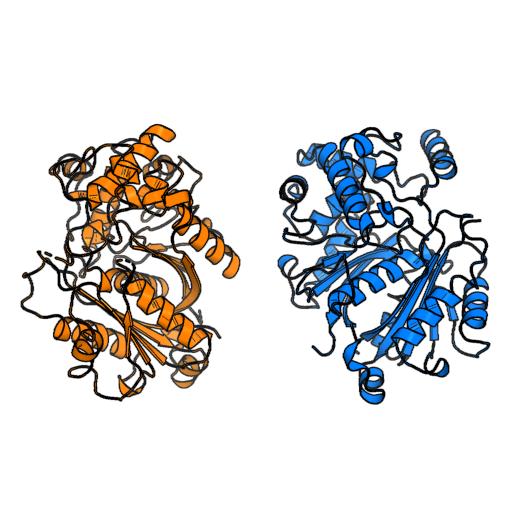ATOM 5774 O O . GLY B 2 384 ? 7.153 -1.737 45.239 1.00 14.43 376 GLY B O 1
ATOM 5775 N N . ALA B 2 385 ? 7.529 0.360 45.983 1.00 11.52 377 ALA B N 1
ATOM 5776 C CA . ALA B 2 385 ? 8.598 0.599 44.990 1.00 11.27 377 ALA B CA 1
ATOM 5777 C C . ALA B 2 385 ? 9.687 -0.473 45.104 1.00 10.55 377 ALA B C 1
ATOM 5778 O O . ALA B 2 385 ? 10.217 -0.686 46.214 1.00 11.52 377 ALA B O 1
ATOM 5780 N N . LYS B 2 386 ? 10.079 -1.053 43.972 1.00 10.76 378 LYS B N 1
ATOM 5781 C CA . LYS B 2 386 ? 11.082 -2.140 43.920 1.00 11.83 378 LYS B CA 1
ATOM 5782 C C . LYS B 2 386 ? 12.222 -1.765 42.975 1.00 10.09 378 LYS B C 1
ATOM 5783 O O . LYS B 2 386 ? 13.331 -2.248 43.200 1.00 10.76 378 LYS B O 1
ATOM 5789 N N . LEU B 2 387 ? 11.974 -0.957 41.949 1.00 9.14 379 LEU B N 1
ATOM 5790 C CA . LEU B 2 387 ? 13.002 -0.577 40.952 1.00 9.10 379 LEU B CA 1
ATOM 5791 C C . LEU B 2 387 ? 12.954 0.937 40.806 1.00 7.98 379 LEU B C 1
ATOM 5792 O O . LEU B 2 387 ? 11.863 1.514 40.569 1.00 8.34 379 LEU B O 1
ATOM 5797 N N . ALA B 2 388 ? 14.102 1.569 40.993 1.00 8.01 380 ALA B N 1
ATOM 5798 C CA . ALA B 2 388 ? 14.266 3.032 40.900 1.00 7.65 380 ALA B CA 1
ATOM 5799 C C . ALA B 2 388 ? 15.216 3.391 39.765 1.00 7.53 380 ALA B C 1
ATOM 5800 O O . ALA B 2 388 ? 16.214 2.719 39.569 1.00 7.80 380 ALA B O 1
ATOM 5802 N N . LEU B 2 389 ? 14.918 4.488 39.096 1.00 7.71 381 LEU B N 1
ATOM 5803 C CA . LEU B 2 389 ? 15.779 5.055 38.024 1.00 7.78 381 LEU B CA 1
ATOM 5804 C C . LEU B 2 389 ? 16.191 6.466 38.423 1.00 7.23 381 LEU B C 1
ATOM 5805 O O . LEU B 2 389 ? 15.332 7.308 38.776 1.00 7.15 381 LEU B O 1
ATOM 5810 N N . GLN B 2 390 ? 17.484 6.729 38.312 1.00 7.41 382 GLN B N 1
ATOM 5811 C CA . GLN B 2 390 ? 18.109 8.049 38.489 1.00 7.27 382 GLN B CA 1
ATOM 5812 C C . GLN B 2 390 ? 18.618 8.562 37.146 1.00 7.74 382 GLN B C 1
ATOM 5813 O O . GLN B 2 390 ? 19.236 7.800 36.409 1.00 7.28 382 GLN B O 1
ATOM 5819 N N . HIS B 2 391 ? 18.399 9.838 36.866 1.00 7.40 383 HIS B N 1
ATOM 5820 C CA . HIS B 2 391 ? 18.879 10.531 35.653 1.00 7.34 383 HIS B CA 1
ATOM 5821 C C . HIS B 2 391 ? 19.458 11.877 36.072 1.00 7.01 383 HIS B C 1
ATOM 5822 O O . HIS B 2 391 ? 18.748 12.685 36.703 1.00 7.21 383 HIS B O 1
ATOM 5829 N N . ASN B 2 392 ? 20.716 12.103 35.724 1.00 7.16 384 ASN B N 1
ATOM 5830 C CA . ASN B 2 392 ? 21.440 13.337 36.107 1.00 7.69 384 ASN B CA 1
ATOM 5831 C C . ASN B 2 392 ? 22.303 13.712 34.906 1.00 7.78 384 ASN B C 1
ATOM 5832 O O . ASN B 2 392 ? 23.052 12.871 34.461 1.00 8.43 384 ASN B O 1
ATOM 5837 N N . ILE B 2 393 ? 22.161 14.927 34.402 1.00 8.47 385 ILE B N 1
ATOM 5838 C CA . ILE B 2 393 ? 22.910 15.353 33.195 1.00 8.95 385 ILE B CA 1
ATOM 5839 C C . ILE B 2 393 ? 23.543 16.708 33.437 1.00 9.54 385 ILE B C 1
ATOM 5840 O O . ILE B 2 393 ? 22.929 17.560 34.107 1.00 10.66 385 ILE B O 1
ATOM 5845 N N . GLY B 2 394 ? 24.780 16.852 32.976 1.00 9.39 386 GLY B N 1
ATOM 5846 C CA . GLY B 2 394 ? 25.468 18.156 32.968 1.00 9.85 386 GLY B CA 1
ATOM 5847 C C . GLY B 2 394 ? 25.875 18.456 31.544 1.00 10.00 386 GLY B C 1
ATOM 5848 O O . GLY B 2 394 ? 26.276 17.527 30.822 1.00 10.31 386 GLY B O 1
ATOM 5849 N N . LEU B 2 395 ? 25.675 19.678 31.102 1.00 10.77 387 LEU B N 1
ATOM 5850 C CA . LEU B 2 395 ? 26.099 20.035 29.735 1.00 11.87 387 LEU B CA 1
ATOM 5851 C C . LEU B 2 395 ? 27.614 20.216 29.692 1.00 10.88 387 LEU B C 1
ATOM 5852 O O . LEU B 2 395 ? 28.224 20.570 30.709 1.00 11.07 387 LEU B O 1
ATOM 5857 N N . GLY B 2 396 ? 28.206 19.890 28.549 1.00 9.25 388 GLY B N 1
ATOM 5858 C CA . GLY B 2 396 ? 29.663 19.959 28.360 1.00 9.17 388 GLY B CA 1
ATOM 5859 C C . GLY B 2 396 ? 30.268 18.694 27.778 1.00 9.18 388 GLY B C 1
ATOM 5860 O O . GLY B 2 396 ? 31.126 18.798 26.910 1.00 9.45 388 GLY B O 1
ATOM 5861 N N . GLY B 2 397 ? 29.937 17.484 28.249 1.00 8.63 389 GLY B N 1
ATOM 5862 C CA . GLY B 2 397 ? 29.038 17.207 29.349 1.00 8.60 389 GLY B CA 1
ATOM 5863 C C . GLY B 2 397 ? 28.936 15.695 29.546 1.00 7.92 389 GLY B C 1
ATOM 5864 O O . GLY B 2 397 ? 29.699 14.942 28.936 1.00 7.70 389 GLY B O 1
ATOM 5865 N N . ALA B 2 398 ? 28.014 15.243 30.381 1.00 7.94 390 ALA B N 1
ATOM 5866 C CA . ALA B 2 398 ? 27.878 13.819 30.682 1.00 7.48 390 ALA B CA 1
ATOM 5867 C C . ALA B 2 398 ? 26.505 13.606 31.292 1.00 7.17 390 ALA B C 1
ATOM 5868 O O . ALA B 2 398 ? 26.095 14.407 32.123 1.00 7.25 390 ALA B O 1
ATOM 5870 N N . VAL B 2 399 ? 25.846 12.529 30.895 1.00 7.20 391 VAL B N 1
ATOM 5871 C CA . VAL B 2 399 ? 24.638 12.028 31.592 1.00 7.64 391 VAL B CA 1
ATOM 5872 C C . VAL B 2 399 ? 25.021 10.758 32.320 1.00 7.03 391 VAL B C 1
ATOM 5873 O O . VAL B 2 399 ? 25.855 9.981 31.813 1.00 7.91 391 VAL B O 1
ATOM 5877 N N . VAL B 2 400 ? 24.471 10.573 33.506 1.00 6.82 392 VAL B N 1
ATOM 5878 C CA . VAL B 2 400 ? 24.591 9.301 34.241 1.00 7.32 392 VAL B CA 1
ATOM 5879 C C . VAL B 2 400 ? 23.184 8.811 34.522 1.00 6.94 392 VAL B C 1
ATOM 5880 O O . VAL B 2 400 ? 22.388 9.538 35.154 1.00 7.69 392 VAL B O 1
ATOM 5884 N N . VAL B 2 401 ? 22.891 7.622 34.054 1.00 6.87 393 VAL B N 1
ATOM 5885 C CA . VAL B 2 401 ? 21.643 6.900 34.422 1.00 6.97 393 VAL B CA 1
ATOM 5886 C C . VAL B 2 401 ? 21.995 5.722 35.326 1.00 7.07 393 VAL B C 1
ATOM 5887 O O . VAL B 2 401 ? 22.943 5.001 35.034 1.00 7.53 393 VAL B O 1
ATOM 5891 N N . THR B 2 402 ? 21.277 5.578 36.422 1.00 7.40 394 THR B N 1
ATOM 5892 C CA . THR B 2 402 ? 21.556 4.542 37.434 1.00 7.30 394 THR B CA 1
ATOM 5893 C C . THR B 2 402 ? 20.253 3.826 37.730 1.00 7.86 394 THR B C 1
ATOM 5894 O O . THR B 2 402 ? 19.217 4.500 37.913 1.00 8.58 394 THR B O 1
ATOM 5898 N N . LEU B 2 403 ? 20.270 2.499 37.796 1.00 7.82 395 LEU B N 1
ATOM 5899 C CA . LEU B 2 403 ? 19.102 1.696 38.238 1.00 7.66 395 LEU B CA 1
ATOM 5900 C C . LEU B 2 403 ? 19.413 1.055 39.580 1.00 7.58 395 LEU B C 1
ATOM 5901 O O . LEU B 2 403 ? 20.508 0.522 39.772 1.00 7.74 395 LEU B O 1
ATOM 5906 N N . TYR B 2 404 ? 18.447 1.062 40.479 1.00 7.65 396 TYR B N 1
ATOM 5907 C CA . TYR B 2 404 ? 18.633 0.541 41.842 1.00 7.96 396 TYR B CA 1
ATOM 5908 C C . TYR B 2 404 ? 17.518 -0.441 42.202 1.00 8.17 396 TYR B C 1
ATOM 5909 O O . TYR B 2 404 ? 16.353 -0.224 41.821 1.00 8.02 396 TYR B O 1
ATOM 5918 N N . LYS B 2 405 ? 17.874 -1.482 42.967 1.00 8.91 397 LYS B N 1
ATOM 5919 C CA . LYS B 2 405 ? 16.893 -2.399 43.607 1.00 10.45 397 LYS B CA 1
ATOM 5920 C C . LYS B 2 405 ? 17.462 -2.760 44.973 1.00 10.42 397 LYS B C 1
ATOM 5921 O O . LYS B 2 405 ? 18.702 -2.745 45.095 1.00 11.34 397 LYS B O 1
ATOM 5927 N N . MET B 2 406 ? 16.655 -3.189 45.946 1.00 10.40 398 MET B N 1
ATOM 5928 C CA . MET B 2 406 ? 17.233 -3.695 47.205 1.00 10.79 398 MET B CA 1
ATOM 5929 C C . MET B 2 406 ? 18.081 -4.931 46.875 1.00 10.51 398 MET B C 1
ATOM 5930 O O . MET B 2 406 ? 17.697 -5.763 46.001 1.00 11.74 398 MET B O 1
ATOM 5935 N N . GLY B 2 407 ? 19.208 -5.068 47.560 1.00 10.72 399 GLY B N 1
ATOM 5936 C CA . GLY B 2 407 ? 20.174 -6.142 47.319 1.00 11.57 399 GLY B CA 1
ATOM 5937 C C . GLY B 2 407 ? 19.702 -7.493 47.863 1.00 12.93 399 GLY B C 1
ATOM 5938 O O . GLY B 2 407 ? 20.059 -8.538 47.277 1.00 13.99 399 GLY B O 1
ATOM 5939 N N . PHE B 2 408 ? 18.972 -7.482 48.970 1.00 14.10 400 PHE B N 1
ATOM 5940 C CA . PHE B 2 408 ? 18.657 -8.735 49.711 1.00 16.38 400 PHE B CA 1
ATOM 5941 C C . PHE B 2 408 ? 17.213 -8.679 50.187 1.00 20.41 400 PHE B C 1
ATOM 5942 O O . PHE B 2 408 ? 16.941 -8.646 51.383 1.00 25.13 400 PHE B O 1
ATOM 5950 N N . PRO B 2 409 ? 16.238 -8.633 49.266 1.00 22.65 401 PRO B N 1
ATOM 5951 C CA . PRO B 2 409 ? 14.841 -8.424 49.672 1.00 23.67 401 PRO B CA 1
ATOM 5952 C C . PRO B 2 409 ? 14.200 -9.578 50.466 1.00 25.64 401 PRO B C 1
ATOM 5953 O O . PRO B 2 409 ? 14.632 -10.683 50.205 1.00 27.42 401 PRO B O 1
#